Protein 1LQL (pdb70)

Foldseek 3Di:
DPDDADKDKDQDPVRWIWIDGDHDIAIEHCDDPVDDDHHHPVRVLQVVLQVLLVVLLVVCCVVLVWDFDDKGKDKDWDADPDDPVPDRDTQEMEIEIETATPDDDVSVVVSSVVSCCVRPSSVVVVPPVSYDYHYDYHYHD/DPDDFDKDWAQDPVRKIWMDGPHDIFIEHCDDPVRDDGHHPVRVVVVVLQCLLVVLLVVCCVVLVWDFDDKGKDKDWDADPDDPVVDGDTQEMEIEIETETPDDPVSVVVSSVVSQVDRPSSVVCVPPVSYYYHYDYHYHD/DDDDDPPDDADKDKAQDPLRWIWIDGPPDIAIEHCDDPVSTDHHHVVRVLVVVLFVLLVVLLVVCCVVLVWDFDDKGKDKDWDADPDDPVPDRDTQEMEIEIETETPDDPVSVVVSNVVSCCPRPSSVVPVPPVSYDYHYDYDYDD/DDDDDDDDDADKDKDQDPVRWMWIDGDPDIFIEHCDPPVPTDGHHVVSVVVVVVQVLLVVLLVVCCVVLVWDFPDKGKDKDWDADPDDPVPDGDTQEMEIEIETATPDDPVSVVVSSVVSCVPRPSSVVCVPDVSYYYHYDYHYHD/DPDDFDKDKAQDPLRWIWIDGPPDIFIEHCDDDVSGDGHHVVSVVVVVVQVLLVVVLVVCCVVLVWDFPDKGKDKDWDADPDDPVPDGDTQEMEIEIETETPDDPVSVVVSSVVSLCPRPSSVVVVPPVSYDYHYDYDYHD/DDDDDPPDDFDKDKDQDPLRKIWMDGDPDIFIEHCDDVPSDDHHHVVSVVVVVVQCLLQVLLVVCCVVLVWDFPDKGKDKDWDADPDDPVPDGDTQEMEIEIETETPDDPVSVVVSSVVSLCPRPSSVVVVPPVSYDYHYDYHYHD/DPDDFDKDKDQDPLRWIWIDGPPDIFIEHCDDPVSDDGHHVVRVLVVVLQVLLVVLLVVCCVVLVWDFDDKGKDKDWDADPDDPVPDRDTQEMEIEIETETPDDPVSVVVSSVVSCVPRPSSVVVVPPVSYDYHYDYDYHD/DPDDADKDKAQDPLRWMWIDGPHDIAIAHCDDPVSDDHHHPVSVLVVVVQVLLVVLLVVCCVVLVWDFDDKGKDKDWDADPDDPVPDRDTQEIEIEMETETPDDPVSVVVSSVVSLVDRPSNVVCVPPVSYDYHYDYHYHD/DDDDDDPDDADKDKAQDPLRWIWMDGPHDIFIEHCDDPVSDDGHHPVRVLVVVVQVLLVVVLVVCCVVLVWDFPDKGKDKDWDADPDDPVPDGDTQEMEIEIETATPDDPVSVVVSSVVSCCPRPSNVVVVPPVSYDYHYDYHYHD/DDDPDDADKAKDQDPLRWIWMDGPPDIAIEHCDPPVSDDHHHVVRVVVVVLFCLLVVLLVVCCVVLVWDFPDKDKDKDWDADPDDPVPDGDTQEMEIEIETATPDDDVSVVVSSVVSLCDRPSNVVVVPPVSYDYHYDYHYHD

InterPro domains:
  IPR003718 OsmC/Ohr conserved domain [PF02566] (35-132)
  IPR015946 K homology domain-like, alpha/beta [G3DSA:3.30.300.20] (39-141)
  IPR036102 OsmC/Ohr superfamily [SSF82784] (1-138)
  IPR052924 OsmC/Ohr hydroperoxide reductase [PTHR35368] (2-136)

Structure (mmCIF, N/CA/C/O backbone):
data_1LQL
#
_entry.id   1LQL
#
_cell.length_a   66.360
_cell.length_b   95.600
_cell.length_c   308.480
_cell.angle_alpha   90.00
_cell.angle_beta   90.00
_cell.angle_gamma   90.00
#
_symmetry.space_group_name_H-M   'P 21 21 21'
#
loop_
_entity.id
_entity.type
_entity.pdbx_description
1 polymer 'osmotical inducible protein C like family'
2 water water
#
loop_
_atom_site.group_PDB
_atom_site.id
_atom_site.type_symbol
_atom_site.label_atom_id
_atom_site.label_alt_id
_atom_site.label_comp_id
_atom_site.label_asym_id
_atom_site.label_entity_id
_atom_site.label_seq_id
_atom_site.pdbx_PDB_ins_code
_atom_site.Cartn_x
_atom_site.Cartn_y
_atom_site.Cartn_z
_atom_site.occupancy
_atom_site.B_iso_or_equiv
_atom_site.auth_seq_id
_atom_site.auth_comp_id
_atom_site.auth_asym_id
_atom_site.auth_atom_id
_atom_site.pdbx_PDB_model_num
ATOM 1 N N . MET A 1 26 ? 7.023 68.751 91.321 1.00 112.24 1 MET A N 1
ATOM 2 C CA . MET A 1 26 ? 8.193 67.839 91.152 1.00 111.79 1 MET A CA 1
ATOM 3 C C . MET A 1 26 ? 8.086 66.629 92.076 1.00 109.71 1 MET A C 1
ATOM 4 O O . MET A 1 26 ? 9.094 66.068 92.509 1.00 110.49 1 MET A O 1
ATOM 9 N N . ASP A 1 27 ? 6.855 66.229 92.369 1.00 62.33 2 ASP A N 1
ATOM 10 C CA . ASP A 1 27 ? 6.601 65.095 93.242 1.00 59.39 2 ASP A CA 1
ATOM 11 C C . ASP A 1 27 ? 6.908 63.784 92.539 1.00 56.45 2 ASP A C 1
ATOM 12 O O . ASP A 1 27 ? 7.612 62.934 93.083 1.00 57.19 2 ASP A O 1
ATOM 17 N N . LYS A 1 28 ? 6.383 63.614 91.328 1.00 46.91 3 LYS A N 1
ATOM 18 C CA . LYS A 1 28 ? 6.608 62.371 90.612 1.00 44.10 3 LYS A CA 1
ATOM 19 C C . LYS A 1 28 ? 7.878 62.322 89.790 1.00 41.13 3 LYS A C 1
ATOM 20 O O . LYS A 1 28 ? 8.088 63.120 88.868 1.00 40.15 3 LYS A O 1
ATOM 26 N N . LYS A 1 29 ? 8.725 61.362 90.150 1.00 38.03 4 LYS A N 1
ATOM 27 C CA . LYS A 1 29 ? 10.003 61.147 89.488 1.00 35.40 4 LYS A CA 1
ATOM 28 C C . LYS A 1 29 ? 9.936 59.879 88.637 1.00 32.60 4 LYS A C 1
ATOM 29 O O . LYS A 1 29 ? 9.130 58.985 88.901 1.00 31.42 4 LYS A O 1
ATOM 35 N N . TYR A 1 30 ? 10.786 59.811 87.619 1.00 40.14 5 TYR A N 1
ATOM 36 C CA . TYR A 1 30 ? 10.831 58.661 86.730 1.00 38.08 5 TYR A CA 1
ATOM 37 C C . TYR A 1 30 ? 12.280 58.318 86.439 1.00 38.13 5 TYR A C 1
ATOM 38 O O . TYR A 1 30 ? 13.085 59.204 86.141 1.00 37.96 5 TYR A O 1
ATOM 47 N N . ASP A 1 31 ? 12.614 57.036 86.525 1.00 36.67 6 ASP A N 1
ATOM 48 C CA . ASP A 1 31 ? 13.969 56.609 86.238 1.00 36.13 6 ASP A CA 1
ATOM 49 C C . ASP A 1 31 ? 14.003 55.399 85.319 1.00 35.17 6 ASP A C 1
ATOM 50 O O . ASP A 1 31 ? 13.681 54.283 85.723 1.00 36.28 6 ASP A O 1
ATOM 55 N N . ILE A 1 32 ? 14.440 55.633 84.091 1.00 31.73 7 ILE A N 1
ATOM 56 C CA . ILE A 1 32 ? 14.515 54.599 83.081 1.00 31.19 7 ILE A CA 1
ATOM 57 C C . ILE A 1 32 ? 15.929 54.444 82.484 1.00 30.89 7 ILE A C 1
ATOM 58 O O . ILE A 1 32 ? 16.766 55.343 82.606 1.00 28.89 7 ILE A O 1
ATOM 63 N N . THR A 1 33 ? 16.191 53.300 81.853 1.00 39.85 8 THR A N 1
ATOM 64 C CA . THR A 1 33 ? 17.488 53.048 81.229 1.00 41.99 8 THR A CA 1
ATOM 65 C C . THR A 1 33 ? 17.350 52.044 80.077 1.00 40.30 8 THR A C 1
ATOM 66 O O . THR A 1 33 ? 16.790 50.954 80.239 1.00 39.50 8 THR A O 1
ATOM 70 N N . ALA A 1 34 ? 17.879 52.416 78.916 1.00 27.23 9 ALA A N 1
ATOM 71 C CA . ALA A 1 34 ? 17.818 51.564 77.744 1.00 26.89 9 ALA A CA 1
ATOM 72 C C . ALA A 1 34 ? 19.218 51.206 77.262 1.00 27.71 9 ALA A C 1
ATOM 73 O O . ALA A 1 34 ? 20.131 52.040 77.276 1.00 26.66 9 ALA A O 1
ATOM 75 N N . VAL A 1 35 ? 19.376 49.963 76.824 1.00 34.85 10 VAL A N 1
ATOM 76 C CA . VAL A 1 35 ? 20.652 49.484 76.334 1.00 36.25 10 VAL A CA 1
ATOM 77 C C . VAL A 1 35 ? 20.572 49.067 74.878 1.00 37.78 10 VAL A C 1
ATOM 78 O O . VAL A 1 35 ? 19.569 48.526 74.417 1.00 38.01 10 VAL A O 1
ATOM 82 N N . LEU A 1 36 ? 21.649 49.321 74.153 1.00 38.62 11 LEU A N 1
ATOM 83 C CA . LEU A 1 36 ? 21.722 48.933 72.764 1.00 38.91 11 LEU A CA 1
ATOM 84 C C . LEU A 1 36 ? 22.354 47.566 72.799 1.00 40.21 11 LEU A C 1
ATOM 85 O O . LEU A 1 36 ? 23.503 47.441 73.205 1.00 39.32 11 LEU A O 1
ATOM 90 N N . ASN A 1 37 ? 21.595 46.543 72.419 1.00 38.36 12 ASN A N 1
ATOM 91 C CA . ASN A 1 37 ? 22.112 45.176 72.392 1.00 41.89 12 ASN A CA 1
ATOM 92 C C . ASN A 1 37 ? 22.752 45.009 71.018 1.00 44.66 12 ASN A C 1
ATOM 93 O O . ASN A 1 37 ? 22.777 45.954 70.230 1.00 43.63 12 ASN A O 1
ATOM 98 N N . GLU A 1 38 ? 23.279 43.823 70.728 1.00 69.46 13 GLU A N 1
ATOM 99 C CA . GLU A 1 38 ? 23.860 43.581 69.413 1.00 72.86 13 GLU A CA 1
ATOM 100 C C . GLU A 1 38 ? 22.641 43.477 68.511 1.00 73.55 13 GLU A C 1
ATOM 101 O O . GLU A 1 38 ? 21.522 43.689 68.971 1.00 74.50 13 GLU A O 1
ATOM 107 N N . ASP A 1 39 ? 22.835 43.167 67.238 1.00 66.02 14 ASP A N 1
ATOM 108 C CA . ASP A 1 39 ? 21.700 43.049 66.326 1.00 66.64 14 ASP A CA 1
ATOM 109 C C . ASP A 1 39 ? 20.825 44.295 66.374 1.00 65.34 14 ASP A C 1
ATOM 110 O O . ASP A 1 39 ? 19.660 44.259 65.992 1.00 66.12 14 ASP A O 1
ATOM 115 N N . SER A 1 40 ? 21.397 45.388 66.865 1.00 65.11 15 SER A N 1
ATOM 116 C CA . SER A 1 40 ? 20.723 46.680 66.967 1.00 63.11 15 SER A CA 1
ATOM 117 C C . SER A 1 40 ? 19.334 46.773 67.616 1.00 61.01 15 SER A C 1
ATOM 118 O O . SER A 1 40 ? 18.601 47.737 67.375 1.00 61.84 15 SER A O 1
ATOM 121 N N . SER A 1 41 ? 18.958 45.793 68.429 1.00 61.08 16 SER A N 1
ATOM 122 C CA . SER A 1 41 ? 17.673 45.874 69.114 1.00 58.05 16 SER A CA 1
ATOM 123 C C . SER A 1 41 ? 18.022 46.511 70.466 1.00 56.65 16 SER A C 1
ATOM 124 O O . SER A 1 41 ? 19.138 46.337 70.960 1.00 56.87 16 SER A O 1
ATOM 127 N N . MET A 1 42 ? 17.093 47.250 71.064 1.00 44.54 17 MET A N 1
ATOM 128 C CA . MET A 1 42 ? 17.365 47.900 72.353 1.00 40.66 17 MET A CA 1
ATOM 129 C C . MET A 1 42 ? 16.434 47.424 73.462 1.00 40.80 17 MET A C 1
ATOM 130 O O . MET A 1 42 ? 15.240 47.283 73.241 1.00 41.29 17 MET A O 1
ATOM 135 N N . THR A 1 43 ? 16.952 47.161 74.654 1.00 37.45 18 THR A N 1
ATOM 136 C CA . THR A 1 43 ? 16.038 46.759 75.716 1.00 38.46 18 THR A CA 1
ATOM 137 C C . THR A 1 43 ? 16.014 47.839 76.783 1.00 38.03 18 THR A C 1
ATOM 138 O O . THR A 1 43 ? 17.060 48.331 77.215 1.00 36.81 18 THR A O 1
ATOM 142 N N . ALA A 1 44 ? 14.798 48.211 77.178 1.00 39.27 19 ALA A N 1
ATOM 143 C CA . ALA A 1 44 ? 14.564 49.227 78.193 1.00 39.06 19 ALA A CA 1
ATOM 144 C C . ALA A 1 44 ? 14.195 48.545 79.508 1.00 39.57 19 ALA A C 1
ATOM 145 O O . ALA A 1 44 ? 13.633 47.453 79.513 1.00 39.92 19 ALA A O 1
ATOM 147 N N . ILE A 1 45 ? 14.513 49.193 80.620 1.00 24.96 20 ILE A N 1
ATOM 148 C CA . ILE A 1 45 ? 14.226 48.627 81.926 1.00 27.31 20 ILE A CA 1
ATOM 149 C C . ILE A 1 45 ? 13.603 49.670 82.845 1.00 29.11 20 ILE A C 1
ATOM 150 O O . ILE A 1 45 ? 14.039 50.827 82.893 1.00 27.97 20 ILE A O 1
ATOM 155 N N . SER A 1 46 ? 12.560 49.259 83.557 1.00 42.29 21 SER A N 1
ATOM 156 C CA . SER A 1 46 ? 11.900 50.120 84.530 1.00 45.23 21 SER A CA 1
ATOM 157 C C . SER A 1 46 ? 11.666 49.213 85.736 1.00 47.41 21 SER A C 1
ATOM 158 O O . SER A 1 46 ? 11.030 48.164 85.599 1.00 47.60 21 SER A O 1
ATOM 161 N N . ASP A 1 47 ? 12.190 49.607 86.902 1.00 39.28 22 ASP A N 1
ATOM 162 C CA . ASP A 1 47 ? 12.067 48.810 88.128 1.00 41.41 22 ASP A CA 1
ATOM 163 C C . ASP A 1 47 ? 12.346 47.362 87.755 1.00 41.94 22 ASP A C 1
ATOM 164 O O . ASP A 1 47 ? 13.418 47.079 87.241 1.00 41.50 22 ASP A O 1
ATOM 169 N N . GLN A 1 48 ? 11.416 46.447 88.014 1.00 48.06 23 GLN A N 1
ATOM 170 C CA . GLN A 1 48 ? 11.607 45.079 87.511 1.00 49.15 23 GLN A CA 1
ATOM 171 C C . GLN A 1 48 ? 10.920 44.634 86.222 1.00 47.88 23 GLN A C 1
ATOM 172 O O . GLN A 1 48 ? 10.710 43.444 86.005 1.00 47.72 23 GLN A O 1
ATOM 178 N N . PHE A 1 49 ? 10.573 45.593 85.370 1.00 45.45 24 PHE A N 1
ATOM 179 C CA . PHE A 1 49 ? 9.924 45.299 84.098 1.00 44.50 24 PHE A CA 1
ATOM 180 C C . PHE A 1 49 ? 10.891 45.562 82.950 1.00 44.23 24 PHE A C 1
ATOM 181 O O . PHE A 1 49 ? 11.774 46.410 83.084 1.00 44.14 24 PHE A O 1
ATOM 189 N N . GLN A 1 50 ? 10.716 44.873 81.822 1.00 55.02 25 GLN A N 1
ATOM 190 C CA . GLN A 1 50 ? 11.612 45.061 80.683 1.00 54.71 25 GLN A CA 1
ATOM 191 C C . GLN A 1 50 ? 10.912 45.043 79.340 1.00 53.15 25 GLN A C 1
ATOM 192 O O . GLN A 1 50 ? 10.110 44.157 79.060 1.00 54.72 25 GLN A O 1
ATOM 198 N N . ILE A 1 51 ? 11.230 46.025 78.508 1.00 40.00 26 ILE A N 1
ATOM 199 C CA . ILE A 1 51 ? 10.651 46.140 77.176 1.00 39.57 26 ILE A CA 1
ATOM 200 C C . ILE A 1 51 ? 11.785 46.080 76.157 1.00 38.55 26 ILE A C 1
ATOM 201 O O . ILE A 1 51 ? 12.854 46.650 76.380 1.00 38.79 26 ILE A O 1
ATOM 206 N N . THR A 1 52 ? 11.572 45.386 75.046 1.00 43.16 27 THR A N 1
ATOM 207 C CA . THR A 1 52 ? 12.600 45.345 74.020 1.00 42.52 27 THR A CA 1
ATOM 208 C C . THR A 1 52 ? 12.093 46.146 72.811 1.00 40.82 27 THR A C 1
ATOM 209 O O . THR A 1 52 ? 11.029 45.858 72.269 1.00 40.43 27 THR A O 1
ATOM 213 N N . LEU A 1 53 ? 12.848 47.171 72.415 1.00 44.20 28 LEU A N 1
ATOM 214 C CA . LEU A 1 53 ? 12.483 48.025 71.286 1.00 44.34 28 LEU A CA 1
ATOM 215 C C . LEU A 1 53 ? 13.410 47.834 70.079 1.00 45.13 28 LEU A C 1
ATOM 216 O O . LEU A 1 53 ? 14.553 47.389 70.219 1.00 45.21 28 LEU A O 1
ATOM 221 N N . ASP A 1 54 ? 12.924 48.209 68.897 1.00 31.02 29 ASP A N 1
ATOM 222 C CA . ASP A 1 54 ? 13.688 48.038 67.670 1.00 31.47 29 ASP A CA 1
ATOM 223 C C . ASP A 1 54 ? 13.265 49.014 66.557 1.00 31.91 29 ASP A C 1
ATOM 224 O O . ASP A 1 54 ? 12.084 49.125 66.239 1.00 32.37 29 ASP A O 1
ATOM 229 N N . ALA A 1 55 ? 14.218 49.705 65.946 1.00 29.22 30 ALA A N 1
ATOM 230 C CA . ALA A 1 55 ? 13.870 50.653 64.886 1.00 31.57 30 ALA A CA 1
ATOM 231 C C . ALA A 1 55 ? 13.963 50.033 63.500 1.00 33.96 30 ALA A C 1
ATOM 232 O O . ALA A 1 55 ? 13.752 50.709 62.492 1.00 32.56 30 ALA A O 1
ATOM 234 N N . ARG A 1 56 ? 14.297 48.749 63.454 1.00 48.38 31 ARG A N 1
ATOM 235 C CA . ARG A 1 56 ? 14.404 48.033 62.190 1.00 52.12 31 ARG A CA 1
ATOM 236 C C . ARG A 1 56 ? 12.993 47.894 61.620 1.00 53.84 31 ARG A C 1
ATOM 237 O O . ARG A 1 56 ? 12.012 47.916 62.366 1.00 53.56 31 ARG A O 1
ATOM 245 N N . PRO A 1 57 ? 12.876 47.729 60.291 1.00 75.65 32 PRO A N 1
ATOM 246 C CA . PRO A 1 57 ? 11.583 47.578 59.615 1.00 77.22 32 PRO A CA 1
ATOM 247 C C . PRO A 1 57 ? 10.822 46.311 60.030 1.00 78.73 32 PRO A C 1
ATOM 248 O O . PRO A 1 57 ? 11.424 45.314 60.435 1.00 78.78 32 PRO A O 1
ATOM 252 N N . LYS A 1 58 ? 9.497 46.368 59.902 1.00 62.80 33 LYS A N 1
ATOM 253 C CA . LYS A 1 58 ? 8.578 45.277 60.260 1.00 64.48 33 LYS A CA 1
ATOM 254 C C . LYS A 1 58 ? 9.089 43.848 60.085 1.00 65.03 33 LYS A C 1
ATOM 255 O O . LYS A 1 58 ? 9.084 43.054 61.022 1.00 65.09 33 LYS A O 1
ATOM 261 N N . HIS A 1 59 ? 9.516 43.545 58.866 1.00 77.95 34 HIS A N 1
ATOM 262 C CA . HIS A 1 59 ? 10.008 42.236 58.457 1.00 79.72 34 HIS A CA 1
ATOM 263 C C . HIS A 1 59 ? 11.154 41.608 59.277 1.00 80.40 34 HIS A C 1
ATOM 264 O O . HIS A 1 59 ? 11.535 40.466 59.009 1.00 80.40 34 HIS A O 1
ATOM 271 N N . THR A 1 60 ? 11.722 42.336 60.243 1.00 90.95 35 THR A N 1
ATOM 272 C CA . THR A 1 60 ? 12.818 41.776 61.052 1.00 90.82 35 THR A CA 1
ATOM 273 C C . THR A 1 60 ? 12.821 42.139 62.546 1.00 90.49 35 THR A C 1
ATOM 274 O O . THR A 1 60 ? 13.470 41.462 63.343 1.00 91.02 35 THR A O 1
ATOM 278 N N . ALA A 1 61 ? 12.117 43.192 63.011 1.00 63.79 36 ALA A N 1
ATOM 279 C CA . ALA A 1 61 ? 12.190 43.676 64.437 1.00 63.07 36 ALA A CA 1
ATOM 280 C C . ALA A 1 61 ? 11.920 42.717 65.616 1.00 62.58 36 ALA A C 1
ATOM 281 O O . ALA A 1 61 ? 11.595 41.545 65.415 1.00 61.83 36 ALA A O 1
ATOM 283 N N . LYS A 1 62 ? 12.051 43.259 66.845 1.00 56.19 37 LYS A N 1
ATOM 284 C CA . LYS A 1 62 ? 11.855 42.436 68.020 1.00 56.39 37 LYS A CA 1
ATOM 285 C C . LYS A 1 62 ? 10.949 43.088 69.099 1.00 54.57 37 LYS A C 1
ATOM 286 O O . LYS A 1 62 ? 10.724 42.525 70.158 1.00 54.47 37 LYS A O 1
ATOM 292 N N . GLY A 1 63 ? 10.434 44.277 68.793 1.00 41.50 38 GLY A N 1
ATOM 293 C CA . GLY A 1 63 ? 9.512 44.977 69.664 1.00 38.09 38 GLY A CA 1
ATOM 294 C C . GLY A 1 63 ? 9.130 46.277 68.992 1.00 35.42 38 GLY A C 1
ATOM 295 O O . GLY A 1 63 ? 9.414 46.474 67.807 1.00 33.54 38 GLY A O 1
ATOM 296 N N . PHE A 1 64 ? 8.504 47.154 69.773 1.00 36.95 39 PHE A N 1
ATOM 297 C CA . PHE A 1 64 ? 8.033 48.462 69.338 1.00 35.67 39 PHE A CA 1
ATOM 298 C C . PHE A 1 64 ? 9.121 49.374 68.801 1.00 33.88 39 PHE A C 1
ATOM 299 O O . PHE A 1 64 ? 10.249 49.351 69.272 1.00 34.69 39 PHE A O 1
ATOM 307 N N . GLY A 1 65 ? 8.781 50.181 67.810 1.00 28.88 40 GLY A N 1
ATOM 308 C CA . GLY A 1 65 ? 9.758 51.117 67.311 1.00 27.22 40 GLY A CA 1
ATOM 309 C C . GLY A 1 65 ? 9.906 52.099 68.453 1.00 27.22 40 GLY A C 1
ATOM 310 O O . GLY A 1 65 ? 9.066 52.123 69.350 1.00 27.55 40 GLY A O 1
ATOM 311 N N . PRO A 1 66 ? 10.958 52.917 68.471 1.00 35.49 41 PRO A N 1
ATOM 312 C CA . PRO A 1 66 ? 11.083 53.859 69.583 1.00 34.66 41 PRO A CA 1
ATOM 313 C C . PRO A 1 66 ? 9.837 54.732 69.662 1.00 33.13 41 PRO A C 1
ATOM 314 O O . PRO A 1 66 ? 9.147 54.752 70.687 1.00 33.77 41 PRO A O 1
ATOM 318 N N . LEU A 1 67 ? 9.563 55.443 68.565 1.00 24.51 42 LEU A N 1
ATOM 319 C CA . LEU A 1 67 ? 8.409 56.338 68.467 1.00 24.02 42 LEU A CA 1
ATOM 320 C C . LEU A 1 67 ? 7.073 55.645 68.712 1.00 23.36 42 LEU A C 1
ATOM 321 O O . LEU A 1 67 ? 6.131 56.266 69.216 1.00 25.21 42 LEU A O 1
ATOM 326 N N . ALA A 1 68 ? 6.988 54.367 68.354 1.00 29.58 43 ALA A N 1
ATOM 327 C CA . ALA A 1 68 ? 5.767 53.611 68.592 1.00 29.61 43 ALA A CA 1
ATOM 328 C C . ALA A 1 68 ? 5.521 53.628 70.103 1.00 29.64 43 ALA A C 1
ATOM 329 O O . ALA A 1 68 ? 4.453 54.005 70.579 1.00 29.73 43 ALA A O 1
ATOM 331 N N . ALA A 1 69 ? 6.546 53.231 70.841 1.00 28.07 44 ALA A N 1
ATOM 332 C CA . ALA A 1 69 ? 6.498 53.170 72.294 1.00 28.03 44 ALA A CA 1
ATOM 333 C C . ALA A 1 69 ? 6.183 54.512 72.951 1.00 26.88 44 ALA A C 1
ATOM 334 O O . ALA A 1 69 ? 5.475 54.570 73.951 1.00 24.16 44 ALA A O 1
ATOM 336 N N . LEU A 1 70 ? 6.710 55.591 72.395 1.00 30.99 45 LEU A N 1
ATOM 337 C CA . LEU A 1 70 ? 6.456 56.899 72.977 1.00 32.15 45 LEU A CA 1
ATOM 338 C C . LEU A 1 70 ? 4.971 57.206 72.789 1.00 31.53 45 LEU A C 1
ATOM 339 O O . LEU A 1 70 ? 4.289 57.674 73.707 1.00 30.40 45 LEU A O 1
ATOM 344 N N . LEU A 1 71 ? 4.474 56.914 71.592 1.00 28.65 46 LEU A N 1
ATOM 345 C CA . LEU A 1 71 ? 3.078 57.147 71.271 1.00 27.26 46 LEU A CA 1
ATOM 346 C C . LEU A 1 71 ? 2.164 56.263 72.105 1.00 27.98 46 LEU A C 1
ATOM 347 O O . LEU A 1 71 ? 1.034 56.654 72.409 1.00 28.22 46 LEU A O 1
ATOM 352 N N . SER A 1 72 ? 2.652 55.077 72.475 1.00 32.02 47 SER A N 1
ATOM 353 C CA . SER A 1 72 ? 1.879 54.147 73.294 1.00 32.05 47 SER A CA 1
ATOM 354 C C . SER A 1 72 ? 1.974 54.633 74.725 1.00 33.01 47 SER A C 1
ATOM 355 O O . SER A 1 72 ? 1.065 54.423 75.536 1.00 33.82 47 SER A O 1
ATOM 358 N N . GLY A 1 73 ? 3.091 55.284 75.031 1.00 26.17 48 GLY A N 1
ATOM 359 C CA . GLY A 1 73 ? 3.285 55.809 76.364 1.00 24.99 48 GLY A CA 1
ATOM 360 C C . GLY A 1 73 ? 2.312 56.943 76.524 1.00 24.87 48 GLY A C 1
ATOM 361 O O . GLY A 1 73 ? 1.815 57.182 77.615 1.00 26.89 48 GLY A O 1
ATOM 362 N N . LEU A 1 74 ? 2.036 57.640 75.425 1.00 18.79 49 LEU A N 1
ATOM 363 C CA . LEU A 1 74 ? 1.095 58.762 75.425 1.00 19.41 49 LEU A CA 1
ATOM 364 C C . LEU A 1 74 ? -0.323 58.202 75.596 1.00 20.10 49 LEU A C 1
ATOM 365 O O . LEU A 1 74 ? -1.084 58.638 76.462 1.00 20.07 49 LEU A O 1
ATOM 370 N N . ALA A 1 75 ? -0.666 57.227 74.763 1.00 34.14 50 ALA A N 1
ATOM 371 C CA . ALA A 1 75 ? -1.982 56.613 74.829 1.00 34.74 50 ALA A CA 1
ATOM 372 C C . ALA A 1 75 ? -2.269 56.166 76.245 1.00 35.23 50 ALA A C 1
ATOM 373 O O . ALA A 1 75 ? -3.296 56.533 76.824 1.00 36.78 50 ALA A O 1
ATOM 375 N N . ALA A 1 76 ? -1.362 55.375 76.806 1.00 22.31 51 ALA A N 1
ATOM 376 C CA . ALA A 1 76 ? -1.559 54.889 78.160 1.00 24.56 51 ALA A CA 1
ATOM 377 C C . ALA A 1 76 ? -1.790 56.006 79.188 1.00 25.20 51 ALA A C 1
ATOM 378 O O . ALA A 1 76 ? -2.546 55.817 80.136 1.00 24.60 51 ALA A O 1
ATOM 380 N N . CYS A 1 77 ? -1.137 57.154 79.014 1.00 27.38 52 CYS A N 1
ATOM 381 C CA . CYS A 1 77 ? -1.319 58.276 79.945 1.00 29.11 52 CYS A CA 1
ATOM 382 C C . CYS A 1 77 ? -2.736 58.776 79.779 1.00 27.48 52 CYS A C 1
ATOM 383 O O . CYS A 1 77 ? -3.383 59.188 80.738 1.00 27.13 52 CYS A O 1
ATOM 386 N N . GLU A 1 78 ? -3.204 58.744 78.540 1.00 28.03 53 GLU A N 1
ATOM 387 C CA . GLU A 1 78 ? -4.544 59.199 78.215 1.00 27.55 53 GLU A CA 1
ATOM 388 C C . GLU A 1 78 ? -5.595 58.327 78.891 1.00 26.43 53 GLU A C 1
ATOM 389 O O . GLU A 1 78 ? -6.523 58.828 79.520 1.00 24.87 53 GLU A O 1
ATOM 395 N N . LEU A 1 79 ? -5.434 57.019 78.763 1.00 19.89 54 LEU A N 1
ATOM 396 C CA . LEU A 1 79 ? -6.376 56.090 79.349 1.00 20.64 54 LEU A CA 1
ATOM 397 C C . LEU A 1 79 ? -6.292 56.159 80.851 1.00 21.45 54 LEU A C 1
ATOM 398 O O . LEU A 1 79 ? -7.313 56.239 81.533 1.00 23.17 54 LEU A O 1
ATOM 403 N N . ALA A 1 80 ? -5.080 56.145 81.384 1.00 33.70 55 ALA A N 1
ATOM 404 C CA . ALA A 1 80 ? -4.935 56.188 82.825 1.00 33.58 55 ALA A CA 1
ATOM 405 C C . ALA A 1 80 ? -5.553 57.438 83.452 1.00 34.47 55 ALA A C 1
ATOM 406 O O . ALA A 1 80 ? -6.382 57.323 84.355 1.00 35.44 55 ALA A O 1
ATOM 408 N N . THR A 1 81 ? -5.200 58.631 82.986 1.00 40.32 56 THR A N 1
ATOM 409 C CA . THR A 1 81 ? -5.783 59.802 83.631 1.00 40.94 56 THR A CA 1
ATOM 410 C C . THR A 1 81 ? -7.305 59.889 83.476 1.00 39.77 56 THR A C 1
ATOM 411 O O . THR A 1 81 ? -7.970 60.520 84.292 1.00 40.18 56 THR A O 1
ATOM 415 N N . ALA A 1 82 ? -7.854 59.252 82.443 1.00 27.79 57 ALA A N 1
ATOM 416 C CA . ALA A 1 82 ? -9.307 59.255 82.218 1.00 27.42 57 ALA A CA 1
ATOM 417 C C . ALA A 1 82 ? -9.959 58.332 83.239 1.00 27.53 57 ALA A C 1
ATOM 418 O O . ALA A 1 82 ? -11.011 58.612 83.796 1.00 28.56 57 ALA A O 1
ATOM 420 N N . ASN A 1 83 ? -9.312 57.209 83.467 1.00 20.30 58 ASN A N 1
ATOM 421 C CA . ASN A 1 83 ? -9.800 56.239 84.412 1.00 19.53 58 ASN A CA 1
ATOM 422 C C . ASN A 1 83 ? -9.718 56.816 85.818 1.00 19.42 58 ASN A C 1
ATOM 423 O O . ASN A 1 83 ? -10.460 56.411 86.699 1.00 18.14 58 ASN A O 1
ATOM 428 N N . LEU A 1 84 ? -8.817 57.765 86.030 1.00 35.85 59 LEU A N 1
ATOM 429 C CA . LEU A 1 84 ? -8.659 58.349 87.357 1.00 37.21 59 LEU A CA 1
ATOM 430 C C . LEU A 1 84 ? -9.583 59.528 87.600 1.00 37.91 59 LEU A C 1
ATOM 431 O O . LEU A 1 84 ? -9.972 59.809 88.740 1.00 39.71 59 LEU A O 1
ATOM 436 N N . MET A 1 85 ? -9.934 60.222 86.528 1.00 28.51 60 MET A N 1
ATOM 437 C CA . MET A 1 85 ? -10.801 61.365 86.651 1.00 28.46 60 MET A CA 1
ATOM 438 C C . MET A 1 85 ? -12.279 60.979 86.528 1.00 30.72 60 MET A C 1
ATOM 439 O O . MET A 1 85 ? -13.156 61.648 87.092 1.00 31.18 60 MET A O 1
ATOM 444 N N . ALA A 1 86 ? -12.553 59.898 85.801 1.00 37.32 61 ALA A N 1
ATOM 445 C CA . ALA A 1 86 ? -13.923 59.447 85.594 1.00 37.32 61 ALA A CA 1
ATOM 446 C C . ALA A 1 86 ? -14.805 59.569 86.834 1.00 37.73 61 ALA A C 1
ATOM 447 O O . ALA A 1 86 ? -15.794 60.300 86.821 1.00 37.55 61 ALA A O 1
ATOM 449 N N . PRO A 1 87 ? -14.458 58.865 87.927 1.00 33.11 62 PRO A N 1
ATOM 450 C CA . PRO A 1 87 ? -15.251 58.922 89.159 1.00 32.97 62 PRO A CA 1
ATOM 451 C C . PRO A 1 87 ? -15.691 60.327 89.569 1.00 32.71 62 PRO A C 1
ATOM 452 O O . PRO A 1 87 ? -16.856 60.554 89.860 1.00 32.74 62 PRO A O 1
ATOM 456 N N . ALA A 1 88 ? -14.763 61.272 89.586 1.00 37.49 63 ALA A N 1
ATOM 457 C CA . ALA A 1 88 ? -15.096 62.635 89.979 1.00 39.40 63 ALA A CA 1
ATOM 458 C C . ALA A 1 88 ? -15.999 63.368 88.982 1.00 39.45 63 ALA A C 1
ATOM 459 O O . ALA A 1 88 ? -16.721 64.294 89.343 1.00 40.77 63 ALA A O 1
ATOM 461 N N . LYS A 1 89 ? -15.951 62.971 87.723 1.00 29.70 64 LYS A N 1
ATOM 462 C CA . LYS A 1 89 ? -16.772 63.624 86.722 1.00 29.16 64 LYS A CA 1
ATOM 463 C C . LYS A 1 89 ? -18.068 62.864 86.540 1.00 28.17 64 LYS A C 1
ATOM 464 O O . LYS A 1 89 ? -18.966 63.297 85.835 1.00 26.84 64 LYS A O 1
ATOM 470 N N . MET A 1 90 ? -18.147 61.721 87.198 1.00 37.27 65 MET A N 1
ATOM 471 C CA . MET A 1 90 ? -19.332 60.888 87.171 1.00 37.16 65 MET A CA 1
ATOM 472 C C . MET A 1 90 ? -19.550 60.145 85.869 1.00 36.77 65 MET A C 1
ATOM 473 O O . MET A 1 90 ? -20.666 59.718 85.554 1.00 38.12 65 MET A O 1
ATOM 478 N N . ILE A 1 91 ? -18.476 59.977 85.113 1.00 24.87 66 ILE A N 1
ATOM 479 C CA . ILE A 1 91 ? -18.564 59.233 83.866 1.00 23.89 66 ILE A CA 1
ATOM 480 C C . ILE A 1 91 ? -18.400 57.754 84.190 1.00 23.96 66 ILE A C 1
ATOM 481 O O . ILE A 1 91 ? -17.503 57.377 84.938 1.00 23.15 66 ILE A O 1
ATOM 486 N N . THR A 1 92 ? -19.272 56.908 83.669 1.00 39.76 67 THR A N 1
ATOM 487 C CA . THR A 1 92 ? -19.091 55.496 83.931 1.00 42.44 67 THR A CA 1
ATOM 488 C C . THR A 1 92 ? -18.575 54.943 82.610 1.00 44.04 67 THR A C 1
ATOM 489 O O . THR A 1 92 ? -19.183 55.139 81.555 1.00 44.66 67 THR A O 1
ATOM 493 N N . ILE A 1 93 ? -17.431 54.274 82.669 1.00 34.90 68 ILE A N 1
ATOM 494 C CA . ILE A 1 93 ? -16.799 53.731 81.479 1.00 35.00 68 ILE A CA 1
ATOM 495 C C . ILE A 1 93 ? -16.882 52.212 81.425 1.00 35.49 68 ILE A C 1
ATOM 496 O O . ILE A 1 93 ? -16.527 51.533 82.384 1.00 35.80 68 ILE A O 1
ATOM 501 N N . ASN A 1 94 ? -17.340 51.678 80.298 1.00 33.18 69 ASN A N 1
ATOM 502 C CA . ASN A 1 94 ? -17.474 50.232 80.146 1.00 35.40 69 ASN A CA 1
ATOM 503 C C . ASN A 1 94 ? -16.388 49.670 79.244 1.00 36.81 69 ASN A C 1
ATOM 504 O O . ASN A 1 94 ? -15.998 48.505 79.360 1.00 36.98 69 ASN A O 1
ATOM 509 N N . LYS A 1 95 ? -15.909 50.515 78.342 1.00 39.90 70 LYS A N 1
ATOM 510 C CA . LYS A 1 95 ? -14.834 50.167 77.434 1.00 41.82 70 LYS A CA 1
ATOM 511 C C . LYS A 1 95 ? -14.143 51.478 77.096 1.00 41.77 70 LYS A C 1
ATOM 512 O O . LYS A 1 95 ? -14.792 52.507 76.873 1.00 40.51 70 LYS A O 1
ATOM 518 N N . LEU A 1 96 ? -12.819 51.441 77.082 1.00 43.74 71 LEU A N 1
ATOM 519 C CA . LEU A 1 96 ? -12.028 52.615 76.766 1.00 42.33 71 LEU A CA 1
ATOM 520 C C . LEU A 1 96 ? -10.796 52.166 75.994 1.00 41.70 71 LEU A C 1
ATOM 521 O O . LEU A 1 96 ? -10.099 51.234 76.397 1.00 42.12 71 LEU A O 1
ATOM 526 N N . LEU A 1 97 ? -10.541 52.811 74.870 1.00 35.81 72 LEU A N 1
ATOM 527 C CA . LEU A 1 97 ? -9.364 52.486 74.086 1.00 34.40 72 LEU A CA 1
ATOM 528 C C . LEU A 1 97 ? -9.032 53.668 73.219 1.00 31.81 72 LEU A C 1
ATOM 529 O O . LEU A 1 97 ? -9.903 54.476 72.902 1.00 30.50 72 LEU A O 1
ATOM 534 N N . MET A 1 98 ? -7.755 53.795 72.886 1.00 40.76 73 MET A N 1
ATOM 535 C CA . MET A 1 98 ? -7.311 54.903 72.070 1.00 39.17 73 MET A CA 1
ATOM 536 C C . MET A 1 98 ? -6.425 54.432 70.942 1.00 38.95 73 MET A C 1
ATOM 537 O O . MET A 1 98 ? -5.588 53.552 71.113 1.00 40.70 73 MET A O 1
ATOM 542 N N . ASN A 1 99 ? -6.636 55.009 69.774 1.00 28.89 74 ASN A N 1
ATOM 543 C CA . ASN A 1 99 ? -5.818 54.689 68.627 1.00 29.15 74 ASN A CA 1
ATOM 544 C C . ASN A 1 99 ? -5.035 55.966 68.367 1.00 28.07 74 ASN A C 1
ATOM 545 O O . ASN A 1 99 ? -5.614 57.037 68.193 1.00 26.47 74 ASN A O 1
ATOM 550 N N . VAL A 1 100 ? -3.713 55.845 68.381 1.00 38.16 75 VAL A N 1
ATOM 551 C CA . VAL A 1 100 ? -2.834 56.981 68.165 1.00 37.09 75 VAL A CA 1
ATOM 552 C C . VAL A 1 100 ? -2.121 56.824 66.835 1.00 36.59 75 VAL A C 1
ATOM 553 O O . VAL A 1 100 ? -1.703 55.726 66.475 1.00 38.15 75 VAL A O 1
ATOM 557 N N . THR A 1 101 ? -2.003 57.912 66.087 1.00 25.95 76 THR A N 1
ATOM 558 C CA . THR A 1 101 ? -1.272 57.856 64.821 1.00 27.53 76 THR A CA 1
ATOM 559 C C . THR A 1 101 ? -0.450 59.119 64.742 1.00 28.60 76 THR A C 1
ATOM 560 O O . THR A 1 101 ? -0.850 60.146 65.276 1.00 29.26 76 THR A O 1
ATOM 564 N N . GLY A 1 102 ? 0.699 59.042 64.088 1.00 32.98 77 GLY A N 1
ATOM 565 C CA . GLY A 1 102 ? 1.543 60.214 63.967 1.00 34.30 77 GLY A CA 1
ATOM 566 C C . GLY A 1 102 ? 2.447 60.141 62.759 1.00 35.05 77 GLY A C 1
ATOM 567 O O . GLY A 1 102 ? 2.522 59.109 62.090 1.00 35.05 77 GLY A O 1
ATOM 568 N N . SER A 1 103 ? 3.136 61.236 62.474 1.00 41.15 78 SER A N 1
ATOM 569 C CA . SER A 1 103 ? 4.044 61.262 61.342 1.00 42.60 78 SER A CA 1
ATOM 570 C C . SER A 1 103 ? 5.145 62.308 61.483 1.00 43.39 78 SER A C 1
ATOM 571 O O . SER A 1 103 ? 4.981 63.335 62.160 1.00 42.68 78 SER A O 1
ATOM 574 N N . ARG A 1 104 ? 6.274 62.029 60.834 1.00 37.72 79 ARG A N 1
ATOM 575 C CA . ARG A 1 104 ? 7.426 62.923 60.853 1.00 37.87 79 ARG A CA 1
ATOM 576 C C . ARG A 1 104 ? 8.131 62.875 59.513 1.00 38.12 79 ARG A C 1
ATOM 577 O O . ARG A 1 104 ? 7.953 61.933 58.737 1.00 37.85 79 ARG A O 1
ATOM 585 N N . SER A 1 105 ? 8.937 63.897 59.250 1.00 44.80 80 SER A N 1
ATOM 586 C CA . SER A 1 105 ? 9.689 63.967 58.007 1.00 47.64 80 SER A CA 1
ATOM 587 C C . SER A 1 105 ? 11.088 63.382 58.217 1.00 47.79 80 SER A C 1
ATOM 588 O O . SER A 1 105 ? 11.702 63.589 59.258 1.00 48.63 80 SER A O 1
ATOM 591 N N . THR A 1 106 ? 11.576 62.632 57.233 1.00 50.59 81 THR A N 1
ATOM 592 C CA . THR A 1 106 ? 12.900 62.020 57.310 1.00 51.42 81 THR A CA 1
ATOM 593 C C . THR A 1 106 ? 13.912 62.942 56.658 1.00 52.03 81 THR A C 1
ATOM 594 O O . THR A 1 106 ? 15.077 62.994 57.062 1.00 53.03 81 THR A O 1
ATOM 598 N N . ASN A 1 107 ? 13.450 63.672 55.648 1.00 40.23 82 ASN A N 1
ATOM 599 C CA . ASN A 1 107 ? 14.290 64.607 54.916 1.00 41.20 82 ASN A CA 1
ATOM 600 C C . ASN A 1 107 ? 13.652 65.989 55.017 1.00 41.77 82 ASN A C 1
ATOM 601 O O . ASN A 1 107 ? 13.250 66.582 54.015 1.00 40.52 82 ASN A O 1
ATOM 606 N N . PRO A 1 108 ? 13.549 66.517 56.246 1.00 46.99 83 PRO A N 1
ATOM 607 C CA . PRO A 1 108 ? 12.956 67.829 56.508 1.00 48.05 83 PRO A CA 1
ATOM 608 C C . PRO A 1 108 ? 13.729 69.012 55.975 1.00 48.66 83 PRO A C 1
ATOM 609 O O . PRO A 1 108 ? 14.922 68.928 55.722 1.00 48.63 83 PRO A O 1
ATOM 613 N N . THR A 1 109 ? 13.012 70.117 55.823 1.00 47.66 84 THR A N 1
ATOM 614 C CA . THR A 1 109 ? 13.567 71.376 55.358 1.00 48.93 84 THR A CA 1
ATOM 615 C C . THR A 1 109 ? 13.742 72.217 56.611 1.00 50.09 84 THR A C 1
ATOM 616 O O . THR A 1 109 ? 14.679 73.008 56.724 1.00 50.26 84 THR A O 1
ATOM 620 N N . ASP A 1 110 ? 12.799 72.034 57.535 1.00 51.06 85 ASP A N 1
ATOM 621 C CA . ASP A 1 110 ? 12.755 72.727 58.818 1.00 49.62 85 ASP A CA 1
ATOM 622 C C . ASP A 1 110 ? 13.992 72.433 59.626 1.00 47.68 85 ASP A C 1
ATOM 623 O O . ASP A 1 110 ? 14.577 73.306 60.263 1.00 48.37 85 ASP A O 1
ATOM 628 N N . GLY A 1 111 ? 14.353 71.162 59.610 1.00 48.61 86 GLY A N 1
ATOM 629 C CA . GLY A 1 111 ? 15.448 70.699 60.421 1.00 45.90 86 GLY A CA 1
ATOM 630 C C . GLY A 1 111 ? 14.690 70.078 61.582 1.00 44.24 86 GLY A C 1
ATOM 631 O O . GLY A 1 111 ? 15.234 69.865 62.670 1.00 43.25 86 GLY A O 1
ATOM 632 N N . TYR A 1 112 ? 13.406 69.802 61.341 1.00 49.65 87 TYR A N 1
ATOM 633 C CA . TYR A 1 112 ? 12.553 69.206 62.356 1.00 47.19 87 TYR A CA 1
ATOM 634 C C . TYR A 1 112 ? 12.288 67.729 62.100 1.00 45.26 87 TYR A C 1
ATOM 635 O O . TYR A 1 112 ? 11.381 67.342 61.361 1.00 44.29 87 TYR A O 1
ATOM 644 N N . PHE A 1 113 ? 13.087 66.906 62.751 1.00 37.85 88 PHE A N 1
ATOM 645 C CA . PHE A 1 113 ? 12.989 65.475 62.598 1.00 36.16 88 PHE A CA 1
ATOM 646 C C . PHE A 1 113 ? 11.918 64.860 63.484 1.00 35.76 88 PHE A C 1
ATOM 647 O O . PHE A 1 113 ? 11.651 63.658 63.396 1.00 34.49 88 PHE A O 1
ATOM 655 N N . GLY A 1 114 ? 11.297 65.691 64.319 1.00 32.92 89 GLY A N 1
ATOM 656 C CA . GLY A 1 114 ? 10.280 65.203 65.235 1.00 33.07 89 GLY A CA 1
ATOM 657 C C . GLY A 1 114 ? 8.887 64.968 64.674 1.00 32.17 89 GLY A C 1
ATOM 658 O O . GLY A 1 114 ? 8.643 65.130 63.471 1.00 32.94 89 GLY A O 1
ATOM 659 N N . LEU A 1 115 ? 7.974 64.568 65.557 1.00 34.26 90 LEU A N 1
ATOM 660 C CA . LEU A 1 115 ? 6.594 64.322 65.171 1.00 33.53 90 LEU A CA 1
ATOM 661 C C . LEU A 1 115 ? 5.975 65.661 64.801 1.00 33.87 90 LEU A C 1
ATOM 662 O O . LEU A 1 115 ? 6.078 66.634 65.553 1.00 32.05 90 LEU A O 1
ATOM 667 N N . ARG A 1 116 ? 5.353 65.711 63.625 1.00 40.03 91 ARG A N 1
ATOM 668 C CA . ARG A 1 116 ? 4.719 66.935 63.143 1.00 41.09 91 ARG A CA 1
ATOM 669 C C . ARG A 1 116 ? 3.229 66.886 63.417 1.00 42.10 91 ARG A C 1
ATOM 670 O O . ARG A 1 116 ? 2.586 67.912 63.665 1.00 42.14 91 ARG A O 1
ATOM 678 N N . GLU A 1 117 ? 2.691 65.675 63.369 1.00 39.98 92 GLU A N 1
ATOM 679 C CA . GLU A 1 117 ? 1.277 65.462 63.587 1.00 42.51 92 GLU A CA 1
ATOM 680 C C . GLU A 1 117 ? 1.024 64.186 64.367 1.00 42.19 92 GLU A C 1
ATOM 681 O O . GLU A 1 117 ? 1.531 63.124 64.017 1.00 41.75 92 GLU A O 1
ATOM 687 N N . ILE A 1 118 ? 0.230 64.302 65.425 1.00 35.45 93 ILE A N 1
ATOM 688 C CA . ILE A 1 118 ? -0.115 63.164 66.268 1.00 35.56 93 ILE A CA 1
ATOM 689 C C . ILE A 1 118 ? -1.650 63.181 66.429 1.00 35.22 93 ILE A C 1
ATOM 690 O O . ILE A 1 118 ? -2.228 64.189 66.824 1.00 35.06 93 ILE A O 1
ATOM 695 N N . ASN A 1 119 ? -2.302 62.074 66.067 1.00 36.15 94 ASN A N 1
ATOM 696 C CA . ASN A 1 119 ? -3.764 61.947 66.141 1.00 35.36 94 ASN A CA 1
ATOM 697 C C . ASN A 1 119 ? -4.232 60.926 67.170 1.00 35.40 94 ASN A C 1
ATOM 698 O O . ASN A 1 119 ? -3.862 59.745 67.098 1.00 34.58 94 ASN A O 1
ATOM 703 N N . LEU A 1 120 ? -5.062 61.396 68.104 1.00 48.70 95 LEU A N 1
ATOM 704 C CA . LEU A 1 120 ? -5.624 60.579 69.181 1.00 49.23 95 LEU A CA 1
ATOM 705 C C . LEU A 1 120 ? -7.091 60.270 68.934 1.00 49.26 95 LEU A C 1
ATOM 706 O O . LEU A 1 120 ? -7.922 61.177 68.949 1.00 50.37 95 LEU A O 1
ATOM 711 N N . HIS A 1 121 ? -7.421 59.005 68.713 1.00 29.42 96 HIS A N 1
ATOM 712 C CA . HIS A 1 121 ? -8.815 58.651 68.512 1.00 30.03 96 HIS A CA 1
ATOM 713 C C . HIS A 1 121 ? -9.382 57.867 69.702 1.00 28.74 96 HIS A C 1
ATOM 714 O O . HIS A 1 121 ? -9.082 56.679 69.879 1.00 27.88 96 HIS A O 1
ATOM 721 N N . TRP A 1 122 ? -10.203 58.535 70.513 1.00 33.97 97 TRP A N 1
ATOM 722 C CA . TRP A 1 122 ? -10.826 57.895 71.664 1.00 34.87 97 TRP A CA 1
ATOM 723 C C . TRP A 1 122 ? -12.031 57.050 71.252 1.00 35.29 97 TRP A C 1
ATOM 724 O O . TRP A 1 122 ? -12.765 57.407 70.334 1.00 35.05 97 TRP A O 1
ATOM 735 N N . GLU A 1 123 ? -12.236 55.933 71.934 1.00 41.21 98 GLU A N 1
ATOM 736 C CA . GLU A 1 123 ? -13.408 55.111 71.678 1.00 41.56 98 GLU A CA 1
ATOM 737 C C . GLU A 1 123 ? -13.924 54.808 73.068 1.00 40.28 98 GLU A C 1
ATOM 738 O O . GLU A 1 123 ? -13.307 54.032 73.800 1.00 40.22 98 GLU A O 1
ATOM 744 N N . ILE A 1 124 ? -15.035 55.440 73.440 1.00 42.05 99 ILE A N 1
ATOM 745 C CA . ILE A 1 124 ? -15.620 55.221 74.755 1.00 42.51 99 ILE A CA 1
ATOM 746 C C . ILE A 1 124 ? -16.983 54.563 74.730 1.00 42.07 99 ILE A C 1
ATOM 747 O O . ILE A 1 124 ? -17.907 55.011 74.051 1.00 41.09 99 ILE A O 1
ATOM 752 N N . HIS A 1 125 ? -17.093 53.488 75.490 1.00 28.60 100 HIS A N 1
ATOM 753 C CA . HIS A 1 125 ? -18.349 52.802 75.649 1.00 28.49 100 HIS A CA 1
ATOM 754 C C . HIS A 1 125 ? -18.866 53.357 76.964 1.00 27.63 100 HIS A C 1
ATOM 755 O O . HIS A 1 125 ? -18.449 52.928 78.038 1.00 26.92 100 HIS A O 1
ATOM 762 N N . SER A 1 126 ? -19.746 54.342 76.874 1.00 47.36 101 SER A N 1
ATOM 763 C CA . SER A 1 126 ? -20.294 54.953 78.066 1.00 48.57 101 SER A CA 1
ATOM 764 C C . SER A 1 126 ? -21.746 55.360 77.920 1.00 49.26 101 SER A C 1
ATOM 765 O O . SER A 1 126 ? -22.176 55.844 76.870 1.00 49.73 101 SER A O 1
ATOM 768 N N . PRO A 1 127 ? -22.528 55.154 78.983 1.00 37.29 102 PRO A N 1
ATOM 769 C CA . PRO A 1 127 ? -23.949 55.499 79.019 1.00 36.11 102 PRO A CA 1
ATOM 770 C C . PRO A 1 127 ? -24.127 56.993 79.196 1.00 35.93 102 PRO A C 1
ATOM 771 O O . PRO A 1 127 ? -25.215 57.511 78.994 1.00 35.83 102 PRO A O 1
ATOM 775 N N . ASN A 1 128 ? -23.053 57.678 79.580 1.00 28.91 103 ASN A N 1
ATOM 776 C CA . ASN A 1 128 ? -23.079 59.127 79.777 1.00 29.76 103 ASN A CA 1
ATOM 777 C C . ASN A 1 128 ? -23.417 59.845 78.477 1.00 31.00 103 ASN A C 1
ATOM 778 O O . ASN A 1 128 ? -23.220 59.299 77.396 1.00 31.73 103 ASN A O 1
ATOM 783 N N . SER A 1 129 ? -23.904 61.076 78.575 1.00 29.48 104 SER A N 1
ATOM 784 C CA . SER A 1 129 ? -24.289 61.818 77.385 1.00 32.43 104 SER A CA 1
ATOM 785 C C . SER A 1 129 ? -23.113 62.353 76.578 1.00 33.81 104 SER A C 1
ATOM 786 O O . SER A 1 129 ? -21.958 62.207 76.976 1.00 35.09 104 SER A O 1
ATOM 789 N N . GLU A 1 130 ? -23.427 62.983 75.444 1.00 41.14 105 GLU A N 1
ATOM 790 C CA . GLU A 1 130 ? -22.413 63.562 74.576 1.00 43.01 105 GLU A CA 1
ATOM 791 C C . GLU A 1 130 ? -21.724 64.728 75.266 1.00 42.35 105 GLU A C 1
ATOM 792 O O . GLU A 1 130 ? -20.535 64.646 75.568 1.00 43.83 105 GLU A O 1
ATOM 798 N N . THR A 1 131 ? -22.460 65.809 75.526 1.00 42.13 106 THR A N 1
ATOM 799 C CA . THR A 1 131 ? -21.849 66.972 76.169 1.00 42.54 106 THR A CA 1
ATOM 800 C C . THR A 1 131 ? -21.068 66.543 77.401 1.00 41.66 106 THR A C 1
ATOM 801 O O . THR A 1 131 ? -20.059 67.159 77.744 1.00 41.05 106 THR A O 1
ATOM 805 N N . GLU A 1 132 ? -21.534 65.481 78.056 1.00 54.34 107 GLU A N 1
ATOM 806 C CA . GLU A 1 132 ? -20.853 64.966 79.235 1.00 53.74 107 GLU A CA 1
ATOM 807 C C . GLU A 1 132 ? -19.503 64.391 78.810 1.00 53.95 107 GLU A C 1
ATOM 808 O O . GLU A 1 132 ? -18.455 64.828 79.289 1.00 54.80 107 GLU A O 1
ATOM 814 N N . ILE A 1 133 ? -19.535 63.413 77.907 1.00 39.79 108 ILE A N 1
ATOM 815 C CA . ILE A 1 133 ? -18.323 62.788 77.416 1.00 38.80 108 ILE A CA 1
ATOM 816 C C . ILE A 1 133 ? -17.339 63.841 76.898 1.00 39.52 108 ILE A C 1
ATOM 817 O O . ILE A 1 133 ? -16.128 63.740 77.124 1.00 40.03 108 ILE A O 1
ATOM 822 N N . LYS A 1 134 ? -17.868 64.854 76.215 1.00 35.97 109 LYS A N 1
ATOM 823 C CA . LYS A 1 134 ? -17.067 65.940 75.650 1.00 37.50 109 LYS A CA 1
ATOM 824 C C . LYS A 1 134 ? -16.231 66.610 76.742 1.00 38.01 109 LYS A C 1
ATOM 825 O O . LYS A 1 134 ? -15.001 66.539 76.734 1.00 38.60 109 LYS A O 1
ATOM 831 N N . GLU A 1 135 ? -16.903 67.249 77.691 1.00 37.46 110 GLU A N 1
ATOM 832 C CA . GLU A 1 135 ? -16.211 67.942 78.766 1.00 37.20 110 GLU A CA 1
ATOM 833 C C . GLU A 1 135 ? -15.269 67.009 79.501 1.00 34.09 110 GLU A C 1
ATOM 834 O O . GLU A 1 135 ? -14.195 67.423 79.938 1.00 34.34 110 GLU A O 1
ATOM 840 N N . PHE A 1 136 ? -15.667 65.748 79.622 1.00 28.78 111 PHE A N 1
ATOM 841 C CA . PHE A 1 136 ? -14.859 64.773 80.326 1.00 27.57 111 PHE A CA 1
ATOM 842 C C . PHE A 1 136 ? -13.496 64.702 79.686 1.00 28.91 111 PHE A C 1
ATOM 843 O O . PHE A 1 136 ? -12.466 64.948 80.324 1.00 28.04 111 PHE A O 1
ATOM 851 N N . ILE A 1 137 ? -13.501 64.352 78.408 1.00 47.52 112 ILE A N 1
ATOM 852 C CA . ILE A 1 137 ? -12.270 64.224 77.657 1.00 47.97 112 ILE A CA 1
ATOM 853 C C . ILE A 1 137 ? -11.438 65.500 77.632 1.00 47.35 112 ILE A C 1
ATOM 854 O O . ILE A 1 137 ? -10.223 65.445 77.810 1.00 47.49 112 ILE A O 1
ATOM 859 N N . ASP A 1 138 ? -12.070 66.646 77.420 1.00 41.36 113 ASP A N 1
ATOM 860 C CA . ASP A 1 138 ? -11.302 67.878 77.434 1.00 42.54 113 ASP A CA 1
ATOM 861 C C . ASP A 1 138 ? -10.570 67.903 78.771 1.00 42.26 113 ASP A C 1
ATOM 862 O O . ASP A 1 138 ? -9.375 68.195 78.841 1.00 42.13 113 ASP A O 1
ATOM 867 N N . PHE A 1 139 ? -11.290 67.547 79.828 1.00 44.73 114 PHE A N 1
ATOM 868 C CA . PHE A 1 139 ? -10.719 67.522 81.168 1.00 43.15 114 PHE A CA 1
ATOM 869 C C . PHE A 1 139 ? -9.491 66.609 81.229 1.00 43.08 114 PHE A C 1
ATOM 870 O O . PHE A 1 139 ? -8.438 67.001 81.726 1.00 43.34 114 PHE A O 1
ATOM 878 N N . VAL A 1 140 ? -9.626 65.394 80.709 1.00 27.96 115 VAL A N 1
ATOM 879 C CA . VAL A 1 140 ? -8.523 64.444 80.716 1.00 27.88 115 VAL A CA 1
ATOM 880 C C . VAL A 1 140 ? -7.332 64.975 79.919 1.00 28.31 115 VAL A C 1
ATOM 881 O O . VAL A 1 140 ? -6.191 64.878 80.365 1.00 28.14 115 VAL A O 1
ATOM 885 N N . SER A 1 141 ? -7.602 65.534 78.744 1.00 34.99 116 SER A N 1
ATOM 886 C CA . SER A 1 141 ? -6.545 66.077 77.909 1.00 35.95 116 SER A CA 1
ATOM 887 C C . SER A 1 141 ? -5.752 67.120 78.676 1.00 37.26 116 SER A C 1
ATOM 888 O O . SER A 1 141 ? -4.529 67.207 78.531 1.00 37.74 116 SER A O 1
ATOM 891 N N . LYS A 1 142 ? -6.458 67.914 79.482 1.00 34.27 117 LYS A N 1
ATOM 892 C CA . LYS A 1 142 ? -5.839 68.962 80.282 1.00 35.36 117 LYS A CA 1
ATOM 893 C C . LYS A 1 142 ? -5.138 68.323 81.466 1.00 34.89 117 LYS A C 1
ATOM 894 O O . LYS A 1 142 ? -4.202 68.876 82.058 1.00 34.72 117 LYS A O 1
ATOM 900 N N . ARG A 1 143 ? -5.582 67.126 81.791 1.00 41.87 118 ARG A N 1
ATOM 901 C CA . ARG A 1 143 ? -5.042 66.439 82.933 1.00 41.43 118 ARG A CA 1
ATOM 902 C C . ARG A 1 143 ? -3.925 65.415 82.687 1.00 40.47 118 ARG A C 1
ATOM 903 O O . ARG A 1 143 ? -3.091 65.231 83.576 1.00 40.79 118 ARG A O 1
ATOM 911 N N . CYS A 1 144 ? -3.892 64.738 81.531 1.00 48.55 119 CYS A N 1
ATOM 912 C CA . CYS A 1 144 ? -2.811 63.768 81.306 1.00 48.00 119 CYS A CA 1
ATOM 913 C C . CYS A 1 144 ? -1.448 64.479 81.137 1.00 45.24 119 CYS A C 1
ATOM 914 O O . CYS A 1 144 ? -1.292 65.390 80.321 1.00 44.27 119 CYS A O 1
ATOM 917 N N . PRO A 1 145 ? -0.448 64.072 81.934 1.00 37.75 120 PRO A N 1
ATOM 918 C CA . PRO A 1 145 ? 0.894 64.660 81.878 1.00 36.35 120 PRO A CA 1
ATOM 919 C C . PRO A 1 145 ? 1.503 64.601 80.483 1.00 34.15 120 PRO A C 1
ATOM 920 O O . PRO A 1 145 ? 2.034 65.588 79.984 1.00 33.77 120 PRO A O 1
ATOM 924 N N . ALA A 1 146 ? 1.433 63.435 79.857 1.00 26.30 121 ALA A N 1
ATOM 925 C CA . ALA A 1 146 ? 1.977 63.265 78.515 1.00 25.16 121 ALA A CA 1
ATOM 926 C C . ALA A 1 146 ? 1.364 64.264 77.570 1.00 26.28 121 ALA A C 1
ATOM 927 O O . ALA A 1 146 ? 2.090 64.944 76.847 1.00 27.42 121 ALA A O 1
ATOM 929 N N . HIS A 1 147 ? 0.031 64.358 77.569 1.00 23.36 122 HIS A N 1
ATOM 930 C CA . HIS A 1 147 ? -0.657 65.293 76.684 1.00 22.15 122 HIS A CA 1
ATOM 931 C C . HIS A 1 147 ? -0.190 66.705 76.998 1.00 24.30 122 HIS A C 1
ATOM 932 O O . HIS A 1 147 ? 0.108 67.476 76.092 1.00 24.39 122 HIS A O 1
ATOM 939 N N . ASN A 1 148 ? -0.103 67.044 78.279 1.00 38.45 123 ASN A N 1
ATOM 940 C CA . ASN A 1 148 ? 0.345 68.382 78.667 1.00 41.39 123 ASN A CA 1
ATOM 941 C C . ASN A 1 148 ? 1.706 68.687 78.072 1.00 43.71 123 ASN A C 1
ATOM 942 O O . ASN A 1 148 ? 1.961 69.792 77.564 1.00 45.07 123 ASN A O 1
ATOM 947 N N . THR A 1 149 ? 2.581 67.690 78.153 1.00 35.77 124 THR A N 1
ATOM 948 C CA . THR A 1 149 ? 3.927 67.812 77.642 1.00 36.01 124 THR A CA 1
ATOM 949 C C . THR A 1 149 ? 3.932 68.105 76.144 1.00 36.65 124 THR A C 1
ATOM 950 O O . THR A 1 149 ? 4.368 69.185 75.729 1.00 38.27 124 THR A O 1
ATOM 954 N N . LEU A 1 150 ? 3.432 67.172 75.334 1.00 24.93 125 LEU A N 1
ATOM 955 C CA . LEU A 1 150 ? 3.428 67.357 73.874 1.00 25.39 125 LEU A CA 1
ATOM 956 C C . LEU A 1 150 ? 2.596 68.547 73.389 1.00 26.75 125 LEU A C 1
ATOM 957 O O . LEU A 1 150 ? 2.768 69.021 72.265 1.00 25.63 125 LEU A O 1
ATOM 962 N N . GLN A 1 151 ? 1.698 69.027 74.244 1.00 43.10 126 GLN A N 1
ATOM 963 C CA . GLN A 1 151 ? 0.844 70.167 73.921 1.00 45.38 126 GLN A CA 1
ATOM 964 C C . GLN A 1 151 ? 1.666 71.418 73.612 1.00 46.36 126 GLN A C 1
ATOM 965 O O . GLN A 1 151 ? 1.285 72.242 72.783 1.00 46.65 126 GLN A O 1
ATOM 971 N N . GLY A 1 152 ? 2.800 71.554 74.283 1.00 50.54 127 GLY A N 1
ATOM 972 C CA . GLY A 1 152 ? 3.629 72.723 74.080 1.00 52.18 127 GLY A CA 1
ATOM 973 C C . GLY A 1 152 ? 4.639 72.705 72.950 1.00 53.37 127 GLY A C 1
ATOM 974 O O . GLY A 1 152 ? 5.420 73.646 72.828 1.00 53.39 127 GLY A O 1
ATOM 975 N N . VAL A 1 153 ? 4.636 71.668 72.118 1.00 55.32 128 VAL A N 1
ATOM 976 C CA . VAL A 1 153 ? 5.602 71.611 71.031 1.00 56.73 128 VAL A CA 1
ATOM 977 C C . VAL A 1 153 ? 5.462 72.796 70.074 1.00 57.50 128 VAL A C 1
ATOM 978 O O . VAL A 1 153 ? 6.264 73.731 70.135 1.00 59.68 128 VAL A O 1
ATOM 982 N N . SER A 1 154 ? 4.458 72.744 69.199 1.00 45.86 129 SER A N 1
ATOM 983 C CA . SER A 1 154 ? 4.165 73.804 68.223 1.00 46.26 129 SER A CA 1
ATOM 984 C C . SER A 1 154 ? 4.560 73.419 66.804 1.00 45.24 129 SER A C 1
ATOM 985 O O . SER A 1 154 ? 4.063 73.987 65.830 1.00 46.00 129 SER A O 1
ATOM 988 N N . GLN A 1 155 ? 5.487 72.480 66.691 1.00 53.34 130 GLN A N 1
ATOM 989 C CA . GLN A 1 155 ? 5.912 72.001 65.384 1.00 52.55 130 GLN A CA 1
ATOM 990 C C . GLN A 1 155 ? 5.087 70.742 65.249 1.00 50.40 130 GLN A C 1
ATOM 991 O O . GLN A 1 155 ? 5.165 70.009 64.266 1.00 50.59 130 GLN A O 1
ATOM 997 N N . LEU A 1 156 ? 4.267 70.534 66.268 1.00 41.94 131 LEU A N 1
ATOM 998 C CA . LEU A 1 156 ? 3.406 69.382 66.352 1.00 39.90 131 LEU A CA 1
ATOM 999 C C . LEU A 1 156 ? 1.951 69.795 66.405 1.00 39.27 131 LEU A C 1
ATOM 1000 O O . LEU A 1 156 ? 1.623 70.891 66.854 1.00 39.56 131 LEU A O 1
ATOM 1005 N N . LYS A 1 157 ? 1.078 68.911 65.942 1.00 31.84 132 LYS A N 1
ATOM 1006 C CA . LYS A 1 157 ? -0.345 69.176 65.987 1.00 32.00 132 LYS A CA 1
ATOM 1007 C C . LYS A 1 157 ? -1.049 67.934 66.515 1.00 30.77 132 LYS A C 1
ATOM 1008 O O . LYS A 1 157 ? -0.915 66.837 65.949 1.00 29.19 132 LYS A O 1
ATOM 1014 N N . ILE A 1 158 ? -1.767 68.102 67.621 1.00 29.19 133 ILE A N 1
ATOM 1015 C CA . ILE A 1 158 ? -2.501 66.998 68.214 1.00 29.15 133 ILE A CA 1
ATOM 1016 C C . ILE A 1 158 ? -3.980 67.132 67.869 1.00 29.08 133 ILE A C 1
ATOM 1017 O O . ILE A 1 158 ? -4.641 68.103 68.230 1.00 28.13 133 ILE A O 1
ATOM 1022 N N . ASN A 1 159 ? -4.495 66.144 67.163 1.00 28.88 134 ASN A N 1
ATOM 1023 C CA . ASN A 1 159 ? -5.889 66.151 66.787 1.00 29.70 134 ASN A CA 1
ATOM 1024 C C . ASN A 1 159 ? -6.615 65.127 67.644 1.00 29.85 134 ASN A C 1
ATOM 1025 O O . ASN A 1 159 ? -6.193 63.978 67.759 1.00 28.41 134 ASN A O 1
ATOM 1030 N N . VAL A 1 160 ? -7.701 65.552 68.270 1.00 33.97 135 VAL A N 1
ATOM 1031 C CA . VAL A 1 160 ? -8.459 64.650 69.119 1.00 34.26 135 VAL A CA 1
ATOM 1032 C C . VAL A 1 160 ? -9.898 64.541 68.636 1.00 35.25 135 VAL A C 1
ATOM 1033 O O . VAL A 1 160 ? -10.511 65.522 68.229 1.00 35.10 135 VAL A O 1
ATOM 1037 N N . ASN A 1 161 ? -10.428 63.331 68.668 1.00 48.78 136 ASN A N 1
ATOM 1038 C CA . ASN A 1 161 ? -11.807 63.096 68.284 1.00 51.23 136 ASN A CA 1
ATOM 1039 C C . ASN A 1 161 ? -12.186 61.851 69.068 1.00 51.63 136 ASN A C 1
ATOM 1040 O O . ASN A 1 161 ? -11.316 61.040 69.405 1.00 52.71 136 ASN A O 1
ATOM 1045 N N . VAL A 1 162 ? -13.464 61.696 69.385 1.00 34.81 137 VAL A N 1
ATOM 1046 C CA . VAL A 1 162 ? -13.863 60.525 70.139 1.00 34.89 137 VAL A CA 1
ATOM 1047 C C . VAL A 1 162 ? -15.071 59.849 69.539 1.00 34.05 137 VAL A C 1
ATOM 1048 O O . VAL A 1 162 ? -15.889 60.480 68.891 1.00 34.87 137 VAL A O 1
ATOM 1052 N N . THR A 1 163 ? -15.156 58.545 69.733 1.00 37.34 138 THR A N 1
ATOM 1053 C CA . THR A 1 163 ? -16.291 57.788 69.248 1.00 37.14 138 THR A CA 1
ATOM 1054 C C . THR A 1 163 ? -16.995 57.273 70.491 1.00 37.37 138 THR A C 1
ATOM 1055 O O . THR A 1 163 ? -16.480 56.398 71.191 1.00 36.30 138 THR A O 1
ATOM 1059 N N . LEU A 1 164 ? -18.163 57.843 70.774 1.00 39.31 139 LEU A N 1
ATOM 1060 C CA . LEU A 1 164 ? -18.935 57.456 71.943 1.00 37.85 139 LEU A CA 1
ATOM 1061 C C . LEU A 1 164 ? -19.897 56.363 71.538 1.00 37.68 139 LEU A C 1
ATOM 1062 O O . LEU A 1 164 ? -20.742 56.554 70.676 1.00 37.46 139 LEU A O 1
ATOM 1067 N N . VAL A 1 165 ? -19.759 55.203 72.149 1.00 38.00 140 VAL A N 1
ATOM 1068 C CA . VAL A 1 165 ? -20.656 54.116 71.839 1.00 38.81 140 VAL A CA 1
ATOM 1069 C C . VAL A 1 165 ? -21.513 53.884 73.074 1.00 40.13 140 VAL A C 1
ATOM 1070 O O . VAL A 1 165 ? -20.996 53.663 74.173 1.00 38.55 140 VAL A O 1
ATOM 1074 N N . HIS A 1 166 ? -22.827 53.966 72.888 1.00 52.92 141 HIS A N 1
ATOM 1075 C CA . HIS A 1 166 ? -23.779 53.751 73.968 1.00 52.67 141 HIS A CA 1
ATOM 1076 C C . HIS A 1 166 ? -24.113 52.262 74.052 1.00 53.30 141 HIS A C 1
ATOM 1077 O O . HIS A 1 166 ? -24.453 51.792 75.161 1.00 53.80 141 HIS A O 1
ATOM 1085 N N . MET B 1 26 ? 7.134 63.984 55.734 1.00 80.30 201 MET B N 1
ATOM 1086 C CA . MET B 1 26 ? 6.024 63.155 56.293 1.00 80.81 201 MET B CA 1
ATOM 1087 C C . MET B 1 26 ? 6.072 61.750 55.707 1.00 79.55 201 MET B C 1
ATOM 1088 O O . MET B 1 26 ? 5.076 61.241 55.203 1.00 80.24 201 MET B O 1
ATOM 1093 N N . ASP B 1 27 ? 7.243 61.130 55.791 1.00 76.08 202 ASP B N 1
ATOM 1094 C CA . ASP B 1 27 ? 7.458 59.790 55.260 1.00 73.23 202 ASP B CA 1
ATOM 1095 C C . ASP B 1 27 ? 7.105 58.693 56.260 1.00 70.87 202 ASP B C 1
ATOM 1096 O O . ASP B 1 27 ? 6.455 57.709 55.906 1.00 71.49 202 ASP B O 1
ATOM 1101 N N . LYS B 1 28 ? 7.547 58.854 57.505 1.00 54.78 203 LYS B N 1
ATOM 1102 C CA . LYS B 1 28 ? 7.275 57.853 58.528 1.00 50.72 203 LYS B CA 1
ATOM 1103 C C . LYS B 1 28 ? 5.987 58.122 59.280 1.00 47.50 203 LYS B C 1
ATOM 1104 O O . LYS B 1 28 ? 5.788 59.200 59.842 1.00 46.58 203 LYS B O 1
ATOM 1110 N N . LYS B 1 29 ? 5.115 57.121 59.269 1.00 42.41 204 LYS B N 1
ATOM 1111 C CA . LYS B 1 29 ? 3.823 57.189 59.929 1.00 39.55 204 LYS B CA 1
ATOM 1112 C C . LYS B 1 29 ? 3.864 56.194 61.077 1.00 37.32 204 LYS B C 1
ATOM 1113 O O . LYS B 1 29 ? 4.663 55.255 61.061 1.00 36.90 204 LYS B O 1
ATOM 1119 N N . TYR B 1 30 ? 3.016 56.395 62.077 1.00 34.52 205 TYR B N 1
ATOM 1120 C CA . TYR B 1 30 ? 2.979 55.476 63.200 1.00 32.26 205 TYR B CA 1
ATOM 1121 C C . TYR B 1 30 ? 1.530 55.200 63.534 1.00 31.70 205 TYR B C 1
ATOM 1122 O O . TYR B 1 30 ? 0.678 56.095 63.430 1.00 31.28 205 TYR B O 1
ATOM 1131 N N . ASP B 1 31 ? 1.246 53.953 63.901 1.00 24.74 206 ASP B N 1
ATOM 1132 C CA . ASP B 1 31 ? -0.097 53.560 64.268 1.00 24.42 206 ASP B CA 1
ATOM 1133 C C . ASP B 1 31 ? -0.029 52.623 65.455 1.00 23.73 206 ASP B C 1
ATOM 1134 O O . ASP B 1 31 ? 0.420 51.483 65.335 1.00 23.92 206 ASP B O 1
ATOM 1139 N N . ILE B 1 32 ? -0.511 53.113 66.589 1.00 44.50 207 ILE B N 1
ATOM 1140 C CA . ILE B 1 32 ? -0.520 52.377 67.840 1.00 44.03 207 ILE B CA 1
ATOM 1141 C C . ILE B 1 32 ? -1.929 52.362 68.415 1.00 44.51 207 ILE B C 1
ATOM 1142 O O . ILE B 1 32 ? -2.714 53.268 68.156 1.00 43.64 207 ILE B O 1
ATOM 1147 N N . THR B 1 33 ? -2.255 51.340 69.193 1.00 50.76 208 THR B N 1
ATOM 1148 C CA . THR B 1 33 ? -3.573 51.283 69.809 1.00 52.25 208 THR B CA 1
ATOM 1149 C C . THR B 1 33 ? -3.493 50.725 71.219 1.00 51.66 208 THR B C 1
ATOM 1150 O O . THR B 1 33 ? -3.137 49.564 71.421 1.00 52.35 208 THR B O 1
ATOM 1154 N N . ALA B 1 34 ? -3.823 51.564 72.194 1.00 31.68 209 ALA B N 1
ATOM 1155 C CA . ALA B 1 34 ? -3.805 51.162 73.596 1.00 30.97 209 ALA B CA 1
ATOM 1156 C C . ALA B 1 34 ? -5.223 50.878 74.082 1.00 31.37 209 ALA B C 1
ATOM 1157 O O . ALA B 1 34 ? -6.176 51.534 73.668 1.00 28.93 209 ALA B O 1
ATOM 1159 N N . VAL B 1 35 ? -5.344 49.900 74.972 1.00 43.52 210 VAL B N 1
ATOM 1160 C CA . VAL B 1 35 ? -6.631 49.500 75.530 1.00 44.90 210 VAL B CA 1
ATOM 1161 C C . VAL B 1 35 ? -6.606 49.414 77.055 1.00 46.38 210 VAL B C 1
ATOM 1162 O O . VAL B 1 35 ? -5.628 48.961 77.649 1.00 47.14 210 VAL B O 1
ATOM 1166 N N . LEU B 1 36 ? -7.696 49.848 77.679 1.00 31.90 211 LEU B N 1
ATOM 1167 C CA . LEU B 1 36 ? -7.828 49.792 79.125 1.00 32.97 211 LEU B CA 1
ATOM 1168 C C . LEU B 1 36 ? -8.451 48.452 79.494 1.00 34.91 211 LEU B C 1
ATOM 1169 O O . LEU B 1 36 ? -9.607 48.204 79.177 1.00 34.28 211 LEU B O 1
ATOM 1174 N N . ASN B 1 37 ? -7.696 47.579 80.147 1.00 38.57 212 ASN B N 1
ATOM 1175 C CA . ASN B 1 37 ? -8.241 46.280 80.533 1.00 41.75 212 ASN B CA 1
ATOM 1176 C C . ASN B 1 37 ? -8.872 46.424 81.896 1.00 44.27 212 ASN B C 1
ATOM 1177 O O . ASN B 1 37 ? -8.919 47.526 82.444 1.00 44.63 212 ASN B O 1
ATOM 1182 N N . GLU B 1 38 ? -9.384 45.329 82.443 1.00 56.22 213 GLU B N 1
ATOM 1183 C CA . GLU B 1 38 ? -9.957 45.391 83.780 1.00 59.69 213 GLU B CA 1
ATOM 1184 C C . GLU B 1 38 ? -8.720 45.477 84.644 1.00 61.09 213 GLU B C 1
ATOM 1185 O O . GLU B 1 38 ? -7.621 45.587 84.107 1.00 62.31 213 GLU B O 1
ATOM 1191 N N . ASP B 1 39 ? -8.866 45.432 85.961 1.00 77.03 214 ASP B N 1
ATOM 1192 C CA . ASP B 1 39 ? -7.694 45.524 86.835 1.00 76.97 214 ASP B CA 1
ATOM 1193 C C . ASP B 1 39 ? -6.855 46.765 86.491 1.00 75.74 214 ASP B C 1
ATOM 1194 O O . ASP B 1 39 ? -5.684 46.858 86.847 1.00 76.60 214 ASP B O 1
ATOM 1199 N N . SER B 1 40 ? -7.479 47.712 85.796 1.00 65.14 215 SER B N 1
ATOM 1200 C CA . SER B 1 40 ? -6.856 48.966 85.366 1.00 62.92 215 SER B CA 1
ATOM 1201 C C . SER B 1 40 ? -5.475 48.933 84.694 1.00 60.22 215 SER B C 1
ATOM 1202 O O . SER B 1 40 ? -4.735 49.916 84.743 1.00 61.23 215 SER B O 1
ATOM 1205 N N . SER B 1 41 ? -5.121 47.814 84.070 1.00 49.26 216 SER B N 1
ATOM 1206 C CA . SER B 1 41 ? -3.852 47.738 83.351 1.00 45.52 216 SER B CA 1
ATOM 1207 C C . SER B 1 41 ? -4.218 48.026 81.894 1.00 43.02 216 SER B C 1
ATOM 1208 O O . SER B 1 41 ? -5.378 47.868 81.495 1.00 42.69 216 SER B O 1
ATOM 1211 N N . MET B 1 42 ? -3.251 48.467 81.102 1.00 41.74 217 MET B N 1
ATOM 1212 C CA . MET B 1 42 ? -3.520 48.763 79.704 1.00 38.44 217 MET B CA 1
ATOM 1213 C C . MET B 1 42 ? -2.571 47.969 78.836 1.00 38.71 217 MET B C 1
ATOM 1214 O O . MET B 1 42 ? -1.444 47.709 79.240 1.00 40.63 217 MET B O 1
ATOM 1219 N N . THR B 1 43 ? -3.012 47.560 77.655 1.00 40.46 218 THR B N 1
ATOM 1220 C CA . THR B 1 43 ? -2.106 46.846 76.777 1.00 42.47 218 THR B CA 1
ATOM 1221 C C . THR B 1 43 ? -2.058 47.602 75.460 1.00 42.68 218 THR B C 1
ATOM 1222 O O . THR B 1 43 ? -3.093 47.993 74.922 1.00 41.72 218 THR B O 1
ATOM 1226 N N . ALA B 1 44 ? -0.847 47.842 74.963 1.00 36.00 219 ALA B N 1
ATOM 1227 C CA . ALA B 1 44 ? -0.668 48.553 73.707 1.00 35.10 219 ALA B CA 1
ATOM 1228 C C . ALA B 1 44 ? -0.344 47.545 72.615 1.00 35.82 219 ALA B C 1
ATOM 1229 O O . ALA B 1 44 ? 0.117 46.444 72.895 1.00 35.57 219 ALA B O 1
ATOM 1231 N N . ILE B 1 45 ? -0.609 47.915 71.371 1.00 40.25 220 ILE B N 1
ATOM 1232 C CA . ILE B 1 45 ? -0.324 47.030 70.259 1.00 42.99 220 ILE B CA 1
ATOM 1233 C C . ILE B 1 45 ? 0.278 47.816 69.117 1.00 44.90 220 ILE B C 1
ATOM 1234 O O . ILE B 1 45 ? -0.221 48.883 68.733 1.00 44.49 220 ILE B O 1
ATOM 1239 N N . SER B 1 46 ? 1.380 47.286 68.601 1.00 46.94 221 SER B N 1
ATOM 1240 C CA . SER B 1 46 ? 2.078 47.872 67.465 1.00 49.86 221 SER B CA 1
ATOM 1241 C C . SER B 1 46 ? 2.353 46.684 66.546 1.00 52.52 221 SER B C 1
ATOM 1242 O O . SER B 1 46 ? 3.089 45.769 66.924 1.00 53.22 221 SER B O 1
ATOM 1245 N N . ASP B 1 47 ? 1.757 46.694 65.351 1.00 49.18 222 ASP B N 1
ATOM 1246 C CA . ASP B 1 47 ? 1.916 45.592 64.402 1.00 51.32 222 ASP B CA 1
ATOM 1247 C C . ASP B 1 47 ? 1.611 44.341 65.203 1.00 51.54 222 ASP B C 1
ATOM 1248 O O . ASP B 1 47 ? 0.528 44.236 65.762 1.00 51.21 222 ASP B O 1
ATOM 1253 N N . GLN B 1 48 ? 2.539 43.397 65.267 1.00 48.33 223 GLN B N 1
ATOM 1254 C CA . GLN B 1 48 ? 2.275 42.203 66.052 1.00 49.41 223 GLN B CA 1
ATOM 1255 C C . GLN B 1 48 ? 2.876 42.220 67.455 1.00 47.63 223 GLN B C 1
ATOM 1256 O O . GLN B 1 48 ? 2.943 41.196 68.115 1.00 47.73 223 GLN B O 1
ATOM 1262 N N . PHE B 1 49 ? 3.299 43.379 67.930 1.00 59.36 224 PHE B N 1
ATOM 1263 C CA . PHE B 1 49 ? 3.879 43.439 69.263 1.00 57.96 224 PHE B CA 1
ATOM 1264 C C . PHE B 1 49 ? 2.916 43.966 70.314 1.00 57.28 224 PHE B C 1
ATOM 1265 O O . PHE B 1 49 ? 2.035 44.770 70.006 1.00 56.89 224 PHE B O 1
ATOM 1273 N N . GLN B 1 50 ? 3.105 43.524 71.555 1.00 55.24 225 GLN B N 1
ATOM 1274 C CA . GLN B 1 50 ? 2.235 43.919 72.653 1.00 54.47 225 GLN B CA 1
ATOM 1275 C C . GLN B 1 50 ? 3.010 44.220 73.917 1.00 53.25 225 GLN B C 1
ATOM 1276 O O . GLN B 1 50 ? 3.824 43.420 74.365 1.00 54.31 225 GLN B O 1
ATOM 1282 N N . ILE B 1 51 ? 2.723 45.372 74.500 1.00 41.75 226 ILE B N 1
ATOM 1283 C CA . ILE B 1 51 ? 3.349 45.808 75.732 1.00 40.73 226 ILE B CA 1
ATOM 1284 C C . ILE B 1 51 ? 2.218 46.200 76.678 1.00 39.70 226 ILE B C 1
ATOM 1285 O O . ILE B 1 51 ? 1.305 46.930 76.278 1.00 38.77 226 ILE B O 1
ATOM 1290 N N . THR B 1 52 ? 2.250 45.707 77.915 1.00 35.45 227 THR B N 1
ATOM 1291 C CA . THR B 1 52 ? 1.207 46.090 78.856 1.00 35.24 227 THR B CA 1
ATOM 1292 C C . THR B 1 52 ? 1.774 47.219 79.711 1.00 34.09 227 THR B C 1
ATOM 1293 O O . THR B 1 52 ? 2.929 47.164 80.125 1.00 35.38 227 THR B O 1
ATOM 1297 N N . LEU B 1 53 ? 0.967 48.250 79.947 1.00 45.89 228 LEU B N 1
ATOM 1298 C CA . LEU B 1 53 ? 1.390 49.395 80.747 1.00 45.56 228 LEU B CA 1
ATOM 1299 C C . LEU B 1 53 ? 0.439 49.571 81.934 1.00 46.33 228 LEU B C 1
ATOM 1300 O O . LEU B 1 53 ? -0.780 49.464 81.801 1.00 46.26 228 LEU B O 1
ATOM 1305 N N . ASP B 1 54 ? 1.008 49.835 83.101 1.00 35.77 229 ASP B N 1
ATOM 1306 C CA . ASP B 1 54 ? 0.217 49.983 84.302 1.00 36.16 229 ASP B CA 1
ATOM 1307 C C . ASP B 1 54 ? 0.677 51.218 85.074 1.00 37.07 229 ASP B C 1
ATOM 1308 O O . ASP B 1 54 ? 1.866 51.392 85.335 1.00 36.78 229 ASP B O 1
ATOM 1313 N N . ALA B 1 55 ? -0.260 52.085 85.432 1.00 44.86 230 ALA B N 1
ATOM 1314 C CA . ALA B 1 55 ? 0.100 53.291 86.152 1.00 46.93 230 ALA B CA 1
ATOM 1315 C C . ALA B 1 55 ? -0.026 53.114 87.658 1.00 49.33 230 ALA B C 1
ATOM 1316 O O . ALA B 1 55 ? 0.170 54.065 88.409 1.00 49.26 230 ALA B O 1
ATOM 1318 N N . ARG B 1 56 ? -0.361 51.902 88.098 1.00 51.52 231 ARG B N 1
ATOM 1319 C CA . ARG B 1 56 ? -0.491 51.614 89.526 1.00 55.47 231 ARG B CA 1
ATOM 1320 C C . ARG B 1 56 ? 0.930 51.683 90.119 1.00 57.75 231 ARG B C 1
ATOM 1321 O O . ARG B 1 56 ? 1.912 51.581 89.384 1.00 58.02 231 ARG B O 1
ATOM 1329 N N . PRO B 1 57 ? 1.057 51.862 91.449 1.00 47.35 232 PRO B N 1
ATOM 1330 C CA . PRO B 1 57 ? 2.361 51.932 92.119 1.00 48.84 232 PRO B CA 1
ATOM 1331 C C . PRO B 1 57 ? 3.136 50.609 92.032 1.00 49.94 232 PRO B C 1
ATOM 1332 O O . PRO B 1 57 ? 2.549 49.556 91.757 1.00 50.12 232 PRO B O 1
ATOM 1336 N N . LYS B 1 58 ? 4.448 50.676 92.283 1.00 44.48 233 LYS B N 1
ATOM 1337 C CA . LYS B 1 58 ? 5.358 49.516 92.232 1.00 45.96 233 LYS B CA 1
ATOM 1338 C C . LYS B 1 58 ? 4.840 48.212 92.834 1.00 46.74 233 LYS B C 1
ATOM 1339 O O . LYS B 1 58 ? 5.007 47.141 92.248 1.00 46.61 233 LYS B O 1
ATOM 1345 N N . HIS B 1 59 ? 4.238 48.307 94.016 1.00 58.60 234 HIS B N 1
ATOM 1346 C CA . HIS B 1 59 ? 3.712 47.142 94.711 1.00 59.74 234 HIS B CA 1
ATOM 1347 C C . HIS B 1 59 ? 2.590 46.399 93.988 1.00 60.20 234 HIS B C 1
ATOM 1348 O O . HIS B 1 59 ? 2.501 45.176 94.063 1.00 60.06 234 HIS B O 1
ATOM 1355 N N . THR B 1 60 ? 1.735 47.141 93.293 1.00 71.79 235 THR B N 1
ATOM 1356 C CA . THR B 1 60 ? 0.609 46.553 92.584 1.00 72.57 235 THR B CA 1
ATOM 1357 C C . THR B 1 60 ? 0.795 46.179 91.116 1.00 72.31 235 THR B C 1
ATOM 1358 O O . THR B 1 60 ? 0.264 45.161 90.687 1.00 72.83 235 THR B O 1
ATOM 1362 N N . ALA B 1 61 ? 1.529 47.027 90.366 1.00 63.80 236 ALA B N 1
ATOM 1363 C CA . ALA B 1 61 ? 1.770 47.017 88.887 1.00 63.65 236 ALA B CA 1
ATOM 1364 C C . ALA B 1 61 ? 2.085 45.733 88.099 1.00 63.31 236 ALA B C 1
ATOM 1365 O O . ALA B 1 61 ? 2.529 44.723 88.627 1.00 63.01 236 ALA B O 1
ATOM 1367 N N . LYS B 1 62 ? 1.823 45.892 86.759 1.00 52.39 237 LYS B N 1
ATOM 1368 C CA . LYS B 1 62 ? 1.898 44.862 85.706 1.00 52.26 237 LYS B CA 1
ATOM 1369 C C . LYS B 1 62 ? 2.794 45.156 84.457 1.00 50.82 237 LYS B C 1
ATOM 1370 O O . LYS B 1 62 ? 2.998 44.262 83.646 1.00 51.05 237 LYS B O 1
ATOM 1376 N N . GLY B 1 63 ? 3.327 46.388 84.318 1.00 44.58 238 GLY B N 1
ATOM 1377 C CA . GLY B 1 63 ? 4.222 46.776 83.244 1.00 41.73 238 GLY B CA 1
ATOM 1378 C C . GLY B 1 63 ? 4.706 48.193 83.474 1.00 40.03 238 GLY B C 1
ATOM 1379 O O . GLY B 1 63 ? 4.580 48.720 84.573 1.00 37.67 238 GLY B O 1
ATOM 1380 N N . PHE B 1 64 ? 5.252 48.805 82.432 1.00 45.26 239 PHE B N 1
ATOM 1381 C CA . PHE B 1 64 ? 5.777 50.157 82.500 1.00 43.75 239 PHE B CA 1
ATOM 1382 C C . PHE B 1 64 ? 4.713 51.198 82.794 1.00 41.79 239 PHE B C 1
ATOM 1383 O O . PHE B 1 64 ? 3.547 51.019 82.461 1.00 42.58 239 PHE B O 1
ATOM 1391 N N . GLY B 1 65 ? 5.124 52.287 83.430 1.00 31.20 240 GLY B N 1
ATOM 1392 C CA . GLY B 1 65 ? 4.198 53.363 83.700 1.00 29.76 240 GLY B CA 1
ATOM 1393 C C . GLY B 1 65 ? 4.034 54.094 82.380 1.00 29.41 240 GLY B C 1
ATOM 1394 O O . GLY B 1 65 ? 4.854 53.925 81.467 1.00 29.99 240 GLY B O 1
ATOM 1395 N N . PRO B 1 66 ? 2.967 54.885 82.220 1.00 37.39 241 PRO B N 1
ATOM 1396 C CA . PRO B 1 66 ? 2.794 55.599 80.954 1.00 35.74 241 PRO B CA 1
ATOM 1397 C C . PRO B 1 66 ? 4.039 56.402 80.613 1.00 34.37 241 PRO B C 1
ATOM 1398 O O . PRO B 1 66 ? 4.648 56.192 79.570 1.00 35.32 241 PRO B O 1
ATOM 1402 N N . LEU B 1 67 ? 4.432 57.305 81.500 1.00 26.18 242 LEU B N 1
ATOM 1403 C CA . LEU B 1 67 ? 5.621 58.100 81.248 1.00 24.81 242 LEU B CA 1
ATOM 1404 C C . LEU B 1 67 ? 6.916 57.277 81.141 1.00 23.27 242 LEU B C 1
ATOM 1405 O O . LEU B 1 67 ? 7.779 57.594 80.326 1.00 22.72 242 LEU B O 1
ATOM 1410 N N . ALA B 1 68 ? 7.045 56.230 81.951 1.00 27.37 243 ALA B N 1
ATOM 1411 C CA . ALA B 1 68 ? 8.228 55.375 81.900 1.00 26.02 243 ALA B CA 1
ATOM 1412 C C . ALA B 1 68 ? 8.461 54.832 80.490 1.00 26.18 243 ALA B C 1
ATOM 1413 O O . ALA B 1 68 ? 9.591 54.827 79.992 1.00 26.35 243 ALA B O 1
ATOM 1415 N N . ALA B 1 69 ? 7.402 54.358 79.849 1.00 25.09 244 ALA B N 1
ATOM 1416 C CA . ALA B 1 69 ? 7.546 53.837 78.499 1.00 25.64 244 ALA B CA 1
ATOM 1417 C C . ALA B 1 69 ? 7.834 55.013 77.591 1.00 25.41 244 ALA B C 1
ATOM 1418 O O . ALA B 1 69 ? 8.676 54.923 76.706 1.00 24.58 244 ALA B O 1
ATOM 1420 N N . LEU B 1 70 ? 7.131 56.122 77.816 1.00 28.76 245 LEU B N 1
ATOM 1421 C CA . LEU B 1 70 ? 7.320 57.305 76.987 1.00 28.48 245 LEU B CA 1
ATOM 1422 C C . LEU B 1 70 ? 8.801 57.659 77.000 1.00 27.45 245 LEU B C 1
ATOM 1423 O O . LEU B 1 70 ? 9.420 57.785 75.951 1.00 27.07 245 LEU B O 1
ATOM 1428 N N . LEU B 1 71 ? 9.370 57.799 78.190 1.00 33.89 246 LEU B N 1
ATOM 1429 C CA . LEU B 1 71 ? 10.784 58.123 78.313 1.00 33.72 246 LEU B CA 1
ATOM 1430 C C . LEU B 1 71 ? 11.669 57.041 77.679 1.00 34.56 246 LEU B C 1
ATOM 1431 O O . LEU B 1 71 ? 12.703 57.343 77.084 1.00 34.11 246 LEU B O 1
ATOM 1436 N N . SER B 1 72 ? 11.264 55.782 77.811 1.00 23.43 247 SER B N 1
ATOM 1437 C CA . SER B 1 72 ? 12.012 54.690 77.218 1.00 22.82 247 SER B CA 1
ATOM 1438 C C . SER B 1 72 ? 11.999 54.856 75.711 1.00 24.21 247 SER B C 1
ATOM 1439 O O . SER B 1 72 ? 13.005 54.642 75.041 1.00 25.08 247 SER B O 1
ATOM 1442 N N . GLY B 1 73 ? 10.843 55.227 75.181 1.00 22.58 248 GLY B N 1
ATOM 1443 C CA . GLY B 1 73 ? 10.717 55.418 73.753 1.00 22.19 248 GLY B CA 1
ATOM 1444 C C . GLY B 1 73 ? 11.696 56.473 73.312 1.00 22.81 248 GLY B C 1
ATOM 1445 O O . GLY B 1 73 ? 12.282 56.367 72.236 1.00 25.02 248 GLY B O 1
ATOM 1446 N N . LEU B 1 74 ? 11.886 57.493 74.144 1.00 23.36 249 LEU B N 1
ATOM 1447 C CA . LEU B 1 74 ? 12.826 58.563 73.828 1.00 23.89 249 LEU B CA 1
ATOM 1448 C C . LEU B 1 74 ? 14.235 57.954 73.843 1.00 25.41 249 LEU B C 1
ATOM 1449 O O . LEU B 1 74 ? 14.992 58.058 72.872 1.00 25.18 249 LEU B O 1
ATOM 1454 N N . ALA B 1 75 ? 14.565 57.305 74.953 1.00 33.77 250 ALA B N 1
ATOM 1455 C CA . ALA B 1 75 ? 15.863 56.670 75.130 1.00 34.56 250 ALA B CA 1
ATOM 1456 C C . ALA B 1 75 ? 16.222 55.802 73.940 1.00 35.41 250 ALA B C 1
ATOM 1457 O O . ALA B 1 75 ? 17.316 55.908 73.398 1.00 35.44 250 ALA B O 1
ATOM 1459 N N . ALA B 1 76 ? 15.291 54.946 73.539 1.00 33.14 251 ALA B N 1
ATOM 1460 C CA . ALA B 1 76 ? 15.519 54.028 72.430 1.00 33.82 251 ALA B CA 1
ATOM 1461 C C . ALA B 1 76 ? 15.697 54.738 71.079 1.00 34.69 251 ALA B C 1
ATOM 1462 O O . ALA B 1 76 ? 16.319 54.198 70.157 1.00 33.49 251 ALA B O 1
ATOM 1464 N N . CYS B 1 77 ? 15.149 55.943 70.960 1.00 37.41 252 CYS B N 1
ATOM 1465 C CA . CYS B 1 77 ? 15.288 56.712 69.727 1.00 38.97 252 CYS B CA 1
ATOM 1466 C C . CYS B 1 77 ? 16.710 57.244 69.727 1.00 38.17 252 CYS B C 1
ATOM 1467 O O . CYS B 1 77 ? 17.391 57.228 68.705 1.00 38.48 252 CYS B O 1
ATOM 1470 N N . GLU B 1 78 ? 17.150 57.710 70.891 1.00 33.33 253 GLU B N 1
ATOM 1471 C CA . GLU B 1 78 ? 18.502 58.226 71.065 1.00 31.71 253 GLU B CA 1
ATOM 1472 C C . GLU B 1 78 ? 19.508 57.164 70.616 1.00 30.24 253 GLU B C 1
ATOM 1473 O O . GLU B 1 78 ? 20.271 57.377 69.680 1.00 28.29 253 GLU B O 1
ATOM 1479 N N . LEU B 1 79 ? 19.499 56.018 71.294 1.00 34.17 254 LEU B N 1
ATOM 1480 C CA . LEU B 1 79 ? 20.408 54.928 70.969 1.00 35.17 254 LEU B CA 1
ATOM 1481 C C . LEU B 1 79 ? 20.307 54.600 69.491 1.00 36.47 254 LEU B C 1
ATOM 1482 O O . LEU B 1 79 ? 21.303 54.584 68.760 1.00 37.82 254 LEU B O 1
ATOM 1487 N N . ALA B 1 80 ? 19.081 54.351 69.059 1.00 31.93 255 ALA B N 1
ATOM 1488 C CA . ALA B 1 80 ? 18.805 54.016 67.682 1.00 29.88 255 ALA B CA 1
ATOM 1489 C C . ALA B 1 80 ? 19.449 54.975 66.697 1.00 29.92 255 ALA B C 1
ATOM 1490 O O . ALA B 1 80 ? 20.090 54.536 65.737 1.00 29.80 255 ALA B O 1
ATOM 1492 N N . THR B 1 81 ? 19.294 56.280 66.910 1.00 26.79 256 THR B N 1
ATOM 1493 C CA . THR B 1 81 ? 19.872 57.217 65.950 1.00 28.72 256 THR B CA 1
ATOM 1494 C C . THR B 1 81 ? 21.376 57.310 66.097 1.00 28.95 256 THR B C 1
ATOM 1495 O O . THR B 1 81 ? 22.088 57.545 65.125 1.00 28.63 256 THR B O 1
ATOM 1499 N N . ALA B 1 82 ? 21.857 57.122 67.319 1.00 30.46 257 ALA B N 1
ATOM 1500 C CA . ALA B 1 82 ? 23.285 57.164 67.569 1.00 29.82 257 ALA B CA 1
ATOM 1501 C C . ALA B 1 82 ? 23.865 56.047 66.717 1.00 29.36 257 ALA B C 1
ATOM 1502 O O . ALA B 1 82 ? 24.802 56.265 65.942 1.00 28.55 257 ALA B O 1
ATOM 1504 N N . ASN B 1 83 ? 23.279 54.860 66.848 1.00 28.78 258 ASN B N 1
ATOM 1505 C CA . ASN B 1 83 ? 23.731 53.706 66.083 1.00 30.44 258 ASN B CA 1
ATOM 1506 C C . ASN B 1 83 ? 23.671 53.924 64.558 1.00 30.50 258 ASN B C 1
ATOM 1507 O O . ASN B 1 83 ? 24.508 53.405 63.825 1.00 30.43 258 ASN B O 1
ATOM 1512 N N . LEU B 1 84 ? 22.704 54.700 64.078 1.00 28.10 259 LEU B N 1
ATOM 1513 C CA . LEU B 1 84 ? 22.598 54.958 62.648 1.00 28.61 259 LEU B CA 1
ATOM 1514 C C . LEU B 1 84 ? 23.494 56.095 62.147 1.00 29.33 259 LEU B C 1
ATOM 1515 O O . LEU B 1 84 ? 23.795 56.174 60.947 1.00 30.33 259 LEU B O 1
ATOM 1520 N N . MET B 1 85 ? 23.914 56.977 63.051 1.00 33.31 260 MET B N 1
ATOM 1521 C CA . MET B 1 85 ? 24.782 58.091 62.676 1.00 33.61 260 MET B CA 1
ATOM 1522 C C . MET B 1 85 ? 26.267 57.784 62.920 1.00 34.61 260 MET B C 1
ATOM 1523 O O . MET B 1 85 ? 27.151 58.389 62.302 1.00 34.91 260 MET B O 1
ATOM 1528 N N . ALA B 1 86 ? 26.539 56.838 63.812 1.00 41.77 261 ALA B N 1
ATOM 1529 C CA . ALA B 1 86 ? 27.915 56.475 64.145 1.00 42.20 261 ALA B CA 1
ATOM 1530 C C . ALA B 1 86 ? 28.828 56.248 62.944 1.00 42.99 261 ALA B C 1
ATOM 1531 O O . ALA B 1 86 ? 29.908 56.827 62.864 1.00 43.74 261 ALA B O 1
ATOM 1533 N N . PRO B 1 87 ? 28.403 55.409 61.987 1.00 36.96 262 PRO B N 1
ATOM 1534 C CA . PRO B 1 87 ? 29.206 55.109 60.794 1.00 36.59 262 PRO B CA 1
ATOM 1535 C C . PRO B 1 87 ? 29.637 56.336 60.010 1.00 36.71 262 PRO B C 1
ATOM 1536 O O . PRO B 1 87 ? 30.812 56.507 59.690 1.00 36.71 262 PRO B O 1
ATOM 1540 N N . ALA B 1 88 ? 28.681 57.195 59.695 1.00 36.46 263 ALA B N 1
ATOM 1541 C CA . ALA B 1 88 ? 28.995 58.395 58.942 1.00 37.24 263 ALA B CA 1
ATOM 1542 C C . ALA B 1 88 ? 29.910 59.286 59.765 1.00 37.07 263 ALA B C 1
ATOM 1543 O O . ALA B 1 88 ? 30.611 60.138 59.229 1.00 37.94 263 ALA B O 1
ATOM 1545 N N . LYS B 1 89 ? 29.907 59.096 61.076 1.00 36.34 264 LYS B N 1
ATOM 1546 C CA . LYS B 1 89 ? 30.762 59.914 61.914 1.00 36.98 264 LYS B CA 1
ATOM 1547 C C . LYS B 1 89 ? 32.061 59.230 62.337 1.00 35.78 264 LYS B C 1
ATOM 1548 O O . LYS B 1 89 ? 32.842 59.793 63.092 1.00 35.57 264 LYS B O 1
ATOM 1554 N N . MET B 1 90 ? 32.296 58.023 61.836 1.00 37.95 265 MET B N 1
ATOM 1555 C CA . MET B 1 90 ? 33.516 57.289 62.151 1.00 37.91 265 MET B CA 1
ATOM 1556 C C . MET B 1 90 ? 33.634 56.909 63.615 1.00 37.50 265 MET B C 1
ATOM 1557 O O . MET B 1 90 ? 34.678 56.428 64.069 1.00 38.16 265 MET B O 1
ATOM 1562 N N . ILE B 1 91 ? 32.559 57.133 64.353 1.00 26.82 266 ILE B N 1
ATOM 1563 C CA . ILE B 1 91 ? 32.542 56.778 65.754 1.00 26.07 266 ILE B CA 1
ATOM 1564 C C . ILE B 1 91 ? 32.341 55.263 65.836 1.00 26.32 266 ILE B C 1
ATOM 1565 O O . ILE B 1 91 ? 31.415 54.711 65.236 1.00 26.36 266 ILE B O 1
ATOM 1570 N N . THR B 1 92 ? 33.223 54.568 66.534 1.00 31.94 267 THR B N 1
ATOM 1571 C CA . THR B 1 92 ? 33.012 53.144 66.656 1.00 34.00 267 THR B CA 1
ATOM 1572 C C . THR B 1 92 ? 32.519 52.962 68.099 1.00 36.22 267 THR B C 1
ATOM 1573 O O . THR B 1 92 ? 33.149 53.420 69.055 1.00 35.61 267 THR B O 1
ATOM 1577 N N . ILE B 1 93 ? 31.357 52.323 68.227 1.00 33.09 268 ILE B N 1
ATOM 1578 C CA . ILE B 1 93 ? 30.682 52.099 69.500 1.00 32.70 268 ILE B CA 1
ATOM 1579 C C . ILE B 1 93 ? 30.805 50.657 69.948 1.00 33.08 268 ILE B C 1
ATOM 1580 O O . ILE B 1 93 ? 30.452 49.750 69.204 1.00 33.80 268 ILE B O 1
ATOM 1585 N N . ASN B 1 94 ? 31.286 50.448 71.169 1.00 28.01 269 ASN B N 1
ATOM 1586 C CA . ASN B 1 94 ? 31.458 49.094 71.694 1.00 30.88 269 ASN B CA 1
ATOM 1587 C C . ASN B 1 94 ? 30.350 48.694 72.652 1.00 32.24 269 ASN B C 1
ATOM 1588 O O . ASN B 1 94 ? 29.976 47.516 72.738 1.00 32.34 269 ASN B O 1
ATOM 1593 N N . LYS B 1 95 ? 29.850 49.683 73.382 1.00 43.78 270 LYS B N 1
ATOM 1594 C CA . LYS B 1 95 ? 28.771 49.509 74.344 1.00 44.88 270 LYS B CA 1
ATOM 1595 C C . LYS B 1 95 ? 28.072 50.852 74.344 1.00 44.13 270 LYS B C 1
ATOM 1596 O O . LYS B 1 95 ? 28.733 51.892 74.343 1.00 42.73 270 LYS B O 1
ATOM 1602 N N . LEU B 1 96 ? 26.743 50.838 74.315 1.00 47.87 271 LEU B N 1
ATOM 1603 C CA . LEU B 1 96 ? 25.985 52.079 74.310 1.00 47.00 271 LEU B CA 1
ATOM 1604 C C . LEU B 1 96 ? 24.743 51.914 75.158 1.00 46.51 271 LEU B C 1
ATOM 1605 O O . LEU B 1 96 ? 24.015 50.933 74.999 1.00 47.97 271 LEU B O 1
ATOM 1610 N N . LEU B 1 97 ? 24.508 52.856 76.068 1.00 35.44 272 LEU B N 1
ATOM 1611 C CA . LEU B 1 97 ? 23.327 52.801 76.928 1.00 34.46 272 LEU B CA 1
ATOM 1612 C C . LEU B 1 97 ? 22.966 54.179 77.438 1.00 32.30 272 LEU B C 1
ATOM 1613 O O . LEU B 1 97 ? 23.823 55.059 77.533 1.00 33.03 272 LEU B O 1
ATOM 1618 N N . MET B 1 98 ? 21.690 54.376 77.753 1.00 36.05 273 MET B N 1
ATOM 1619 C CA . MET B 1 98 ? 21.248 55.668 78.258 1.00 34.81 273 MET B CA 1
ATOM 1620 C C . MET B 1 98 ? 20.345 55.536 79.462 1.00 33.86 273 MET B C 1
ATOM 1621 O O . MET B 1 98 ? 19.409 54.732 79.481 1.00 33.24 273 MET B O 1
ATOM 1626 N N . ASN B 1 99 ? 20.656 56.321 80.480 1.00 27.14 274 ASN B N 1
ATOM 1627 C CA . ASN B 1 99 ? 19.872 56.344 81.701 1.00 27.13 274 ASN B CA 1
ATOM 1628 C C . ASN B 1 99 ? 19.037 57.618 81.626 1.00 26.38 274 ASN B C 1
ATOM 1629 O O . ASN B 1 99 ? 19.593 58.705 81.489 1.00 26.14 274 ASN B O 1
ATOM 1634 N N . VAL B 1 100 ? 17.712 57.490 81.678 1.00 32.84 275 VAL B N 1
ATOM 1635 C CA . VAL B 1 100 ? 16.853 58.662 81.597 1.00 32.09 275 VAL B CA 1
ATOM 1636 C C . VAL B 1 100 ? 16.084 58.861 82.873 1.00 31.90 275 VAL B C 1
ATOM 1637 O O . VAL B 1 100 ? 15.495 57.923 83.403 1.00 32.37 275 VAL B O 1
ATOM 1641 N N . THR B 1 101 ? 16.070 60.088 83.367 1.00 39.73 276 THR B N 1
ATOM 1642 C CA . THR B 1 101 ? 15.311 60.370 84.567 1.00 40.36 276 THR B CA 1
ATOM 1643 C C . THR B 1 101 ? 14.503 61.623 84.319 1.00 41.79 276 THR B C 1
ATOM 1644 O O . THR B 1 101 ? 14.960 62.523 83.618 1.00 42.54 276 THR B O 1
ATOM 1648 N N . GLY B 1 102 ? 13.296 61.675 84.874 1.00 26.28 277 GLY B N 1
ATOM 1649 C CA . GLY B 1 102 ? 12.463 62.847 84.671 1.00 27.15 277 GLY B CA 1
ATOM 1650 C C . GLY B 1 102 ? 11.484 63.109 85.793 1.00 26.86 277 GLY B C 1
ATOM 1651 O O . GLY B 1 102 ? 11.307 62.273 86.683 1.00 25.54 277 GLY B O 1
ATOM 1652 N N . SER B 1 103 ? 10.848 64.275 85.759 1.00 32.39 278 SER B N 1
ATOM 1653 C CA . SER B 1 103 ? 9.874 64.609 86.787 1.00 35.15 278 SER B CA 1
ATOM 1654 C C . SER B 1 103 ? 8.753 65.575 86.366 1.00 34.67 278 SER B C 1
ATOM 1655 O O . SER B 1 103 ? 8.859 66.294 85.369 1.00 32.95 278 SER B O 1
ATOM 1658 N N . ARG B 1 104 ? 7.676 65.573 87.152 1.00 42.42 279 ARG B N 1
ATOM 1659 C CA . ARG B 1 104 ? 6.520 66.438 86.909 1.00 42.67 279 ARG B CA 1
ATOM 1660 C C . ARG B 1 104 ? 5.796 66.687 88.222 1.00 42.91 279 ARG B C 1
ATOM 1661 O O . ARG B 1 104 ? 5.982 65.947 89.190 1.00 41.93 279 ARG B O 1
ATOM 1669 N N . SER B 1 105 ? 4.963 67.724 88.233 1.00 51.80 280 SER B N 1
ATOM 1670 C CA . SER B 1 105 ? 4.166 68.073 89.401 1.00 53.55 280 SER B CA 1
ATOM 1671 C C . SER B 1 105 ? 2.832 67.349 89.342 1.00 53.79 280 SER B C 1
ATOM 1672 O O . SER B 1 105 ? 2.302 67.081 88.264 1.00 53.63 280 SER B O 1
ATOM 1675 N N . THR B 1 106 ? 2.298 67.014 90.508 1.00 33.76 281 THR B N 1
ATOM 1676 C CA . THR B 1 106 ? 1.005 66.360 90.582 1.00 34.37 281 THR B CA 1
ATOM 1677 C C . THR B 1 106 ? 0.073 67.450 91.063 1.00 34.22 281 THR B C 1
ATOM 1678 O O . THR B 1 106 ? -1.118 67.428 90.794 1.00 33.58 281 THR B O 1
ATOM 1682 N N . ASN B 1 107 ? 0.633 68.426 91.764 1.00 35.24 282 ASN B N 1
ATOM 1683 C CA . ASN B 1 107 ? -0.156 69.534 92.270 1.00 37.31 282 ASN B CA 1
ATOM 1684 C C . ASN B 1 107 ? 0.472 70.846 91.815 1.00 37.78 282 ASN B C 1
ATOM 1685 O O . ASN B 1 107 ? 0.953 71.625 92.629 1.00 37.65 282 ASN B O 1
ATOM 1690 N N . PRO B 1 108 ? 0.467 71.115 90.502 1.00 43.30 283 PRO B N 1
ATOM 1691 C CA . PRO B 1 108 ? 1.058 72.350 89.989 1.00 44.29 283 PRO B CA 1
ATOM 1692 C C . PRO B 1 108 ? 0.227 73.601 90.171 1.00 45.05 283 PRO B C 1
ATOM 1693 O O . PRO B 1 108 ? -0.973 73.546 90.406 1.00 45.50 283 PRO B O 1
ATOM 1697 N N . THR B 1 109 ? 0.900 74.734 90.051 1.00 53.94 284 THR B N 1
ATOM 1698 C CA . THR B 1 109 ? 0.282 76.045 90.154 1.00 55.07 284 THR B CA 1
ATOM 1699 C C . THR B 1 109 ? 0.281 76.577 88.719 1.00 55.30 284 THR B C 1
ATOM 1700 O O . THR B 1 109 ? -0.475 77.488 88.368 1.00 56.15 284 THR B O 1
ATOM 1704 N N . ASP B 1 110 ? 1.157 75.969 87.913 1.00 45.01 285 ASP B N 1
ATOM 1705 C CA . ASP B 1 110 ? 1.358 76.255 86.495 1.00 43.36 285 ASP B CA 1
ATOM 1706 C C . ASP B 1 110 ? 0.118 75.859 85.718 1.00 40.96 285 ASP B C 1
ATOM 1707 O O . ASP B 1 110 ? -0.287 76.519 84.767 1.00 41.24 285 ASP B O 1
ATOM 1712 N N . GLY B 1 111 ? -0.466 74.748 86.136 1.00 38.34 286 GLY B N 1
ATOM 1713 C CA . GLY B 1 111 ? -1.604 74.212 85.437 1.00 35.87 286 GLY B CA 1
ATOM 1714 C C . GLY B 1 111 ? -0.940 73.173 84.559 1.00 34.70 286 GLY B C 1
ATOM 1715 O O . GLY B 1 111 ? -1.608 72.448 83.822 1.00 35.88 286 GLY B O 1
ATOM 1716 N N . TYR B 1 112 ? 0.389 73.098 84.667 1.00 37.06 287 TYR B N 1
ATOM 1717 C CA . TYR B 1 112 ? 1.216 72.170 83.893 1.00 34.66 287 TYR B CA 1
ATOM 1718 C C . TYR B 1 112 ? 1.474 70.830 84.601 1.00 33.56 287 TYR B C 1
ATOM 1719 O O . TYR B 1 112 ? 2.209 70.757 85.588 1.00 33.54 287 TYR B O 1
ATOM 1728 N N . PHE B 1 113 ? 0.890 69.763 84.070 1.00 35.00 288 PHE B N 1
ATOM 1729 C CA . PHE B 1 113 ? 1.051 68.446 84.658 1.00 33.20 288 PHE B CA 1
ATOM 1730 C C . PHE B 1 113 ? 2.071 67.593 83.934 1.00 32.47 288 PHE B C 1
ATOM 1731 O O . PHE B 1 113 ? 2.304 66.446 84.320 1.00 32.78 288 PHE B O 1
ATOM 1739 N N . GLY B 1 114 ? 2.678 68.149 82.891 1.00 32.30 289 GLY B N 1
ATOM 1740 C CA . GLY B 1 114 ? 3.661 67.400 82.128 1.00 32.62 289 GLY B CA 1
ATOM 1741 C C . GLY B 1 114 ? 5.054 67.406 82.724 1.00 32.45 289 GLY B C 1
ATOM 1742 O O . GLY B 1 114 ? 5.284 68.017 83.770 1.00 33.45 289 GLY B O 1
ATOM 1743 N N . LEU B 1 115 ? 5.982 66.722 82.056 1.00 27.66 290 LEU B N 1
ATOM 1744 C CA . LEU B 1 115 ? 7.376 66.642 82.503 1.00 26.16 290 LEU B CA 1
ATOM 1745 C C . LEU B 1 115 ? 8.059 68.009 82.567 1.00 26.28 290 LEU B C 1
ATOM 1746 O O . LEU B 1 115 ? 8.119 68.714 81.569 1.00 26.12 290 LEU B O 1
ATOM 1751 N N . ARG B 1 116 ? 8.573 68.395 83.729 1.00 30.35 291 ARG B N 1
ATOM 1752 C CA . ARG B 1 116 ? 9.248 69.683 83.821 1.00 32.90 291 ARG B CA 1
ATOM 1753 C C . ARG B 1 116 ? 10.729 69.539 83.495 1.00 33.62 291 ARG B C 1
ATOM 1754 O O . ARG B 1 116 ? 11.348 70.447 82.935 1.00 33.21 291 ARG B O 1
ATOM 1762 N N . GLU B 1 117 ? 11.293 68.390 83.834 1.00 25.98 292 GLU B N 1
ATOM 1763 C CA . GLU B 1 117 ? 12.697 68.132 83.558 1.00 29.53 292 GLU B CA 1
ATOM 1764 C C . GLU B 1 117 ? 12.913 66.697 83.117 1.00 30.10 292 GLU B C 1
ATOM 1765 O O . GLU B 1 117 ? 12.269 65.780 83.630 1.00 30.38 292 GLU B O 1
ATOM 1771 N N . ILE B 1 118 ? 13.823 66.505 82.166 1.00 40.70 293 ILE B N 1
ATOM 1772 C CA . ILE B 1 118 ? 14.144 65.165 81.676 1.00 41.32 293 ILE B CA 1
ATOM 1773 C C . ILE B 1 118 ? 15.662 65.122 81.526 1.00 41.30 293 ILE B C 1
ATOM 1774 O O . ILE B 1 118 ? 16.256 65.923 80.801 1.00 41.79 293 ILE B O 1
ATOM 1779 N N . ASN B 1 119 ? 16.290 64.209 82.256 1.00 49.77 294 ASN B N 1
ATOM 1780 C CA . ASN B 1 119 ? 17.742 64.070 82.230 1.00 49.16 294 ASN B CA 1
ATOM 1781 C C . ASN B 1 119 ? 18.203 62.871 81.403 1.00 48.75 294 ASN B C 1
ATOM 1782 O O . ASN B 1 119 ? 17.793 61.730 81.650 1.00 48.64 294 ASN B O 1
ATOM 1787 N N . LEU B 1 120 ? 19.063 63.138 80.426 1.00 41.10 295 LEU B N 1
ATOM 1788 C CA . LEU B 1 120 ? 19.590 62.083 79.576 1.00 41.67 295 LEU B CA 1
ATOM 1789 C C . LEU B 1 120 ? 21.053 61.837 79.901 1.00 42.58 295 LEU B C 1
ATOM 1790 O O . LEU B 1 120 ? 21.866 62.757 79.815 1.00 44.66 295 LEU B O 1
ATOM 1795 N N . HIS B 1 121 ? 21.393 60.614 80.292 1.00 38.80 296 HIS B N 1
ATOM 1796 C CA . HIS B 1 121 ? 22.787 60.305 80.577 1.00 38.99 296 HIS B CA 1
ATOM 1797 C C . HIS B 1 121 ? 23.299 59.176 79.686 1.00 37.82 296 HIS B C 1
ATOM 1798 O O . HIS B 1 121 ? 22.913 58.008 79.841 1.00 37.24 296 HIS B O 1
ATOM 1805 N N . TRP B 1 122 ? 24.165 59.525 78.743 1.00 35.03 297 TRP B N 1
ATOM 1806 C CA . TRP B 1 122 ? 24.734 58.519 77.854 1.00 34.70 297 TRP B CA 1
ATOM 1807 C C . TRP B 1 122 ? 25.941 57.870 78.505 1.00 35.15 297 TRP B C 1
ATOM 1808 O O . TRP B 1 122 ? 26.672 58.507 79.258 1.00 34.42 297 TRP B O 1
ATOM 1819 N N . GLU B 1 123 ? 26.143 56.596 78.225 1.00 35.70 298 GLU B N 1
ATOM 1820 C CA . GLU B 1 123 ? 27.328 55.928 78.707 1.00 36.51 298 GLU B CA 1
ATOM 1821 C C . GLU B 1 123 ? 27.850 55.304 77.425 1.00 35.87 298 GLU B C 1
ATOM 1822 O O . GLU B 1 123 ? 27.228 54.395 76.883 1.00 35.71 298 GLU B O 1
ATOM 1828 N N . ILE B 1 124 ? 28.963 55.815 76.915 1.00 40.88 299 ILE B N 1
ATOM 1829 C CA . ILE B 1 124 ? 29.509 55.273 75.685 1.00 41.36 299 ILE B CA 1
ATOM 1830 C C . ILE B 1 124 ? 30.879 54.646 75.862 1.00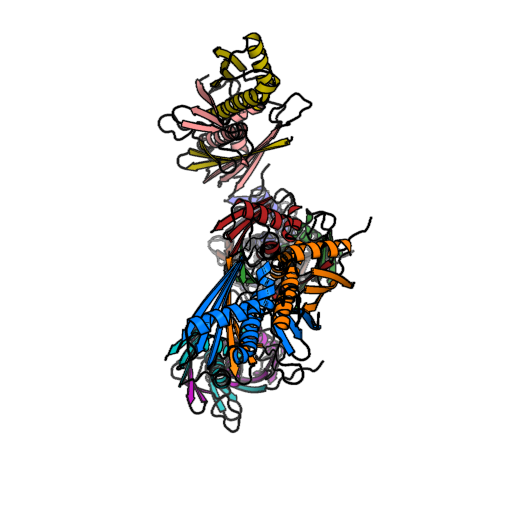 40.60 299 ILE B C 1
ATOM 1831 O O . ILE B 1 124 ? 31.807 55.283 76.359 1.00 40.26 299 ILE B O 1
ATOM 1836 N N . HIS B 1 125 ? 30.996 53.390 75.458 1.00 31.07 300 HIS B N 1
ATOM 1837 C CA . HIS B 1 125 ? 32.269 52.704 75.491 1.00 30.75 300 HIS B CA 1
ATOM 1838 C C . HIS B 1 125 ? 32.756 52.865 74.050 1.00 31.09 300 HIS B C 1
ATOM 1839 O O . HIS B 1 125 ? 32.230 52.242 73.116 1.00 30.05 300 HIS B O 1
ATOM 1846 N N . SER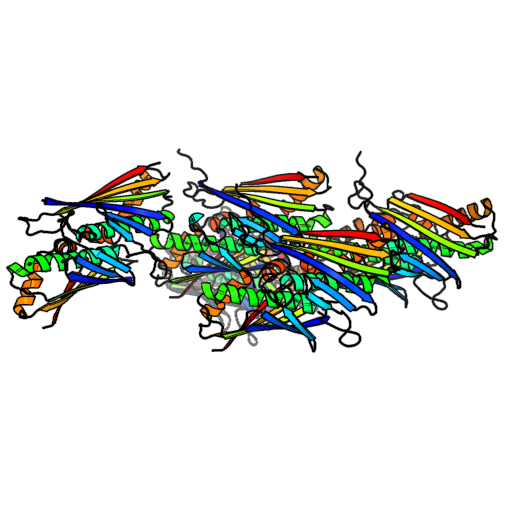 B 1 126 ? 33.752 53.723 73.873 1.00 44.82 301 SER B N 1
ATOM 1847 C CA . SER B 1 126 ? 34.267 53.997 72.554 1.00 45.59 301 SER B CA 1
ATOM 1848 C C . SER B 1 126 ? 35.701 54.467 72.600 1.00 46.57 301 SER B C 1
ATOM 1849 O O . SER B 1 126 ? 36.090 55.197 73.505 1.00 48.03 301 SER B O 1
ATOM 1852 N N . PRO B 1 127 ? 36.511 54.051 71.618 1.00 40.29 302 PRO B N 1
ATOM 1853 C CA . PRO B 1 127 ? 37.924 54.415 71.500 1.00 38.71 302 PRO B CA 1
ATOM 1854 C C . PRO B 1 127 ? 38.119 55.841 70.970 1.00 39.04 302 PRO B C 1
ATOM 1855 O O . PRO B 1 127 ? 39.219 56.378 71.005 1.00 39.39 302 PRO B O 1
ATOM 1859 N N . ASN B 1 128 ? 37.046 56.453 70.488 1.00 24.34 303 ASN B N 1
ATOM 1860 C CA . ASN B 1 128 ? 37.097 57.812 69.958 1.00 24.65 303 ASN B CA 1
ATOM 1861 C C . ASN B 1 128 ? 37.400 58.890 71.014 1.00 25.61 303 ASN B C 1
ATOM 1862 O O . ASN B 1 128 ? 37.073 58.745 72.196 1.00 25.32 303 ASN B O 1
ATOM 1867 N N . SER B 1 129 ? 38.018 59.980 70.576 1.00 32.78 304 SER B N 1
ATOM 1868 C CA . SER B 1 129 ? 38.377 61.056 71.484 1.00 35.42 304 SER B CA 1
ATOM 1869 C C . SER B 1 129 ? 37.162 61.786 72.054 1.00 38.45 304 SER B C 1
ATOM 1870 O O . SER B 1 129 ? 36.073 61.695 71.496 1.00 40.47 304 SER B O 1
ATOM 1873 N N . GLU B 1 130 ? 37.346 62.506 73.165 1.00 39.66 305 GLU B N 1
ATOM 1874 C CA . GLU B 1 130 ? 36.250 63.248 73.787 1.00 40.80 305 GLU B CA 1
ATOM 1875 C C . GLU B 1 130 ? 35.614 64.208 72.795 1.00 39.97 305 GLU B C 1
ATOM 1876 O O . GLU B 1 130 ? 34.408 64.183 72.584 1.00 40.83 305 GLU B O 1
ATOM 1882 N N . THR B 1 131 ? 36.430 65.062 72.194 1.00 43.45 306 THR B N 1
ATOM 1883 C CA . THR B 1 131 ? 35.912 66.042 71.258 1.00 43.68 306 THR B CA 1
ATOM 1884 C C . THR B 1 131 ? 35.167 65.347 70.140 1.00 43.10 306 THR B C 1
ATOM 1885 O O . THR B 1 131 ? 34.313 65.949 69.494 1.00 43.51 306 THR B O 1
ATOM 1889 N N . GLU B 1 132 ? 35.487 64.078 69.907 1.00 44.25 307 GLU B N 1
ATOM 1890 C CA . GLU B 1 132 ? 34.813 63.328 68.854 1.00 42.71 307 GLU B CA 1
ATOM 1891 C C . GLU B 1 132 ? 33.434 62.864 69.318 1.00 41.43 307 GLU B C 1
ATOM 1892 O O . GLU B 1 132 ? 32.463 62.934 68.575 1.00 42.93 307 GLU B O 1
ATOM 1898 N N . ILE B 1 133 ? 33.360 62.384 70.550 1.00 30.22 308 ILE B N 1
ATOM 1899 C CA . ILE B 1 133 ? 32.108 61.919 71.111 1.00 29.62 308 ILE B CA 1
ATOM 1900 C C . ILE B 1 133 ? 31.205 63.116 71.393 1.00 30.33 308 ILE B C 1
ATOM 1901 O O . ILE B 1 133 ? 29.986 63.029 71.293 1.00 30.39 308 ILE B O 1
ATOM 1906 N N . LYS B 1 134 ? 31.815 64.235 71.742 1.00 37.22 309 LYS B N 1
ATOM 1907 C CA . LYS B 1 134 ? 31.069 65.437 72.047 1.00 39.22 309 LYS B CA 1
ATOM 1908 C C . LYS B 1 134 ? 30.307 65.893 70.812 1.00 40.12 309 LYS B C 1
ATOM 1909 O O . LYS B 1 134 ? 29.116 66.181 70.881 1.00 41.83 309 LYS B O 1
ATOM 1915 N N . GLU B 1 135 ? 30.992 65.951 69.677 1.00 45.71 310 GLU B N 1
ATOM 1916 C CA . GLU B 1 135 ? 30.360 66.399 68.446 1.00 44.67 310 GLU B CA 1
ATOM 1917 C C . GLU B 1 135 ? 29.370 65.383 67.909 1.00 41.99 310 GLU B C 1
ATOM 1918 O O . GLU B 1 135 ? 28.383 65.753 67.273 1.00 41.84 310 GLU B O 1
ATOM 1924 N N . PHE B 1 136 ? 29.634 64.108 68.180 1.00 30.06 311 PHE B N 1
ATOM 1925 C CA . PHE B 1 136 ? 28.785 63.009 67.725 1.00 28.01 311 PHE B CA 1
ATOM 1926 C C . PHE B 1 136 ? 27.427 63.056 68.409 1.00 29.35 311 PHE B C 1
ATOM 1927 O O . PHE B 1 136 ? 26.382 62.802 67.791 1.00 27.81 311 PHE B O 1
ATOM 1935 N N . ILE B 1 137 ? 27.454 63.375 69.699 1.00 38.00 312 ILE B N 1
ATOM 1936 C CA . ILE B 1 137 ? 26.242 63.443 70.482 1.00 38.04 312 ILE B CA 1
ATOM 1937 C C . ILE B 1 137 ? 25.443 64.695 70.191 1.00 38.01 312 ILE B C 1
ATOM 1938 O O . ILE B 1 137 ? 24.211 64.653 70.229 1.00 37.83 312 ILE B O 1
ATOM 1943 N N . ASP B 1 138 ? 26.124 65.802 69.898 1.00 42.07 313 ASP B N 1
ATOM 1944 C CA . ASP B 1 138 ? 25.415 67.041 69.574 1.00 43.71 313 ASP B CA 1
ATOM 1945 C C . ASP B 1 138 ? 24.609 66.740 68.322 1.00 43.38 313 ASP B C 1
ATOM 1946 O O . ASP B 1 138 ? 23.491 67.229 68.155 1.00 43.36 313 ASP B O 1
ATOM 1951 N N . PHE B 1 139 ? 25.199 65.911 67.460 1.00 42.33 314 PHE B N 1
ATOM 1952 C CA . PHE B 1 139 ? 24.600 65.489 66.197 1.00 40.23 314 PHE B CA 1
ATOM 1953 C C . PHE B 1 139 ? 23.444 64.525 66.464 1.00 39.38 314 PHE B C 1
ATOM 1954 O O . PHE B 1 139 ? 22.314 64.785 66.070 1.00 40.40 314 PHE B O 1
ATOM 1962 N N . VAL B 1 140 ? 23.711 63.415 67.139 1.00 24.20 315 VAL B N 1
ATOM 1963 C CA . VAL B 1 140 ? 22.634 62.485 67.439 1.00 24.39 315 VAL B CA 1
ATOM 1964 C C . VAL B 1 140 ? 21.479 63.253 68.082 1.00 24.75 315 VAL B C 1
ATOM 1965 O O . VAL B 1 140 ? 20.315 63.011 67.776 1.00 23.80 315 VAL B O 1
ATOM 1969 N N . SER B 1 141 ? 21.796 64.190 68.966 1.00 40.85 316 SER B N 1
ATOM 1970 C CA . SER B 1 141 ? 20.739 64.974 69.593 1.00 42.08 316 SER B CA 1
ATOM 1971 C C . SER B 1 141 ? 19.901 65.698 68.538 1.00 42.95 316 SER B C 1
ATOM 1972 O O . SER B 1 141 ? 18.687 65.473 68.446 1.00 45.06 316 SER B O 1
ATOM 1975 N N . LYS B 1 142 ? 20.549 66.554 67.746 1.00 31.13 317 LYS B N 1
ATOM 1976 C CA . LYS B 1 142 ? 19.871 67.318 66.702 1.00 32.53 317 LYS B CA 1
ATOM 1977 C C . LYS B 1 142 ? 19.195 66.401 65.684 1.00 32.48 317 LYS B C 1
ATOM 1978 O O . LYS B 1 142 ? 18.509 66.870 64.766 1.00 30.48 317 LYS B O 1
ATOM 1984 N N . ARG B 1 143 ? 19.352 65.094 65.857 1.00 44.24 318 ARG B N 1
ATOM 1985 C CA . ARG B 1 143 ? 18.765 64.168 64.909 1.00 44.18 318 ARG B CA 1
ATOM 1986 C C . ARG B 1 143 ? 17.692 63.171 65.390 1.00 43.51 318 ARG B C 1
ATOM 1987 O O . ARG B 1 143 ? 16.839 62.809 64.581 1.00 43.47 318 ARG B O 1
ATOM 1995 N N . CYS B 1 144 ? 17.701 62.700 66.647 1.00 46.10 319 CYS B N 1
ATOM 1996 C CA . CYS B 1 144 ? 16.637 61.753 67.019 1.00 45.65 319 CYS B CA 1
ATOM 1997 C C . CYS B 1 144 ? 15.287 62.463 67.002 1.00 43.44 319 CYS B C 1
ATOM 1998 O O . CYS B 1 144 ? 15.146 63.571 67.521 1.00 43.74 319 CYS B O 1
ATOM 2001 N N . PRO B 1 145 ? 14.276 61.838 66.378 1.00 37.23 320 PRO B N 1
ATOM 2002 C CA . PRO B 1 145 ? 12.943 62.445 66.319 1.00 35.56 320 PRO B CA 1
ATOM 2003 C C . PRO B 1 145 ? 12.423 62.810 67.707 1.00 33.07 320 PRO B C 1
ATOM 2004 O O . PRO B 1 145 ? 12.027 63.953 67.948 1.00 32.61 320 PRO B O 1
ATOM 2008 N N . ALA B 1 146 ? 12.426 61.842 68.618 1.00 32.91 321 ALA B N 1
ATOM 2009 C CA . ALA B 1 146 ? 11.951 62.095 69.971 1.00 31.64 321 ALA B CA 1
ATOM 2010 C C . ALA B 1 146 ? 12.573 63.371 70.521 1.00 32.64 321 ALA B C 1
ATOM 2011 O O . ALA B 1 146 ? 11.864 64.326 70.839 1.00 32.37 321 ALA B O 1
ATOM 2013 N N . HIS B 1 147 ? 13.902 63.395 70.607 1.00 27.56 322 HIS B N 1
ATOM 2014 C CA . HIS B 1 147 ? 14.615 64.548 71.135 1.00 27.08 322 HIS B CA 1
ATOM 2015 C C . HIS B 1 147 ? 14.158 65.865 70.489 1.00 28.24 322 HIS B C 1
ATOM 2016 O O . HIS B 1 147 ? 13.950 66.861 71.185 1.00 27.33 322 HIS B O 1
ATOM 2023 N N . ASN B 1 148 ? 13.988 65.868 69.169 1.00 30.13 323 ASN B N 1
ATOM 2024 C CA . ASN B 1 148 ? 13.530 67.065 68.452 1.00 32.32 323 ASN B CA 1
ATOM 2025 C C . ASN B 1 148 ? 12.159 67.494 68.964 1.00 33.46 323 ASN B C 1
ATOM 2026 O O . ASN B 1 148 ? 11.924 68.668 69.266 1.00 33.41 323 ASN B O 1
ATOM 2031 N N . THR B 1 149 ? 11.251 66.524 69.025 1.00 35.95 324 THR B N 1
ATOM 2032 C CA . THR B 1 149 ? 9.889 66.754 69.478 1.00 36.13 324 THR B CA 1
ATOM 2033 C C . THR B 1 149 ? 9.862 67.472 70.819 1.00 36.58 324 THR B C 1
ATOM 2034 O O . THR B 1 149 ? 9.251 68.529 70.952 1.00 38.51 324 THR B O 1
ATOM 2038 N N . LEU B 1 150 ? 10.533 66.881 71.807 1.00 35.00 325 LEU B N 1
ATOM 2039 C CA . LEU B 1 150 ? 10.585 67.411 73.164 1.00 35.24 325 LEU B CA 1
ATOM 2040 C C . LEU B 1 150 ? 11.428 68.674 73.328 1.00 37.33 325 LEU B C 1
ATOM 2041 O O . LEU B 1 150 ? 11.264 69.408 74.309 1.00 36.31 325 LEU B O 1
ATOM 2046 N N . GLN B 1 151 ? 12.333 68.921 72.381 1.00 50.97 326 GLN B N 1
ATOM 2047 C CA . GLN B 1 151 ? 13.164 70.127 72.405 1.00 54.28 326 GLN B CA 1
ATOM 2048 C C . GLN B 1 151 ? 12.243 71.355 72.331 1.00 55.41 326 GLN B C 1
ATOM 2049 O O . GLN B 1 151 ? 12.492 72.390 72.955 1.00 54.94 326 GLN B O 1
ATOM 2055 N N . GLY B 1 152 ? 11.179 71.219 71.547 1.00 74.83 327 GLY B N 1
ATOM 2056 C CA . GLY B 1 152 ? 10.235 72.301 71.372 1.00 77.75 327 GLY B CA 1
ATOM 2057 C C . GLY B 1 152 ? 9.326 72.638 72.534 1.00 79.15 327 GLY B C 1
ATOM 2058 O O . GLY B 1 152 ? 8.628 73.648 72.465 1.00 79.38 327 GLY B O 1
ATOM 2059 N N . VAL B 1 153 ? 9.320 71.820 73.588 1.00 59.80 328 VAL B N 1
ATOM 2060 C CA . VAL B 1 153 ? 8.461 72.090 74.743 1.00 60.22 328 VAL B CA 1
ATOM 2061 C C . VAL B 1 153 ? 8.731 73.457 75.379 1.00 60.42 328 VAL B C 1
ATOM 2062 O O . VAL B 1 153 ? 8.140 74.433 74.923 1.00 61.82 328 VAL B O 1
ATOM 2066 N N . SER B 1 154 ? 9.589 73.532 76.402 1.00 42.10 329 SER B N 1
ATOM 2067 C CA . SER B 1 154 ? 9.924 74.812 77.055 1.00 42.38 329 SER B CA 1
ATOM 2068 C C . SER B 1 154 ? 9.330 74.972 78.471 1.00 41.49 329 SER B C 1
ATOM 2069 O O . SER B 1 154 ? 9.688 75.908 79.203 1.00 41.41 329 SER B O 1
ATOM 2072 N N . GLN B 1 155 ? 8.360 74.119 78.793 1.00 46.91 330 GLN B N 1
ATOM 2073 C CA . GLN B 1 155 ? 8.113 73.920 80.291 1.00 45.98 330 GLN B CA 1
ATOM 2074 C C . GLN B 1 155 ? 8.921 72.744 80.762 1.00 43.78 330 GLN B C 1
ATOM 2075 O O . GLN B 1 155 ? 8.895 72.369 81.930 1.00 44.31 330 GLN B O 1
ATOM 2081 N N . LEU B 1 156 ? 9.696 72.224 79.820 1.00 38.21 331 LEU B N 1
ATOM 2082 C CA . LEU B 1 156 ? 10.559 71.085 80.029 1.00 36.19 331 LEU B CA 1
ATOM 2083 C C . LEU B 1 156 ? 12.028 71.443 79.770 1.00 35.45 331 LEU B C 1
ATOM 2084 O O . LEU B 1 156 ? 12.324 72.152 78.796 1.00 34.63 331 LEU B O 1
ATOM 2089 N N . LYS B 1 157 ? 12.935 70.938 80.611 1.00 48.15 332 LYS B N 1
ATOM 2090 C CA . LYS B 1 157 ? 14.370 71.192 80.475 1.00 48.83 332 LYS B CA 1
ATOM 2091 C C . LYS B 1 157 ? 15.049 69.853 80.272 1.00 47.82 332 LYS B C 1
ATOM 2092 O O . LYS B 1 157 ? 14.956 68.960 81.123 1.00 47.84 332 LYS B O 1
ATOM 2098 N N . ILE B 1 158 ? 15.728 69.716 79.142 1.00 31.37 333 ILE B N 1
ATOM 2099 C CA . ILE B 1 158 ? 16.412 68.475 78.830 1.00 31.24 333 ILE B CA 1
ATOM 2100 C C . ILE B 1 158 ? 17.909 68.646 79.046 1.00 31.61 333 ILE B C 1
ATOM 2101 O O . ILE B 1 158 ? 18.580 69.338 78.285 1.00 30.79 333 ILE B O 1
ATOM 2106 N N . ASN B 1 159 ? 18.428 68.023 80.097 1.00 45.84 334 ASN B N 1
ATOM 2107 C CA . ASN B 1 159 ? 19.847 68.116 80.400 1.00 46.15 334 ASN B CA 1
ATOM 2108 C C . ASN B 1 159 ? 20.559 66.911 79.829 1.00 45.90 334 ASN B C 1
ATOM 2109 O O . ASN B 1 159 ? 20.170 65.765 80.084 1.00 45.23 334 ASN B O 1
ATOM 2114 N N . VAL B 1 160 ? 21.608 67.161 79.057 1.00 39.57 335 VAL B N 1
ATOM 2115 C CA . VAL B 1 160 ? 22.350 66.053 78.486 1.00 39.71 335 VAL B CA 1
ATOM 2116 C C . VAL B 1 160 ? 23.773 66.008 79.012 1.00 40.14 335 VAL B C 1
ATOM 2117 O O . VAL B 1 160 ? 24.440 67.031 79.173 1.00 39.83 335 VAL B O 1
ATOM 2121 N N . ASN B 1 161 ? 24.216 64.797 79.303 1.00 34.77 336 ASN B N 1
ATOM 2122 C CA . ASN B 1 161 ? 25.560 64.570 79.786 1.00 36.32 336 ASN B CA 1
ATOM 2123 C C . ASN B 1 161 ? 25.925 63.139 79.416 1.00 36.17 336 ASN B C 1
ATOM 2124 O O . ASN B 1 161 ? 25.087 62.228 79.464 1.00 35.54 336 ASN B O 1
ATOM 2129 N N . VAL B 1 162 ? 27.181 62.957 79.028 1.00 39.75 337 VAL B N 1
ATOM 2130 C CA . VAL B 1 162 ? 27.679 61.656 78.623 1.00 39.33 337 VAL B CA 1
ATOM 2131 C C . VAL B 1 162 ? 28.915 61.192 79.378 1.00 38.12 337 VAL B C 1
ATOM 2132 O O . VAL B 1 162 ? 29.761 61.986 79.766 1.00 38.58 337 VAL B O 1
ATOM 2136 N N . THR B 1 163 ? 29.004 59.886 79.575 1.00 34.98 338 THR B N 1
ATOM 2137 C CA . THR B 1 163 ? 30.152 59.274 80.221 1.00 35.35 338 THR B CA 1
ATOM 2138 C C . THR B 1 163 ? 30.821 58.441 79.133 1.00 36.02 338 THR B C 1
ATOM 2139 O O . THR B 1 163 ? 30.242 57.463 78.651 1.00 35.87 338 THR B O 1
ATOM 2143 N N . LEU B 1 164 ? 32.025 58.853 78.732 1.00 41.17 339 LEU B N 1
ATOM 2144 C CA . LEU B 1 164 ? 32.784 58.147 77.707 1.00 40.77 339 LEU B CA 1
ATOM 2145 C C . LEU B 1 164 ? 33.749 57.179 78.390 1.00 40.82 339 LEU B C 1
ATOM 2146 O O . LEU B 1 164 ? 34.537 57.567 79.250 1.00 41.17 339 LEU B O 1
ATOM 2151 N N . VAL B 1 165 ? 33.693 55.915 77.999 1.00 33.43 340 VAL B N 1
ATOM 2152 C CA . VAL B 1 165 ? 34.566 54.912 78.585 1.00 33.03 340 VAL B CA 1
ATOM 2153 C C . VAL B 1 165 ? 35.488 54.307 77.534 1.00 33.73 340 VAL B C 1
ATOM 2154 O O . VAL B 1 165 ? 35.032 53.735 76.545 1.00 33.48 340 VAL B O 1
ATOM 2158 N N . HIS B 1 166 ? 36.790 54.436 77.750 1.00 69.35 341 HIS B N 1
ATOM 2159 C CA . HIS B 1 166 ? 37.762 53.877 76.822 1.00 69.80 341 HIS B CA 1
ATOM 2160 C C . HIS B 1 166 ? 38.112 52.463 77.253 1.00 70.68 341 HIS B C 1
ATOM 2161 O O . HIS B 1 166 ? 38.499 51.659 76.379 1.00 71.04 341 HIS B O 1
ATOM 2169 N N . TYR C 1 21 ? 54.321 50.944 20.455 1.00 62.68 396 TYR C N 1
ATOM 2170 C CA . TYR C 1 21 ? 53.519 51.294 19.238 1.00 62.98 396 TYR C CA 1
ATOM 2171 C C . TYR C 1 21 ? 52.263 50.426 19.119 1.00 62.49 396 TYR C C 1
ATOM 2172 O O . TYR C 1 21 ? 51.168 50.942 18.897 1.00 62.39 396 TYR C O 1
ATOM 2181 N N . PHE C 1 22 ? 52.415 49.111 19.233 1.00 49.95 397 PHE C N 1
ATOM 2182 C CA . PHE C 1 22 ? 51.251 48.230 19.196 1.00 49.68 397 PHE C CA 1
ATOM 2183 C C . PHE C 1 22 ? 50.863 48.017 20.655 1.00 48.91 397 PHE C C 1
ATOM 2184 O O . PHE C 1 22 ? 51.731 47.758 21.490 1.00 48.28 397 PHE C O 1
ATOM 2192 N N . GLN C 1 23 ? 49.578 48.142 20.976 1.00 55.77 398 GLN C N 1
ATOM 2193 C CA . GLN C 1 23 ? 49.142 47.941 22.354 1.00 54.57 398 GLN C CA 1
ATOM 2194 C C . GLN C 1 23 ? 48.249 46.713 22.485 1.00 53.04 398 GLN C C 1
ATOM 2195 O O . GLN C 1 23 ? 47.656 46.252 21.512 1.00 52.74 398 GLN C O 1
ATOM 2201 N N . GLY C 1 24 ? 48.177 46.172 23.692 1.00 41.15 399 GLY C N 1
ATOM 2202 C CA . GLY C 1 24 ? 47.367 44.994 23.920 1.00 40.77 399 GLY C CA 1
ATOM 2203 C C . GLY C 1 24 ? 45.881 45.269 24.019 1.00 41.83 399 GLY C C 1
ATOM 2204 O O . GLY C 1 24 ? 45.431 46.183 24.703 1.00 40.84 399 GLY C O 1
ATOM 2205 N N . HIS C 1 25 ? 45.115 44.463 23.308 1.00 45.33 400 HIS C N 1
ATOM 2206 C CA . HIS C 1 25 ? 43.673 44.567 23.313 1.00 47.45 400 HIS C CA 1
ATOM 2207 C C . HIS C 1 25 ? 43.212 44.163 24.718 1.00 49.52 400 HIS C C 1
ATOM 2208 O O . HIS C 1 25 ? 43.920 43.439 25.417 1.00 48.24 400 HIS C O 1
ATOM 2215 N N . MET C 1 26 ? 42.055 44.656 25.152 1.00 47.57 401 MET C N 1
ATOM 2216 C CA . MET C 1 26 ? 41.534 44.284 26.460 1.00 49.48 401 MET C CA 1
ATOM 2217 C C . MET C 1 26 ? 40.599 43.116 26.211 1.00 51.17 401 MET C C 1
ATOM 2218 O O . MET C 1 26 ? 39.400 43.298 26.011 1.00 50.95 401 MET C O 1
ATOM 2223 N N . ASP C 1 27 ? 41.179 41.919 26.217 1.00 63.19 402 ASP C N 1
ATOM 2224 C CA . ASP C 1 27 ? 40.470 40.668 25.972 1.00 65.31 402 ASP C CA 1
ATOM 2225 C C . ASP C 1 27 ? 39.529 40.212 27.081 1.00 65.23 402 ASP C C 1
ATOM 2226 O O . ASP C 1 27 ? 38.396 39.811 26.799 1.00 66.57 402 ASP C O 1
ATOM 2231 N N . LYS C 1 28 ? 39.993 40.255 28.332 1.00 58.87 403 LYS C N 1
ATOM 2232 C CA . LYS C 1 28 ? 39.169 39.815 29.456 1.00 55.85 403 LYS C CA 1
ATOM 2233 C C . LYS C 1 28 ? 38.222 40.873 29.996 1.00 53.22 403 LYS C C 1
ATOM 2234 O O . LYS C 1 28 ? 38.621 41.993 30.304 1.00 52.53 403 LYS C O 1
ATOM 2240 N N . LYS C 1 29 ? 36.958 40.487 30.107 1.00 55.64 404 LYS C N 1
ATOM 2241 C CA . LYS C 1 29 ? 35.912 41.362 30.605 1.00 53.34 404 LYS C CA 1
ATOM 2242 C C . LYS C 1 29 ? 35.257 40.678 31.798 1.00 50.35 404 LYS C C 1
ATOM 2243 O O . LYS C 1 29 ? 35.072 39.456 31.801 1.00 49.67 404 LYS C O 1
ATOM 2249 N N . TYR C 1 30 ? 34.910 41.460 32.813 1.00 45.19 405 TYR C N 1
ATOM 2250 C CA . TYR C 1 30 ? 34.254 40.916 34.000 1.00 42.48 405 TYR C CA 1
ATOM 2251 C C . TYR C 1 30 ? 32.916 41.620 34.210 1.00 41.41 405 TYR C C 1
ATOM 2252 O O . TYR C 1 30 ? 32.792 42.818 33.955 1.00 41.91 405 TYR C O 1
ATOM 2261 N N . ASP C 1 31 ? 31.906 40.871 34.638 1.00 43.15 406 ASP C N 1
ATOM 2262 C CA . ASP C 1 31 ? 30.588 41.459 34.879 1.00 42.67 406 ASP C CA 1
ATOM 2263 C C . ASP C 1 31 ? 29.959 40.846 36.115 1.00 41.24 406 ASP C C 1
ATOM 2264 O O . ASP C 1 31 ? 29.592 39.671 36.126 1.00 41.41 406 ASP C O 1
ATOM 2269 N N . ILE C 1 32 ? 29.831 41.661 37.153 1.00 31.42 407 ILE C N 1
ATOM 2270 C CA . ILE C 1 32 ? 29.275 41.218 38.414 1.00 30.71 407 ILE C CA 1
ATOM 2271 C C . ILE C 1 32 ? 28.133 42.128 38.825 1.00 30.79 407 ILE C C 1
ATOM 2272 O O . ILE C 1 32 ? 28.029 43.252 38.346 1.00 30.77 407 ILE C O 1
ATOM 2277 N N . THR C 1 33 ? 27.271 41.640 39.709 1.00 26.78 408 THR C N 1
ATOM 2278 C CA . THR C 1 33 ? 26.171 42.456 40.211 1.00 29.11 408 THR C CA 1
ATOM 2279 C C . THR C 1 33 ? 25.855 42.082 41.657 1.00 28.41 408 THR C C 1
ATOM 2280 O O . THR C 1 33 ? 25.636 40.917 41.971 1.00 27.81 408 THR C O 1
ATOM 2284 N N . ALA C 1 34 ? 25.842 43.069 42.542 1.00 38.63 409 ALA C N 1
ATOM 2285 C CA . ALA C 1 34 ? 25.522 42.805 43.935 1.00 39.67 409 ALA C CA 1
ATOM 2286 C C . ALA C 1 34 ? 24.233 43.539 44.246 1.00 40.81 409 ALA C C 1
ATOM 2287 O O . ALA C 1 34 ? 23.960 44.600 43.676 1.00 39.57 409 ALA C O 1
ATOM 2289 N N . VAL C 1 35 ? 23.441 42.961 45.143 1.00 59.74 410 VAL C N 1
ATOM 2290 C CA . VAL C 1 35 ? 22.170 43.547 45.542 1.00 61.05 410 VAL C CA 1
ATOM 2291 C C . VAL C 1 35 ? 22.126 43.711 47.050 1.00 62.20 410 VAL C C 1
ATOM 2292 O O . VAL C 1 35 ? 22.726 42.925 47.786 1.00 62.97 410 VAL C O 1
ATOM 2296 N N . LEU C 1 36 ? 21.410 44.733 47.505 1.00 45.28 411 LEU C N 1
ATOM 2297 C CA . LEU C 1 36 ? 21.270 44.971 48.933 1.00 46.26 411 LEU C CA 1
ATOM 2298 C C . LEU C 1 36 ? 19.978 44.336 49.376 1.00 46.85 411 LEU C C 1
ATOM 2299 O O . LEU C 1 36 ? 18.911 44.832 49.054 1.00 46.61 411 LEU C O 1
ATOM 2304 N N . ASN C 1 37 ? 20.075 43.230 50.100 1.00 41.14 412 ASN C N 1
ATOM 2305 C CA . ASN C 1 37 ? 18.883 42.545 50.582 1.00 44.89 412 ASN C CA 1
ATOM 2306 C C . ASN C 1 37 ? 18.441 43.259 51.851 1.00 47.58 412 ASN C C 1
ATOM 2307 O O . ASN C 1 37 ? 19.060 44.243 52.260 1.00 47.96 412 ASN C O 1
ATOM 2312 N N . GLU C 1 38 ? 17.366 42.790 52.470 1.00 79.05 413 GLU C N 1
ATOM 2313 C CA . GLU C 1 38 ? 16.940 43.399 53.718 1.00 82.18 413 GLU C CA 1
ATOM 2314 C C . GLU C 1 38 ? 17.941 42.812 54.698 1.00 83.43 413 GLU C C 1
ATOM 2315 O O . GLU C 1 38 ? 18.943 42.234 54.273 1.00 84.44 413 GLU C O 1
ATOM 2321 N N . ASP C 1 39 ? 17.691 42.940 55.994 1.00 84.15 414 ASP C N 1
ATOM 2322 C CA . ASP C 1 39 ? 18.623 42.408 56.988 1.00 83.88 414 ASP C CA 1
ATOM 2323 C C . ASP C 1 39 ? 20.058 42.826 56.661 1.00 82.62 414 ASP C C 1
ATOM 2324 O O . ASP C 1 39 ? 21.013 42.229 57.153 1.00 83.96 414 ASP C O 1
ATOM 2329 N N . SER C 1 40 ? 20.184 43.844 55.812 1.00 70.60 415 SER C N 1
ATOM 2330 C CA . SER C 1 40 ? 21.461 44.414 55.374 1.00 68.12 415 SER C CA 1
ATOM 2331 C C . SER C 1 40 ? 22.503 43.509 54.696 1.00 65.80 415 SER C C 1
ATOM 2332 O O . SER C 1 40 ? 23.593 43.982 54.350 1.00 66.06 415 SER C O 1
ATOM 2335 N N . SER C 1 41 ? 22.197 42.228 54.497 1.00 59.68 416 SER C N 1
ATOM 2336 C CA . SER C 1 41 ? 23.164 41.355 53.831 1.00 56.71 416 SER C CA 1
ATOM 2337 C C . SER C 1 41 ? 23.107 41.674 52.343 1.00 55.04 416 SER C C 1
ATOM 2338 O O . SER C 1 41 ? 22.142 42.275 51.875 1.00 55.61 416 SER C O 1
ATOM 2341 N N . MET C 1 42 ? 24.131 41.286 51.595 1.00 59.76 417 MET C N 1
ATOM 2342 C CA . MET C 1 42 ? 24.155 41.568 50.164 1.00 57.38 417 MET C CA 1
ATOM 2343 C C . MET C 1 42 ? 24.490 40.314 49.371 1.00 57.54 417 MET C C 1
ATOM 2344 O O . MET C 1 42 ? 25.380 39.555 49.755 1.00 58.93 417 MET C O 1
ATOM 2349 N N . THR C 1 43 ? 23.789 40.080 48.267 1.00 41.28 418 THR C N 1
ATOM 2350 C CA . THR C 1 43 ? 24.097 38.903 47.458 1.00 42.10 418 THR C CA 1
ATOM 2351 C C . THR C 1 43 ? 24.714 39.325 46.134 1.00 41.50 418 THR C C 1
ATOM 2352 O O . THR C 1 43 ? 24.222 40.241 45.465 1.00 41.05 418 THR C O 1
ATOM 2356 N N . ALA C 1 44 ? 25.812 38.670 45.770 1.00 41.29 419 ALA C N 1
ATOM 2357 C CA . ALA C 1 44 ? 26.501 38.970 44.520 1.00 42.07 419 ALA C CA 1
ATOM 2358 C C . ALA C 1 44 ? 26.272 37.830 43.540 1.00 42.83 419 ALA C C 1
ATOM 2359 O O . ALA C 1 44 ? 26.214 36.658 43.927 1.00 43.37 419 ALA C O 1
ATOM 2361 N N . ILE C 1 45 ? 26.142 38.183 42.271 1.00 36.33 420 ILE C N 1
ATOM 2362 C CA . ILE C 1 45 ? 25.896 37.203 41.232 1.00 38.82 420 ILE C CA 1
ATOM 2363 C C . ILE C 1 45 ? 26.946 37.300 40.132 1.00 40.27 420 ILE C C 1
ATOM 2364 O O . ILE C 1 45 ? 27.280 38.391 39.648 1.00 40.41 420 ILE C O 1
ATOM 2369 N N . SER C 1 46 ? 27.476 36.143 39.759 1.00 41.30 421 SER C N 1
ATOM 2370 C CA . SER C 1 46 ? 28.448 36.054 38.688 1.00 43.84 421 SER C CA 1
ATOM 2371 C C . SER C 1 46 ? 27.987 34.848 37.883 1.00 45.89 421 SER C C 1
ATOM 2372 O O . SER C 1 46 ? 27.987 33.719 38.381 1.00 44.78 421 SER C O 1
ATOM 2375 N N . ASP C 1 47 ? 27.582 35.099 36.642 1.00 65.70 422 ASP C N 1
ATOM 2376 C CA . ASP C 1 47 ? 27.079 34.043 35.783 1.00 68.57 422 ASP C CA 1
ATOM 2377 C C . ASP C 1 47 ? 26.080 33.256 36.613 1.00 69.41 422 ASP C C 1
ATOM 2378 O O . ASP C 1 47 ? 25.185 33.851 37.205 1.00 69.50 422 ASP C O 1
ATOM 2383 N N . GLN C 1 48 ? 26.222 31.937 36.678 1.00 52.80 423 GLN C N 1
ATOM 2384 C CA . GLN C 1 48 ? 25.262 31.163 37.453 1.00 53.12 423 GLN C CA 1
ATOM 2385 C C . GLN C 1 48 ? 25.576 30.905 38.918 1.00 51.42 423 GLN C C 1
ATOM 2386 O O . GLN C 1 48 ? 24.914 30.088 39.550 1.00 50.95 423 GLN C O 1
ATOM 2392 N N . PHE C 1 49 ? 26.559 31.608 39.469 1.00 50.21 424 PHE C N 1
ATOM 2393 C CA . PHE C 1 49 ? 26.906 31.438 40.879 1.00 48.42 424 PHE C CA 1
ATOM 2394 C C . PHE C 1 49 ? 26.435 32.615 41.728 1.00 47.35 424 PHE C C 1
ATOM 2395 O O . PHE C 1 49 ? 26.255 33.723 41.219 1.00 46.74 424 PHE C O 1
ATOM 2403 N N . GLN C 1 50 ? 26.250 32.372 43.021 1.00 77.48 425 GLN C N 1
ATOM 2404 C CA . GLN C 1 50 ? 25.793 33.410 43.931 1.00 76.98 425 GLN C CA 1
ATOM 2405 C C . GLN C 1 50 ? 26.555 33.334 45.225 1.00 75.80 425 GLN C C 1
ATOM 2406 O O . GLN C 1 50 ? 26.846 32.248 45.720 1.00 76.32 425 GLN C O 1
ATOM 2412 N N . ILE C 1 51 ? 26.867 34.500 45.768 1.00 66.20 426 ILE C N 1
ATOM 2413 C CA . ILE C 1 51 ? 27.594 34.605 47.021 1.00 65.05 426 ILE C CA 1
ATOM 2414 C C . ILE C 1 51 ? 26.913 35.657 47.874 1.00 63.90 426 ILE C C 1
ATOM 2415 O O . ILE C 1 51 ? 26.395 36.646 47.350 1.00 63.86 426 ILE C O 1
ATOM 2420 N N . THR C 1 52 ? 26.902 35.450 49.185 1.00 29.85 427 THR C N 1
ATOM 2421 C CA . THR C 1 52 ? 26.282 36.434 50.055 1.00 29.32 427 THR C CA 1
ATOM 2422 C C . THR C 1 52 ? 27.342 37.034 50.950 1.00 27.93 427 THR C C 1
ATOM 2423 O O . THR C 1 52 ? 28.077 36.329 51.648 1.00 27.65 427 THR C O 1
ATOM 2427 N N . LEU C 1 53 ? 27.425 38.352 50.892 1.00 43.42 428 LEU C N 1
ATOM 2428 C CA . LEU C 1 53 ? 28.396 39.088 51.657 1.00 44.13 428 LEU C CA 1
ATOM 2429 C C . LEU C 1 53 ? 27.653 39.850 52.731 1.00 44.74 428 LEU C C 1
ATOM 2430 O O . LEU C 1 53 ? 26.499 40.231 52.553 1.00 43.67 428 LEU C O 1
ATOM 2435 N N . ASP C 1 54 ? 28.325 40.072 53.849 1.00 45.98 429 ASP C N 1
ATOM 2436 C CA . ASP C 1 54 ? 27.712 40.756 54.960 1.00 46.30 429 ASP C CA 1
ATOM 2437 C C . ASP C 1 54 ? 28.780 41.544 55.696 1.00 47.36 429 ASP C C 1
ATOM 2438 O O . ASP C 1 54 ? 29.786 40.989 56.140 1.00 47.05 429 ASP C O 1
ATOM 2443 N N . ALA C 1 55 ? 28.551 42.843 55.831 1.00 39.93 430 ALA C N 1
ATOM 2444 C CA . ALA C 1 55 ? 29.488 43.710 56.524 1.00 41.09 430 ALA C CA 1
ATOM 2445 C C . ALA C 1 55 ? 29.200 43.809 58.030 1.00 43.64 430 ALA C C 1
ATOM 2446 O O . ALA C 1 55 ? 29.884 44.541 58.742 1.00 43.59 430 ALA C O 1
ATOM 2448 N N . ARG C 1 56 ? 28.190 43.082 58.510 1.00 46.94 431 ARG C N 1
ATOM 2449 C CA . ARG C 1 56 ? 27.838 43.085 59.935 1.00 50.21 431 ARG C CA 1
ATOM 2450 C C . ARG C 1 56 ? 28.928 42.301 60.668 1.00 52.22 431 ARG C C 1
ATOM 2451 O O . ARG C 1 56 ? 29.661 41.534 60.050 1.00 52.76 431 ARG C O 1
ATOM 2459 N N . PRO C 1 57 ? 29.040 42.468 61.996 1.00 67.22 432 PRO C N 1
ATOM 2460 C CA . PRO C 1 57 ? 30.066 41.749 62.765 1.00 68.78 432 PRO C CA 1
ATOM 2461 C C . PRO C 1 57 ? 29.854 40.237 62.868 1.00 69.94 432 PRO C C 1
ATOM 2462 O O . PRO C 1 57 ? 28.791 39.722 62.537 1.00 69.84 432 PRO C O 1
ATOM 2466 N N . LYS C 1 58 ? 30.881 39.538 63.340 1.00 53.03 433 LYS C N 1
ATOM 2467 C CA . LYS C 1 58 ? 30.844 38.087 63.481 1.00 54.62 433 LYS C CA 1
ATOM 2468 C C . LYS C 1 58 ? 29.543 37.527 64.054 1.00 55.20 433 LYS C C 1
ATOM 2469 O O . LYS C 1 58 ? 28.908 36.679 63.435 1.00 55.48 433 LYS C O 1
ATOM 2475 N N . HIS C 1 59 ? 29.155 37.993 65.237 1.00 54.92 434 HIS C N 1
ATOM 2476 C CA . HIS C 1 59 ? 27.936 37.515 65.875 1.00 56.38 434 HIS C CA 1
ATOM 2477 C C . HIS C 1 59 ? 26.708 37.576 64.981 1.00 56.38 434 HIS C C 1
ATOM 2478 O O . HIS C 1 59 ? 25.986 36.592 64.840 1.00 56.77 434 HIS C O 1
ATOM 2485 N N . THR C 1 60 ? 26.484 38.735 64.373 1.00 79.94 435 THR C N 1
ATOM 2486 C CA . THR C 1 60 ? 25.338 38.945 63.503 1.00 80.67 435 THR C CA 1
ATOM 2487 C C . THR C 1 60 ? 25.630 38.710 62.033 1.00 80.46 435 THR C C 1
ATOM 2488 O O . THR C 1 60 ? 24.791 38.979 61.181 1.00 81.73 435 THR C O 1
ATOM 2492 N N . ALA C 1 61 ? 26.827 38.219 61.551 1.00 52.20 436 ALA C N 1
ATOM 2493 C CA . ALA C 1 61 ? 27.128 38.161 60.021 1.00 51.55 436 ALA C CA 1
ATOM 2494 C C . ALA C 1 61 ? 26.608 36.963 59.138 1.00 51.36 436 ALA C C 1
ATOM 2495 O O . ALA C 1 61 ? 26.459 35.861 59.680 1.00 51.04 436 ALA C O 1
ATOM 2497 N N . LYS C 1 62 ? 26.312 37.147 57.804 1.00 53.68 437 LYS C N 1
ATOM 2498 C CA . LYS C 1 62 ? 25.770 36.047 56.961 1.00 53.91 437 LYS C CA 1
ATOM 2499 C C . LYS C 1 62 ? 26.680 35.603 55.804 1.00 52.76 437 LYS C C 1
ATOM 2500 O O . LYS C 1 62 ? 26.217 34.970 54.846 1.00 53.18 437 LYS C O 1
ATOM 2506 N N . GLY C 1 63 ? 27.967 35.915 55.873 1.00 51.08 438 GLY C N 1
ATOM 2507 C CA . GLY C 1 63 ? 28.939 35.540 54.861 1.00 48.58 438 GLY C CA 1
ATOM 2508 C C . GLY C 1 63 ? 30.142 36.450 54.963 1.00 46.95 438 GLY C C 1
ATOM 2509 O O . GLY C 1 63 ? 30.264 37.221 55.918 1.00 46.74 438 GLY C O 1
ATOM 2510 N N . PHE C 1 64 ? 31.032 36.358 53.982 1.00 35.72 439 PHE C N 1
ATOM 2511 C CA . PHE C 1 64 ? 32.223 37.181 53.957 1.00 32.74 439 PHE C CA 1
ATOM 2512 C C . PHE C 1 64 ? 31.869 38.642 54.004 1.00 30.66 439 PHE C C 1
ATOM 2513 O O . PHE C 1 64 ? 30.823 39.053 53.508 1.00 29.24 439 PHE C O 1
ATOM 2521 N N . GLY C 1 65 ? 32.751 39.412 54.626 1.00 28.60 440 GLY C N 1
ATOM 2522 C CA . GLY C 1 65 ? 32.570 40.841 54.691 1.00 26.54 440 GLY C CA 1
ATOM 2523 C C . GLY C 1 65 ? 33.082 41.294 53.339 1.00 26.96 440 GLY C C 1
ATOM 2524 O O . GLY C 1 65 ? 33.827 40.559 52.677 1.00 26.38 440 GLY C O 1
ATOM 2525 N N . PRO C 1 66 ? 32.702 42.487 52.889 1.00 30.82 441 PRO C N 1
ATOM 2526 C CA . PRO C 1 66 ? 33.182 42.938 51.589 1.00 30.04 441 PRO C CA 1
ATOM 2527 C C . PRO C 1 66 ? 34.683 42.736 51.354 1.00 28.88 441 PRO C C 1
ATOM 2528 O O . PRO C 1 66 ? 35.081 41.948 50.495 1.00 28.31 441 PRO C O 1
ATOM 2532 N N . LEU C 1 67 ? 35.517 43.438 52.114 1.00 42.47 442 LEU C N 1
ATOM 2533 C CA . LEU C 1 67 ? 36.960 43.321 51.941 1.00 41.27 442 LEU C CA 1
ATOM 2534 C C . LEU C 1 67 ? 37.467 41.893 52.001 1.00 40.07 442 LEU C C 1
ATOM 2535 O O . LEU C 1 67 ? 38.343 41.505 51.230 1.00 40.27 442 LEU C O 1
ATOM 2540 N N . ALA C 1 68 ? 36.926 41.111 52.919 1.00 29.22 443 ALA C N 1
ATOM 2541 C CA . ALA C 1 68 ? 37.345 39.728 53.030 1.00 28.03 443 ALA C CA 1
ATOM 2542 C C . ALA C 1 68 ? 37.219 39.080 51.648 1.00 27.34 443 ALA C C 1
ATOM 2543 O O . ALA C 1 68 ? 38.159 38.450 51.160 1.00 26.17 443 ALA C O 1
ATOM 2545 N N . ALA C 1 69 ? 36.058 39.249 51.021 1.00 27.09 444 ALA C N 1
ATOM 2546 C CA . ALA C 1 69 ? 35.807 38.686 49.697 1.00 27.44 444 ALA C CA 1
ATOM 2547 C C . ALA C 1 69 ? 36.836 39.205 48.713 1.00 27.66 444 ALA C C 1
ATOM 2548 O O . ALA C 1 69 ? 37.422 38.449 47.943 1.00 27.42 444 ALA C O 1
ATOM 2550 N N . LEU C 1 70 ? 37.043 40.512 48.743 1.00 32.77 445 LEU C N 1
ATOM 2551 C CA . LEU C 1 70 ? 38.001 41.149 47.859 1.00 32.24 445 LEU C CA 1
ATOM 2552 C C . LEU C 1 70 ? 39.371 40.515 48.072 1.00 32.07 445 LEU C C 1
ATOM 2553 O O . LEU C 1 70 ? 40.010 40.044 47.129 1.00 31.94 445 LEU C O 1
ATOM 2558 N N . LEU C 1 71 ? 39.812 40.496 49.323 1.00 30.11 446 LEU C N 1
ATOM 2559 C CA . LEU C 1 71 ? 41.096 39.910 49.654 1.00 30.15 446 LEU C CA 1
ATOM 2560 C C . LEU C 1 71 ? 41.172 38.469 49.183 1.00 29.92 446 LEU C C 1
ATOM 2561 O O . LEU C 1 71 ? 42.216 38.013 48.729 1.00 29.28 446 LEU C O 1
ATOM 2566 N N . SER C 1 72 ? 40.057 37.757 49.284 1.00 30.54 447 SER C N 1
ATOM 2567 C CA . SER C 1 72 ? 40.015 36.368 48.853 1.00 30.97 447 SER C CA 1
ATOM 2568 C C . SER C 1 72 ? 40.199 36.297 47.346 1.00 31.28 447 SER C C 1
ATOM 2569 O O . SER C 1 72 ? 40.797 35.364 46.824 1.00 31.24 447 SER C O 1
ATOM 2572 N N . GLY C 1 73 ? 39.668 37.286 46.644 1.00 34.12 448 GLY C N 1
ATOM 2573 C CA . GLY C 1 73 ? 39.816 37.294 45.208 1.00 33.58 448 GLY C CA 1
ATOM 2574 C C . GLY C 1 73 ? 41.287 37.483 44.919 1.00 34.10 448 GLY C C 1
ATOM 2575 O O . GLY C 1 73 ? 41.852 36.796 44.067 1.00 34.31 448 GLY C O 1
ATOM 2576 N N . LEU C 1 74 ? 41.912 38.406 45.650 1.00 30.68 449 LEU C N 1
ATOM 2577 C CA . LEU C 1 74 ? 43.329 38.692 45.470 1.00 30.89 449 LEU C CA 1
ATOM 2578 C C . LEU C 1 74 ? 44.133 37.406 45.596 1.00 31.49 449 LEU C C 1
ATOM 2579 O O . LEU C 1 74 ? 44.939 37.082 44.724 1.00 32.67 449 LEU C O 1
ATOM 2584 N N . ALA C 1 75 ? 43.907 36.668 46.675 1.00 31.15 450 ALA C N 1
ATOM 2585 C CA . ALA C 1 75 ? 44.638 35.432 46.902 1.00 31.26 450 ALA C CA 1
ATOM 2586 C C . ALA C 1 75 ? 44.338 34.346 45.872 1.00 32.57 450 ALA C C 1
ATOM 2587 O O . ALA C 1 75 ? 45.250 33.642 45.434 1.00 31.46 450 ALA C O 1
ATOM 2589 N N . ALA C 1 76 ? 43.071 34.208 45.482 1.00 41.52 451 ALA C N 1
ATOM 2590 C CA . ALA C 1 76 ? 42.690 33.181 44.520 1.00 41.05 451 ALA C CA 1
ATOM 2591 C C . ALA C 1 76 ? 43.318 33.461 43.178 1.00 41.90 451 ALA C C 1
ATOM 2592 O O . ALA C 1 76 ? 43.497 32.550 42.377 1.00 43.33 451 ALA C O 1
ATOM 2594 N N . CYS C 1 77 ? 43.639 34.727 42.933 1.00 30.56 452 CYS C N 1
ATOM 2595 C CA . CYS C 1 77 ? 44.293 35.132 41.694 1.00 32.56 452 CYS C CA 1
ATOM 2596 C C . CYS C 1 77 ? 45.748 34.728 41.856 1.00 32.47 452 CYS C C 1
ATOM 2597 O O . CYS C 1 77 ? 46.358 34.192 40.930 1.00 31.90 452 CYS C O 1
ATOM 2600 N N . GLU C 1 78 ? 46.294 34.989 43.042 1.00 37.90 453 GLU C N 1
ATOM 2601 C CA . GLU C 1 78 ? 47.677 34.643 43.351 1.00 37.95 453 GLU C CA 1
ATOM 2602 C C . GLU C 1 78 ? 47.871 33.162 43.078 1.00 37.76 453 GLU C C 1
ATOM 2603 O O . GLU C 1 78 ? 48.746 32.768 42.311 1.00 38.33 453 GLU C O 1
ATOM 2609 N N . LEU C 1 79 ? 47.056 32.335 43.712 1.00 31.40 454 LEU C N 1
ATOM 2610 C CA . LEU C 1 79 ? 47.186 30.914 43.495 1.00 31.82 454 LEU C CA 1
ATOM 2611 C C . LEU C 1 79 ? 47.004 30.679 42.012 1.00 32.01 454 LEU C C 1
ATOM 2612 O O . LEU C 1 79 ? 47.930 30.246 41.325 1.00 33.42 454 LEU C O 1
ATOM 2617 N N . ALA C 1 80 ? 45.816 31.000 41.516 1.00 37.27 455 ALA C N 1
ATOM 2618 C CA . ALA C 1 80 ? 45.503 30.811 40.110 1.00 37.09 455 ALA C CA 1
ATOM 2619 C C . ALA C 1 80 ? 46.668 31.108 39.163 1.00 37.65 455 ALA C C 1
ATOM 2620 O O . ALA C 1 80 ? 47.068 30.243 38.376 1.00 39.00 455 ALA C O 1
ATOM 2622 N N . THR C 1 81 ? 47.224 32.310 39.217 1.00 42.59 456 THR C N 1
ATOM 2623 C CA . THR C 1 81 ? 48.317 32.581 38.302 1.00 44.32 456 THR C CA 1
ATOM 2624 C C . THR C 1 81 ? 49.511 31.702 38.651 1.00 45.06 456 THR C C 1
ATOM 2625 O O . THR C 1 81 ? 50.220 31.217 37.768 1.00 46.76 456 THR C O 1
ATOM 2629 N N . ALA C 1 82 ? 49.729 31.491 39.942 1.00 31.86 457 ALA C N 1
ATOM 2630 C CA . ALA C 1 82 ? 50.825 30.654 40.389 1.00 31.50 457 ALA C CA 1
ATOM 2631 C C . ALA C 1 82 ? 50.687 29.334 39.661 1.00 32.09 457 ALA C C 1
ATOM 2632 O O . ALA C 1 82 ? 51.639 28.826 39.082 1.00 33.11 457 ALA C O 1
ATOM 2634 N N . ASN C 1 83 ? 49.476 28.795 39.680 1.00 31.30 458 ASN C N 1
ATOM 2635 C CA . ASN C 1 83 ? 49.190 27.518 39.050 1.00 32.31 458 ASN C CA 1
ATOM 2636 C C . ASN C 1 83 ? 49.354 27.501 37.527 1.00 33.42 458 ASN C C 1
ATOM 2637 O O . ASN C 1 83 ? 49.745 26.487 36.962 1.00 34.02 458 ASN C O 1
ATOM 2642 N N . LEU C 1 84 ? 49.061 28.609 36.856 1.00 43.82 459 LEU C N 1
ATOM 2643 C CA . LEU C 1 84 ? 49.194 28.646 35.404 1.00 45.65 459 LEU C CA 1
ATOM 2644 C C . LEU C 1 84 ? 50.616 28.779 34.901 1.00 45.81 459 LEU C C 1
ATOM 2645 O O . LEU C 1 84 ? 50.953 28.244 33.855 1.00 46.65 459 LEU C O 1
ATOM 2650 N N . MET C 1 85 ? 51.442 29.512 35.632 1.00 44.29 460 MET C N 1
ATOM 2651 C CA . MET C 1 85 ? 52.814 29.728 35.221 1.00 43.43 460 MET C CA 1
ATOM 2652 C C . MET C 1 85 ? 53.745 28.590 35.626 1.00 44.62 460 MET C C 1
ATOM 2653 O O . MET C 1 85 ? 54.841 28.446 35.074 1.00 45.37 460 MET C O 1
ATOM 2658 N N . ALA C 1 86 ? 53.305 27.782 36.585 1.00 58.94 461 ALA C N 1
ATOM 2659 C CA . ALA C 1 86 ? 54.114 26.675 37.097 1.00 60.36 461 ALA C CA 1
ATOM 2660 C C . ALA C 1 86 ? 54.753 25.796 36.024 1.00 60.83 461 ALA C C 1
ATOM 2661 O O . ALA C 1 86 ? 55.945 25.492 36.085 1.00 60.88 461 ALA C O 1
ATOM 2663 N N . PRO C 1 87 ? 53.972 25.376 35.026 1.00 59.24 462 PRO C N 1
ATOM 2664 C CA . PRO C 1 87 ? 54.531 24.527 33.972 1.00 59.45 462 PRO C CA 1
ATOM 2665 C C . PRO C 1 87 ? 55.626 25.239 33.177 1.00 59.35 462 PRO C C 1
ATOM 2666 O O . PRO C 1 87 ? 56.657 24.655 32.848 1.00 60.33 462 PRO C O 1
ATOM 2670 N N . ALA C 1 88 ? 55.397 26.512 32.887 1.00 40.97 463 ALA C N 1
ATOM 2671 C CA . ALA C 1 88 ? 56.343 27.296 32.119 1.00 42.05 463 ALA C CA 1
ATOM 2672 C C . ALA C 1 88 ? 57.596 27.634 32.895 1.00 42.73 463 ALA C C 1
ATOM 2673 O O . ALA C 1 88 ? 58.593 28.064 32.317 1.00 43.34 463 ALA C O 1
ATOM 2675 N N . LYS C 1 89 ? 57.559 27.465 34.207 1.00 52.08 464 LYS C N 1
ATOM 2676 C CA . LYS C 1 89 ? 58.734 27.780 34.996 1.00 52.28 464 LYS C CA 1
ATOM 2677 C C . LYS C 1 89 ? 59.347 26.520 35.563 1.00 52.14 464 LYS C C 1
ATOM 2678 O O . LYS C 1 89 ? 60.372 26.565 36.250 1.00 50.91 464 LYS C O 1
ATOM 2684 N N . MET C 1 90 ? 58.704 25.395 35.263 1.00 65.87 465 MET C N 1
ATOM 2685 C CA . MET C 1 90 ? 59.168 24.089 35.707 1.00 65.45 465 MET C CA 1
ATOM 2686 C C . MET C 1 90 ? 58.961 23.862 37.204 1.00 64.90 465 MET C C 1
ATOM 2687 O O . MET C 1 90 ? 59.615 23.013 37.812 1.00 66.13 465 MET C O 1
ATOM 2692 N N . ILE C 1 91 ? 58.058 24.629 37.803 1.00 40.64 466 ILE C N 1
ATOM 2693 C CA . ILE C 1 91 ? 57.771 24.459 39.216 1.00 39.85 466 ILE C CA 1
ATOM 2694 C C . ILE C 1 91 ? 56.624 23.481 39.339 1.00 39.24 466 ILE C C 1
ATOM 2695 O O . ILE C 1 91 ? 55.541 23.726 38.825 1.00 38.25 466 ILE C O 1
ATOM 2700 N N . THR C 1 92 ? 56.856 22.359 39.999 1.00 36.10 467 THR C N 1
ATOM 2701 C CA . THR C 1 92 ? 55.762 21.418 40.190 1.00 36.78 467 THR C CA 1
ATOM 2702 C C . THR C 1 92 ? 55.212 21.814 41.564 1.00 37.37 467 THR C C 1
ATOM 2703 O O . THR C 1 92 ? 55.976 22.221 42.452 1.00 37.40 467 THR C O 1
ATOM 2707 N N . ILE C 1 93 ? 53.893 21.740 41.727 1.00 52.45 468 ILE C N 1
ATOM 2708 C CA . ILE C 1 93 ? 53.267 22.122 42.988 1.00 52.43 468 ILE C CA 1
ATOM 2709 C C . ILE C 1 93 ? 52.486 20.953 43.552 1.00 52.71 468 ILE C C 1
ATOM 2710 O O . ILE C 1 93 ? 51.702 20.325 42.846 1.00 54.01 468 ILE C O 1
ATOM 2715 N N . ASN C 1 94 ? 52.702 20.661 44.826 1.00 40.21 469 ASN C N 1
ATOM 2716 C CA . ASN C 1 94 ? 52.019 19.556 45.464 1.00 43.35 469 ASN C CA 1
ATOM 2717 C C . ASN C 1 94 ? 50.911 20.089 46.345 1.00 44.97 469 ASN C C 1
ATOM 2718 O O . ASN C 1 94 ? 49.801 19.547 46.358 1.00 45.41 469 ASN C O 1
ATOM 2723 N N . LYS C 1 95 ? 51.229 21.144 47.092 1.00 32.60 470 LYS C N 1
ATOM 2724 C CA . LYS C 1 95 ? 50.273 21.800 47.983 1.00 33.59 470 LYS C CA 1
ATOM 2725 C C . LYS C 1 95 ? 50.518 23.299 47.864 1.00 32.65 470 LYS C C 1
ATOM 2726 O O . LYS C 1 95 ? 51.670 23.769 47.894 1.00 32.02 470 LYS C O 1
ATOM 2732 N N . LEU C 1 96 ? 49.434 24.055 47.743 1.00 44.67 471 LEU C N 1
ATOM 2733 C CA . LEU C 1 96 ? 49.566 25.492 47.599 1.00 44.82 471 LEU C CA 1
ATOM 2734 C C . LEU C 1 96 ? 48.435 26.193 48.293 1.00 44.78 471 LEU C C 1
ATOM 2735 O O . LEU C 1 96 ? 47.275 25.805 48.151 1.00 45.88 471 LEU C O 1
ATOM 2740 N N . LEU C 1 97 ? 48.772 27.227 49.045 1.00 49.35 472 LEU C N 1
ATOM 2741 C CA . LEU C 1 97 ? 47.755 27.992 49.727 1.00 48.62 472 LEU C CA 1
ATOM 2742 C C . LEU C 1 97 ? 48.320 29.310 50.215 1.00 47.44 472 LEU C C 1
ATOM 2743 O O . LEU C 1 97 ? 49.534 29.459 50.407 1.00 46.81 472 LEU C O 1
ATOM 2748 N N . MET C 1 98 ? 47.430 30.273 50.408 1.00 37.48 473 MET C N 1
ATOM 2749 C CA . MET C 1 98 ? 47.846 31.586 50.848 1.00 35.55 473 MET C CA 1
ATOM 2750 C C . MET C 1 98 ? 46.972 32.077 51.977 1.00 34.82 473 MET C C 1
ATOM 2751 O O . MET C 1 98 ? 45.805 31.707 52.090 1.00 33.80 473 MET C O 1
ATOM 2756 N N . ASN C 1 99 ? 47.570 32.888 52.833 1.00 31.52 474 ASN C N 1
ATOM 2757 C CA . ASN C 1 99 ? 46.867 33.495 53.947 1.00 30.99 474 ASN C CA 1
ATOM 2758 C C . ASN C 1 99 ? 47.056 34.982 53.731 1.00 30.02 474 ASN C C 1
ATOM 2759 O O . ASN C 1 99 ? 48.171 35.453 53.505 1.00 29.31 474 ASN C O 1
ATOM 2764 N N . VAL C 1 100 ? 45.972 35.733 53.780 1.00 38.50 475 VAL C N 1
ATOM 2765 C CA . VAL C 1 100 ? 46.086 37.158 53.552 1.00 37.69 475 VAL C CA 1
ATOM 2766 C C . VAL C 1 100 ? 45.516 37.914 54.727 1.00 37.78 475 VAL C C 1
ATOM 2767 O O . VAL C 1 100 ? 44.494 37.522 55.285 1.00 38.64 475 VAL C O 1
ATOM 2771 N N . THR C 1 101 ? 46.197 38.974 55.134 1.00 39.02 476 THR C N 1
ATOM 2772 C CA . THR C 1 101 ? 45.679 39.806 56.206 1.00 38.71 476 THR C CA 1
ATOM 2773 C C . THR C 1 101 ? 45.808 41.220 55.693 1.00 39.99 476 THR C C 1
ATOM 2774 O O . THR C 1 101 ? 46.658 41.503 54.846 1.00 40.51 476 THR C O 1
ATOM 2778 N N . GLY C 1 102 ? 44.942 42.097 56.180 1.00 34.97 477 GLY C N 1
ATOM 2779 C CA . GLY C 1 102 ? 44.988 43.482 55.763 1.00 36.00 477 GLY C CA 1
ATOM 2780 C C . GLY C 1 102 ? 44.401 44.337 56.854 1.00 36.34 477 GLY C C 1
ATOM 2781 O O . GLY C 1 102 ? 43.713 43.830 57.733 1.00 36.40 477 GLY C O 1
ATOM 2782 N N . SER C 1 103 ? 44.677 45.629 56.820 1.00 29.10 478 SER C N 1
ATOM 2783 C CA . SER C 1 103 ? 44.125 46.521 57.823 1.00 30.70 478 SER C CA 1
ATOM 2784 C C . SER C 1 103 ? 43.933 47.898 57.217 1.00 31.31 478 SER C C 1
ATOM 2785 O O . SER C 1 103 ? 44.597 48.249 56.243 1.00 32.21 478 SER C O 1
ATOM 2788 N N . ARG C 1 104 ? 43.011 48.668 57.784 1.00 32.24 479 ARG C N 1
ATOM 2789 C CA . ARG C 1 104 ? 42.711 50.013 57.299 1.00 32.19 479 ARG C CA 1
ATOM 2790 C C . ARG C 1 104 ? 42.283 50.823 58.498 1.00 32.67 479 ARG C C 1
ATOM 2791 O O . ARG C 1 104 ? 41.949 50.265 59.537 1.00 32.47 479 ARG C O 1
ATOM 2799 N N . SER C 1 105 ? 42.293 52.139 58.361 1.00 40.21 480 SER C N 1
ATOM 2800 C CA . SER C 1 105 ? 41.870 53.001 59.453 1.00 42.03 480 SER C CA 1
ATOM 2801 C C . SER C 1 105 ? 40.377 53.291 59.279 1.00 42.72 480 SER C C 1
ATOM 2802 O O . SER C 1 105 ? 39.904 53.514 58.157 1.00 43.47 480 SER C O 1
ATOM 2805 N N . THR C 1 106 ? 39.628 53.255 60.379 1.00 37.35 481 THR C N 1
ATOM 2806 C CA . THR C 1 106 ? 38.190 53.530 60.329 1.00 37.02 481 THR C CA 1
ATOM 2807 C C . THR C 1 106 ? 37.988 55.007 60.544 1.00 38.39 481 THR C C 1
ATOM 2808 O O . THR C 1 106 ? 36.965 55.555 60.170 1.00 39.11 481 THR C O 1
ATOM 2812 N N . ASN C 1 107 ? 38.964 55.634 61.184 1.00 48.20 482 ASN C N 1
ATOM 2813 C CA . ASN C 1 107 ? 38.927 57.059 61.461 1.00 49.40 482 ASN C CA 1
ATOM 2814 C C . ASN C 1 107 ? 40.318 57.596 61.134 1.00 50.16 482 ASN C C 1
ATOM 2815 O O . ASN C 1 107 ? 41.099 57.925 62.022 1.00 50.52 482 ASN C O 1
ATOM 2820 N N . PRO C 1 108 ? 40.648 57.665 59.836 1.00 58.33 483 PRO C N 1
ATOM 2821 C CA . PRO C 1 108 ? 41.935 58.144 59.320 1.00 58.18 483 PRO C CA 1
ATOM 2822 C C . PRO C 1 108 ? 42.125 59.653 59.325 1.00 58.93 483 PRO C C 1
ATOM 2823 O O . PRO C 1 108 ? 41.174 60.415 59.434 1.00 58.56 483 PRO C O 1
ATOM 2827 N N . THR C 1 109 ? 43.374 60.069 59.187 1.00 54.50 484 THR C N 1
ATOM 2828 C CA . THR C 1 109 ? 43.722 61.479 59.163 1.00 55.49 484 THR C CA 1
ATOM 2829 C C . THR C 1 109 ? 43.974 61.882 57.710 1.00 56.47 484 THR C C 1
ATOM 2830 O O . THR C 1 109 ? 43.731 63.023 57.315 1.00 57.72 484 THR C O 1
ATOM 2834 N N . ASP C 1 110 ? 44.469 60.917 56.934 1.00 51.82 485 ASP C N 1
ATOM 2835 C CA . ASP C 1 110 ? 44.774 61.070 55.515 1.00 50.44 485 ASP C CA 1
ATOM 2836 C C . ASP C 1 110 ? 43.521 61.374 54.723 1.00 49.41 485 ASP C C 1
ATOM 2837 O O . ASP C 1 110 ? 43.509 62.236 53.845 1.00 50.57 485 ASP C O 1
ATOM 2842 N N . GLY C 1 111 ? 42.465 60.636 55.041 1.00 51.38 486 GLY C N 1
ATOM 2843 C CA . GLY C 1 111 ? 41.217 60.765 54.323 1.00 47.41 486 GLY C CA 1
ATOM 2844 C C . GLY C 1 111 ? 41.230 59.499 53.493 1.00 45.12 486 GLY C C 1
ATOM 2845 O O . GLY C 1 111 ? 40.489 59.338 52.522 1.00 45.32 486 GLY C O 1
ATOM 2846 N N . TYR C 1 112 ? 42.108 58.588 53.899 1.00 38.21 487 TYR C N 1
ATOM 2847 C CA . TYR C 1 112 ? 42.266 57.321 53.218 1.00 35.17 487 TYR C CA 1
ATOM 2848 C C . TYR C 1 112 ? 41.623 56.201 54.027 1.00 33.90 487 TYR C C 1
ATOM 2849 O O . TYR C 1 112 ? 42.118 55.828 55.093 1.00 32.67 487 TYR C O 1
ATOM 2858 N N . PHE C 1 113 ? 40.525 55.665 53.501 1.00 52.78 488 PHE C N 1
ATOM 2859 C CA . PHE C 1 113 ? 39.794 54.587 54.154 1.00 52.58 488 PHE C CA 1
ATOM 2860 C C . PHE C 1 113 ? 40.147 53.240 53.537 1.00 52.05 488 PHE C C 1
ATOM 2861 O O . PHE C 1 113 ? 39.642 52.204 53.966 1.00 51.82 488 PHE C O 1
ATOM 2869 N N . GLY C 1 114 ? 41.024 53.260 52.536 1.00 39.30 489 GLY C N 1
ATOM 2870 C CA . GLY C 1 114 ? 41.417 52.028 51.873 1.00 38.67 489 GLY C CA 1
ATOM 2871 C C . GLY C 1 114 ? 42.338 51.168 52.711 1.00 38.02 489 GLY C C 1
ATOM 2872 O O . GLY C 1 114 ? 42.660 51.522 53.846 1.00 38.67 489 GLY C O 1
ATOM 2873 N N . LEU C 1 115 ? 42.750 50.029 52.165 1.00 33.93 490 LEU C N 1
ATOM 2874 C CA . LEU C 1 115 ? 43.660 49.137 52.885 1.00 34.00 490 LEU C CA 1
ATOM 2875 C C . LEU C 1 115 ? 45.014 49.828 52.964 1.00 34.64 490 LEU C C 1
ATOM 2876 O O . LEU C 1 115 ? 45.521 50.331 51.962 1.00 33.74 490 LEU C O 1
ATOM 2881 N N . ARG C 1 116 ? 45.600 49.872 54.150 1.00 41.90 491 ARG C N 1
ATOM 2882 C CA . ARG C 1 116 ? 46.896 50.526 54.298 1.00 44.05 491 ARG C CA 1
ATOM 2883 C C . ARG C 1 116 ? 48.020 49.529 54.153 1.00 45.15 491 ARG C C 1
ATOM 2884 O O . ARG C 1 116 ? 49.143 49.889 53.794 1.00 45.59 491 ARG C O 1
ATOM 2892 N N . GLU C 1 117 ? 47.702 48.273 54.437 1.00 39.16 492 GLU C N 1
ATOM 2893 C CA . GLU C 1 117 ? 48.672 47.201 54.362 1.00 41.16 492 GLU C CA 1
ATOM 2894 C C . GLU C 1 117 ? 47.966 45.877 54.168 1.00 41.82 492 GLU C C 1
ATOM 2895 O O . GLU C 1 117 ? 46.911 45.629 54.754 1.00 41.62 492 GLU C O 1
ATOM 2901 N N . ILE C 1 118 ? 48.554 45.023 53.342 1.00 45.03 493 ILE C N 1
ATOM 2902 C CA . ILE C 1 118 ? 48.001 43.706 53.086 1.00 45.00 493 ILE C CA 1
ATOM 2903 C C . ILE C 1 118 ? 49.203 42.755 53.010 1.00 44.35 493 ILE C C 1
ATOM 2904 O O . ILE C 1 118 ? 50.098 42.931 52.185 1.00 45.19 493 ILE C O 1
ATOM 2909 N N . ASN C 1 119 ? 49.226 41.773 53.911 1.00 31.62 494 ASN C N 1
ATOM 2910 C CA . ASN C 1 119 ? 50.306 40.791 53.997 1.00 31.28 494 ASN C CA 1
ATOM 2911 C C . ASN C 1 119 ? 49.912 39.435 53.432 1.00 31.15 494 ASN C C 1
ATOM 2912 O O . ASN C 1 119 ? 48.979 38.792 53.921 1.00 30.91 494 ASN C O 1
ATOM 2917 N N . LEU C 1 120 ? 50.647 38.992 52.417 1.00 38.65 495 LEU C N 1
ATOM 2918 C CA . LEU C 1 120 ? 50.400 37.703 51.767 1.00 38.63 495 LEU C CA 1
ATOM 2919 C C . LEU C 1 120 ? 51.405 36.681 52.265 1.00 38.06 495 LEU C C 1
ATOM 2920 O O . LEU C 1 120 ? 52.608 36.920 52.207 1.00 38.05 495 LEU C O 1
ATOM 2925 N N . HIS C 1 121 ? 50.918 35.545 52.745 1.00 34.93 496 HIS C N 1
ATOM 2926 C CA . HIS C 1 121 ? 51.803 34.498 53.225 1.00 36.12 496 HIS C CA 1
ATOM 2927 C C . HIS C 1 121 ? 51.583 33.240 52.394 1.00 35.53 496 HIS C C 1
ATOM 2928 O O . HIS C 1 121 ? 50.526 32.607 52.477 1.00 35.53 496 HIS C O 1
ATOM 2935 N N . TRP C 1 122 ? 52.583 32.878 51.595 1.00 37.29 497 TRP C N 1
ATOM 2936 C CA . TRP C 1 122 ? 52.495 31.690 50.743 1.00 37.33 497 TRP C CA 1
ATOM 2937 C C . TRP C 1 122 ? 52.982 30.439 51.467 1.00 38.56 497 TRP C C 1
ATOM 2938 O O . TRP C 1 122 ? 53.969 30.501 52.201 1.00 38.69 497 TRP C O 1
ATOM 2949 N N . GLU C 1 123 ? 52.310 29.307 51.247 1.00 59.36 498 GLU C N 1
ATOM 2950 C CA . GLU C 1 123 ? 52.747 28.025 51.823 1.00 60.89 498 GLU C CA 1
ATOM 2951 C C . GLU C 1 123 ? 52.862 27.062 50.635 1.00 60.58 498 GLU C C 1
ATOM 2952 O O . GLU C 1 123 ? 51.868 26.492 50.191 1.00 60.98 498 GLU C O 1
ATOM 2958 N N . ILE C 1 124 ? 54.075 26.894 50.115 1.00 47.79 499 ILE C N 1
ATOM 2959 C CA . ILE C 1 124 ? 54.288 26.036 48.959 1.00 48.25 499 ILE C CA 1
ATOM 2960 C C . ILE C 1 124 ? 54.928 24.729 49.330 1.00 48.40 499 ILE C C 1
ATOM 2961 O O . ILE C 1 124 ? 55.923 24.694 50.051 1.00 49.35 499 ILE C O 1
ATOM 2966 N N . HIS C 1 125 ? 54.352 23.653 48.821 1.00 58.30 500 HIS C N 1
ATOM 2967 C CA . HIS C 1 125 ? 54.899 22.327 49.022 1.00 58.40 500 HIS C CA 1
ATOM 2968 C C . HIS C 1 125 ? 55.343 21.973 47.613 1.00 58.18 500 HIS C C 1
ATOM 2969 O O . HIS C 1 125 ? 54.530 21.617 46.758 1.00 57.89 500 HIS C O 1
ATOM 2976 N N . SER C 1 126 ? 56.638 22.116 47.371 1.00 54.54 501 SER C N 1
ATOM 2977 C CA . SER C 1 126 ? 57.198 21.849 46.062 1.00 53.92 501 SER C CA 1
ATOM 2978 C C . SER C 1 126 ? 58.636 21.357 46.143 1.00 54.61 501 SER C C 1
ATOM 2979 O O . SER C 1 126 ? 59.429 21.854 46.945 1.00 56.71 501 SER C O 1
ATOM 2982 N N . PRO C 1 127 ? 58.989 20.368 45.306 1.00 46.22 502 PRO C N 1
ATOM 2983 C CA . PRO C 1 127 ? 60.330 19.784 45.249 1.00 46.33 502 PRO C CA 1
ATOM 2984 C C . PRO C 1 127 ? 61.380 20.740 44.678 1.00 45.79 502 PRO C C 1
ATOM 2985 O O . PRO C 1 127 ? 62.568 20.415 44.623 1.00 46.86 502 PRO C O 1
ATOM 2989 N N . ASN C 1 128 ? 60.942 21.921 44.264 1.00 37.02 503 ASN C N 1
ATOM 2990 C CA . ASN C 1 128 ? 61.862 22.898 43.708 1.00 38.12 503 ASN C CA 1
ATOM 2991 C C . ASN C 1 128 ? 62.741 23.552 44.775 1.00 39.02 503 ASN C C 1
ATOM 2992 O O . ASN C 1 128 ? 62.412 23.562 45.967 1.00 39.43 503 ASN C O 1
ATOM 2997 N N . SER C 1 129 ? 63.862 24.106 44.326 1.00 40.85 504 SER C N 1
ATOM 2998 C CA . SER C 1 129 ? 64.831 24.732 45.218 1.00 43.84 504 SER C CA 1
ATOM 2999 C C . SER C 1 129 ? 64.445 26.095 45.775 1.00 44.65 504 SER C C 1
ATOM 3000 O O . SER C 1 129 ? 63.519 26.744 45.304 1.00 45.08 504 SER C O 1
ATOM 3003 N N . GLU C 1 130 ? 65.189 26.528 46.784 1.00 60.41 505 GLU C N 1
ATOM 3004 C CA . GLU C 1 130 ? 64.926 27.813 47.377 1.00 62.80 505 GLU C CA 1
ATOM 3005 C C . GLU C 1 130 ? 64.960 28.844 46.274 1.00 62.70 505 GLU C C 1
ATOM 3006 O O . GLU C 1 130 ? 63.924 29.396 45.920 1.00 64.08 505 GLU C O 1
ATOM 3012 N N . THR C 1 131 ? 66.138 29.085 45.705 1.00 55.90 506 THR C N 1
ATOM 3013 C CA . THR C 1 131 ? 66.253 30.086 44.647 1.00 55.76 506 THR C CA 1
ATOM 3014 C C . THR C 1 131 ? 65.148 29.980 43.587 1.00 54.91 506 THR C C 1
ATOM 3015 O O . THR C 1 131 ? 64.654 30.998 43.110 1.00 54.63 506 THR C O 1
ATOM 3019 N N . GLU C 1 132 ? 64.744 28.762 43.234 1.00 50.20 507 GLU C N 1
ATOM 3020 C CA . GLU C 1 132 ? 63.694 28.591 42.241 1.00 49.53 507 GLU C CA 1
ATOM 3021 C C . GLU C 1 132 ? 62.336 29.120 42.716 1.00 49.36 507 GLU C C 1
ATOM 3022 O O . GLU C 1 132 ? 61.732 29.957 42.045 1.00 50.55 507 GLU C O 1
ATOM 3028 N N . ILE C 1 133 ? 61.847 28.646 43.861 1.00 44.00 508 ILE C N 1
ATOM 3029 C CA . ILE C 1 133 ? 60.555 29.116 44.355 1.00 42.96 508 ILE C CA 1
ATOM 3030 C C . ILE C 1 133 ? 60.595 30.624 44.551 1.00 42.94 508 ILE C C 1
ATOM 3031 O O . ILE C 1 133 ? 59.627 31.320 44.258 1.00 43.40 508 ILE C O 1
ATOM 3036 N N . LYS C 1 134 ? 61.723 31.134 45.023 1.00 53.01 509 LYS C N 1
ATOM 3037 C CA . LYS C 1 134 ? 61.860 32.567 45.241 1.00 54.82 509 LYS C CA 1
ATOM 3038 C C . LYS C 1 134 ? 61.386 33.310 43.986 1.00 55.72 509 LYS C C 1
ATOM 3039 O O . LYS C 1 134 ? 60.357 33.990 44.001 1.00 57.01 509 LYS C O 1
ATOM 3045 N N . GLU C 1 135 ? 62.133 33.146 42.899 1.00 42.62 510 GLU C N 1
ATOM 3046 C CA . GLU C 1 135 ? 61.829 33.788 41.630 1.00 41.40 510 GLU C CA 1
ATOM 3047 C C . GLU C 1 135 ? 60.439 33.464 41.102 1.00 39.52 510 GLU C C 1
ATOM 3048 O O . GLU C 1 135 ? 59.728 34.352 40.616 1.00 38.68 510 GLU C O 1
ATOM 3054 N N . PHE C 1 136 ? 60.045 32.200 41.170 1.00 46.58 511 PHE C N 1
ATOM 3055 C CA . PHE C 1 136 ? 58.735 31.842 40.659 1.00 45.66 511 PHE C CA 1
ATOM 3056 C C . PHE C 1 136 ? 57.698 32.776 41.257 1.00 47.37 511 PHE C C 1
ATOM 3057 O O . PHE C 1 136 ? 56.784 33.232 40.564 1.00 48.84 511 PHE C O 1
ATOM 3065 N N . ILE C 1 137 ? 57.846 33.076 42.543 1.00 47.11 512 ILE C N 1
ATOM 3066 C CA . ILE C 1 137 ? 56.895 33.952 43.199 1.00 47.78 512 ILE C CA 1
ATOM 3067 C C . ILE C 1 137 ? 57.068 35.431 42.847 1.00 47.29 512 ILE C C 1
ATOM 3068 O O . ILE C 1 137 ? 56.088 36.170 42.801 1.00 47.88 512 ILE C O 1
ATOM 3073 N N . ASP C 1 138 ? 58.293 35.870 42.586 1.00 36.50 513 ASP C N 1
ATOM 3074 C CA . ASP C 1 138 ? 58.495 37.262 42.195 1.00 37.33 513 ASP C CA 1
ATOM 3075 C C . ASP C 1 138 ? 57.745 37.406 40.883 1.00 36.42 513 ASP C C 1
ATOM 3076 O O . ASP C 1 138 ? 57.059 38.404 40.642 1.00 36.23 513 ASP C O 1
ATOM 3081 N N . PHE C 1 139 ? 57.894 36.387 40.042 1.00 43.23 514 PHE C N 1
ATOM 3082 C CA . PHE C 1 139 ? 57.258 36.354 38.742 1.00 42.23 514 PHE C CA 1
ATOM 3083 C C . PHE C 1 139 ? 55.741 36.347 38.904 1.00 42.25 514 PHE C C 1
ATOM 3084 O O . PHE C 1 139 ? 55.040 37.143 38.277 1.00 42.84 514 PHE C O 1
ATOM 3092 N N . VAL C 1 140 ? 55.231 35.456 39.746 1.00 32.32 515 VAL C N 1
ATOM 3093 C CA . VAL C 1 140 ? 53.794 35.387 39.980 1.00 32.45 515 VAL C CA 1
ATOM 3094 C C . VAL C 1 140 ? 53.263 36.724 40.492 1.00 32.80 515 VAL C C 1
ATOM 3095 O O . VAL C 1 140 ? 52.219 37.195 40.039 1.00 32.81 515 VAL C O 1
ATOM 3099 N N . SER C 1 141 ? 53.973 37.329 41.439 1.00 53.04 516 SER C N 1
ATOM 3100 C CA . SER C 1 141 ? 53.553 38.615 41.990 1.00 54.69 516 SER C CA 1
ATOM 3101 C C . SER C 1 141 ? 53.406 39.622 40.866 1.00 55.55 516 SER C C 1
ATOM 3102 O O . SER C 1 141 ? 52.393 40.322 40.766 1.00 56.28 516 SER C O 1
ATOM 3105 N N . LYS C 1 142 ? 54.430 39.682 40.022 1.00 36.37 517 LYS C N 1
ATOM 3106 C CA . LYS C 1 142 ? 54.460 40.601 38.896 1.00 36.57 517 LYS C CA 1
ATOM 3107 C C . LYS C 1 142 ? 53.374 40.260 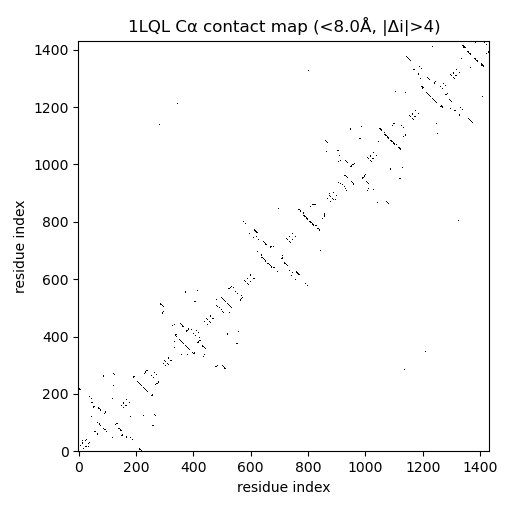37.881 1.00 35.77 517 LYS C C 1
ATOM 3108 O O . LYS C 1 142 ? 52.985 41.090 37.064 1.00 35.29 517 LYS C O 1
ATOM 3114 N N . ARG C 1 143 ? 52.871 39.036 37.960 1.00 35.73 518 ARG C N 1
ATOM 3115 C CA . ARG C 1 143 ? 51.889 38.569 37.006 1.00 34.80 518 ARG C CA 1
ATOM 3116 C C . ARG C 1 143 ? 50.422 38.476 37.412 1.00 33.96 518 ARG C C 1
ATOM 3117 O O . ARG C 1 143 ? 49.573 38.648 36.540 1.00 35.22 518 ARG C O 1
ATOM 3125 N N . CYS C 1 144 ? 50.084 38.181 38.674 1.00 46.81 519 CYS C N 1
ATOM 3126 C CA . CYS C 1 144 ? 48.652 38.095 39.001 1.00 46.88 519 CYS C CA 1
ATOM 3127 C C . CYS C 1 144 ? 47.994 39.466 38.856 1.00 44.37 519 CYS C C 1
ATOM 3128 O O . CYS C 1 144 ? 48.437 40.449 39.457 1.00 44.47 519 CYS C O 1
ATOM 3131 N N . PRO C 1 145 ? 46.935 39.546 38.026 1.00 34.16 520 PRO C N 1
ATOM 3132 C CA . PRO C 1 145 ? 46.163 40.767 37.756 1.00 32.67 520 PRO C CA 1
ATOM 3133 C C . PRO C 1 145 ? 45.819 41.520 39.038 1.00 30.80 520 PRO C C 1
ATOM 3134 O O . PRO C 1 145 ? 46.101 42.713 39.165 1.00 31.25 520 PRO C O 1
ATOM 3138 N N . ALA C 1 146 ? 45.205 40.817 39.986 1.00 23.37 521 ALA C N 1
ATOM 3139 C CA . ALA C 1 146 ? 44.853 41.424 41.253 1.00 22.33 521 ALA C CA 1
ATOM 3140 C C . ALA C 1 146 ? 46.081 42.108 41.850 1.00 23.06 521 ALA C C 1
ATOM 3141 O O . ALA C 1 146 ? 46.063 43.313 42.118 1.00 23.31 521 ALA C O 1
ATOM 3143 N N . HIS C 1 147 ? 47.154 41.342 42.038 1.00 25.15 522 HIS C N 1
ATOM 3144 C CA . HIS C 1 147 ? 48.383 41.871 42.625 1.00 25.82 522 HIS C CA 1
ATOM 3145 C C . HIS C 1 147 ? 48.870 43.091 41.847 1.00 27.77 522 HIS C C 1
ATOM 3146 O O . HIS C 1 147 ? 49.144 44.139 42.427 1.00 27.49 522 HIS C O 1
ATOM 3153 N N . ASN C 1 148 ? 48.966 42.972 40.527 1.00 32.26 523 ASN C N 1
ATOM 3154 C CA . ASN C 1 148 ? 49.418 44.105 39.723 1.00 34.08 523 ASN C CA 1
ATOM 3155 C C . ASN C 1 148 ? 48.523 45.304 39.981 1.00 34.40 523 ASN C C 1
ATOM 3156 O O . ASN C 1 148 ? 48.995 46.402 40.256 1.00 34.21 523 ASN C O 1
ATOM 3161 N N . THR C 1 149 ? 47.221 45.080 39.881 1.00 37.65 524 THR C N 1
ATOM 3162 C CA . THR C 1 149 ? 46.257 46.128 40.112 1.00 39.02 524 THR C CA 1
ATOM 3163 C C . THR C 1 149 ? 46.629 46.910 41.371 1.00 39.90 524 THR C C 1
ATOM 3164 O O . THR C 1 149 ? 46.855 48.118 41.313 1.00 40.71 524 THR C O 1
ATOM 3168 N N . LEU C 1 150 ? 46.726 46.213 42.500 1.00 31.46 525 LEU C N 1
ATOM 3169 C CA . LEU C 1 150 ? 47.036 46.860 43.778 1.00 31.95 525 LEU C CA 1
ATOM 3170 C C . LEU C 1 150 ? 48.453 47.410 43.944 1.00 33.15 525 LEU C C 1
ATOM 3171 O O . LEU C 1 150 ? 48.679 48.312 44.750 1.00 32.42 525 LEU C O 1
ATOM 3176 N N . GLN C 1 151 ? 49.407 46.875 43.194 1.00 34.98 526 GLN C N 1
ATOM 3177 C CA . GLN C 1 151 ? 50.786 47.333 43.317 1.00 37.30 526 GLN C CA 1
ATOM 3178 C C . GLN C 1 151 ? 50.907 48.838 43.197 1.00 37.85 526 GLN C C 1
ATOM 3179 O O . GLN C 1 151 ? 51.726 49.461 43.880 1.00 36.97 526 GLN C O 1
ATOM 3185 N N . GLY C 1 152 ? 50.073 49.420 42.342 1.00 47.27 527 GLY C N 1
ATOM 3186 C CA . GLY C 1 152 ? 50.129 50.852 42.114 1.00 49.08 527 GLY C CA 1
ATOM 3187 C C . GLY C 1 152 ? 49.389 51.751 43.082 1.00 50.12 527 GLY C C 1
ATOM 3188 O O . GLY C 1 152 ? 49.132 52.908 42.740 1.00 49.98 527 GLY C O 1
ATOM 3189 N N . VAL C 1 153 ? 49.056 51.253 44.275 1.00 59.66 528 VAL C N 1
ATOM 3190 C CA . VAL C 1 153 ? 48.338 52.062 45.261 1.00 60.33 528 VAL C CA 1
ATOM 3191 C C . VAL C 1 153 ? 49.250 53.062 45.981 1.00 60.75 528 VAL C C 1
ATOM 3192 O O . VAL C 1 153 ? 49.050 54.275 45.871 1.00 62.44 528 VAL C O 1
ATOM 3196 N N . SER C 1 154 ? 50.225 52.558 46.730 1.00 56.66 529 SER C N 1
ATOM 3197 C CA . SER C 1 154 ? 51.191 53.396 47.460 1.00 56.56 529 SER C CA 1
ATOM 3198 C C . SER C 1 154 ? 50.784 53.639 48.892 1.00 56.07 529 SER C C 1
ATOM 3199 O O . SER C 1 154 ? 51.621 53.832 49.751 1.00 56.05 529 SER C O 1
ATOM 3202 N N . GLN C 1 155 ? 49.489 53.657 49.153 1.00 38.66 530 GLN C N 1
ATOM 3203 C CA . GLN C 1 155 ? 49.031 54.087 50.482 1.00 37.44 530 GLN C CA 1
ATOM 3204 C C . GLN C 1 155 ? 48.863 52.666 51.020 1.00 35.76 530 GLN C C 1
ATOM 3205 O O . GLN C 1 155 ? 48.409 52.440 52.145 1.00 35.57 530 GLN C O 1
ATOM 3211 N N . LEU C 1 156 ? 49.230 51.707 50.173 1.00 37.09 531 LEU C N 1
ATOM 3212 C CA . LEU C 1 156 ? 49.140 50.297 50.490 1.00 35.10 531 LEU C CA 1
ATOM 3213 C C . LEU C 1 156 ? 50.499 49.636 50.366 1.00 35.51 531 LEU C C 1
ATOM 3214 O O . LEU C 1 156 ? 51.165 49.723 49.334 1.00 36.23 531 LEU C O 1
ATOM 3219 N N . LYS C 1 157 ? 50.921 48.991 51.442 1.00 30.73 532 LYS C N 1
ATOM 3220 C CA . LYS C 1 157 ? 52.177 48.274 51.426 1.00 30.88 532 LYS C CA 1
ATOM 3221 C C . LYS C 1 157 ? 51.845 46.782 51.344 1.00 30.85 532 LYS C C 1
ATOM 3222 O O . LYS C 1 157 ? 51.219 46.237 52.260 1.00 30.41 532 LYS C O 1
ATOM 3228 N N . ILE C 1 158 ? 52.221 46.124 50.244 1.00 39.31 533 ILE C N 1
ATOM 3229 C CA . ILE C 1 158 ? 51.941 44.698 50.129 1.00 38.79 533 ILE C CA 1
ATOM 3230 C C . ILE C 1 158 ? 53.177 43.908 50.530 1.00 38.74 533 ILE C C 1
ATOM 3231 O O . ILE C 1 158 ? 54.183 43.901 49.822 1.00 38.75 533 ILE C O 1
ATOM 3236 N N . ASN C 1 159 ? 53.104 43.243 51.674 1.00 37.62 534 ASN C N 1
ATOM 3237 C CA . ASN C 1 159 ? 54.222 42.451 52.146 1.00 37.91 534 ASN C CA 1
ATOM 3238 C C . ASN C 1 159 ? 54.039 41.010 51.686 1.00 37.66 534 ASN C C 1
ATOM 3239 O O . ASN C 1 159 ? 52.997 40.402 51.908 1.00 37.96 534 ASN C O 1
ATOM 3244 N N . VAL C 1 160 ? 55.049 40.476 51.009 1.00 32.83 535 VAL C N 1
ATOM 3245 C CA . VAL C 1 160 ? 54.996 39.111 50.518 1.00 32.54 535 VAL C CA 1
ATOM 3246 C C . VAL C 1 160 ? 56.079 38.316 51.219 1.00 32.99 535 VAL C C 1
ATOM 3247 O O . VAL C 1 160 ? 57.187 38.796 51.404 1.00 33.22 535 VAL C O 1
ATOM 3251 N N . ASN C 1 161 ? 55.746 37.109 51.635 1.00 35.14 536 ASN C N 1
ATOM 3252 C CA . ASN C 1 161 ? 56.713 36.237 52.266 1.00 37.35 536 ASN C CA 1
ATOM 3253 C C . ASN C 1 161 ? 56.230 34.828 51.961 1.00 38.09 536 ASN C C 1
ATOM 3254 O O . ASN C 1 161 ? 55.051 34.505 52.118 1.00 37.70 536 ASN C O 1
ATOM 3259 N N . VAL C 1 162 ? 57.146 33.998 51.488 1.00 52.39 537 VAL C N 1
ATOM 3260 C CA . VAL C 1 162 ? 56.802 32.638 51.130 1.00 52.17 537 VAL C CA 1
ATOM 3261 C C . VAL C 1 162 ? 57.426 31.636 52.078 1.00 51.17 537 VAL C C 1
ATOM 3262 O O . VAL C 1 162 ? 58.468 31.894 52.670 1.00 51.03 537 VAL C O 1
ATOM 3266 N N . THR C 1 163 ? 56.769 30.497 52.229 1.00 39.63 538 THR C N 1
ATOM 3267 C CA . THR C 1 163 ? 57.289 29.439 53.068 1.00 39.06 538 THR C CA 1
ATOM 3268 C C . THR C 1 163 ? 57.263 28.147 52.263 1.00 38.55 538 THR C C 1
ATOM 3269 O O . THR C 1 163 ? 56.200 27.650 51.889 1.00 38.62 538 THR C O 1
ATOM 3273 N N . LEU C 1 164 ? 58.453 27.627 51.981 1.00 38.27 539 LEU C N 1
ATOM 3274 C CA . LEU C 1 164 ? 58.595 26.401 51.211 1.00 38.05 539 LEU C CA 1
ATOM 3275 C C . LEU C 1 164 ? 58.670 25.205 52.142 1.00 38.35 539 LEU C C 1
ATOM 3276 O O . LEU C 1 164 ? 59.327 25.250 53.184 1.00 38.48 539 LEU C O 1
ATOM 3281 N N . VAL C 1 165 ? 57.995 24.133 51.755 1.00 38.42 540 VAL C N 1
ATOM 3282 C CA . VAL C 1 165 ? 57.984 22.905 52.543 1.00 38.99 540 VAL C CA 1
ATOM 3283 C C . VAL C 1 165 ? 58.303 21.767 51.590 1.00 39.72 540 VAL C C 1
ATOM 3284 O O . VAL C 1 165 ? 57.614 21.584 50.586 1.00 39.37 540 VAL C O 1
ATOM 3288 N N . HIS C 1 166 ? 59.351 21.014 51.882 1.00 45.88 541 HIS C N 1
ATOM 3289 C CA . HIS C 1 166 ? 59.678 19.899 51.013 1.00 47.76 541 HIS C CA 1
ATOM 3290 C C . HIS C 1 166 ? 59.011 18.646 51.557 1.00 48.61 541 HIS C C 1
ATOM 3291 O O . HIS C 1 166 ? 58.179 18.063 50.819 1.00 48.70 541 HIS C O 1
ATOM 3299 N N . TYR D 1 21 ? 49.383 66.703 66.966 1.00 99.99 596 TYR D N 1
ATOM 3300 C CA . TYR D 1 21 ? 50.489 65.801 66.533 1.00 100.88 596 TYR D CA 1
ATOM 3301 C C . TYR D 1 21 ? 50.148 64.357 66.883 1.00 100.75 596 TYR D C 1
ATOM 3302 O O . TYR D 1 21 ? 50.993 63.463 66.788 1.00 100.78 596 TYR D O 1
ATOM 3311 N N . PHE D 1 22 ? 48.893 64.148 67.284 1.00 52.43 597 PHE D N 1
ATOM 3312 C CA . PHE D 1 22 ? 48.396 62.828 67.649 1.00 50.28 597 PHE D CA 1
ATOM 3313 C C . PHE D 1 22 ? 48.261 61.969 66.412 1.00 49.93 597 PHE D C 1
ATOM 3314 O O . PHE D 1 22 ? 47.603 62.353 65.454 1.00 50.23 597 PHE D O 1
ATOM 3322 N N . GLN D 1 23 ? 48.891 60.801 66.442 1.00 73.53 598 GLN D N 1
ATOM 3323 C CA . GLN D 1 23 ? 48.880 59.887 65.312 1.00 74.21 598 GLN D CA 1
ATOM 3324 C C . GLN D 1 23 ? 47.732 58.890 65.362 1.00 75.09 598 GLN D C 1
ATOM 3325 O O . GLN D 1 23 ? 47.161 58.636 66.427 1.00 74.62 598 GLN D O 1
ATOM 3331 N N . GLY D 1 24 ? 47.404 58.329 64.197 1.00 66.91 599 GLY D N 1
ATOM 3332 C CA . GLY D 1 24 ? 46.332 57.353 64.106 1.00 67.07 599 GLY D CA 1
ATOM 3333 C C . GLY D 1 24 ? 46.818 55.914 64.200 1.00 67.31 599 GLY D C 1
ATOM 3334 O O . GLY D 1 24 ? 47.963 55.658 64.574 1.00 67.51 599 GLY D O 1
ATOM 3335 N N . HIS D 1 25 ? 45.940 54.972 63.863 1.00 101.11 600 HIS D N 1
ATOM 3336 C CA . HIS D 1 25 ? 46.270 53.548 63.900 1.00 102.28 600 HIS D CA 1
ATOM 3337 C C . HIS D 1 25 ? 45.215 52.720 63.160 1.00 102.53 600 HIS D C 1
ATOM 3338 O O . HIS D 1 25 ? 44.032 53.063 63.154 1.00 102.89 600 HIS D O 1
ATOM 3345 N N . MET D 1 26 ? 45.654 51.633 62.532 1.00 87.14 601 MET D N 1
ATOM 3346 C CA . MET D 1 26 ? 44.763 50.754 61.778 1.00 86.09 601 MET D CA 1
ATOM 3347 C C . MET D 1 26 ? 43.830 49.943 62.675 1.00 85.24 601 MET D C 1
ATOM 3348 O O . MET D 1 26 ? 44.227 48.958 63.294 1.00 85.25 601 MET D O 1
ATOM 3353 N N . ASP D 1 27 ? 42.574 50.366 62.710 1.00 73.66 602 ASP D N 1
ATOM 3354 C CA . ASP D 1 27 ? 41.553 49.746 63.537 1.00 71.75 602 ASP D CA 1
ATOM 3355 C C . ASP D 1 27 ? 41.011 48.415 63.020 1.00 69.46 602 ASP D C 1
ATOM 3356 O O . ASP D 1 27 ? 40.928 47.451 63.781 1.00 70.05 602 ASP D O 1
ATOM 3361 N N . LYS D 1 28 ? 40.636 48.361 61.742 1.00 53.33 603 LYS D N 1
ATOM 3362 C CA . LYS D 1 28 ? 40.082 47.135 61.156 1.00 50.64 603 LYS D CA 1
ATOM 3363 C C . LYS D 1 28 ? 41.109 46.172 60.580 1.00 47.54 603 LYS D C 1
ATOM 3364 O O . LYS D 1 28 ? 41.914 46.544 59.733 1.00 47.78 603 LYS D O 1
ATOM 3370 N N . LYS D 1 29 ? 41.067 44.927 61.043 1.00 28.38 604 LYS D N 1
ATOM 3371 C CA . LYS D 1 29 ? 41.981 43.890 60.578 1.00 25.92 604 LYS D CA 1
ATOM 3372 C C . LYS D 1 29 ? 41.193 42.840 59.798 1.00 23.16 604 LYS D C 1
ATOM 3373 O O . LYS D 1 29 ? 40.040 42.535 60.126 1.00 22.39 604 LYS D O 1
ATOM 3379 N N . TYR D 1 30 ? 41.808 42.287 58.762 1.00 36.61 605 TYR D N 1
ATOM 3380 C CA . TYR D 1 30 ? 41.153 41.255 57.977 1.00 34.59 605 TYR D CA 1
ATOM 3381 C C . TYR D 1 30 ? 42.054 40.035 57.970 1.00 33.37 605 TYR D C 1
ATOM 3382 O O . TYR D 1 30 ? 43.261 40.153 58.141 1.00 34.14 605 TYR D O 1
ATOM 3391 N N . ASP D 1 31 ? 41.474 38.857 57.810 1.00 29.06 606 ASP D N 1
ATOM 3392 C CA . ASP D 1 31 ? 42.282 37.650 57.795 1.00 29.70 606 ASP D CA 1
ATOM 3393 C C . ASP D 1 31 ? 41.568 36.593 56.985 1.00 28.87 606 ASP D C 1
ATOM 3394 O O . ASP D 1 31 ? 40.579 36.014 57.421 1.00 30.21 606 ASP D O 1
ATOM 3399 N N . ILE D 1 32 ? 42.095 36.332 55.806 1.00 41.94 607 ILE D N 1
ATOM 3400 C CA . ILE D 1 32 ? 41.515 35.370 54.895 1.00 42.49 607 ILE D CA 1
ATOM 3401 C C . ILE D 1 32 ? 42.599 34.357 54.542 1.00 43.22 607 ILE D C 1
ATOM 3402 O O . ILE D 1 32 ? 43.792 34.686 54.578 1.00 42.61 607 ILE D O 1
ATOM 3407 N N . THR D 1 33 ? 42.205 33.122 54.249 1.00 42.14 608 THR D N 1
ATOM 3408 C CA . THR D 1 33 ? 43.187 32.137 53.810 1.00 43.61 608 THR D CA 1
ATOM 3409 C C . THR D 1 33 ? 42.532 31.315 52.714 1.00 43.49 608 THR D C 1
ATOM 3410 O O . THR D 1 33 ? 41.450 30.755 52.901 1.00 44.13 608 THR D O 1
ATOM 3414 N N . ALA D 1 34 ? 43.186 31.271 51.559 1.00 38.15 609 ALA D N 1
ATOM 3415 C CA . ALA D 1 34 ? 42.676 30.539 50.414 1.00 37.91 609 ALA D CA 1
ATOM 3416 C C . ALA D 1 34 ? 43.501 29.292 50.207 1.00 38.19 609 ALA D C 1
ATOM 3417 O O . ALA D 1 34 ? 44.701 29.273 50.480 1.00 38.03 609 ALA D O 1
ATOM 3419 N N . VAL D 1 35 ? 42.850 28.251 49.716 1.00 47.52 610 VAL D N 1
ATOM 3420 C CA . VAL D 1 35 ? 43.529 26.998 49.453 1.00 49.25 610 VAL D CA 1
ATOM 3421 C C . VAL D 1 35 ? 43.336 26.584 48.003 1.00 49.88 610 VAL D C 1
ATOM 3422 O O . VAL D 1 35 ? 42.279 26.806 47.418 1.00 50.25 610 VAL D O 1
ATOM 3426 N N . LEU D 1 36 ? 44.377 26.003 47.422 1.00 51.69 611 LEU D N 1
ATOM 3427 C CA . LEU D 1 36 ? 44.308 25.523 46.053 1.00 52.57 611 LEU D CA 1
ATOM 3428 C C . LEU D 1 36 ? 44.106 24.016 46.109 1.00 55.15 611 LEU D C 1
ATOM 3429 O O . LEU D 1 36 ? 45.040 23.271 46.414 1.00 55.18 611 LEU D O 1
ATOM 3434 N N . ASN D 1 37 ? 42.879 23.581 45.830 1.00 72.58 612 ASN D N 1
ATOM 3435 C CA . ASN D 1 37 ? 42.523 22.164 45.827 1.00 75.64 612 ASN D CA 1
ATOM 3436 C C . ASN D 1 37 ? 43.012 21.544 44.523 1.00 78.04 612 ASN D C 1
ATOM 3437 O O . ASN D 1 37 ? 43.582 22.225 43.672 1.00 77.89 612 ASN D O 1
ATOM 3442 N N . GLU D 1 38 ? 42.783 20.246 44.367 1.00 76.08 613 GLU D N 1
ATOM 3443 C CA . GLU D 1 38 ? 43.131 19.580 43.124 1.00 78.73 613 GLU D CA 1
ATOM 3444 C C . GLU D 1 38 ? 41.996 20.063 42.233 1.00 79.14 613 GLU D C 1
ATOM 3445 O O . GLU D 1 38 ? 41.359 21.069 42.546 1.00 80.62 613 GLU D O 1
ATOM 3451 N N . ASP D 1 39 ? 41.709 19.359 41.149 1.00 52.32 614 ASP D N 1
ATOM 3452 C CA . ASP D 1 39 ? 40.637 19.795 40.249 1.00 52.42 614 ASP D CA 1
ATOM 3453 C C . ASP D 1 39 ? 40.721 21.309 39.970 1.00 50.79 614 ASP D C 1
ATOM 3454 O O . ASP D 1 39 ? 39.808 21.904 39.400 1.00 50.91 614 ASP D O 1
ATOM 3459 N N . SER D 1 40 ? 41.847 21.900 40.374 1.00 74.59 615 SER D N 1
ATOM 3460 C CA . SER D 1 40 ? 42.165 23.321 40.218 1.00 72.54 615 SER D CA 1
ATOM 3461 C C . SER D 1 40 ? 41.170 24.354 40.768 1.00 70.22 615 SER D C 1
ATOM 3462 O O . SER D 1 40 ? 41.207 25.524 40.384 1.00 70.17 615 SER D O 1
ATOM 3465 N N . SER D 1 41 ? 40.284 23.937 41.662 1.00 46.51 616 SER D N 1
ATOM 3466 C CA . SER D 1 41 ? 39.342 24.877 42.252 1.00 43.35 616 SER D CA 1
ATOM 3467 C C . SER D 1 41 ? 40.000 25.434 43.515 1.00 41.64 616 SER D C 1
ATOM 3468 O O . SER D 1 41 ? 40.907 24.809 44.086 1.00 40.02 616 SER D O 1
ATOM 3471 N N . MET D 1 42 ? 39.542 26.605 43.951 1.00 45.94 617 MET D N 1
ATOM 3472 C CA . MET D 1 42 ? 40.091 27.255 45.136 1.00 42.09 617 MET D CA 1
ATOM 3473 C C . MET D 1 42 ? 39.031 27.517 46.191 1.00 42.61 617 MET D C 1
ATOM 3474 O O . MET D 1 42 ? 37.876 27.802 45.882 1.00 41.94 617 MET D O 1
ATOM 3479 N N . THR D 1 43 ? 39.437 27.428 47.446 1.00 35.73 618 THR D N 1
ATOM 3480 C CA . THR D 1 43 ? 38.522 27.665 48.542 1.00 37.57 618 THR D CA 1
ATOM 3481 C C . THR D 1 43 ? 39.074 28.735 49.475 1.00 38.17 618 THR D C 1
ATOM 3482 O O . THR D 1 43 ? 40.183 28.604 50.012 1.00 37.53 618 THR D O 1
ATOM 3486 N N . ALA D 1 44 ? 38.297 29.807 49.623 1.00 37.67 619 ALA D N 1
ATOM 3487 C CA . ALA D 1 44 ? 38.643 30.932 50.488 1.00 37.61 619 ALA D CA 1
ATOM 3488 C C . ALA D 1 44 ? 37.784 30.805 51.734 1.00 38.33 619 ALA D C 1
ATOM 3489 O O . ALA D 1 44 ? 36.602 30.477 51.648 1.00 38.30 619 ALA D O 1
ATOM 3491 N N . ILE D 1 45 ? 38.381 31.061 52.888 1.00 44.15 620 ILE D N 1
ATOM 3492 C CA . ILE D 1 45 ? 37.671 30.948 54.148 1.00 46.57 620 ILE D CA 1
ATOM 3493 C C . ILE D 1 45 ? 37.806 32.227 54.960 1.00 47.85 620 ILE D C 1
ATOM 3494 O O . ILE D 1 45 ? 38.879 32.837 55.021 1.00 47.68 620 ILE D O 1
ATOM 3499 N N . SER D 1 46 ? 36.696 32.634 55.565 1.00 56.12 621 SER D N 1
ATOM 3500 C CA . SER D 1 46 ? 36.647 33.813 56.423 1.00 58.86 621 SER D CA 1
ATOM 3501 C C . SER D 1 46 ? 35.823 33.388 57.630 1.00 60.86 621 SER D C 1
ATOM 3502 O O . SER D 1 46 ? 34.655 33.028 57.489 1.00 61.58 621 SER D O 1
ATOM 3505 N N . ASP D 1 47 ? 36.435 33.422 58.810 1.00 63.12 622 ASP D N 1
ATOM 3506 C CA . ASP D 1 47 ? 35.754 33.020 60.035 1.00 65.19 622 ASP D CA 1
ATOM 3507 C C . ASP D 1 47 ? 35.055 31.691 59.771 1.00 66.23 622 ASP D C 1
ATOM 3508 O O . ASP D 1 47 ? 35.705 30.737 59.361 1.00 66.00 622 ASP D O 1
ATOM 3513 N N . GLN D 1 48 ? 33.750 31.613 60.001 1.00 67.79 623 GLN D N 1
ATOM 3514 C CA . GLN D 1 48 ? 33.056 30.362 59.745 1.00 68.29 623 GLN D CA 1
ATOM 3515 C C . GLN D 1 48 ? 32.274 30.334 58.439 1.00 67.15 623 GLN D C 1
ATOM 3516 O O . GLN D 1 48 ? 31.232 29.688 58.341 1.00 66.91 623 GLN D O 1
ATOM 3522 N N . PHE D 1 49 ? 32.794 31.034 57.434 1.00 63.15 624 PHE D N 1
ATOM 3523 C CA . PHE D 1 49 ? 32.165 31.101 56.118 1.00 61.34 624 PHE D CA 1
ATOM 3524 C C . PHE D 1 49 ? 33.122 30.635 55.037 1.00 61.26 624 PHE D C 1
ATOM 3525 O O . PHE D 1 49 ? 34.331 30.823 55.163 1.00 60.91 624 PHE D O 1
ATOM 3533 N N . GLN D 1 50 ? 32.587 30.048 53.968 1.00 64.05 625 GLN D N 1
ATOM 3534 C CA . GLN D 1 50 ? 33.440 29.546 52.896 1.00 63.01 625 GLN D CA 1
ATOM 3535 C C . GLN D 1 50 ? 32.977 29.859 51.494 1.00 61.50 625 GLN D C 1
ATOM 3536 O O . GLN D 1 50 ? 31.791 29.782 51.179 1.00 61.97 625 GLN D O 1
ATOM 3542 N N . ILE D 1 51 ? 33.937 30.225 50.656 1.00 45.70 626 ILE D N 1
ATOM 3543 C CA . ILE D 1 51 ? 33.669 30.524 49.264 1.00 44.34 626 ILE D CA 1
ATOM 3544 C C . ILE D 1 51 ? 34.596 29.617 48.458 1.00 43.66 626 ILE D C 1
ATOM 3545 O O . ILE D 1 51 ? 35.712 29.314 48.887 1.00 42.82 626 ILE D O 1
ATOM 3550 N N . THR D 1 52 ? 34.112 29.137 47.318 1.00 56.44 627 THR D N 1
ATOM 3551 C CA . THR D 1 52 ? 34.936 28.304 46.451 1.00 55.11 627 THR D CA 1
ATOM 3552 C C . THR D 1 52 ? 35.067 29.101 45.158 1.00 54.33 627 THR D C 1
ATOM 3553 O O . THR D 1 52 ? 34.075 29.431 44.506 1.00 53.84 627 THR D O 1
ATOM 3557 N N . LEU D 1 53 ? 36.298 29.444 44.815 1.00 49.19 628 LEU D N 1
ATOM 3558 C CA . LEU D 1 53 ? 36.549 30.214 43.612 1.00 49.48 628 LEU D CA 1
ATOM 3559 C C . LEU D 1 53 ? 37.183 29.329 42.554 1.00 50.06 628 LEU D C 1
ATOM 3560 O O . LEU D 1 53 ? 37.973 28.429 42.860 1.00 50.22 628 LEU D O 1
ATOM 3565 N N . ASP D 1 54 ? 36.842 29.598 41.302 1.00 40.53 629 ASP D N 1
ATOM 3566 C CA . ASP D 1 54 ? 37.377 28.811 40.217 1.00 40.61 629 ASP D CA 1
ATOM 3567 C C . ASP D 1 54 ? 37.760 29.711 39.058 1.00 41.51 629 ASP D C 1
ATOM 3568 O O . ASP D 1 54 ? 36.964 30.546 38.622 1.00 41.58 629 ASP D O 1
ATOM 3573 N N . ALA D 1 55 ? 38.976 29.546 38.556 1.00 40.75 630 ALA D N 1
ATOM 3574 C CA . ALA D 1 55 ? 39.424 30.348 37.429 1.00 43.32 630 ALA D CA 1
ATOM 3575 C C . ALA D 1 55 ? 39.082 29.639 36.115 1.00 45.92 630 ALA D C 1
ATOM 3576 O O . ALA D 1 55 ? 39.298 30.184 35.032 1.00 46.18 630 ALA D O 1
ATOM 3578 N N . ARG D 1 56 ? 38.547 28.423 36.217 1.00 56.19 631 ARG D N 1
ATOM 3579 C CA . ARG D 1 56 ? 38.193 27.635 35.038 1.00 60.07 631 ARG D CA 1
ATOM 3580 C C . ARG D 1 56 ? 37.084 28.287 34.216 1.00 62.18 631 ARG D C 1
ATOM 3581 O O . ARG D 1 56 ? 36.180 28.921 34.765 1.00 62.23 631 ARG D O 1
ATOM 3589 N N . PRO D 1 57 ? 37.137 28.127 32.881 1.00 48.55 632 PRO D N 1
ATOM 3590 C CA . PRO D 1 57 ? 36.117 28.711 32.004 1.00 49.77 632 PRO D CA 1
ATOM 3591 C C . PRO D 1 57 ? 34.718 28.315 32.459 1.00 50.82 632 PRO D C 1
ATOM 3592 O O . PRO D 1 57 ? 34.540 27.270 33.092 1.00 49.48 632 PRO D O 1
ATOM 3596 N N . LYS D 1 58 ? 33.735 29.152 32.128 1.00 57.04 633 LYS D N 1
ATOM 3597 C CA . LYS D 1 58 ? 32.341 28.925 32.510 1.00 58.62 633 LYS D CA 1
ATOM 3598 C C . LYS D 1 58 ? 31.881 27.466 32.493 1.00 58.97 633 LYS D C 1
ATOM 3599 O O . LYS D 1 58 ? 31.306 26.997 33.480 1.00 58.46 633 LYS D O 1
ATOM 3605 N N . HIS D 1 59 ? 32.124 26.755 31.387 1.00 67.57 634 HIS D N 1
ATOM 3606 C CA . HIS D 1 59 ? 31.697 25.356 31.279 1.00 69.11 634 HIS D CA 1
ATOM 3607 C C . HIS D 1 59 ? 32.113 24.506 32.460 1.00 69.72 634 HIS D C 1
ATOM 3608 O O . HIS D 1 59 ? 31.288 23.823 33.063 1.00 69.17 634 HIS D O 1
ATOM 3615 N N . THR D 1 60 ? 33.393 24.516 32.788 1.00 107.07 635 THR D N 1
ATOM 3616 C CA . THR D 1 60 ? 33.805 23.754 33.942 1.00 107.40 635 THR D CA 1
ATOM 3617 C C . THR D 1 60 ? 33.352 24.589 35.128 1.00 107.46 635 THR D C 1
ATOM 3618 O O . THR D 1 60 ? 32.168 24.602 35.469 1.00 108.22 635 THR D O 1
ATOM 3622 N N . ALA D 1 61 ? 34.330 25.214 35.851 1.00 88.00 636 ALA D N 1
ATOM 3623 C CA . ALA D 1 61 ? 34.190 26.098 37.069 1.00 87.57 636 ALA D CA 1
ATOM 3624 C C . ALA D 1 61 ? 33.375 25.543 38.272 1.00 87.16 636 ALA D C 1
ATOM 3625 O O . ALA D 1 61 ? 32.736 24.501 38.126 1.00 86.63 636 ALA D O 1
ATOM 3627 N N . LYS D 1 62 ? 33.375 26.226 39.468 1.00 57.51 637 LYS D N 1
ATOM 3628 C CA . LYS D 1 62 ? 32.593 25.764 40.674 1.00 58.23 637 LYS D CA 1
ATOM 3629 C C . LYS D 1 62 ? 32.155 26.908 41.620 1.00 57.21 637 LYS D C 1
ATOM 3630 O O . LYS D 1 62 ? 31.567 26.667 42.677 1.00 57.30 637 LYS D O 1
ATOM 3636 N N . GLY D 1 63 ? 32.452 28.131 41.227 1.00 41.39 638 GLY D N 1
ATOM 3637 C CA . GLY D 1 63 ? 32.096 29.344 41.943 1.00 38.21 638 GLY D CA 1
ATOM 3638 C C . GLY D 1 63 ? 32.695 30.485 41.147 1.00 37.03 638 GLY D C 1
ATOM 3639 O O . GLY D 1 63 ? 33.123 30.278 40.006 1.00 36.53 638 GLY D O 1
ATOM 3640 N N . PHE D 1 64 ? 32.743 31.671 41.750 1.00 44.55 639 PHE D N 1
ATOM 3641 C CA . PHE D 1 64 ? 33.289 32.869 41.121 1.00 41.77 639 PHE D CA 1
ATOM 3642 C C . PHE D 1 64 ? 34.730 32.732 40.665 1.00 40.37 639 PHE D C 1
ATOM 3643 O O . PHE D 1 64 ? 35.470 31.872 41.147 1.00 40.85 639 PHE D O 1
ATOM 3651 N N . GLY D 1 65 ? 35.115 33.595 39.726 1.00 36.72 640 GLY D N 1
ATOM 3652 C CA . GLY D 1 65 ? 36.483 33.632 39.253 1.00 34.68 640 GLY D CA 1
ATOM 3653 C C . GLY D 1 65 ? 37.162 34.612 40.195 1.00 34.62 640 GLY D C 1
ATOM 3654 O O . GLY D 1 65 ? 36.498 35.486 40.773 1.00 34.19 640 GLY D O 1
ATOM 3655 N N . PRO D 1 66 ? 38.479 34.502 40.388 1.00 38.01 641 PRO D N 1
ATOM 3656 C CA . PRO D 1 66 ? 39.149 35.434 41.295 1.00 36.82 641 PRO D CA 1
ATOM 3657 C C . PRO D 1 66 ? 38.671 36.878 41.174 1.00 34.95 641 PRO D C 1
ATOM 3658 O O . PRO D 1 66 ? 38.040 37.406 42.087 1.00 35.02 641 PRO D O 1
ATOM 3662 N N . LEU D 1 67 ? 38.957 37.514 40.048 1.00 33.91 642 LEU D N 1
ATOM 3663 C CA . LEU D 1 67 ? 38.548 38.905 39.861 1.00 33.39 642 LEU D CA 1
ATOM 3664 C C . LEU D 1 67 ? 37.042 39.137 39.992 1.00 32.48 642 LEU D C 1
ATOM 3665 O O . LEU D 1 67 ? 36.619 40.175 40.493 1.00 32.86 642 LEU D O 1
ATOM 3670 N N . ALA D 1 68 ? 36.231 38.184 39.544 1.00 34.05 643 ALA D N 1
ATOM 3671 C CA . ALA D 1 68 ? 34.783 38.324 39.666 1.00 33.20 643 ALA D CA 1
ATOM 3672 C C . ALA D 1 68 ? 34.495 38.535 41.153 1.00 32.40 643 ALA D C 1
ATOM 3673 O O . ALA D 1 68 ? 33.693 39.388 41.543 1.00 30.92 643 ALA D O 1
ATOM 3675 N N . ALA D 1 69 ? 35.185 37.754 41.978 1.00 25.43 644 ALA D N 1
ATOM 3676 C CA . ALA D 1 69 ? 35.024 37.842 43.417 1.00 24.43 644 ALA D CA 1
ATOM 3677 C C . ALA D 1 69 ? 35.573 39.164 43.911 1.00 23.69 644 ALA D C 1
ATOM 3678 O O . ALA D 1 69 ? 34.925 39.859 44.688 1.00 22.87 644 ALA D O 1
ATOM 3680 N N . LEU D 1 70 ? 36.771 39.508 43.460 1.00 35.40 645 LEU D N 1
ATOM 3681 C CA . LEU D 1 70 ? 37.389 40.754 43.879 1.00 36.98 645 LEU D CA 1
ATOM 3682 C C . LEU D 1 70 ? 36.427 41.919 43.641 1.00 37.42 645 LEU D C 1
ATOM 3683 O O . LEU D 1 70 ? 36.109 42.670 44.564 1.00 39.73 645 LEU D O 1
ATOM 3688 N N . LEU D 1 71 ? 35.957 42.060 42.407 1.00 26.05 646 LEU D N 1
ATOM 3689 C CA . LEU D 1 71 ? 35.014 43.115 42.063 1.00 26.41 646 LEU D CA 1
ATOM 3690 C C . LEU D 1 71 ? 33.717 42.996 42.878 1.00 26.54 646 LEU D C 1
ATOM 3691 O O . LEU D 1 71 ? 33.062 43.998 43.146 1.00 25.72 646 LEU D O 1
ATOM 3696 N N . SER D 1 72 ? 33.337 41.777 43.257 1.00 26.70 647 SER D N 1
ATOM 3697 C CA . SER D 1 72 ? 32.137 41.585 44.057 1.00 26.59 647 SER D CA 1
ATOM 3698 C C . SER D 1 72 ? 32.370 42.169 45.442 1.00 28.57 647 SER D C 1
ATOM 3699 O O . SER D 1 72 ? 31.456 42.734 46.071 1.00 29.55 647 SER D O 1
ATOM 3702 N N . GLY D 1 73 ? 33.600 42.016 45.925 1.00 37.31 648 GLY D N 1
ATOM 3703 C CA . GLY D 1 73 ? 33.938 42.565 47.218 1.00 37.18 648 GLY D CA 1
ATOM 3704 C C . GLY D 1 73 ? 33.811 44.064 47.063 1.00 37.43 648 GLY D C 1
ATOM 3705 O O . GLY D 1 73 ? 33.257 44.738 47.926 1.00 38.48 648 GLY D O 1
ATOM 3706 N N . LEU D 1 74 ? 34.314 44.582 45.944 1.00 35.96 649 LEU D N 1
ATOM 3707 C CA . LEU D 1 74 ? 34.253 46.012 45.654 1.00 36.29 649 LEU D CA 1
ATOM 3708 C C . LEU D 1 74 ? 32.804 46.479 45.723 1.00 37.16 649 LEU D C 1
ATOM 3709 O O . LEU D 1 74 ? 32.492 47.428 46.432 1.00 39.17 649 LEU D O 1
ATOM 3714 N N . ALA D 1 75 ? 31.924 45.802 44.988 1.00 28.86 650 ALA D N 1
ATOM 3715 C CA . ALA D 1 75 ? 30.508 46.151 44.954 1.00 29.11 650 ALA D CA 1
ATOM 3716 C C . ALA D 1 75 ? 29.830 46.063 46.316 1.00 29.09 650 ALA D C 1
ATOM 3717 O O . ALA D 1 75 ? 29.016 46.917 46.663 1.00 29.82 650 ALA D O 1
ATOM 3719 N N . ALA D 1 76 ? 30.144 45.029 47.084 1.00 33.56 651 ALA D N 1
ATOM 3720 C CA . ALA D 1 76 ? 29.536 44.887 48.400 1.00 35.34 651 ALA D CA 1
ATOM 3721 C C . ALA D 1 76 ? 29.965 46.033 49.320 1.00 36.37 651 ALA D C 1
ATOM 3722 O O . ALA D 1 76 ? 29.167 46.521 50.109 1.00 38.06 651 ALA D O 1
ATOM 3724 N N . CYS D 1 77 ? 31.224 46.453 49.224 1.00 33.38 652 CYS D N 1
ATOM 3725 C CA . CYS D 1 77 ? 31.737 47.564 50.035 1.00 34.70 652 CYS D CA 1
ATOM 3726 C C . CYS D 1 77 ? 30.927 48.806 49.669 1.00 33.72 652 CYS D C 1
ATOM 3727 O O . CYS D 1 77 ? 30.483 49.560 50.539 1.00 32.38 652 CYS D O 1
ATOM 3730 N N . GLU D 1 78 ? 30.752 49.007 48.366 1.00 40.98 653 GLU D N 1
ATOM 3731 C CA . GLU D 1 78 ? 30.000 50.139 47.858 1.00 40.95 653 GLU D CA 1
ATOM 3732 C C . GLU D 1 78 ? 28.606 50.123 48.465 1.00 41.35 653 GLU D C 1
ATOM 3733 O O . GLU D 1 78 ? 28.164 51.111 49.054 1.00 41.83 653 GLU D O 1
ATOM 3739 N N . LEU D 1 79 ? 27.918 48.996 48.325 1.00 29.14 654 LEU D N 1
ATOM 3740 C CA . LEU D 1 79 ? 26.567 48.872 48.855 1.00 29.84 654 LEU D CA 1
ATOM 3741 C C . LEU D 1 79 ? 26.539 49.110 50.357 1.00 28.85 654 LEU D C 1
ATOM 3742 O O . LEU D 1 79 ? 25.832 49.989 50.851 1.00 28.35 654 LEU D O 1
ATOM 3747 N N . ALA D 1 80 ? 27.319 48.322 51.080 1.00 43.27 655 ALA D N 1
ATOM 3748 C CA . ALA D 1 80 ? 27.384 48.449 52.521 1.00 42.78 655 ALA D CA 1
ATOM 3749 C C . ALA D 1 80 ? 27.677 49.875 53.006 1.00 42.36 655 ALA D C 1
ATOM 3750 O O . ALA D 1 80 ? 27.040 50.349 53.942 1.00 42.77 655 ALA D O 1
ATOM 3752 N N . THR D 1 81 ? 28.616 50.582 52.390 1.00 34.65 656 THR D N 1
ATOM 3753 C CA . THR D 1 81 ? 28.888 51.915 52.908 1.00 35.06 656 THR D CA 1
ATOM 3754 C C . THR D 1 81 ? 27.789 52.874 52.527 1.00 34.36 656 THR D C 1
ATOM 3755 O O . THR D 1 81 ? 27.540 53.843 53.249 1.00 35.78 656 THR D O 1
ATOM 3759 N N . ALA D 1 82 ? 27.129 52.608 51.402 1.00 37.39 657 ALA D N 1
ATOM 3760 C CA . ALA D 1 82 ? 26.025 53.458 50.951 1.00 38.39 657 ALA D CA 1
ATOM 3761 C C . ALA D 1 82 ? 24.888 53.308 51.962 1.00 38.84 657 ALA D C 1
ATOM 3762 O O . ALA D 1 82 ? 24.309 54.291 52.438 1.00 38.09 657 ALA D O 1
ATOM 3764 N N . ASN D 1 83 ? 24.595 52.055 52.288 1.00 25.54 658 ASN D N 1
ATOM 3765 C CA . ASN D 1 83 ? 23.559 51.725 53.240 1.00 24.25 658 ASN D CA 1
ATOM 3766 C C . ASN D 1 83 ? 23.842 52.348 54.606 1.00 25.65 658 ASN D C 1
ATOM 3767 O O . ASN D 1 83 ? 22.915 52.755 55.306 1.00 26.94 658 ASN D O 1
ATOM 3772 N N . LEU D 1 84 ? 25.116 52.425 54.982 1.00 37.04 659 LEU D N 1
ATOM 3773 C CA . LEU D 1 84 ? 25.498 52.988 56.273 1.00 37.43 659 LEU D CA 1
ATOM 3774 C C . LEU D 1 84 ? 25.530 54.500 56.321 1.00 37.97 659 LEU D C 1
ATOM 3775 O O . LEU D 1 84 ? 25.293 55.093 57.375 1.00 38.67 659 LEU D O 1
ATOM 3780 N N . MET D 1 85 ? 25.859 55.121 55.194 1.00 28.48 660 MET D N 1
ATOM 3781 C CA . MET D 1 85 ? 25.942 56.564 55.142 1.00 28.61 660 MET D CA 1
ATOM 3782 C C . MET D 1 85 ? 24.574 57.185 54.896 1.00 30.25 660 MET D C 1
ATOM 3783 O O . MET D 1 85 ? 24.328 58.338 55.267 1.00 31.95 660 MET D O 1
ATOM 3788 N N . ALA D 1 86 ? 23.680 56.418 54.281 1.00 33.53 661 ALA D N 1
ATOM 3789 C CA . ALA D 1 86 ? 22.336 56.903 53.960 1.00 33.24 661 ALA D CA 1
ATOM 3790 C C . ALA D 1 86 ? 21.703 57.740 55.066 1.00 33.01 661 ALA D C 1
ATOM 3791 O O . ALA D 1 86 ? 21.473 58.933 54.895 1.00 32.36 661 ALA D O 1
ATOM 3793 N N . PRO D 1 87 ? 21.431 57.126 56.224 1.00 25.93 662 PRO D N 1
ATOM 3794 C CA . PRO D 1 87 ? 20.818 57.833 57.347 1.00 25.93 662 PRO D CA 1
ATOM 3795 C C . PRO D 1 87 ? 21.376 59.237 57.601 1.00 27.38 662 PRO D C 1
ATOM 3796 O O . PRO D 1 87 ? 20.623 60.208 57.668 1.00 27.70 662 PRO D O 1
ATOM 3800 N N . ALA D 1 88 ? 22.693 59.355 57.739 1.00 28.91 663 ALA D N 1
ATOM 3801 C CA . ALA D 1 88 ? 23.285 60.658 58.005 1.00 28.51 663 ALA D CA 1
ATOM 3802 C C . ALA D 1 88 ? 23.072 61.623 56.841 1.00 29.77 663 ALA D C 1
ATOM 3803 O O . ALA D 1 88 ? 23.073 62.838 57.008 1.00 30.99 663 ALA D O 1
ATOM 3805 N N . LYS D 1 89 ? 22.874 61.092 55.650 1.00 49.31 664 LYS D N 1
ATOM 3806 C CA . LYS D 1 89 ? 22.666 61.979 54.522 1.00 50.51 664 LYS D CA 1
ATOM 3807 C C . LYS D 1 89 ? 21.181 62.199 54.215 1.00 51.04 664 LYS D C 1
ATOM 3808 O O . LYS D 1 89 ? 20.825 63.009 53.354 1.00 51.04 664 LYS D O 1
ATOM 3814 N N . MET D 1 90 ? 20.325 61.490 54.951 1.00 52.06 665 MET D N 1
ATOM 3815 C CA . MET D 1 90 ? 18.874 61.584 54.809 1.00 50.10 665 MET D CA 1
ATOM 3816 C C . MET D 1 90 ? 18.373 61.102 53.467 1.00 50.17 665 MET D C 1
ATOM 3817 O O . MET D 1 90 ? 17.472 61.694 52.881 1.00 53.03 665 MET D O 1
ATOM 3822 N N . ILE D 1 91 ? 18.977 60.029 52.978 1.00 29.33 666 ILE D N 1
ATOM 3823 C CA . ILE D 1 91 ? 18.589 59.421 51.711 1.00 28.49 666 ILE D CA 1
ATOM 3824 C C . ILE D 1 91 ? 17.865 58.138 52.077 1.00 29.11 666 ILE D C 1
ATOM 3825 O O . ILE D 1 91 ? 18.393 57.313 52.827 1.00 29.26 666 ILE D O 1
ATOM 3830 N N . THR D 1 92 ? 16.652 57.951 51.590 1.00 41.43 667 THR D N 1
ATOM 3831 C CA . THR D 1 92 ? 15.995 56.705 51.928 1.00 42.41 667 THR D CA 1
ATOM 3832 C C . THR D 1 92 ? 16.076 55.824 50.691 1.00 43.54 667 THR D C 1
ATOM 3833 O O . THR D 1 92 ? 15.721 56.227 49.580 1.00 43.37 667 THR D O 1
ATOM 3837 N N . ILE D 1 93 ? 16.589 54.621 50.893 1.00 31.23 668 ILE D N 1
ATOM 3838 C CA . ILE D 1 93 ? 16.759 53.670 49.814 1.00 31.30 668 ILE D CA 1
ATOM 3839 C C . ILE D 1 93 ? 15.729 52.560 49.965 1.00 32.24 668 ILE D C 1
ATOM 3840 O O . ILE D 1 93 ? 15.643 51.931 51.023 1.00 30.71 668 ILE D O 1
ATOM 3845 N N . ASN D 1 94 ? 14.947 52.336 48.912 1.00 44.35 669 ASN D N 1
ATOM 3846 C CA . ASN D 1 94 ? 13.928 51.288 48.921 1.00 46.21 669 ASN D CA 1
ATOM 3847 C C . ASN D 1 94 ? 14.473 50.061 48.196 1.00 47.25 669 ASN D C 1
ATOM 3848 O O . ASN D 1 94 ? 14.058 48.930 48.457 1.00 46.58 669 ASN D O 1
ATOM 3853 N N . LYS D 1 95 ? 15.400 50.304 47.275 1.00 56.08 670 LYS D N 1
ATOM 3854 C CA . LYS D 1 95 ? 16.062 49.249 46.512 1.00 57.78 670 LYS D CA 1
ATOM 3855 C C . LYS D 1 95 ? 17.431 49.772 46.126 1.00 57.34 670 LYS D C 1
ATOM 3856 O O . LYS D 1 95 ? 17.555 50.905 45.653 1.00 57.29 670 LYS D O 1
ATOM 3862 N N . LEU D 1 96 ? 18.461 48.965 46.349 1.00 45.48 671 LEU D N 1
ATOM 3863 C CA . LEU D 1 96 ? 19.808 49.373 45.976 1.00 44.40 671 LEU D CA 1
ATOM 3864 C C . LEU D 1 96 ? 20.526 48.181 45.383 1.00 43.75 671 LEU D C 1
ATOM 3865 O O . LEU D 1 96 ? 20.535 47.092 45.965 1.00 43.73 671 LEU D O 1
ATOM 3870 N N . LEU D 1 97 ? 21.101 48.377 44.205 1.00 39.55 672 LEU D N 1
ATOM 3871 C CA . LEU D 1 97 ? 21.850 47.313 43.560 1.00 38.64 672 LEU D CA 1
ATOM 3872 C C . LEU D 1 97 ? 22.949 47.949 42.732 1.00 36.38 672 LEU D C 1
ATOM 3873 O O . LEU D 1 97 ? 22.844 49.108 42.332 1.00 36.15 672 LEU D O 1
ATOM 3878 N N . MET D 1 98 ? 24.018 47.203 42.498 1.00 52.68 673 MET D N 1
ATOM 3879 C CA . MET D 1 98 ? 25.114 47.717 41.701 1.00 51.78 673 MET D CA 1
ATOM 3880 C C . MET D 1 98 ? 25.599 46.673 40.720 1.00 52.25 673 MET D C 1
ATOM 3881 O O . MET D 1 98 ? 25.575 45.471 40.999 1.00 53.17 673 MET D O 1
ATOM 3886 N N . ASN D 1 99 ? 26.025 47.144 39.557 1.00 47.95 674 ASN D N 1
ATOM 3887 C CA . ASN D 1 99 ? 26.555 46.261 38.542 1.00 47.14 674 ASN D CA 1
ATOM 3888 C C . ASN D 1 99 ? 27.959 46.722 38.231 1.00 45.39 674 ASN D C 1
ATOM 3889 O O . ASN D 1 99 ? 28.179 47.884 37.916 1.00 45.74 674 ASN D O 1
ATOM 3894 N N . VAL D 1 100 ? 28.915 45.812 38.325 1.00 41.00 675 VAL D N 1
ATOM 3895 C CA . VAL D 1 100 ? 30.292 46.170 38.054 1.00 40.18 675 VAL D CA 1
ATOM 3896 C C . VAL D 1 100 ? 30.862 45.424 36.858 1.00 40.96 675 VAL D C 1
ATOM 3897 O O . VAL D 1 100 ? 30.643 44.219 36.694 1.00 40.42 675 VAL D O 1
ATOM 3901 N N . THR D 1 101 ? 31.583 46.159 36.015 1.00 47.13 676 THR D N 1
ATOM 3902 C CA . THR D 1 101 ? 32.224 45.569 34.847 1.00 46.89 676 THR D CA 1
ATOM 3903 C C . THR D 1 101 ? 33.666 46.021 34.853 1.00 47.76 676 THR D C 1
ATOM 3904 O O . THR D 1 101 ? 33.979 47.117 35.306 1.00 49.44 676 THR D O 1
ATOM 3908 N N . GLY D 1 102 ? 34.544 45.163 34.361 1.00 39.29 677 GLY D N 1
ATOM 3909 C CA . GLY D 1 102 ? 35.944 45.512 34.314 1.00 39.75 677 GLY D CA 1
ATOM 3910 C C . GLY D 1 102 ? 36.639 44.803 33.173 1.00 40.67 677 GLY D C 1
ATOM 3911 O O . GLY D 1 102 ? 36.043 43.962 32.483 1.00 40.42 677 GLY D O 1
ATOM 3912 N N . SER D 1 103 ? 37.908 45.137 32.972 1.00 25.93 678 SER D N 1
ATOM 3913 C CA . SER D 1 103 ? 38.672 44.521 31.913 1.00 27.11 678 SER D CA 1
ATOM 3914 C C . SER D 1 103 ? 40.165 44.731 32.091 1.00 26.97 678 SER D C 1
ATOM 3915 O O . SER D 1 103 ? 40.595 45.688 32.732 1.00 26.13 678 SER D O 1
ATOM 3918 N N . ARG D 1 104 ? 40.945 43.817 31.518 1.00 43.57 679 ARG D N 1
ATOM 3919 C CA . ARG D 1 104 ? 42.402 43.869 31.576 1.00 44.04 679 ARG D CA 1
ATOM 3920 C C . ARG D 1 104 ? 42.955 43.219 30.306 1.00 44.80 679 ARG D C 1
ATOM 3921 O O . ARG D 1 104 ? 42.208 42.591 29.550 1.00 44.12 679 ARG D O 1
ATOM 3929 N N . SER D 1 105 ? 44.256 43.386 30.074 1.00 42.82 680 SER D N 1
ATOM 3930 C CA . SER D 1 105 ? 44.929 42.826 28.901 1.00 44.35 680 SER D CA 1
ATOM 3931 C C . SER D 1 105 ? 45.598 41.527 29.267 1.00 45.32 680 SER D C 1
ATOM 3932 O O . SER D 1 105 ? 46.440 41.514 30.163 1.00 46.52 680 SER D O 1
ATOM 3935 N N . THR D 1 106 ? 45.248 40.436 28.592 1.00 31.50 681 THR D N 1
ATOM 3936 C CA . THR D 1 106 ? 45.907 39.171 28.910 1.00 33.42 681 THR D CA 1
ATOM 3937 C C . THR D 1 106 ? 47.333 39.242 28.372 1.00 34.29 681 THR D C 1
ATOM 3938 O O . THR D 1 106 ? 48.256 38.672 28.952 1.00 34.35 681 THR D O 1
ATOM 3942 N N . ASN D 1 107 ? 47.523 39.970 27.275 1.00 47.63 682 ASN D N 1
ATOM 3943 C CA . ASN D 1 107 ? 48.850 40.085 26.683 1.00 49.41 682 ASN D CA 1
ATOM 3944 C C . ASN D 1 107 ? 49.247 41.536 26.500 1.00 48.94 682 ASN D C 1
ATOM 3945 O O . ASN D 1 107 ? 49.351 42.027 25.384 1.00 49.01 682 ASN D O 1
ATOM 3950 N N . PRO D 1 108 ? 49.494 42.237 27.608 1.00 46.24 683 PRO D N 1
ATOM 3951 C CA . PRO D 1 108 ? 49.880 43.649 27.587 1.00 47.06 683 PRO D CA 1
ATOM 3952 C C . PRO D 1 108 ? 51.266 43.949 27.035 1.00 47.32 683 PRO D C 1
ATOM 3953 O O . PRO D 1 108 ? 52.068 43.049 26.809 1.00 47.38 683 PRO D O 1
ATOM 3957 N N . THR D 1 109 ? 51.524 45.238 26.832 1.00 61.64 684 THR D N 1
ATOM 3958 C CA . THR D 1 109 ? 52.807 45.733 26.349 1.00 62.39 684 THR D CA 1
ATOM 3959 C C . THR D 1 109 ? 53.372 46.630 27.452 1.00 62.84 684 THR D C 1
ATOM 3960 O O . THR D 1 109 ? 54.569 46.916 27.487 1.00 64.32 684 THR D O 1
ATOM 3964 N N . ASP D 1 110 ? 52.485 47.076 28.340 1.00 48.29 685 ASP D N 1
ATOM 3965 C CA . ASP D 1 110 ? 52.846 47.926 29.473 1.00 47.64 685 ASP D CA 1
ATOM 3966 C C . ASP D 1 110 ? 53.728 47.165 30.456 1.00 45.97 685 ASP D C 1
ATOM 3967 O O . ASP D 1 110 ? 54.765 47.645 30.893 1.00 44.39 685 ASP D O 1
ATOM 3972 N N . GLY D 1 111 ? 53.268 45.969 30.800 1.00 66.10 686 GLY D N 1
ATOM 3973 C CA . GLY D 1 111 ? 53.933 45.133 31.776 1.00 62.33 686 GLY D CA 1
ATOM 3974 C C . GLY D 1 111 ? 52.906 45.069 32.890 1.00 60.04 686 GLY D C 1
ATOM 3975 O O . GLY D 1 111 ? 53.103 44.458 33.941 1.00 60.52 686 GLY D O 1
ATOM 3976 N N . TYR D 1 112 ? 51.779 45.718 32.624 1.00 40.32 687 TYR D N 1
ATOM 3977 C CA . TYR D 1 112 ? 50.665 45.798 33.553 1.00 37.88 687 TYR D CA 1
ATOM 3978 C C . TYR D 1 112 ? 49.585 44.758 33.241 1.00 36.87 687 TYR D C 1
ATOM 3979 O O . TYR D 1 112 ? 48.909 44.831 32.214 1.00 36.16 687 TYR D O 1
ATOM 3988 N N . PHE D 1 113 ? 49.412 43.798 34.142 1.00 46.28 688 PHE D N 1
ATOM 3989 C CA . PHE D 1 113 ? 48.408 42.760 33.948 1.00 45.74 688 PHE D CA 1
ATOM 3990 C C . PHE D 1 113 ? 47.165 43.005 34.790 1.00 44.80 688 PHE D C 1
ATOM 3991 O O . PHE D 1 113 ? 46.231 42.198 34.780 1.00 45.44 688 PHE D O 1
ATOM 3999 N N . GLY D 1 114 ? 47.155 44.133 35.498 1.00 43.31 689 GLY D N 1
ATOM 4000 C CA . GLY D 1 114 ? 46.028 44.467 36.345 1.00 43.34 689 GLY D CA 1
ATOM 4001 C C . GLY D 1 114 ? 44.818 44.988 35.596 1.00 42.78 689 GLY D C 1
ATOM 4002 O O . GLY D 1 114 ? 44.846 45.126 34.373 1.00 43.98 689 GLY D O 1
ATOM 4003 N N . LEU D 1 115 ? 43.746 45.267 36.335 1.00 37.10 690 LEU D N 1
ATOM 4004 C CA . LEU D 1 115 ? 42.525 45.793 35.743 1.00 35.71 690 LEU D CA 1
ATOM 4005 C C . LEU D 1 115 ? 42.804 47.177 35.163 1.00 36.39 690 LEU D C 1
ATOM 4006 O O . LEU D 1 115 ? 43.370 48.053 35.830 1.00 35.27 690 LEU D O 1
ATOM 4011 N N . ARG D 1 116 ? 42.409 47.368 33.911 1.00 32.80 691 ARG D N 1
ATOM 4012 C CA . ARG D 1 116 ? 42.631 48.641 33.254 1.00 33.61 691 ARG D CA 1
ATOM 4013 C C . ARG D 1 116 ? 41.434 49.556 33.361 1.00 33.83 691 ARG D C 1
ATOM 4014 O O . ARG D 1 116 ? 41.585 50.764 33.429 1.00 33.98 691 ARG D O 1
ATOM 4022 N N . GLU D 1 117 ? 40.244 48.980 33.371 1.00 28.38 692 GLU D N 1
ATOM 4023 C CA . GLU D 1 117 ? 39.037 49.775 33.496 1.00 31.65 692 GLU D CA 1
ATOM 4024 C C . GLU D 1 117 ? 38.024 49.035 34.356 1.00 32.55 692 GLU D C 1
ATOM 4025 O O . GLU D 1 117 ? 37.953 47.798 34.323 1.00 33.16 692 GLU D O 1
ATOM 4031 N N . ILE D 1 118 ? 37.244 49.792 35.124 1.00 41.48 693 ILE D N 1
ATOM 4032 C CA . ILE D 1 118 ? 36.215 49.218 35.978 1.00 42.18 693 ILE D CA 1
ATOM 4033 C C . ILE D 1 118 ? 35.041 50.202 36.033 1.00 41.99 693 ILE D C 1
ATOM 4034 O O . ILE D 1 118 ? 35.205 51.372 36.374 1.00 42.39 693 ILE D O 1
ATOM 4039 N N . ASN D 1 119 ? 33.859 49.718 35.669 1.00 33.03 694 ASN D N 1
ATOM 4040 C CA . ASN D 1 119 ? 32.654 50.535 35.644 1.00 32.61 694 ASN D CA 1
ATOM 4041 C C . ASN D 1 119 ? 31.671 50.105 36.728 1.00 32.74 694 ASN D C 1
ATOM 4042 O O . ASN D 1 119 ? 31.253 48.933 36.797 1.00 31.75 694 ASN D O 1
ATOM 4047 N N . LEU D 1 120 ? 31.281 51.079 37.545 1.00 57.98 695 LEU D N 1
ATOM 4048 C CA . LEU D 1 120 ? 30.349 50.868 38.640 1.00 58.20 695 LEU D CA 1
ATOM 4049 C C . LEU D 1 120 ? 28.984 51.460 38.298 1.00 58.76 695 LEU D C 1
ATOM 4050 O O . LEU D 1 120 ? 28.842 52.679 38.216 1.00 60.17 695 LEU D O 1
ATOM 4055 N N . HIS D 1 121 ? 27.981 50.609 38.097 1.00 47.99 696 HIS D N 1
ATOM 4056 C CA . HIS D 1 121 ? 26.645 51.100 37.775 1.00 48.66 696 HIS D CA 1
ATOM 4057 C C . HIS D 1 121 ? 25.683 50.939 38.946 1.00 47.79 696 HIS D C 1
ATOM 4058 O O . HIS D 1 121 ? 25.166 49.845 39.194 1.00 47.58 696 HIS D O 1
ATOM 4065 N N . TRP D 1 122 ? 25.444 52.039 39.657 1.00 41.42 697 TRP D N 1
ATOM 4066 C CA . TRP D 1 122 ? 24.534 52.038 40.793 1.00 41.55 697 TRP D CA 1
ATOM 4067 C C . TRP D 1 122 ? 23.098 52.065 40.297 1.00 43.23 697 TRP D C 1
ATOM 4068 O O . TRP D 1 122 ? 22.794 52.696 39.290 1.00 44.04 697 TRP D O 1
ATOM 4079 N N . GLU D 1 123 ? 22.209 51.379 40.996 1.00 57.67 698 GLU D N 1
ATOM 4080 C CA . GLU D 1 123 ? 20.805 51.449 40.639 1.00 58.76 698 GLU D CA 1
ATOM 4081 C C . GLU D 1 123 ? 20.111 51.716 41.961 1.00 59.01 698 GLU D C 1
ATOM 4082 O O . GLU D 1 123 ? 19.994 50.817 42.803 1.00 59.52 698 GLU D O 1
ATOM 4088 N N . ILE D 1 124 ? 19.683 52.959 42.160 1.00 56.92 699 ILE D N 1
ATOM 4089 C CA . ILE D 1 124 ? 19.022 53.322 43.402 1.00 57.20 699 ILE D CA 1
ATOM 4090 C C . ILE D 1 124 ? 17.537 53.569 43.228 1.00 57.57 699 ILE D C 1
ATOM 4091 O O . ILE D 1 124 ? 17.102 54.182 42.255 1.00 58.86 699 ILE D O 1
ATOM 4096 N N . HIS D 1 125 ? 16.759 53.081 44.183 1.00 42.65 700 HIS D N 1
ATOM 4097 C CA . HIS D 1 125 ? 15.327 53.302 44.179 1.00 42.66 700 HIS D CA 1
ATOM 4098 C C . HIS D 1 125 ? 15.137 54.160 45.411 1.00 41.74 700 HIS D C 1
ATOM 4099 O O . HIS D 1 125 ? 15.030 53.657 46.535 1.00 41.10 700 HIS D O 1
ATOM 4106 N N . SER D 1 126 ? 15.134 55.469 45.184 1.00 54.33 701 SER D N 1
ATOM 4107 C CA . SER D 1 126 ? 14.990 56.446 46.248 1.00 54.46 701 SER D CA 1
ATOM 4108 C C . SER D 1 126 ? 14.090 57.616 45.842 1.00 55.32 701 SER D C 1
ATOM 4109 O O . SER D 1 126 ? 14.065 58.028 44.683 1.00 56.33 701 SER D O 1
ATOM 4112 N N . PRO D 1 127 ? 13.321 58.154 46.801 1.00 48.06 702 PRO D N 1
ATOM 4113 C CA . PRO D 1 127 ? 12.430 59.284 46.519 1.00 46.35 702 PRO D CA 1
ATOM 4114 C C . PRO D 1 127 ? 13.251 60.563 46.540 1.00 46.00 702 PRO D C 1
ATOM 4115 O O . PRO D 1 127 ? 12.741 61.650 46.297 1.00 45.02 702 PRO D O 1
ATOM 4119 N N . ASN D 1 128 ? 14.536 60.407 46.831 1.00 37.20 703 ASN D N 1
ATOM 4120 C CA . ASN D 1 128 ? 15.453 61.532 46.912 1.00 38.06 703 ASN D CA 1
ATOM 4121 C C . ASN D 1 128 ? 15.704 62.154 45.547 1.00 38.64 703 ASN D C 1
ATOM 4122 O O . ASN D 1 128 ? 15.520 61.503 44.521 1.00 37.79 703 ASN D O 1
ATOM 4127 N N . SER D 1 129 ? 16.114 63.418 45.531 1.00 41.12 704 SER D N 1
ATOM 4128 C CA . SER D 1 129 ? 16.362 64.099 44.268 1.00 43.67 704 SER D CA 1
ATOM 4129 C C . SER D 1 129 ? 17.685 63.693 43.619 1.00 46.03 704 SER D C 1
ATOM 4130 O O . SER D 1 129 ? 18.565 63.142 44.280 1.00 46.47 704 SER D O 1
ATOM 4133 N N . GLU D 1 130 ? 17.813 63.955 42.319 1.00 56.63 705 GLU D N 1
ATOM 4134 C CA . GLU D 1 130 ? 19.035 63.621 41.603 1.00 57.91 705 GLU D CA 1
ATOM 4135 C C . GLU D 1 130 ? 20.201 64.285 42.302 1.00 57.77 705 GLU D C 1
ATOM 4136 O O . GLU D 1 130 ? 21.200 63.643 42.600 1.00 57.85 705 GLU D O 1
ATOM 4142 N N . THR D 1 131 ? 20.069 65.579 42.563 1.00 48.09 706 THR D N 1
ATOM 4143 C CA . THR D 1 131 ? 21.139 66.320 43.215 1.00 48.48 706 THR D CA 1
ATOM 4144 C C . THR D 1 131 ? 21.526 65.770 44.592 1.00 47.43 706 THR D C 1
ATOM 4145 O O . THR D 1 131 ? 22.677 65.895 45.007 1.00 48.00 706 THR D O 1
ATOM 4149 N N . GLU D 1 132 ? 20.581 65.164 45.303 1.00 56.48 707 GLU D N 1
ATOM 4150 C CA . GLU D 1 132 ? 20.902 64.607 46.614 1.00 55.84 707 GLU D CA 1
ATOM 4151 C C . GLU D 1 132 ? 21.618 63.275 46.414 1.00 55.24 707 GLU D C 1
ATOM 4152 O O . GLU D 1 132 ? 22.647 63.018 47.032 1.00 55.09 707 GLU D O 1
ATOM 4158 N N . ILE D 1 133 ? 21.067 62.443 45.533 1.00 57.85 708 ILE D N 1
ATOM 4159 C CA . ILE D 1 133 ? 21.626 61.129 45.219 1.00 56.99 708 ILE D CA 1
ATOM 4160 C C . ILE D 1 133 ? 23.000 61.264 44.569 1.00 57.05 708 ILE D C 1
ATOM 4161 O O . ILE D 1 133 ? 23.881 60.425 44.752 1.00 57.39 708 ILE D O 1
ATOM 4166 N N . LYS D 1 134 ? 23.181 62.324 43.802 1.00 54.61 709 LYS D N 1
ATOM 4167 C CA . LYS D 1 134 ? 24.454 62.534 43.148 1.00 55.41 709 LYS D CA 1
ATOM 4168 C C . LYS D 1 134 ? 25.473 62.737 44.255 1.00 55.22 709 LYS D C 1
ATOM 4169 O O . LYS D 1 134 ? 26.421 61.974 44.375 1.00 55.53 709 LYS D O 1
ATOM 4175 N N . GLU D 1 135 ? 25.257 63.747 45.087 1.00 55.39 710 GLU D N 1
ATOM 4176 C CA . GLU D 1 135 ? 26.178 64.023 46.174 1.00 55.34 710 GLU D CA 1
ATOM 4177 C C . GLU D 1 135 ? 26.330 62.827 47.098 1.00 52.46 710 GLU D C 1
ATOM 4178 O O . GLU D 1 135 ? 27.434 62.534 47.562 1.00 52.66 710 GLU D O 1
ATOM 4184 N N . PHE D 1 136 ? 25.231 62.132 47.365 1.00 44.33 711 PHE D N 1
ATOM 4185 C CA . PHE D 1 136 ? 25.294 60.982 48.251 1.00 43.36 711 PHE D CA 1
ATOM 4186 C C . PHE D 1 136 ? 26.281 59.952 47.729 1.00 44.59 711 PHE D C 1
ATOM 4187 O O . PHE D 1 136 ? 27.171 59.505 48.466 1.00 44.94 711 PHE D O 1
ATOM 4195 N N . ILE D 1 137 ? 26.129 59.579 46.460 1.00 38.14 712 ILE D N 1
ATOM 4196 C CA . ILE D 1 137 ? 27.020 58.595 45.861 1.00 38.67 712 ILE D CA 1
ATOM 4197 C C . ILE D 1 137 ? 28.474 59.061 45.752 1.00 38.82 712 ILE D C 1
ATOM 4198 O O . ILE D 1 137 ? 29.396 58.242 45.808 1.00 39.15 712 ILE D O 1
ATOM 4203 N N . ASP D 1 138 ? 28.683 60.367 45.609 1.00 41.74 713 ASP D N 1
ATOM 4204 C CA . ASP D 1 138 ? 30.043 60.903 45.579 1.00 41.48 713 ASP D CA 1
ATOM 4205 C C . ASP D 1 138 ? 30.618 60.581 46.958 1.00 40.24 713 ASP D C 1
ATOM 4206 O O . ASP D 1 138 ? 31.688 59.993 47.071 1.00 39.18 713 ASP D O 1
ATOM 4211 N N . PHE D 1 139 ? 29.876 60.965 47.999 1.00 42.89 714 PHE D N 1
ATOM 4212 C CA . PHE D 1 139 ? 30.265 60.739 49.390 1.00 41.70 714 PHE D CA 1
ATOM 4213 C C . PHE D 1 139 ? 30.580 59.262 49.599 1.00 41.72 714 PHE D C 1
ATOM 4214 O O . PHE D 1 139 ? 31.645 58.921 50.115 1.00 42.48 714 PHE D O 1
ATOM 4222 N N . VAL D 1 140 ? 29.665 58.388 49.184 1.00 37.84 715 VAL D N 1
ATOM 4223 C CA . VAL D 1 140 ? 29.877 56.946 49.317 1.00 37.80 715 VAL D CA 1
ATOM 4224 C C . VAL D 1 140 ? 31.195 56.531 48.661 1.00 37.78 715 VAL D C 1
ATOM 4225 O O . VAL D 1 140 ? 31.978 55.781 49.242 1.00 36.80 715 VAL D O 1
ATOM 4229 N N . SER D 1 141 ? 31.429 57.023 47.448 1.00 34.48 716 SER D N 1
ATOM 4230 C CA . SER D 1 141 ? 32.648 56.703 46.718 1.00 35.27 716 SER D CA 1
ATOM 4231 C C . SER D 1 141 ? 33.847 57.169 47.512 1.00 36.40 716 SER D C 1
ATOM 4232 O O . SER D 1 141 ? 34.866 56.479 47.581 1.00 37.71 716 SER D O 1
ATOM 4235 N N . LYS D 1 142 ? 33.724 58.353 48.107 1.00 29.36 717 LYS D N 1
ATOM 4236 C CA . LYS D 1 142 ? 34.810 58.933 48.897 1.00 29.54 717 LYS D CA 1
ATOM 4237 C C . LYS D 1 142 ? 34.981 58.179 50.187 1.00 28.08 717 LYS D C 1
ATOM 4238 O O . LYS D 1 142 ? 35.982 58.340 50.882 1.00 27.05 717 LYS D O 1
ATOM 4244 N N . ARG D 1 143 ? 34.015 57.320 50.482 1.00 37.24 718 ARG D N 1
ATOM 4245 C CA . ARG D 1 143 ? 34.038 56.604 51.730 1.00 36.95 718 ARG D CA 1
ATOM 4246 C C . ARG D 1 143 ? 34.180 55.093 51.714 1.00 35.73 718 ARG D C 1
ATOM 4247 O O . ARG D 1 143 ? 34.655 54.540 52.708 1.00 35.93 718 ARG D O 1
ATOM 4255 N N . CYS D 1 144 ? 33.764 54.394 50.655 1.00 33.94 719 CYS D N 1
ATOM 4256 C CA . CYS D 1 144 ? 33.943 52.943 50.713 1.00 34.44 719 CYS D CA 1
ATOM 4257 C C . CYS D 1 144 ? 35.440 52.679 50.675 1.00 32.05 719 CYS D C 1
ATOM 4258 O O . CYS D 1 144 ? 36.175 53.297 49.910 1.00 31.43 719 CYS D O 1
ATOM 4261 N N . PRO D 1 145 ? 35.917 51.790 51.553 1.00 44.62 720 PRO D N 1
ATOM 4262 C CA . PRO D 1 145 ? 37.336 51.450 51.604 1.00 44.60 720 PRO D CA 1
ATOM 4263 C C . PRO D 1 145 ? 37.855 50.884 50.280 1.00 42.51 720 PRO D C 1
ATOM 4264 O O . PRO D 1 145 ? 38.904 51.307 49.788 1.00 42.80 720 PRO D O 1
ATOM 4268 N N . ALA D 1 146 ? 37.129 49.933 49.699 1.00 25.28 721 ALA D N 1
ATOM 4269 C CA . ALA D 1 146 ? 37.570 49.342 48.436 1.00 23.98 721 ALA D CA 1
ATOM 4270 C C . ALA D 1 146 ? 37.690 50.398 47.357 1.00 24.76 721 ALA D C 1
ATOM 4271 O O . ALA D 1 146 ? 38.614 50.356 46.536 1.00 26.66 721 ALA D O 1
ATOM 4273 N N . HIS D 1 147 ? 36.769 51.353 47.347 1.00 29.77 722 HIS D N 1
ATOM 4274 C CA . HIS D 1 147 ? 36.848 52.395 46.343 1.00 31.22 722 HIS D CA 1
ATOM 4275 C C . HIS D 1 147 ? 38.129 53.176 46.601 1.00 32.60 722 HIS D C 1
ATOM 4276 O O . HIS D 1 147 ? 38.910 53.380 45.683 1.00 33.90 722 HIS D O 1
ATOM 4283 N N . ASN D 1 148 ? 38.358 53.592 47.846 1.00 39.30 723 ASN D N 1
ATOM 4284 C CA . ASN D 1 148 ? 39.570 54.343 48.207 1.00 41.18 723 ASN D CA 1
ATOM 4285 C C . ASN D 1 148 ? 40.831 53.606 47.766 1.00 42.13 723 ASN D C 1
ATOM 4286 O O . ASN D 1 148 ? 41.707 54.164 47.106 1.00 43.24 723 ASN D O 1
ATOM 4291 N N . THR D 1 149 ? 40.909 52.346 48.165 1.00 42.85 724 THR D N 1
ATOM 4292 C CA . THR D 1 149 ? 42.029 51.478 47.850 1.00 42.42 724 THR D CA 1
ATOM 4293 C C . THR D 1 149 ? 42.402 51.542 46.368 1.00 42.77 724 THR D C 1
ATOM 4294 O O . THR D 1 149 ? 43.513 51.939 46.013 1.00 43.14 724 THR D O 1
ATOM 4298 N N . LEU D 1 150 ? 41.459 51.164 45.510 1.00 28.47 725 LEU D N 1
ATOM 4299 C CA . LEU D 1 150 ? 41.692 51.146 44.070 1.00 29.38 725 LEU D CA 1
ATOM 4300 C C . LEU D 1 150 ? 41.768 52.518 43.405 1.00 31.14 725 LEU D C 1
ATOM 4301 O O . LEU D 1 150 ? 42.317 52.644 42.313 1.00 31.90 725 LEU D O 1
ATOM 4306 N N . GLN D 1 151 ? 41.206 53.541 44.045 1.00 30.40 726 GLN D N 1
ATOM 4307 C CA . GLN D 1 151 ? 41.246 54.891 43.496 1.00 33.09 726 GLN D CA 1
ATOM 4308 C C . GLN D 1 151 ? 42.695 55.296 43.251 1.00 33.84 726 GLN D C 1
ATOM 4309 O O . GLN D 1 151 ? 43.013 55.959 42.264 1.00 33.36 726 GLN D O 1
ATOM 4315 N N . GLY D 1 152 ? 43.574 54.875 44.151 1.00 38.72 727 GLY D N 1
ATOM 4316 C CA . GLY D 1 152 ? 44.972 55.226 44.024 1.00 41.29 727 GLY D CA 1
ATOM 4317 C C . GLY D 1 152 ? 45.813 54.461 43.013 1.00 42.57 727 GLY D C 1
ATOM 4318 O O . GLY D 1 152 ? 47.041 54.514 43.091 1.00 42.67 727 GLY D O 1
ATOM 4319 N N . VAL D 1 153 ? 45.180 53.769 42.065 1.00 52.05 728 VAL D N 1
ATOM 4320 C CA . VAL D 1 153 ? 45.927 52.998 41.068 1.00 52.53 728 VAL D CA 1
ATOM 4321 C C . VAL D 1 153 ? 46.624 53.825 39.975 1.00 53.18 728 VAL D C 1
ATOM 4322 O O . VAL D 1 153 ? 47.846 54.002 40.037 1.00 55.25 728 VAL D O 1
ATOM 4326 N N . SER D 1 154 ? 45.864 54.297 38.983 1.00 56.74 729 SER D N 1
ATOM 4327 C CA . SER D 1 154 ? 46.378 55.133 37.877 1.00 57.83 729 SER D CA 1
ATOM 4328 C C . SER D 1 154 ? 46.552 54.426 36.527 1.00 57.46 729 SER D C 1
ATOM 4329 O O . SER D 1 154 ? 46.641 55.068 35.486 1.00 58.46 729 SER D O 1
ATOM 4332 N N . GLN D 1 155 ? 46.651 53.109 36.556 1.00 40.13 730 GLN D N 1
ATOM 4333 C CA . GLN D 1 155 ? 46.779 52.337 35.329 1.00 38.85 730 GLN D CA 1
ATOM 4334 C C . GLN D 1 155 ? 45.357 51.837 35.095 1.00 37.25 730 GLN D C 1
ATOM 4335 O O . GLN D 1 155 ? 45.015 51.264 34.055 1.00 36.52 730 GLN D O 1
ATOM 4341 N N . LEU D 1 156 ? 44.531 52.122 36.094 1.00 37.32 731 LEU D N 1
ATOM 4342 C CA . LEU D 1 156 ? 43.142 51.739 36.140 1.00 35.19 731 LEU D CA 1
ATOM 4343 C C . LEU D 1 156 ? 42.249 52.971 36.122 1.00 34.97 731 LEU D C 1
ATOM 4344 O O . LEU D 1 156 ? 42.557 53.974 36.756 1.00 33.81 731 LEU D O 1
ATOM 4349 N N . LYS D 1 157 ? 41.139 52.883 35.395 1.00 57.55 732 LYS D N 1
ATOM 4350 C CA . LYS D 1 157 ? 40.192 53.982 35.290 1.00 58.08 732 LYS D CA 1
ATOM 4351 C C . LYS D 1 157 ? 38.837 53.555 35.846 1.00 57.30 732 LYS D C 1
ATOM 4352 O O . LYS D 1 157 ? 38.232 52.601 35.346 1.00 56.35 732 LYS D O 1
ATOM 4358 N N . ILE D 1 158 ? 38.368 54.250 36.885 1.00 48.24 733 ILE D N 1
ATOM 4359 C CA . ILE D 1 158 ? 37.080 53.909 37.483 1.00 48.15 733 ILE D CA 1
ATOM 4360 C C . ILE D 1 158 ? 35.982 54.853 37.051 1.00 47.94 733 ILE D C 1
ATOM 4361 O O . ILE D 1 158 ? 36.070 56.060 37.258 1.00 47.54 733 ILE D O 1
ATOM 4366 N N . ASN D 1 159 ? 34.935 54.291 36.469 1.00 49.14 734 ASN D N 1
ATOM 4367 C CA . ASN D 1 159 ? 33.819 55.092 36.019 1.00 50.36 734 ASN D CA 1
ATOM 4368 C C . ASN D 1 159 ? 32.581 54.790 36.848 1.00 50.44 734 ASN D C 1
ATOM 4369 O O . ASN D 1 159 ? 32.135 53.643 36.942 1.00 50.55 734 ASN D O 1
ATOM 4374 N N . VAL D 1 160 ? 32.034 55.833 37.456 1.00 39.13 735 VAL D N 1
ATOM 4375 C CA . VAL D 1 160 ? 30.846 55.693 38.277 1.00 38.51 735 VAL D CA 1
ATOM 4376 C C . VAL D 1 160 ? 29.678 56.415 37.632 1.00 39.43 735 VAL D C 1
ATOM 4377 O O . VAL D 1 160 ? 29.802 57.550 37.182 1.00 39.87 735 VAL D O 1
ATOM 4381 N N . ASN D 1 161 ? 28.542 55.745 37.572 1.00 51.05 736 ASN D N 1
ATOM 4382 C CA . ASN D 1 161 ? 27.345 56.350 37.032 1.00 53.17 736 ASN D CA 1
ATOM 4383 C C . ASN D 1 161 ? 26.213 55.717 37.825 1.00 53.85 736 ASN D C 1
ATOM 4384 O O . ASN D 1 161 ? 26.327 54.572 38.271 1.00 54.61 736 ASN D O 1
ATOM 4389 N N . VAL D 1 162 ? 25.136 56.467 38.020 1.00 55.84 737 VAL D N 1
ATOM 4390 C CA . VAL D 1 162 ? 24.001 55.976 38.782 1.00 55.50 737 VAL D CA 1
ATOM 4391 C C . VAL D 1 162 ? 22.692 56.182 38.040 1.00 55.54 737 VAL D C 1
ATOM 4392 O O . VAL D 1 162 ? 22.560 57.111 37.250 1.00 57.18 737 VAL D O 1
ATOM 4396 N N . THR D 1 163 ? 21.734 55.297 38.297 1.00 56.81 738 THR D N 1
ATOM 4397 C CA . THR D 1 163 ? 20.409 55.372 37.693 1.00 55.93 738 THR D CA 1
ATOM 4398 C C . THR D 1 163 ? 19.370 55.541 38.809 1.00 56.08 738 THR D C 1
ATOM 4399 O O . THR D 1 163 ? 19.036 54.576 39.505 1.00 56.02 738 THR D O 1
ATOM 4403 N N . LEU D 1 164 ? 18.863 56.762 38.979 1.00 42.96 739 LEU D N 1
ATOM 4404 C CA . LEU D 1 164 ? 17.879 57.031 40.022 1.00 42.33 739 LEU D CA 1
ATOM 4405 C C . LEU D 1 164 ? 16.485 56.595 39.612 1.00 42.83 739 LEU D C 1
ATOM 4406 O O . LEU D 1 164 ? 15.851 57.239 38.782 1.00 43.88 739 LEU D O 1
ATOM 4411 N N . VAL D 1 165 ? 16.004 55.502 40.191 1.00 44.53 740 VAL D N 1
ATOM 4412 C CA . VAL D 1 165 ? 14.658 55.026 39.890 1.00 44.79 740 VAL D CA 1
ATOM 4413 C C . VAL D 1 165 ? 13.709 55.419 41.020 1.00 45.92 740 VAL D C 1
ATOM 4414 O O . VAL D 1 165 ? 13.709 54.811 42.095 1.00 45.72 740 VAL D O 1
ATOM 4418 N N . HIS D 1 166 ? 12.906 56.446 40.771 1.00 65.35 741 HIS D N 1
ATOM 4419 C CA . HIS D 1 166 ? 11.947 56.922 41.756 1.00 66.68 741 HIS D CA 1
ATOM 4420 C C . HIS D 1 166 ? 10.820 55.930 41.979 1.00 67.41 741 HIS D C 1
ATOM 4421 O O . HIS D 1 166 ? 10.560 55.598 43.158 1.00 67.99 741 HIS D O 1
ATOM 4429 N N . MET E 1 26 ? 28.378 9.760 28.961 1.00 85.53 801 MET E N 1
ATOM 4430 C CA . MET E 1 26 ? 26.995 9.614 29.498 1.00 85.44 801 MET E CA 1
ATOM 4431 C C . MET E 1 26 ? 26.226 8.498 28.778 1.00 84.11 801 MET E C 1
ATOM 4432 O O . MET E 1 26 ? 25.052 8.658 28.443 1.00 84.06 801 MET E O 1
ATOM 4437 N N . ASP E 1 27 ? 26.894 7.367 28.554 1.00 80.00 802 ASP E N 1
ATOM 4438 C CA . ASP E 1 27 ? 26.288 6.221 27.875 1.00 77.17 802 ASP E CA 1
ATOM 4439 C C . ASP E 1 27 ? 25.267 5.481 28.734 1.00 74.91 802 ASP E C 1
ATOM 4440 O O . ASP E 1 27 ? 24.105 5.370 28.356 1.00 76.14 802 ASP E O 1
ATOM 4445 N N . LYS E 1 28 ? 25.708 4.977 29.887 1.00 68.82 803 LYS E N 1
ATOM 4446 C CA . LYS E 1 28 ? 24.839 4.208 30.779 1.00 66.28 803 LYS E CA 1
ATOM 4447 C C . LYS E 1 28 ? 23.895 4.994 31.686 1.00 63.46 803 LYS E C 1
ATOM 4448 O O . LYS E 1 28 ? 24.323 5.808 32.499 1.00 64.19 803 LYS E O 1
ATOM 4454 N N . LYS E 1 29 ? 22.601 4.716 31.533 1.00 44.84 804 LYS E N 1
ATOM 4455 C CA . LYS E 1 29 ? 21.536 5.368 32.294 1.00 41.81 804 LYS E CA 1
ATOM 4456 C C . LYS E 1 29 ? 20.928 4.393 33.306 1.00 39.11 804 LYS E C 1
ATOM 4457 O O . LYS E 1 29 ? 21.039 3.183 33.158 1.00 38.53 804 LYS E O 1
ATOM 4463 N N . TYR E 1 30 ? 20.277 4.923 34.334 1.00 52.09 805 TYR E N 1
ATOM 4464 C CA . TYR E 1 30 ? 19.652 4.078 35.346 1.00 49.45 805 TYR E CA 1
ATOM 4465 C C . TYR E 1 30 ? 18.323 4.687 35.776 1.00 48.21 805 TYR E C 1
ATOM 4466 O O . TYR E 1 30 ? 18.162 5.909 35.791 1.00 48.29 805 TYR E O 1
ATOM 4475 N N . ASP E 1 31 ? 17.365 3.832 36.107 1.00 51.18 806 ASP E N 1
ATOM 4476 C CA . ASP E 1 31 ? 16.065 4.300 36.570 1.00 51.29 806 ASP E CA 1
ATOM 4477 C C . ASP E 1 31 ? 15.604 3.356 37.660 1.00 50.46 806 ASP E C 1
ATOM 4478 O O . ASP E 1 31 ? 15.458 2.163 37.438 1.00 51.18 806 ASP E O 1
ATOM 4483 N N . ILE E 1 32 ? 15.365 3.901 38.838 1.00 51.76 807 ILE E N 1
ATOM 4484 C CA . ILE E 1 32 ? 14.958 3.099 39.970 1.00 50.09 807 ILE E CA 1
ATOM 4485 C C . ILE E 1 32 ? 13.831 3.815 40.680 1.00 50.08 807 ILE E C 1
ATOM 4486 O O . ILE E 1 32 ? 13.732 5.043 40.613 1.00 50.22 807 ILE E O 1
ATOM 4491 N N . THR E 1 33 ? 12.950 3.061 41.321 1.00 30.33 808 THR E N 1
ATOM 4492 C CA . THR E 1 33 ? 11.909 3.715 42.095 1.00 31.91 808 THR E CA 1
ATOM 4493 C C . THR E 1 33 ? 11.647 2.899 43.354 1.00 31.44 808 THR E C 1
ATOM 4494 O O . THR E 1 33 ? 11.425 1.691 43.304 1.00 31.58 808 THR E O 1
ATOM 4498 N N . ALA E 1 34 ? 11.730 3.572 44.492 1.00 24.10 809 ALA E N 1
ATOM 4499 C CA . ALA E 1 34 ? 11.481 2.936 45.771 1.00 24.28 809 ALA E CA 1
ATOM 4500 C C . ALA E 1 34 ? 10.159 3.503 46.308 1.00 24.92 809 ALA E C 1
ATOM 4501 O O . ALA E 1 34 ? 9.767 4.621 45.987 1.00 25.28 809 ALA E O 1
ATOM 4503 N N . VAL E 1 35 ? 9.468 2.725 47.118 1.00 38.32 810 VAL E N 1
ATOM 4504 C CA . VAL E 1 35 ? 8.208 3.177 47.656 1.00 39.79 810 VAL E CA 1
ATOM 4505 C C . VAL E 1 35 ? 8.199 2.922 49.140 1.00 41.89 810 VAL E C 1
ATOM 4506 O O . VAL E 1 35 ? 8.753 1.924 49.600 1.00 43.09 810 VAL E O 1
ATOM 4510 N N . LEU E 1 36 ? 7.581 3.825 49.888 1.00 45.59 811 LEU E N 1
ATOM 4511 C CA . LEU E 1 36 ? 7.483 3.646 51.322 1.00 47.20 811 LEU E CA 1
ATOM 4512 C C . LEU E 1 36 ? 6.124 3.048 51.601 1.00 49.38 811 LEU E C 1
ATOM 4513 O O . LEU E 1 36 ? 5.108 3.746 51.541 1.00 49.03 811 LEU E O 1
ATOM 4518 N N . ASN E 1 37 ? 6.113 1.748 51.884 1.00 41.22 812 ASN E N 1
ATOM 4519 C CA . ASN E 1 37 ? 4.880 1.045 52.183 1.00 43.63 812 ASN E CA 1
ATOM 4520 C C . ASN E 1 37 ? 4.528 1.404 53.620 1.00 46.07 812 ASN E C 1
ATOM 4521 O O . ASN E 1 37 ? 5.279 2.123 54.287 1.00 46.52 812 ASN E O 1
ATOM 4526 N N . GLU E 1 38 ? 3.388 0.925 54.103 1.00 51.60 813 GLU E N 1
ATOM 4527 C CA . GLU E 1 38 ? 3.020 1.188 55.485 1.00 54.98 813 GLU E CA 1
ATOM 4528 C C . GLU E 1 38 ? 4.090 0.429 56.270 1.00 56.35 813 GLU E C 1
ATOM 4529 O O . GLU E 1 38 ? 5.097 0.020 55.708 1.00 57.42 813 GLU E O 1
ATOM 4535 N N . ASP E 1 39 ? 3.906 0.240 57.561 1.00 62.69 814 ASP E N 1
ATOM 4536 C CA . ASP E 1 39 ? 4.904 -0.505 58.326 1.00 63.19 814 ASP E CA 1
ATOM 4537 C C . ASP E 1 39 ? 6.339 -0.077 58.035 1.00 61.46 814 ASP E C 1
ATOM 4538 O O . ASP E 1 39 ? 7.267 -0.850 58.255 1.00 63.43 814 ASP E O 1
ATOM 4543 N N . SER E 1 40 ? 6.505 1.145 57.535 1.00 59.15 815 SER E N 1
ATOM 4544 C CA . SER E 1 40 ? 7.810 1.741 57.207 1.00 57.34 815 SER E CA 1
ATOM 4545 C C . SER E 1 40 ? 8.845 0.941 56.389 1.00 54.52 815 SER E C 1
ATOM 4546 O O . SER E 1 40 ? 9.999 1.356 56.273 1.00 54.60 815 SER E O 1
ATOM 4549 N N . SER E 1 41 ? 8.451 -0.196 55.828 1.00 43.92 816 SER E N 1
ATOM 4550 C CA . SER E 1 41 ? 9.371 -0.971 54.998 1.00 41.27 816 SER E CA 1
ATOM 4551 C C . SER E 1 41 ? 9.261 -0.385 53.593 1.00 39.60 816 SER E C 1
ATOM 4552 O O . SER E 1 41 ? 8.190 0.064 53.173 1.00 40.62 816 SER E O 1
ATOM 4555 N N . MET E 1 42 ? 10.354 -0.409 52.851 1.00 40.94 817 MET E N 1
ATOM 4556 C CA . MET E 1 42 ? 10.338 0.155 51.515 1.00 37.66 817 MET E CA 1
ATOM 4557 C C . MET E 1 42 ? 10.559 -0.901 50.449 1.00 38.47 817 MET E C 1
ATOM 4558 O O . MET E 1 42 ? 11.216 -1.909 50.708 1.00 38.66 817 MET E O 1
ATOM 4563 N N . THR E 1 43 ? 10.002 -0.674 49.257 1.00 40.03 818 THR E N 1
ATOM 4564 C CA . THR E 1 43 ? 10.170 -1.608 48.145 1.00 40.93 818 THR E CA 1
ATOM 4565 C C . THR E 1 43 ? 10.716 -0.904 46.905 1.00 39.87 818 THR E C 1
ATOM 4566 O O . THR E 1 43 ? 10.077 -0.018 46.349 1.00 38.75 818 THR E O 1
ATOM 4570 N N . ALA E 1 44 ? 11.918 -1.302 46.493 1.00 39.72 819 ALA E N 1
ATOM 4571 C CA . ALA E 1 44 ? 12.582 -0.743 45.319 1.00 39.61 819 ALA E CA 1
ATOM 4572 C C . ALA E 1 44 ? 12.413 -1.658 44.109 1.00 40.35 819 ALA E C 1
ATOM 4573 O O . ALA E 1 44 ? 12.512 -2.886 44.207 1.00 40.26 819 ALA E O 1
ATOM 4575 N N . ILE E 1 45 ? 12.170 -1.043 42.962 1.00 38.01 820 ILE E N 1
ATOM 4576 C CA . ILE E 1 45 ? 11.971 -1.777 41.734 1.00 39.43 820 ILE E CA 1
ATOM 4577 C C . ILE E 1 45 ? 12.916 -1.299 40.661 1.00 42.05 820 ILE E C 1
ATOM 4578 O O . ILE E 1 45 ? 13.026 -0.101 40.395 1.00 42.74 820 ILE E O 1
ATOM 4583 N N . SER E 1 46 ? 13.607 -2.248 40.053 1.00 39.02 821 SER E N 1
ATOM 4584 C CA . SER E 1 46 ? 14.495 -1.968 38.939 1.00 40.61 821 SER E CA 1
ATOM 4585 C C . SER E 1 46 ? 14.004 -2.979 37.906 1.00 42.75 821 SER E C 1
ATOM 4586 O O . SER E 1 46 ? 14.026 -4.187 38.168 1.00 42.28 821 SER E O 1
ATOM 4589 N N . ASP E 1 47 ? 13.534 -2.495 36.756 1.00 45.45 822 ASP E N 1
ATOM 4590 C CA . ASP E 1 47 ? 13.014 -3.381 35.716 1.00 47.70 822 ASP E CA 1
ATOM 4591 C C . ASP E 1 47 ? 12.007 -4.331 36.332 1.00 48.83 822 ASP E C 1
ATOM 4592 O O . ASP E 1 47 ? 11.081 -3.898 37.018 1.00 48.92 822 ASP E O 1
ATOM 4597 N N . GLN E 1 48 ? 12.188 -5.622 36.081 1.00 60.53 823 GLN E N 1
ATOM 4598 C CA . GLN E 1 48 ? 11.291 -6.621 36.624 1.00 61.30 823 GLN E CA 1
ATOM 4599 C C . GLN E 1 48 ? 11.772 -7.220 37.935 1.00 59.64 823 GLN E C 1
ATOM 4600 O O . GLN E 1 48 ? 11.296 -8.268 38.349 1.00 59.55 823 GLN E O 1
ATOM 4606 N N . PHE E 1 49 ? 12.707 -6.547 38.595 1.00 44.23 824 PHE E N 1
ATOM 4607 C CA . PHE E 1 49 ? 13.220 -7.023 39.871 1.00 43.06 824 PHE E CA 1
ATOM 4608 C C . PHE E 1 49 ? 12.716 -6.168 41.055 1.00 42.49 824 PHE E C 1
ATOM 4609 O O . PHE E 1 49 ? 12.476 -4.971 40.905 1.00 42.03 824 PHE E O 1
ATOM 4617 N N . GLN E 1 50 ? 12.562 -6.780 42.229 1.00 53.96 825 GLN E N 1
ATOM 4618 C CA . GLN E 1 50 ? 12.066 -6.068 43.410 1.00 53.11 825 GLN E CA 1
ATOM 4619 C C . GLN E 1 50 ? 12.841 -6.378 44.677 1.00 51.84 825 GLN E C 1
ATOM 4620 O O . GLN E 1 50 ? 13.022 -7.539 45.040 1.00 52.24 825 GLN E O 1
ATOM 4626 N N . ILE E 1 51 ? 13.268 -5.329 45.365 1.00 45.97 826 ILE E N 1
ATOM 4627 C CA . ILE E 1 51 ? 14.010 -5.475 46.610 1.00 45.11 826 ILE E CA 1
ATOM 4628 C C . ILE E 1 51 ? 13.267 -4.737 47.728 1.00 44.17 826 ILE E C 1
ATOM 4629 O O . ILE E 1 51 ? 12.714 -3.665 47.508 1.00 43.28 826 ILE E O 1
ATOM 4634 N N . THR E 1 52 ? 13.212 -5.321 48.917 1.00 44.62 827 THR E N 1
ATOM 4635 C CA . THR E 1 52 ? 12.568 -4.623 50.009 1.00 44.38 827 THR E CA 1
ATOM 4636 C C . THR E 1 52 ? 13.681 -4.177 50.955 1.00 43.20 827 THR E C 1
ATOM 4637 O O . THR E 1 52 ? 14.560 -4.965 51.337 1.00 43.16 827 THR E O 1
ATOM 4641 N N . LEU E 1 53 ? 13.667 -2.891 51.287 1.00 40.70 828 LEU E N 1
ATOM 4642 C CA . LEU E 1 53 ? 14.657 -2.320 52.182 1.00 40.84 828 LEU E CA 1
ATOM 4643 C C . LEU E 1 53 ? 13.918 -1.834 53.410 1.00 40.90 828 LEU E C 1
ATOM 4644 O O . LEU E 1 53 ? 12.748 -1.471 53.339 1.00 40.63 828 LEU E O 1
ATOM 4649 N N . ASP E 1 54 ? 14.599 -1.818 54.542 1.00 47.21 829 ASP E N 1
ATOM 4650 C CA . ASP E 1 54 ? 13.956 -1.390 55.757 1.00 48.36 829 ASP E CA 1
ATOM 4651 C C . ASP E 1 54 ? 14.987 -0.738 56.659 1.00 49.69 829 ASP E C 1
ATOM 4652 O O . ASP E 1 54 ? 16.078 -1.267 56.842 1.00 49.93 829 ASP E O 1
ATOM 4657 N N . ALA E 1 55 ? 14.640 0.412 57.225 1.00 39.97 830 ALA E N 1
ATOM 4658 C CA . ALA E 1 55 ? 15.558 1.132 58.098 1.00 41.86 830 ALA E CA 1
ATOM 4659 C C . ALA E 1 55 ? 15.479 0.739 59.574 1.00 44.19 830 ALA E C 1
ATOM 4660 O O . ALA E 1 55 ? 16.405 1.022 60.336 1.00 44.71 830 ALA E O 1
ATOM 4662 N N . ARG E 1 56 ? 14.381 0.100 59.980 1.00 61.69 831 ARG E N 1
ATOM 4663 C CA . ARG E 1 56 ? 14.207 -0.309 61.375 1.00 65.12 831 ARG E CA 1
ATOM 4664 C C . ARG E 1 56 ? 15.353 -1.247 61.763 1.00 67.11 831 ARG E C 1
ATOM 4665 O O . ARG E 1 56 ? 16.027 -1.812 60.899 1.00 66.97 831 ARG E O 1
ATOM 4673 N N . PRO E 1 57 ? 15.586 -1.423 63.073 1.00 66.55 832 PRO E N 1
ATOM 4674 C CA . PRO E 1 57 ? 16.636 -2.284 63.629 1.00 68.04 832 PRO E CA 1
ATOM 4675 C C . PRO E 1 57 ? 16.448 -3.780 63.332 1.00 69.42 832 PRO E C 1
ATOM 4676 O O . PRO E 1 57 ? 15.416 -4.200 62.814 1.00 69.65 832 PRO E O 1
ATOM 4680 N N . LYS E 1 58 ? 17.456 -4.576 63.676 1.00 55.90 833 LYS E N 1
ATOM 4681 C CA . LYS E 1 58 ? 17.426 -6.022 63.452 1.00 57.71 833 LYS E CA 1
ATOM 4682 C C . LYS E 1 58 ? 16.118 -6.731 63.823 1.00 58.28 833 LYS E C 1
ATOM 4683 O O . LYS E 1 58 ? 15.545 -7.439 62.994 1.00 57.76 833 LYS E O 1
ATOM 4689 N N . HIS E 1 59 ? 15.658 -6.554 65.065 1.00 70.44 834 HIS E N 1
ATOM 4690 C CA . HIS E 1 59 ? 14.432 -7.217 65.534 1.00 71.85 834 HIS E CA 1
ATOM 4691 C C . HIS E 1 59 ? 13.193 -6.988 64.682 1.00 72.34 834 HIS E C 1
ATOM 4692 O O . HIS E 1 59 ? 12.514 -7.942 64.298 1.00 72.56 834 HIS E O 1
ATOM 4699 N N . THR E 1 60 ? 12.897 -5.724 64.398 1.00 76.66 835 THR E N 1
ATOM 4700 C CA . THR E 1 60 ? 11.750 -5.364 63.577 1.00 76.98 835 THR E CA 1
ATOM 4701 C C . THR E 1 60 ? 12.107 -5.373 62.104 1.00 76.82 835 THR E C 1
ATOM 4702 O O . THR E 1 60 ? 11.245 -5.443 61.252 1.00 77.31 835 THR E O 1
ATOM 4706 N N . ALA E 1 61 ? 13.399 -5.440 61.668 1.00 68.16 836 ALA E N 1
ATOM 4707 C CA . ALA E 1 61 ? 13.889 -5.524 60.219 1.00 67.41 836 ALA E CA 1
ATOM 4708 C C . ALA E 1 61 ? 12.935 -6.228 59.206 1.00 67.09 836 ALA E C 1
ATOM 4709 O O . ALA E 1 61 ? 11.909 -6.746 59.629 1.00 67.18 836 ALA E O 1
ATOM 4711 N N . LYS E 1 62 ? 13.257 -6.262 57.857 1.00 50.56 837 LYS E N 1
ATOM 4712 C CA . LYS E 1 62 ? 12.425 -6.885 56.755 1.00 52.15 837 LYS E CA 1
ATOM 4713 C C . LYS E 1 62 ? 13.138 -7.046 55.362 1.00 51.30 837 LYS E C 1
ATOM 4714 O O . LYS E 1 62 ? 12.682 -7.753 54.473 1.00 51.13 837 LYS E O 1
ATOM 4720 N N . GLY E 1 63 ? 14.275 -6.348 55.230 1.00 65.05 838 GLY E N 1
ATOM 4721 C CA . GLY E 1 63 ? 15.179 -6.300 54.099 1.00 62.72 838 GLY E CA 1
ATOM 4722 C C . GLY E 1 63 ? 16.431 -5.555 54.540 1.00 61.05 838 GLY E C 1
ATOM 4723 O O . GLY E 1 63 ? 16.604 -5.239 55.726 1.00 60.58 838 GLY E O 1
ATOM 4724 N N . PHE E 1 64 ? 17.305 -5.282 53.579 1.00 52.35 839 PHE E N 1
ATOM 4725 C CA . PHE E 1 64 ? 18.544 -4.566 53.822 1.00 49.87 839 PHE E CA 1
ATOM 4726 C C . PHE E 1 64 ? 18.294 -3.164 54.327 1.00 48.08 839 PHE E C 1
ATOM 4727 O O . PHE E 1 64 ? 17.258 -2.564 54.041 1.00 46.11 839 PHE E O 1
ATOM 4735 N N . GLY E 1 65 ? 19.257 -2.643 55.074 1.00 36.25 840 GLY E N 1
ATOM 4736 C CA . GLY E 1 65 ? 19.146 -1.279 55.527 1.00 34.98 840 GLY E CA 1
ATOM 4737 C C . GLY E 1 65 ? 19.505 -0.476 54.288 1.00 35.39 840 GLY E C 1
ATOM 4738 O O . GLY E 1 65 ? 20.187 -0.995 53.391 1.00 35.89 840 GLY E O 1
ATOM 4739 N N . PRO E 1 66 ? 19.037 0.774 54.172 1.00 30.27 841 PRO E N 1
ATOM 4740 C CA . PRO E 1 66 ? 19.384 1.553 52.986 1.00 28.91 841 PRO E CA 1
ATOM 4741 C C . PRO E 1 66 ? 20.875 1.531 52.657 1.00 27.32 841 PRO E C 1
ATOM 4742 O O . PRO E 1 66 ? 21.270 1.097 51.571 1.00 26.15 841 PRO E O 1
ATOM 4746 N N . LEU E 1 67 ? 21.704 1.994 53.585 1.00 32.75 842 LEU E N 1
ATOM 4747 C CA . LEU E 1 67 ? 23.144 1.998 53.351 1.00 31.40 842 LEU E CA 1
ATOM 4748 C C . LEU E 1 67 ? 23.707 0.597 53.154 1.00 31.48 842 LEU E C 1
ATOM 4749 O O . LEU E 1 67 ? 24.647 0.403 52.367 1.00 32.43 842 LEU E O 1
ATOM 4754 N N . ALA E 1 68 ? 23.153 -0.379 53.871 1.00 30.63 843 ALA E N 1
ATOM 4755 C CA . ALA E 1 68 ? 23.635 -1.745 53.716 1.00 29.73 843 ALA E CA 1
ATOM 4756 C C . ALA E 1 68 ? 23.471 -2.115 52.249 1.00 29.70 843 ALA E C 1
ATOM 4757 O O . ALA E 1 68 ? 24.355 -2.724 51.653 1.00 29.28 843 ALA E O 1
ATOM 4759 N N . ALA E 1 69 ? 22.339 -1.728 51.669 1.00 32.81 844 ALA E N 1
ATOM 4760 C CA . ALA E 1 69 ? 22.091 -1.993 50.260 1.00 33.02 844 ALA E CA 1
ATOM 4761 C C . ALA E 1 69 ? 23.055 -1.152 49.417 1.00 32.51 844 ALA E C 1
ATOM 4762 O O . ALA E 1 69 ? 23.704 -1.665 48.513 1.00 33.08 844 ALA E O 1
ATOM 4764 N N . LEU E 1 70 ? 23.153 0.137 49.716 1.00 31.39 845 LEU E N 1
ATOM 4765 C CA . LEU E 1 70 ? 24.052 0.997 48.962 1.00 32.13 845 LEU E CA 1
ATOM 4766 C C . LEU E 1 70 ? 25.468 0.428 48.997 1.00 32.98 845 LEU E C 1
ATOM 4767 O O . LEU E 1 70 ? 26.150 0.368 47.967 1.00 33.31 845 LEU E O 1
ATOM 4772 N N . LEU E 1 71 ? 25.919 -0.005 50.170 1.00 34.19 846 LEU E N 1
ATOM 4773 C CA . LEU E 1 71 ? 27.261 -0.562 50.252 1.00 33.26 846 LEU E CA 1
ATOM 4774 C C . LEU E 1 71 ? 27.343 -1.847 49.456 1.00 32.95 846 LEU E C 1
ATOM 4775 O O . LEU E 1 71 ? 28.366 -2.144 48.858 1.00 33.05 846 LEU E O 1
ATOM 4780 N N . SER E 1 72 ? 26.257 -2.607 49.442 1.00 33.71 847 SER E N 1
ATOM 4781 C CA . SER E 1 72 ? 26.216 -3.847 48.682 1.00 33.41 847 SER E CA 1
ATOM 4782 C C . SER E 1 72 ? 26.402 -3.532 47.190 1.00 34.76 847 SER E C 1
ATOM 4783 O O . SER E 1 72 ? 27.066 -4.271 46.458 1.00 35.53 847 SER E O 1
ATOM 4786 N N . GLY E 1 73 ? 25.802 -2.433 46.743 1.00 32.20 848 GLY E N 1
ATOM 4787 C CA . GLY E 1 73 ? 25.932 -2.051 45.356 1.00 31.70 848 GLY E CA 1
ATOM 4788 C C . GLY E 1 73 ? 27.407 -1.869 45.130 1.00 33.60 848 GLY E C 1
ATOM 4789 O O . GLY E 1 73 ? 28.007 -2.562 44.317 1.00 34.79 848 GLY E O 1
ATOM 4790 N N . LEU E 1 74 ? 27.991 -0.939 45.880 1.00 29.41 849 LEU E N 1
ATOM 4791 C CA . LEU E 1 74 ? 29.418 -0.635 45.807 1.00 29.31 849 LEU E CA 1
ATOM 4792 C C . LEU E 1 74 ? 30.216 -1.916 45.588 1.00 30.82 849 LEU E C 1
ATOM 4793 O O . LEU E 1 74 ? 30.975 -2.041 44.616 1.00 32.30 849 LEU E O 1
ATOM 4798 N N . ALA E 1 75 ? 30.043 -2.860 46.511 1.00 31.84 850 ALA E N 1
ATOM 4799 C CA . ALA E 1 75 ? 30.736 -4.139 46.441 1.00 32.69 850 ALA E CA 1
ATOM 4800 C C . ALA E 1 75 ? 30.476 -4.852 45.104 1.00 33.27 850 ALA E C 1
ATOM 4801 O O . ALA E 1 75 ? 31.418 -5.196 44.391 1.00 33.61 850 ALA E O 1
ATOM 4803 N N . ALA E 1 76 ? 29.210 -5.066 44.758 1.00 30.94 851 ALA E N 1
ATOM 4804 C CA . ALA E 1 76 ? 28.881 -5.723 43.495 1.00 32.11 851 ALA E CA 1
ATOM 4805 C C . ALA E 1 76 ? 29.607 -5.059 42.300 1.00 33.77 851 ALA E C 1
ATOM 4806 O O . ALA E 1 76 ? 30.079 -5.744 41.396 1.00 34.45 851 ALA E O 1
ATOM 4808 N N . CYS E 1 77 ? 29.688 -3.732 42.293 1.00 45.19 852 CYS E N 1
ATOM 4809 C CA . CYS E 1 77 ? 30.382 -3.003 41.230 1.00 46.22 852 CYS E CA 1
ATOM 4810 C C . CYS E 1 77 ? 31.842 -3.402 41.316 1.00 45.30 852 CYS E C 1
ATOM 4811 O O . CYS E 1 77 ? 32.456 -3.762 40.318 1.00 44.65 852 CYS E O 1
ATOM 4814 N N . GLU E 1 78 ? 32.402 -3.322 42.517 1.00 54.08 853 GLU E N 1
ATOM 4815 C CA . GLU E 1 78 ? 33.793 -3.703 42.703 1.00 54.15 853 GLU E CA 1
ATOM 4816 C C . GLU E 1 78 ? 33.977 -5.066 42.039 1.00 53.57 853 GLU E C 1
ATOM 4817 O O . GLU E 1 78 ? 34.792 -5.218 41.128 1.00 53.67 853 GLU E O 1
ATOM 4823 N N . LEU E 1 79 ? 33.197 -6.047 42.487 1.00 44.21 854 LEU E N 1
ATOM 4824 C CA . LEU E 1 79 ? 33.259 -7.392 41.937 1.00 43.73 854 LEU E CA 1
ATOM 4825 C C . LEU E 1 79 ? 33.066 -7.387 40.418 1.00 43.30 854 LEU E C 1
ATOM 4826 O O . LEU E 1 79 ? 33.989 -7.672 39.659 1.00 43.77 854 LEU E O 1
ATOM 4831 N N . ALA E 1 80 ? 31.862 -7.047 39.980 1.00 40.27 855 ALA E N 1
ATOM 4832 C CA . ALA E 1 80 ? 31.540 -7.015 38.565 1.00 40.10 855 ALA E CA 1
ATOM 4833 C C . ALA E 1 80 ? 32.627 -6.452 37.643 1.00 40.63 855 ALA E C 1
ATOM 4834 O O . ALA E 1 80 ? 32.868 -7.004 36.566 1.00 42.87 855 ALA E O 1
ATOM 4836 N N . THR E 1 81 ? 33.288 -5.366 38.031 1.00 45.03 856 THR E N 1
ATOM 4837 C CA . THR E 1 81 ? 34.319 -4.813 37.148 1.00 45.09 856 THR E CA 1
ATOM 4838 C C . THR E 1 81 ? 35.585 -5.638 37.245 1.00 44.62 856 THR E C 1
ATOM 4839 O O . THR E 1 81 ? 36.272 -5.846 36.253 1.00 45.34 856 THR E O 1
ATOM 4843 N N . ALA E 1 82 ? 35.903 -6.103 38.444 1.00 41.73 857 ALA E N 1
ATOM 4844 C CA . ALA E 1 82 ? 37.083 -6.936 38.605 1.00 41.96 857 ALA E CA 1
ATOM 4845 C C . ALA E 1 82 ? 36.906 -8.097 37.632 1.00 42.29 857 ALA E C 1
ATOM 4846 O O . ALA E 1 82 ? 37.818 -8.458 36.890 1.00 42.69 857 ALA E O 1
ATOM 4848 N N . ASN E 1 83 ? 35.708 -8.662 37.629 1.00 43.77 858 ASN E N 1
ATOM 4849 C CA . ASN E 1 83 ? 35.398 -9.779 36.758 1.00 43.57 858 ASN E CA 1
ATOM 4850 C C . ASN E 1 83 ? 35.544 -9.406 35.291 1.00 44.42 858 ASN E C 1
ATOM 4851 O O . ASN E 1 83 ? 35.952 -10.230 34.477 1.00 44.64 858 ASN E O 1
ATOM 4856 N N . LEU E 1 84 ? 35.218 -8.163 34.951 1.00 36.35 859 LEU E N 1
ATOM 4857 C CA . LEU E 1 84 ? 35.310 -7.716 33.565 1.00 37.38 859 LEU E CA 1
ATOM 4858 C C . LEU E 1 84 ? 36.729 -7.358 33.137 1.00 37.57 859 LEU E C 1
ATOM 4859 O O . LEU E 1 84 ? 37.055 -7.385 31.947 1.00 40.06 859 LEU E O 1
ATOM 4864 N N . MET E 1 85 ? 37.578 -7.030 34.104 1.00 48.28 860 MET E N 1
ATOM 4865 C CA . MET E 1 85 ? 38.946 -6.650 33.797 1.00 48.54 860 MET E CA 1
ATOM 4866 C C . MET E 1 85 ? 39.913 -7.828 33.821 1.00 49.97 860 MET E C 1
ATOM 4867 O O . MET E 1 85 ? 40.899 -7.842 33.085 1.00 50.63 860 MET E O 1
ATOM 4872 N N . ALA E 1 86 ? 39.633 -8.816 34.662 1.00 54.03 861 ALA E N 1
ATOM 4873 C CA . ALA E 1 86 ? 40.504 -9.984 34.771 1.00 54.99 861 ALA E CA 1
ATOM 4874 C C . ALA E 1 86 ? 41.036 -10.470 33.414 1.00 55.58 861 ALA E C 1
ATOM 4875 O O . ALA E 1 86 ? 42.245 -10.597 33.227 1.00 55.26 861 ALA E O 1
ATOM 4877 N N . PRO E 1 87 ? 40.146 -10.743 32.447 1.00 59.25 862 PRO E N 1
ATOM 4878 C CA . PRO E 1 87 ? 40.630 -11.204 31.149 1.00 59.53 862 PRO E CA 1
ATOM 4879 C C . PRO E 1 87 ? 41.802 -10.369 30.656 1.00 60.29 862 PRO E C 1
ATOM 4880 O O . PRO E 1 87 ? 42.947 -10.790 30.751 1.00 61.63 862 PRO E O 1
ATOM 4884 N N . ALA E 1 88 ? 41.516 -9.177 30.148 1.00 60.86 863 ALA E N 1
ATOM 4885 C CA . ALA E 1 88 ? 42.560 -8.297 29.636 1.00 61.24 863 ALA E CA 1
ATOM 4886 C C . ALA E 1 88 ? 43.809 -8.210 30.517 1.00 61.49 863 ALA E C 1
ATOM 4887 O O . ALA E 1 88 ? 44.894 -7.874 30.038 1.00 62.53 863 ALA E O 1
ATOM 4889 N N . LYS E 1 89 ? 43.669 -8.510 31.800 1.00 42.77 864 LYS E N 1
ATOM 4890 C CA . LYS E 1 89 ? 44.813 -8.434 32.697 1.00 43.59 864 LYS E CA 1
ATOM 4891 C C . LYS E 1 89 ? 45.447 -9.791 33.026 1.00 43.19 864 LYS E C 1
ATOM 4892 O O . LYS E 1 89 ? 46.281 -9.909 33.925 1.00 42.57 864 LYS E O 1
ATOM 4898 N N . MET E 1 90 ? 45.052 -10.811 32.275 1.00 65.81 865 MET E N 1
ATOM 4899 C CA . MET E 1 90 ? 45.570 -12.161 32.451 1.00 65.41 865 MET E CA 1
ATOM 4900 C C . MET E 1 90 ? 45.441 -12.748 33.865 1.00 65.65 865 MET E C 1
ATOM 4901 O O . MET E 1 90 ? 46.065 -13.766 34.172 1.00 66.78 865 MET E O 1
ATOM 4906 N N . ILE E 1 91 ? 44.635 -12.111 34.716 1.00 51.61 866 ILE E N 1
ATOM 4907 C CA . ILE E 1 91 ? 44.392 -12.610 36.076 1.00 50.08 866 ILE E CA 1
ATOM 4908 C C . ILE E 1 91 ? 43.273 -13.647 36.000 1.00 51.15 866 ILE E C 1
ATOM 4909 O O . ILE E 1 91 ? 42.270 -13.444 35.303 1.00 50.35 866 ILE E O 1
ATOM 4914 N N . THR E 1 92 ? 43.434 -14.757 36.707 1.00 45.60 867 THR E N 1
ATOM 4915 C CA . THR E 1 92 ? 42.379 -15.755 36.692 1.00 46.43 867 THR E CA 1
ATOM 4916 C C . THR E 1 92 ? 41.774 -15.763 38.092 1.00 48.22 867 THR E C 1
ATOM 4917 O O . THR E 1 92 ? 42.495 -15.769 39.096 1.00 47.24 867 THR E O 1
ATOM 4921 N N . ILE E 1 93 ? 40.448 -15.741 38.156 1.00 65.78 868 ILE E N 1
ATOM 4922 C CA . ILE E 1 93 ? 39.765 -15.719 39.440 1.00 65.45 868 ILE E CA 1
ATOM 4923 C C . ILE E 1 93 ? 38.958 -16.996 39.665 1.00 66.26 868 ILE E C 1
ATOM 4924 O O . ILE E 1 93 ? 38.106 -17.352 38.853 1.00 66.10 868 ILE E O 1
ATOM 4929 N N . ASN E 1 94 ? 39.238 -17.686 40.766 1.00 70.43 869 ASN E N 1
ATOM 4930 C CA . ASN E 1 94 ? 38.532 -18.923 41.093 1.00 72.20 869 ASN E CA 1
ATOM 4931 C C . ASN E 1 94 ? 37.444 -18.623 42.108 1.00 73.69 869 ASN E C 1
ATOM 4932 O O . ASN E 1 94 ? 36.354 -19.198 42.056 1.00 73.61 869 ASN E O 1
ATOM 4937 N N . LYS E 1 95 ? 37.764 -17.730 43.041 1.00 58.02 870 LYS E N 1
ATOM 4938 C CA . LYS E 1 95 ? 36.830 -17.299 44.077 1.00 58.76 870 LYS E CA 1
ATOM 4939 C C . LYS E 1 95 ? 37.060 -15.811 44.291 1.00 58.29 870 LYS E C 1
ATOM 4940 O O . LYS E 1 95 ? 38.202 -15.348 44.356 1.00 57.79 870 LYS E O 1
ATOM 4946 N N . LEU E 1 96 ? 35.975 -15.056 44.383 1.00 58.58 871 LEU E N 1
ATOM 4947 C CA . LEU E 1 96 ? 36.099 -13.626 44.593 1.00 57.40 871 LEU E CA 1
ATOM 4948 C C . LEU E 1 96 ? 34.916 -13.126 45.412 1.00 56.84 871 LEU E C 1
ATOM 4949 O O . LEU E 1 96 ? 33.762 -13.274 45.009 1.00 58.26 871 LEU E O 1
ATOM 4954 N N . LEU E 1 97 ? 35.211 -12.543 46.568 1.00 51.06 872 LEU E N 1
ATOM 4955 C CA . LEU E 1 97 ? 34.176 -12.017 47.452 1.00 49.09 872 LEU E CA 1
ATOM 4956 C C . LEU E 1 97 ? 34.714 -10.813 48.217 1.00 47.20 872 LEU E C 1
ATOM 4957 O O . LEU E 1 97 ? 35.881 -10.780 48.593 1.00 47.01 872 LEU E O 1
ATOM 4962 N N . MET E 1 98 ? 33.869 -9.816 48.439 1.00 54.63 873 MET E N 1
ATOM 4963 C CA . MET E 1 98 ? 34.310 -8.623 49.147 1.00 53.79 873 MET E CA 1
ATOM 4964 C C . MET E 1 98 ? 33.463 -8.285 50.343 1.00 53.75 873 MET E C 1
ATOM 4965 O O . MET E 1 98 ? 32.242 -8.193 50.238 1.00 55.03 873 MET E O 1
ATOM 4970 N N . ASN E 1 99 ? 34.114 -8.096 51.483 1.00 30.97 874 ASN E N 1
ATOM 4971 C CA . ASN E 1 99 ? 33.396 -7.709 52.679 1.00 30.59 874 ASN E CA 1
ATOM 4972 C C . ASN E 1 99 ? 33.544 -6.208 52.725 1.00 29.15 874 ASN E C 1
ATOM 4973 O O . ASN E 1 99 ? 34.599 -5.672 52.387 1.00 27.84 874 ASN E O 1
ATOM 4978 N N . VAL E 1 100 ? 32.480 -5.522 53.110 1.00 50.48 875 VAL E N 1
ATOM 4979 C CA . VAL E 1 100 ? 32.539 -4.078 53.205 1.00 49.47 875 VAL E CA 1
ATOM 4980 C C . VAL E 1 100 ? 31.973 -3.618 54.531 1.00 49.39 875 VAL E C 1
ATOM 4981 O O . VAL E 1 100 ? 31.012 -4.190 55.051 1.00 51.01 875 VAL E O 1
ATOM 4985 N N . THR E 1 101 ? 32.595 -2.598 55.096 1.00 37.21 876 THR E N 1
ATOM 4986 C CA . THR E 1 101 ? 32.100 -2.043 56.337 1.00 36.41 876 THR E CA 1
ATOM 4987 C C . THR E 1 101 ? 32.303 -0.557 56.230 1.00 37.38 876 THR E C 1
ATOM 4988 O O . THR E 1 101 ? 33.221 -0.093 55.558 1.00 36.40 876 THR E O 1
ATOM 4992 N N . GLY E 1 102 ? 31.417 0.186 56.875 1.00 41.76 877 GLY E N 1
ATOM 4993 C CA . GLY E 1 102 ? 31.511 1.629 56.863 1.00 42.82 877 GLY E CA 1
ATOM 4994 C C . GLY E 1 102 ? 30.782 2.132 58.084 1.00 42.87 877 GLY E C 1
ATOM 4995 O O . GLY E 1 102 ? 30.093 1.363 58.754 1.00 42.97 877 GLY E O 1
ATOM 4996 N N . SER E 1 103 ? 30.937 3.410 58.391 1.00 42.53 878 SER E N 1
ATOM 4997 C CA . SER E 1 103 ? 30.251 3.962 59.539 1.00 43.80 878 SER E CA 1
ATOM 4998 C C . SER E 1 103 ? 30.026 5.459 59.388 1.00 44.82 878 SER E C 1
ATOM 4999 O O . SER E 1 103 ? 30.728 6.135 58.631 1.00 45.25 878 SER E O 1
ATOM 5002 N N . ARG E 1 104 ? 29.029 5.967 60.107 1.00 46.84 879 ARG E N 1
ATOM 5003 C CA . ARG E 1 104 ? 28.702 7.383 60.079 1.00 46.45 879 ARG E CA 1
ATOM 5004 C C . ARG E 1 104 ? 28.367 7.810 61.499 1.00 47.43 879 ARG E C 1
ATOM 5005 O O . ARG E 1 104 ? 28.412 7.003 62.431 1.00 46.17 879 ARG E O 1
ATOM 5013 N N . SER E 1 105 ? 28.030 9.081 61.662 1.00 37.95 880 SER E N 1
ATOM 5014 C CA . SER E 1 105 ? 27.671 9.605 62.964 1.00 39.18 880 SER E CA 1
ATOM 5015 C C . SER E 1 105 ? 26.191 9.956 62.957 1.00 39.49 880 SER E C 1
ATOM 5016 O O . SER E 1 105 ? 25.673 10.503 61.984 1.00 40.94 880 SER E O 1
ATOM 5019 N N . THR E 1 106 ? 25.501 9.628 64.037 1.00 45.08 881 THR E N 1
ATOM 5020 C CA . THR E 1 106 ? 24.079 9.918 64.123 1.00 46.34 881 THR E CA 1
ATOM 5021 C C . THR E 1 106 ? 23.878 11.316 64.692 1.00 47.67 881 THR E C 1
ATOM 5022 O O . THR E 1 106 ? 22.874 11.978 64.419 1.00 48.03 881 THR E O 1
ATOM 5026 N N . ASN E 1 107 ? 24.845 11.758 65.489 1.00 53.39 882 ASN E N 1
ATOM 5027 C CA . ASN E 1 107 ? 24.799 13.075 66.107 1.00 54.35 882 ASN E CA 1
ATOM 5028 C C . ASN E 1 107 ? 26.165 13.717 65.899 1.00 54.79 882 ASN E C 1
ATOM 5029 O O . ASN E 1 107 ? 26.998 13.764 66.801 1.00 54.42 882 ASN E O 1
ATOM 5034 N N . PRO E 1 108 ? 26.417 14.206 64.681 1.00 43.59 883 PRO E N 1
ATOM 5035 C CA . PRO E 1 108 ? 27.692 14.841 64.342 1.00 44.03 883 PRO E CA 1
ATOM 5036 C C . PRO E 1 108 ? 27.830 16.311 64.716 1.00 44.93 883 PRO E C 1
ATOM 5037 O O . PRO E 1 108 ? 26.860 16.979 65.085 1.00 44.05 883 PRO E O 1
ATOM 5041 N N . THR E 1 109 ? 29.058 16.803 64.605 1.00 55.00 884 THR E N 1
ATOM 5042 C CA . THR E 1 109 ? 29.358 18.195 64.884 1.00 55.72 884 THR E CA 1
ATOM 5043 C C . THR E 1 109 ? 29.642 18.865 63.552 1.00 56.34 884 THR E C 1
ATOM 5044 O O . THR E 1 109 ? 29.386 20.054 63.376 1.00 57.77 884 THR E O 1
ATOM 5048 N N . ASP E 1 110 ? 30.181 18.073 62.626 1.00 67.03 885 ASP E N 1
ATOM 5049 C CA . ASP E 1 110 ? 30.523 18.505 61.272 1.00 66.28 885 ASP E CA 1
ATOM 5050 C C . ASP E 1 110 ? 29.312 19.056 60.537 1.00 64.75 885 ASP E C 1
ATOM 5051 O O . ASP E 1 110 ? 29.392 20.072 59.849 1.00 64.55 885 ASP E O 1
ATOM 5056 N N . GLY E 1 111 ? 28.196 18.350 60.688 1.00 56.26 886 GLY E N 1
ATOM 5057 C CA . GLY E 1 111 ? 26.971 18.692 59.996 1.00 51.97 886 GLY E CA 1
ATOM 5058 C C . GLY E 1 111 ? 26.944 17.638 58.903 1.00 50.35 886 GLY E C 1
ATOM 5059 O O . GLY E 1 111 ? 26.122 17.657 57.986 1.00 50.62 886 GLY E O 1
ATOM 5060 N N . TYR E 1 112 ? 27.881 16.703 59.032 1.00 35.25 887 TYR E N 1
ATOM 5061 C CA . TYR E 1 112 ? 28.056 15.613 58.088 1.00 33.15 887 TYR E CA 1
ATOM 5062 C C . TYR E 1 112 ? 27.449 14.339 58.639 1.00 31.44 887 TYR E C 1
ATOM 5063 O O . TYR E 1 112 ? 27.901 13.814 59.664 1.00 30.91 887 TYR E O 1
ATOM 5072 N N . PHE E 1 113 ? 26.442 13.836 57.935 1.00 28.02 888 PHE E N 1
ATOM 5073 C CA . PHE E 1 113 ? 25.753 12.621 58.343 1.00 27.69 888 PHE E CA 1
ATOM 5074 C C . PHE E 1 113 ? 26.164 11.417 57.514 1.00 26.63 888 PHE E C 1
ATOM 5075 O O . PHE E 1 113 ? 25.806 10.278 57.837 1.00 27.14 888 PHE E O 1
ATOM 5083 N N . GLY E 1 114 ? 26.915 11.678 56.449 1.00 31.56 889 GLY E N 1
ATOM 5084 C CA . GLY E 1 114 ? 27.353 10.623 55.556 1.00 31.97 889 GLY E CA 1
ATOM 5085 C C . GLY E 1 114 ? 28.355 9.656 56.154 1.00 31.58 889 GLY E C 1
ATOM 5086 O O . GLY E 1 114 ? 28.780 9.798 57.300 1.00 33.07 889 GLY E O 1
ATOM 5087 N N . LEU E 1 115 ? 28.722 8.653 55.366 1.00 36.89 890 LEU E N 1
ATOM 5088 C CA . LEU E 1 115 ? 29.686 7.654 55.796 1.00 37.24 890 LEU E CA 1
ATOM 5089 C C . LEU E 1 115 ? 31.057 8.330 55.925 1.00 38.12 890 LEU E C 1
ATOM 5090 O O . LEU E 1 115 ? 31.554 8.933 54.975 1.00 38.22 890 LEU E O 1
ATOM 5095 N N . ARG E 1 116 ? 31.665 8.246 57.099 1.00 50.04 891 ARG E N 1
ATOM 5096 C CA . ARG E 1 116 ? 32.966 8.870 57.291 1.00 52.83 891 ARG E CA 1
ATOM 5097 C C . ARG E 1 116 ? 34.082 7.952 56.856 1.00 55.09 891 ARG E C 1
ATOM 5098 O O . ARG E 1 116 ? 35.123 8.401 56.379 1.00 56.20 891 ARG E O 1
ATOM 5106 N N . GLU E 1 117 ? 33.856 6.659 57.021 1.00 61.65 892 GLU E N 1
ATOM 5107 C CA . GLU E 1 117 ? 34.853 5.666 56.667 1.00 62.85 892 GLU E CA 1
ATOM 5108 C C . GLU E 1 117 ? 34.206 4.431 56.066 1.00 62.99 892 GLU E C 1
ATOM 5109 O O . GLU E 1 117 ? 33.194 3.938 56.564 1.00 63.02 892 GLU E O 1
ATOM 5115 N N . ILE E 1 118 ? 34.792 3.938 54.985 1.00 48.15 893 ILE E N 1
ATOM 5116 C CA . ILE E 1 118 ? 34.286 2.744 54.329 1.00 48.10 893 ILE E CA 1
ATOM 5117 C C . ILE E 1 118 ? 35.503 1.858 54.022 1.00 48.04 893 ILE E C 1
ATOM 5118 O O . ILE E 1 118 ? 36.450 2.286 53.353 1.00 50.66 893 ILE E O 1
ATOM 5123 N N . ASN E 1 119 ? 35.487 0.631 54.542 1.00 41.07 894 ASN E N 1
ATOM 5124 C CA . ASN E 1 119 ? 36.596 -0.305 54.352 1.00 39.86 894 ASN E CA 1
ATOM 5125 C C . ASN E 1 119 ? 36.260 -1.493 53.446 1.00 39.02 894 ASN E C 1
ATOM 5126 O O . ASN E 1 119 ? 35.369 -2.291 53.750 1.00 37.94 894 ASN E O 1
ATOM 5131 N N . LEU E 1 120 ? 36.986 -1.608 52.339 1.00 44.65 895 LEU E N 1
ATOM 5132 C CA . LEU E 1 120 ? 36.784 -2.708 51.400 1.00 45.21 895 LEU E CA 1
ATOM 5133 C C . LEU E 1 120 ? 37.804 -3.818 51.651 1.00 45.21 895 LEU E C 1
ATOM 5134 O O . LEU E 1 120 ? 39.006 -3.565 51.681 1.00 45.16 895 LEU E O 1
ATOM 5139 N N . HIS E 1 121 ? 37.327 -5.043 51.843 1.00 58.97 896 HIS E N 1
ATOM 5140 C CA . HIS E 1 121 ? 38.231 -6.168 52.060 1.00 59.88 896 HIS E CA 1
ATOM 5141 C C . HIS E 1 121 ? 38.083 -7.205 50.949 1.00 59.67 896 HIS E C 1
ATOM 5142 O O . HIS E 1 121 ? 37.099 -7.953 50.900 1.00 58.93 896 HIS E O 1
ATOM 5149 N N . TRP E 1 122 ? 39.071 -7.249 50.059 1.00 55.25 897 TRP E N 1
ATOM 5150 C CA . TRP E 1 122 ? 39.058 -8.202 48.956 1.00 55.31 897 TRP E CA 1
ATOM 5151 C C . TRP E 1 122 ? 39.557 -9.587 49.367 1.00 55.49 897 TRP E C 1
ATOM 5152 O O . TRP E 1 122 ? 40.575 -9.717 50.042 1.00 55.21 897 TRP E O 1
ATOM 5163 N N . GLU E 1 123 ? 38.840 -10.621 48.953 1.00 54.09 898 GLU E N 1
ATOM 5164 C CA . GLU E 1 123 ? 39.264 -11.979 49.249 1.00 56.01 898 GLU E CA 1
ATOM 5165 C C . GLU E 1 123 ? 39.255 -12.747 47.937 1.00 56.58 898 GLU E C 1
ATOM 5166 O O . GLU E 1 123 ? 38.261 -13.402 47.594 1.00 56.90 898 GLU E O 1
ATOM 5172 N N . ILE E 1 124 ? 40.369 -12.655 47.210 1.00 74.69 899 ILE E N 1
ATOM 5173 C CA . ILE E 1 124 ? 40.515 -13.315 45.921 1.00 74.82 899 ILE E CA 1
ATOM 5174 C C . ILE E 1 124 ? 41.272 -14.623 46.002 1.00 75.64 899 ILE E C 1
ATOM 5175 O O . ILE E 1 124 ? 42.340 -14.701 46.618 1.00 76.10 899 ILE E O 1
ATOM 5180 N N . HIS E 1 125 ? 40.718 -15.647 45.365 1.00 71.70 900 HIS E N 1
ATOM 5181 C CA . HIS E 1 125 ? 41.375 -16.939 45.287 1.00 71.47 900 HIS E CA 1
ATOM 5182 C C . HIS E 1 125 ? 41.888 -16.973 43.858 1.00 70.95 900 HIS E C 1
ATOM 5183 O O . HIS E 1 125 ? 41.118 -17.146 42.907 1.00 70.20 900 HIS E O 1
ATOM 5190 N N . SER E 1 126 ? 43.192 -16.769 43.711 1.00 96.19 901 SER E N 1
ATOM 5191 C CA . SER E 1 126 ? 43.817 -16.742 42.400 1.00 96.78 901 SER E CA 1
ATOM 5192 C C . SER E 1 126 ? 45.252 -17.243 42.413 1.00 97.29 901 SER E C 1
ATOM 5193 O O . SER E 1 126 ? 45.959 -17.122 43.412 1.00 98.44 901 SER E O 1
ATOM 5196 N N . PRO E 1 127 ? 45.696 -17.823 41.291 1.00 69.21 902 PRO E N 1
ATOM 5197 C CA . PRO E 1 127 ? 47.055 -18.348 41.141 1.00 67.44 902 PRO E CA 1
ATOM 5198 C C . PRO E 1 127 ? 48.077 -17.234 40.862 1.00 67.93 902 PRO E C 1
ATOM 5199 O O . PRO E 1 127 ? 49.268 -17.399 41.120 1.00 69.22 902 PRO E O 1
ATOM 5203 N N . ASN E 1 128 ? 47.600 -16.108 40.336 1.00 39.46 903 ASN E N 1
ATOM 5204 C CA . ASN E 1 128 ? 48.452 -14.963 40.025 1.00 39.98 903 ASN E CA 1
ATOM 5205 C C . ASN E 1 128 ? 49.285 -14.528 41.241 1.00 41.12 903 ASN E C 1
ATOM 5206 O O . ASN E 1 128 ? 48.962 -14.871 42.378 1.00 40.73 903 ASN E O 1
ATOM 5211 N N . SER E 1 129 ? 50.344 -13.760 41.001 1.00 54.86 904 SER E N 1
ATOM 5212 C CA . SER E 1 129 ? 51.219 -13.304 42.080 1.00 57.19 904 SER E CA 1
ATOM 5213 C C . SER E 1 129 ? 50.644 -12.124 42.844 1.00 58.32 904 SER E C 1
ATOM 5214 O O . SER E 1 129 ? 49.674 -11.500 42.412 1.00 58.37 904 SER E O 1
ATOM 5217 N N . GLU E 1 130 ? 51.270 -11.808 43.973 1.00 70.51 905 GLU E N 1
ATOM 5218 C CA . GLU E 1 130 ? 50.832 -10.689 44.790 1.00 72.16 905 GLU E CA 1
ATOM 5219 C C . GLU E 1 130 ? 50.942 -9.422 43.968 1.00 72.02 905 GLU E C 1
ATOM 5220 O O . GLU E 1 130 ? 49.963 -8.695 43.793 1.00 71.92 905 GLU E O 1
ATOM 5226 N N . THR E 1 131 ? 52.144 -9.164 43.468 1.00 72.14 906 THR E N 1
ATOM 5227 C CA . THR E 1 131 ? 52.396 -7.979 42.662 1.00 72.31 906 THR E CA 1
ATOM 5228 C C . THR E 1 131 ? 51.399 -7.867 41.507 1.00 71.51 906 THR E C 1
ATOM 5229 O O . THR E 1 131 ? 51.091 -6.763 41.051 1.00 71.29 906 THR E O 1
ATOM 5233 N N . GLU E 1 132 ? 50.891 -9.006 41.042 1.00 63.53 907 GLU E N 1
ATOM 5234 C CA . GLU E 1 132 ? 49.919 -9.009 39.953 1.00 63.34 907 GLU E CA 1
ATOM 5235 C C . GLU E 1 132 ? 48.538 -8.640 40.486 1.00 63.12 907 GLU E C 1
ATOM 5236 O O . GLU E 1 132 ? 47.912 -7.689 40.013 1.00 64.00 907 GLU E O 1
ATOM 5242 N N . ILE E 1 133 ? 48.072 -9.413 41.466 1.00 56.37 908 ILE E N 1
ATOM 5243 C CA . ILE E 1 133 ? 46.773 -9.197 42.101 1.00 54.96 908 ILE E CA 1
ATOM 5244 C C . ILE E 1 133 ? 46.690 -7.764 42.606 1.00 55.19 908 ILE E C 1
ATOM 5245 O O . ILE E 1 133 ? 45.708 -7.069 42.366 1.00 55.25 908 ILE E O 1
ATOM 5250 N N . LYS E 1 134 ? 47.739 -7.333 43.300 1.00 72.63 909 LYS E N 1
ATOM 5251 C CA . LYS E 1 134 ? 47.819 -5.988 43.855 1.00 73.57 909 LYS E CA 1
ATOM 5252 C C . LYS E 1 134 ? 47.615 -4.921 42.771 1.00 74.01 909 LYS E C 1
ATOM 5253 O O . LYS E 1 134 ? 46.818 -4.001 42.945 1.00 75.51 909 LYS E O 1
ATOM 5259 N N . GLU E 1 135 ? 48.321 -5.036 41.651 1.00 65.84 910 GLU E N 1
ATOM 5260 C CA . GLU E 1 135 ? 48.164 -4.057 40.581 1.00 65.75 910 GLU E CA 1
ATOM 5261 C C . GLU E 1 135 ? 46.784 -4.182 39.951 1.00 63.02 910 GLU E C 1
ATOM 5262 O O . GLU E 1 135 ? 46.136 -3.183 39.646 1.00 62.81 910 GLU E O 1
ATOM 5268 N N . PHE E 1 136 ? 46.336 -5.416 39.761 1.00 59.78 911 PHE E N 1
ATOM 5269 C CA . PHE E 1 136 ? 45.024 -5.666 39.182 1.00 57.85 911 PHE E CA 1
ATOM 5270 C C . PHE E 1 136 ? 43.966 -4.849 39.917 1.00 58.47 911 PHE E C 1
ATOM 5271 O O . PHE E 1 136 ? 43.191 -4.110 39.303 1.00 58.81 911 PHE E O 1
ATOM 5279 N N . ILE E 1 137 ? 43.951 -4.990 41.240 1.00 76.45 912 ILE E N 1
ATOM 5280 C CA . ILE E 1 137 ? 43.000 -4.297 42.100 1.00 76.68 912 ILE E CA 1
ATOM 5281 C C . ILE E 1 137 ? 43.065 -2.775 42.011 1.00 76.87 912 ILE E C 1
ATOM 5282 O O . ILE E 1 137 ? 42.028 -2.108 42.045 1.00 76.07 912 ILE E O 1
ATOM 5287 N N . ASP E 1 138 ? 44.269 -2.218 41.912 1.00 48.19 913 ASP E N 1
ATOM 5288 C CA . ASP E 1 138 ? 44.387 -0.770 41.795 1.00 48.30 913 ASP E CA 1
ATOM 5289 C C . ASP E 1 138 ? 43.648 -0.388 40.515 1.00 47.10 913 ASP E C 1
ATOM 5290 O O . ASP E 1 138 ? 43.022 0.670 40.428 1.00 46.86 913 ASP E O 1
ATOM 5295 N N . PHE E 1 139 ? 43.719 -1.276 39.527 1.00 54.31 914 PHE E N 1
ATOM 5296 C CA . PHE E 1 139 ? 43.058 -1.059 38.247 1.00 53.73 914 PHE E CA 1
ATOM 5297 C C . PHE E 1 139 ? 41.546 -1.067 38.483 1.00 53.44 914 PHE E C 1
ATOM 5298 O O . PHE E 1 139 ? 40.855 -0.082 38.214 1.00 52.53 914 PHE E O 1
ATOM 5306 N N . VAL E 1 140 ? 41.042 -2.185 38.996 1.00 50.88 915 VAL E N 1
ATOM 5307 C CA . VAL E 1 140 ? 39.622 -2.331 39.295 1.00 50.57 915 VAL E CA 1
ATOM 5308 C C . VAL E 1 140 ? 39.117 -1.090 40.030 1.00 50.83 915 VAL E C 1
ATOM 5309 O O . VAL E 1 140 ? 38.120 -0.490 39.640 1.00 50.26 915 VAL E O 1
ATOM 5313 N N . SER E 1 141 ? 39.827 -0.700 41.083 1.00 48.88 916 SER E N 1
ATOM 5314 C CA . SER E 1 141 ? 39.460 0.470 41.869 1.00 50.52 916 SER E CA 1
ATOM 5315 C C . SER E 1 141 ? 39.266 1.709 40.993 1.00 51.13 916 SER E C 1
ATOM 5316 O O . SER E 1 141 ? 38.219 2.361 41.034 1.00 51.65 916 SER E O 1
ATOM 5319 N N . LYS E 1 142 ? 40.282 2.032 40.201 1.00 40.49 917 LYS E N 1
ATOM 5320 C CA . LYS E 1 142 ? 40.213 3.187 39.317 1.00 41.32 917 LYS E CA 1
ATOM 5321 C C . LYS E 1 142 ? 39.145 2.944 38.272 1.00 39.90 917 LYS E C 1
ATOM 5322 O O . LYS E 1 142 ? 38.822 3.840 37.498 1.00 39.53 917 LYS E O 1
ATOM 5328 N N . ARG E 1 143 ? 38.595 1.735 38.244 1.00 47.95 918 ARG E N 1
ATOM 5329 C CA . ARG E 1 143 ? 37.605 1.415 37.227 1.00 47.76 918 ARG E CA 1
ATOM 5330 C C . ARG E 1 143 ? 36.151 1.222 37.651 1.00 46.52 918 ARG E C 1
ATOM 5331 O O . ARG E 1 143 ? 35.256 1.688 36.944 1.00 45.04 918 ARG E O 1
ATOM 5339 N N . CYS E 1 144 ? 35.894 0.527 38.763 1.00 42.19 919 CYS E N 1
ATOM 5340 C CA . CYS E 1 144 ? 34.503 0.338 39.161 1.00 40.81 919 CYS E CA 1
ATOM 5341 C C . CYS E 1 144 ? 33.909 1.711 39.437 1.00 38.87 919 CYS E C 1
ATOM 5342 O O . CYS E 1 144 ? 34.400 2.448 40.292 1.00 38.69 919 CYS E O 1
ATOM 5345 N N . PRO E 1 145 ? 32.849 2.075 38.692 1.00 46.50 920 PRO E N 1
ATOM 5346 C CA . PRO E 1 145 ? 32.110 3.338 38.771 1.00 44.63 920 PRO E CA 1
ATOM 5347 C C . PRO E 1 145 ? 31.842 3.816 40.194 1.00 43.22 920 PRO E C 1
ATOM 5348 O O . PRO E 1 145 ? 32.192 4.942 40.552 1.00 43.42 920 PRO E O 1
ATOM 5352 N N . ALA E 1 146 ? 31.210 2.959 40.994 1.00 32.07 921 ALA E N 1
ATOM 5353 C CA . ALA E 1 146 ? 30.889 3.277 42.384 1.00 30.93 921 ALA E CA 1
ATOM 5354 C C . ALA E 1 146 ? 32.119 3.750 43.175 1.00 30.77 921 ALA E C 1
ATOM 5355 O O . ALA E 1 146 ? 32.066 4.771 43.877 1.00 30.75 921 ALA E O 1
ATOM 5357 N N . HIS E 1 147 ? 33.221 3.014 43.055 1.00 26.88 922 HIS E N 1
ATOM 5358 C CA . HIS E 1 147 ? 34.459 3.371 43.738 1.00 27.25 922 HIS E CA 1
ATOM 5359 C C . HIS E 1 147 ? 34.862 4.764 43.267 1.00 28.54 922 HIS E C 1
ATOM 5360 O O . HIS E 1 147 ? 35.165 5.632 44.078 1.00 28.83 922 HIS E O 1
ATOM 5367 N N . ASN E 1 148 ? 34.840 4.978 41.956 1.00 46.35 923 ASN E N 1
ATOM 5368 C CA . ASN E 1 148 ? 35.183 6.274 41.378 1.00 49.00 923 ASN E CA 1
ATOM 5369 C C . ASN E 1 148 ? 34.308 7.365 41.976 1.00 50.16 923 ASN E C 1
ATOM 5370 O O . ASN E 1 148 ? 34.799 8.415 42.402 1.00 50.78 923 ASN E O 1
ATOM 5375 N N . THR E 1 149 ? 33.001 7.113 41.978 1.00 38.41 924 THR E N 1
ATOM 5376 C CA . THR E 1 149 ? 32.033 8.059 42.515 1.00 38.38 924 THR E CA 1
ATOM 5377 C C . THR E 1 149 ? 32.398 8.439 43.957 1.00 3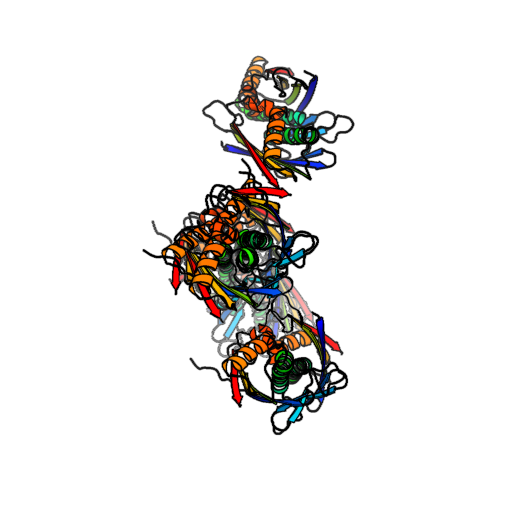8.42 924 THR E C 1
ATOM 5378 O O . THR E 1 149 ? 32.640 9.612 44.249 1.00 39.05 924 THR E O 1
ATOM 5382 N N . LEU E 1 150 ? 32.468 7.448 44.845 1.00 34.75 925 LEU E N 1
ATOM 5383 C CA . LEU E 1 150 ? 32.810 7.691 46.253 1.00 35.89 925 LEU E CA 1
ATOM 5384 C C . LEU E 1 150 ? 34.217 8.221 46.516 1.00 37.90 925 LEU E C 1
ATOM 5385 O O . LEU E 1 150 ? 34.453 8.856 47.544 1.00 37.63 925 LEU E O 1
ATOM 5390 N N . GLN E 1 151 ? 35.156 7.943 45.615 1.00 43.69 926 GLN E N 1
ATOM 5391 C CA . GLN E 1 151 ? 36.531 8.407 45.782 1.00 45.66 926 GLN E CA 1
ATOM 5392 C C . GLN E 1 151 ? 36.588 9.915 46.001 1.00 46.32 926 GLN E C 1
ATOM 5393 O O . GLN E 1 151 ? 37.412 10.413 46.772 1.00 44.61 926 GLN E O 1
ATOM 5399 N N . GLY E 1 152 ? 35.696 10.638 45.332 1.00 55.25 927 GLY E N 1
ATOM 5400 C CA . GLY E 1 152 ? 35.706 12.086 45.435 1.00 57.51 927 GLY E CA 1
ATOM 5401 C C . GLY E 1 152 ? 35.029 12.756 46.616 1.00 58.99 927 GLY E C 1
ATOM 5402 O O . GLY E 1 152 ? 34.912 13.983 46.628 1.00 59.06 927 GLY E O 1
ATOM 5403 N N . VAL E 1 153 ? 34.595 11.983 47.610 1.00 61.98 928 VAL E N 1
ATOM 5404 C CA . VAL E 1 153 ? 33.912 12.544 48.778 1.00 62.33 928 VAL E CA 1
ATOM 5405 C C . VAL E 1 153 ? 34.774 13.492 49.616 1.00 62.04 928 VAL E C 1
ATOM 5406 O O . VAL E 1 153 ? 34.473 14.692 49.700 1.00 62.66 928 VAL E O 1
ATOM 5410 N N . SER E 1 154 ? 35.814 12.952 50.255 1.00 59.66 929 SER E N 1
ATOM 5411 C CA . SER E 1 154 ? 36.766 13.729 51.079 1.00 60.30 929 SER E CA 1
ATOM 5412 C C . SER E 1 154 ? 36.484 13.642 52.556 1.00 60.22 929 SER E C 1
ATOM 5413 O O . SER E 1 154 ? 37.384 13.759 53.368 1.00 61.04 929 SER E O 1
ATOM 5416 N N . GLN E 1 155 ? 35.224 13.463 52.912 1.00 52.22 930 GLN E N 1
ATOM 5417 C CA . GLN E 1 155 ? 34.849 13.548 54.326 1.00 50.61 930 GLN E CA 1
ATOM 5418 C C . GLN E 1 155 ? 34.806 12.041 54.587 1.00 49.12 930 GLN E C 1
ATOM 5419 O O . GLN E 1 155 ? 34.549 11.575 55.700 1.00 49.20 930 GLN E O 1
ATOM 5425 N N . LEU E 1 156 ? 35.042 11.300 53.508 1.00 55.09 931 LEU E N 1
ATOM 5426 C CA . LEU E 1 156 ? 35.046 9.854 53.502 1.00 54.13 931 LEU E CA 1
ATOM 5427 C C . LEU E 1 156 ? 36.438 9.340 53.212 1.00 53.89 931 LEU E C 1
ATOM 5428 O O . LEU E 1 156 ? 37.153 9.861 52.353 1.00 54.20 931 LEU E O 1
ATOM 5433 N N . LYS E 1 157 ? 36.829 8.326 53.965 1.00 40.96 932 LYS E N 1
ATOM 5434 C CA . LYS E 1 157 ? 38.108 7.705 53.728 1.00 41.09 932 LYS E CA 1
ATOM 5435 C C . LYS E 1 157 ? 37.836 6.271 53.330 1.00 40.98 932 LYS E C 1
ATOM 5436 O O . LYS E 1 157 ? 37.318 5.491 54.129 1.00 40.74 932 LYS E O 1
ATOM 5442 N N . ILE E 1 158 ? 38.153 5.924 52.086 1.00 52.28 933 ILE E N 1
ATOM 5443 C CA . ILE E 1 158 ? 37.953 4.549 51.656 1.00 51.62 933 ILE E CA 1
ATOM 5444 C C . ILE E 1 158 ? 39.240 3.813 51.940 1.00 52.26 933 ILE E C 1
ATOM 5445 O O . ILE E 1 158 ? 40.324 4.309 51.645 1.00 52.41 933 ILE E O 1
ATOM 5450 N N . ASN E 1 159 ? 39.123 2.636 52.528 1.00 55.78 934 ASN E N 1
ATOM 5451 C CA . ASN E 1 159 ? 40.301 1.840 52.808 1.00 56.92 934 ASN E CA 1
ATOM 5452 C C . ASN E 1 159 ? 40.164 0.565 52.015 1.00 57.14 934 ASN E C 1
ATOM 5453 O O . ASN E 1 159 ? 39.091 -0.040 51.962 1.00 58.95 934 ASN E O 1
ATOM 5458 N N . VAL E 1 160 ? 41.252 0.176 51.368 1.00 50.43 935 VAL E N 1
ATOM 5459 C CA . VAL E 1 160 ? 41.245 -1.018 50.555 1.00 49.68 935 VAL E CA 1
ATOM 5460 C C . VAL E 1 160 ? 42.402 -1.907 50.979 1.00 50.39 935 VAL E C 1
ATOM 5461 O O . VAL E 1 160 ? 43.532 -1.444 51.155 1.00 49.65 935 VAL E O 1
ATOM 5465 N N . ASN E 1 161 ? 42.101 -3.181 51.187 1.00 60.52 936 ASN E N 1
ATOM 5466 C CA . ASN E 1 161 ? 43.118 -4.148 51.560 1.00 63.19 936 ASN E CA 1
ATOM 5467 C C . ASN E 1 161 ? 42.670 -5.494 51.024 1.00 63.75 936 ASN E C 1
ATOM 5468 O O . ASN E 1 161 ? 41.540 -5.935 51.262 1.00 63.85 936 ASN E O 1
ATOM 5473 N N . VAL E 1 162 ? 43.564 -6.139 50.284 1.00 69.73 937 VAL E N 1
ATOM 5474 C CA . VAL E 1 162 ? 43.267 -7.425 49.681 1.00 68.87 937 VAL E CA 1
ATOM 5475 C C . VAL E 1 162 ? 43.998 -8.595 50.300 1.00 67.70 937 VAL E C 1
ATOM 5476 O O . VAL E 1 162 ? 45.174 -8.507 50.663 1.00 68.93 937 VAL E O 1
ATOM 5480 N N . THR E 1 163 ? 43.270 -9.696 50.413 1.00 46.96 938 THR E N 1
ATOM 5481 C CA . THR E 1 163 ? 43.809 -10.933 50.945 1.00 47.13 938 THR E CA 1
ATOM 5482 C C . THR E 1 163 ? 43.848 -11.913 49.779 1.00 47.12 938 THR E C 1
ATOM 5483 O O . THR E 1 163 ? 42.805 -12.344 49.283 1.00 47.40 938 THR E O 1
ATOM 5487 N N . LEU E 1 164 ? 45.056 -12.241 49.331 1.00 58.29 939 LEU E N 1
ATOM 5488 C CA . LEU E 1 164 ? 45.242 -13.166 48.220 1.00 58.13 939 LEU E CA 1
ATOM 5489 C C . LEU E 1 164 ? 45.347 -14.593 48.768 1.00 58.71 939 LEU E C 1
ATOM 5490 O O . LEU E 1 164 ? 46.035 -14.827 49.758 1.00 59.49 939 LEU E O 1
ATOM 5495 N N . VAL E 1 165 ? 44.663 -15.540 48.130 1.00 65.12 940 VAL E N 1
ATOM 5496 C CA . VAL E 1 165 ? 44.694 -16.932 48.577 1.00 66.09 940 VAL E CA 1
ATOM 5497 C C . VAL E 1 165 ? 44.923 -17.912 47.433 1.00 68.39 940 VAL E C 1
ATOM 5498 O O . VAL E 1 165 ? 43.983 -18.292 46.722 1.00 69.67 940 VAL E O 1
ATOM 5502 N N . HIS E 1 166 ? 46.178 -18.323 47.271 1.00 103.90 941 HIS E N 1
ATOM 5503 C CA . HIS E 1 166 ? 46.563 -19.267 46.226 1.00 104.20 941 HIS E CA 1
ATOM 5504 C C . HIS E 1 166 ? 45.887 -20.610 46.432 1.00 104.40 941 HIS E C 1
ATOM 5505 O O . HIS E 1 166 ? 45.264 -21.101 45.468 1.00 105.14 941 HIS E O 1
ATOM 5513 N N . TYR F 1 21 ? 36.655 20.106 72.569 1.00 51.89 996 TYR F N 1
ATOM 5514 C CA . TYR F 1 21 ? 37.170 19.470 73.820 1.00 52.44 996 TYR F CA 1
ATOM 5515 C C . TYR F 1 21 ? 36.590 18.062 73.970 1.00 51.59 996 TYR F C 1
ATOM 5516 O O . TYR F 1 21 ? 37.305 17.127 74.340 1.00 50.87 996 TYR F O 1
ATOM 5525 N N . PHE F 1 22 ? 35.293 17.916 73.702 1.00 48.06 997 PHE F N 1
ATOM 5526 C CA . PHE F 1 22 ? 34.639 16.607 73.756 1.00 47.90 997 PHE F CA 1
ATOM 5527 C C . PHE F 1 22 ? 34.448 16.155 72.312 1.00 48.05 997 PHE F C 1
ATOM 5528 O O . PHE F 1 22 ? 33.856 16.869 71.508 1.00 47.59 997 PHE F O 1
ATOM 5536 N N . GLN F 1 23 ? 34.966 14.977 71.986 1.00 90.09 998 GLN F N 1
ATOM 5537 C CA . GLN F 1 23 ? 34.902 14.468 70.622 1.00 91.81 998 GLN F CA 1
ATOM 5538 C C . GLN F 1 23 ? 33.667 13.666 70.236 1.00 94.05 998 GLN F C 1
ATOM 5539 O O . GLN F 1 23 ? 32.976 13.098 71.087 1.00 95.13 998 GLN F O 1
ATOM 5545 N N . GLY F 1 24 ? 33.415 13.628 68.928 1.00 84.04 999 GLY F N 1
ATOM 5546 C CA . GLY F 1 24 ? 32.271 12.918 68.386 1.00 86.13 999 GLY F CA 1
ATOM 5547 C C . GLY F 1 24 ? 32.412 11.412 68.405 1.00 87.83 999 GLY F C 1
ATOM 5548 O O . GLY F 1 24 ? 33.394 10.870 68.916 1.00 88.34 999 GLY F O 1
ATOM 5549 N N . HIS F 1 25 ? 31.433 10.731 67.819 1.00 110.90 1000 HIS F N 1
ATOM 5550 C CA . HIS F 1 25 ? 31.439 9.281 67.810 1.00 111.61 1000 HIS F CA 1
ATOM 5551 C C . HIS F 1 25 ? 30.735 8.668 66.599 1.00 110.20 1000 HIS F C 1
ATOM 5552 O O . HIS F 1 25 ? 29.602 9.034 66.282 1.00 109.99 1000 HIS F O 1
ATOM 5559 N N . MET F 1 26 ? 31.409 7.735 65.924 1.00 92.84 1001 MET F N 1
ATOM 5560 C CA . MET F 1 26 ? 30.819 7.050 64.773 1.00 90.40 1001 MET F CA 1
ATOM 5561 C C . MET F 1 26 ? 29.870 6.005 65.339 1.00 88.24 1001 MET F C 1
ATOM 5562 O O . MET F 1 26 ? 30.234 4.845 65.530 1.00 87.74 1001 MET F O 1
ATOM 5567 N N . ASP F 1 27 ? 28.644 6.437 65.595 1.00 59.98 1002 ASP F N 1
ATOM 5568 C CA . ASP F 1 27 ? 27.618 5.598 66.192 1.00 57.22 1002 ASP F CA 1
ATOM 5569 C C . ASP F 1 27 ? 27.083 4.454 65.334 1.00 54.16 1002 ASP F C 1
ATOM 5570 O O . ASP F 1 27 ? 26.800 3.373 65.853 1.00 53.63 1002 ASP F O 1
ATOM 5575 N N . LYS F 1 28 ? 26.930 4.682 64.033 1.00 51.55 1003 LYS F N 1
ATOM 5576 C CA . LYS F 1 28 ? 26.402 3.636 63.160 1.00 48.79 1003 LYS F CA 1
ATOM 5577 C C . LYS F 1 28 ? 27.458 2.931 62.339 1.00 46.11 1003 LYS F C 1
ATOM 5578 O O . LYS F 1 28 ? 28.220 3.566 61.612 1.00 45.86 1003 LYS F O 1
ATOM 5584 N N . LYS F 1 29 ? 27.488 1.608 62.474 1.00 43.32 1004 LYS F N 1
ATOM 5585 C CA . LYS F 1 29 ? 28.414 0.755 61.745 1.00 40.04 1004 LYS F CA 1
ATOM 5586 C C . LYS F 1 29 ? 27.560 -0.086 60.797 1.00 37.71 1004 LYS F C 1
ATOM 5587 O O . LYS F 1 29 ? 26.363 -0.253 61.032 1.00 37.16 1004 LYS F O 1
ATOM 5593 N N . TYR F 1 30 ? 28.164 -0.602 59.731 1.00 43.87 1005 TYR F N 1
ATOM 5594 C CA . TYR F 1 30 ? 27.456 -1.447 58.768 1.00 41.61 1005 TYR F CA 1
ATOM 5595 C C . TYR F 1 30 ? 28.427 -2.513 58.304 1.00 41.32 1005 TYR F C 1
ATOM 5596 O O . TYR F 1 30 ? 29.606 -2.228 58.106 1.00 41.56 1005 TYR F O 1
ATOM 5605 N N . ASP F 1 31 ? 27.938 -3.734 58.121 1.00 43.72 1006 ASP F N 1
ATOM 5606 C CA . ASP F 1 31 ? 28.787 -4.817 57.656 1.00 43.37 1006 ASP F CA 1
ATOM 5607 C C . ASP F 1 31 ? 28.087 -5.556 56.534 1.00 42.48 1006 ASP F C 1
ATOM 5608 O O . ASP F 1 31 ? 26.955 -6.017 56.687 1.00 43.87 1006 ASP F O 1
ATOM 5613 N N . ILE F 1 32 ? 28.777 -5.681 55.409 1.00 46.78 1007 ILE F N 1
ATOM 5614 C CA . ILE F 1 32 ? 28.218 -6.330 54.235 1.00 45.91 1007 ILE F CA 1
ATOM 5615 C C . ILE F 1 32 ? 29.245 -7.196 53.526 1.00 46.06 1007 ILE F C 1
ATOM 5616 O O . ILE F 1 32 ? 30.430 -6.856 53.485 1.00 44.82 1007 ILE F O 1
ATOM 5621 N N . THR F 1 33 ? 28.800 -8.318 52.972 1.00 40.55 1008 THR F N 1
ATOM 5622 C CA . THR F 1 33 ? 29.714 -9.163 52.210 1.00 41.27 1008 THR F CA 1
ATOM 5623 C C . THR F 1 33 ? 29.050 -9.576 50.906 1.00 40.51 1008 THR F C 1
ATOM 5624 O O . THR F 1 33 ? 27.951 -10.134 50.892 1.00 40.84 1008 THR F O 1
ATOM 5628 N N . ALA F 1 34 ? 29.724 -9.271 49.805 1.00 40.65 1009 ALA F N 1
ATOM 5629 C CA . ALA F 1 34 ? 29.224 -9.599 48.483 1.00 41.94 1009 ALA F CA 1
ATOM 5630 C C . ALA F 1 34 ? 30.090 -10.696 47.886 1.00 43.13 1009 ALA F C 1
ATOM 5631 O O . ALA F 1 34 ? 31.317 -10.589 47.842 1.00 43.76 1009 ALA F O 1
ATOM 5633 N N . VAL F 1 35 ? 29.448 -11.756 47.427 1.00 50.73 1010 VAL F N 1
ATOM 5634 C CA . VAL F 1 35 ? 30.170 -12.864 46.837 1.00 51.17 1010 VAL F CA 1
ATOM 5635 C C . VAL F 1 35 ? 29.846 -12.983 45.360 1.00 52.53 1010 VAL F C 1
ATOM 5636 O O . VAL F 1 35 ? 28.690 -12.867 44.948 1.00 52.91 1010 VAL F O 1
ATOM 5640 N N . LEU F 1 36 ? 30.887 -13.190 44.566 1.00 47.89 1011 LEU F N 1
ATOM 5641 C CA . LEU F 1 36 ? 30.730 -13.348 43.135 1.00 49.61 1011 LEU F CA 1
ATOM 5642 C C . LEU F 1 36 ? 30.497 -14.836 42.873 1.00 51.43 1011 LEU F C 1
ATOM 5643 O O . LEU F 1 36 ? 31.382 -15.655 43.108 1.00 51.70 1011 LEU F O 1
ATOM 5648 N N . ASN F 1 37 ? 29.296 -15.184 42.417 1.00 48.65 1012 ASN F N 1
ATOM 5649 C CA . ASN F 1 37 ? 28.963 -16.580 42.123 1.00 51.92 1012 ASN F CA 1
ATOM 5650 C C . ASN F 1 37 ? 29.363 -16.872 40.682 1.00 54.09 1012 ASN F C 1
ATOM 5651 O O . ASN F 1 37 ? 29.744 -15.955 39.940 1.00 53.67 1012 ASN F O 1
ATOM 5656 N N . GLU F 1 38 ? 29.274 -18.140 40.283 1.00 68.12 1013 GLU F N 1
ATOM 5657 C CA . GLU F 1 38 ? 29.577 -18.519 38.905 1.00 71.62 1013 GLU F CA 1
ATOM 5658 C C . GLU F 1 38 ? 28.498 -17.828 38.087 1.00 72.69 1013 GLU F C 1
ATOM 5659 O O . GLU F 1 38 ? 27.623 -17.178 38.653 1.00 73.29 1013 GLU F O 1
ATOM 5665 N N . ASP F 1 39 ? 28.541 -17.967 36.769 1.00 95.33 1014 ASP F N 1
ATOM 5666 C CA . ASP F 1 39 ? 27.551 -17.321 35.909 1.00 95.35 1014 ASP F CA 1
ATOM 5667 C C . ASP F 1 39 ? 27.506 -15.809 36.156 1.00 94.37 1014 ASP F C 1
ATOM 5668 O O . ASP F 1 39 ? 26.500 -15.151 35.889 1.00 95.54 1014 ASP F O 1
ATOM 5673 N N . SER F 1 40 ? 28.612 -15.283 36.678 1.00 65.31 1015 SER F N 1
ATOM 5674 C CA . SER F 1 40 ? 28.802 -13.854 36.952 1.00 62.75 1015 SER F CA 1
ATOM 5675 C C . SER F 1 40 ? 27.768 -13.056 37.759 1.00 60.38 1015 SER F C 1
ATOM 5676 O O . SER F 1 40 ? 27.808 -11.822 37.767 1.00 59.56 1015 SER F O 1
ATOM 5679 N N . SER F 1 41 ? 26.840 -13.725 38.429 1.00 60.97 1016 SER F N 1
ATOM 5680 C CA . SER F 1 41 ? 25.880 -12.980 39.230 1.00 58.01 1016 SER F CA 1
ATOM 5681 C C . SER F 1 41 ? 26.478 -12.903 40.634 1.00 56.86 1016 SER F C 1
ATOM 5682 O O . SER F 1 41 ? 27.231 -13.793 41.047 1.00 57.77 1016 SER F O 1
ATOM 5685 N N . MET F 1 42 ? 26.151 -11.841 41.361 1.00 58.80 1017 MET F N 1
ATOM 5686 C CA . MET F 1 42 ? 26.656 -11.652 42.715 1.00 55.21 1017 MET F CA 1
ATOM 5687 C C . MET F 1 42 ? 25.535 -11.764 43.734 1.00 55.57 1017 MET F C 1
ATOM 5688 O O . MET F 1 42 ? 24.357 -11.655 43.394 1.00 56.10 1017 MET F O 1
ATOM 5693 N N . THR F 1 43 ? 25.905 -11.992 44.987 1.00 40.30 1018 THR F N 1
ATOM 5694 C CA . THR F 1 43 ? 24.922 -12.096 46.051 1.00 40.96 1018 THR F CA 1
ATOM 5695 C C . THR F 1 43 ? 25.461 -11.451 47.308 1.00 40.59 1018 THR F C 1
ATOM 5696 O O . THR F 1 43 ? 26.457 -11.890 47.863 1.00 41.03 1018 THR F O 1
ATOM 5700 N N . ALA F 1 44 ? 24.792 -10.395 47.751 1.00 38.32 1019 ALA F N 1
ATOM 5701 C CA . ALA F 1 44 ? 25.209 -9.679 48.951 1.00 38.21 1019 ALA F CA 1
ATOM 5702 C C . ALA F 1 44 ? 24.413 -10.125 50.182 1.00 38.36 1019 ALA F C 1
ATOM 5703 O O . ALA F 1 44 ? 23.192 -10.309 50.132 1.00 37.55 1019 ALA F O 1
ATOM 5705 N N . ILE F 1 45 ? 25.124 -10.294 51.288 1.00 35.67 1020 ILE F N 1
ATOM 5706 C CA . ILE F 1 45 ? 24.513 -10.717 52.533 1.00 38.45 1020 ILE F CA 1
ATOM 5707 C C . ILE F 1 45 ? 24.645 -9.631 53.597 1.00 40.09 1020 ILE F C 1
ATOM 5708 O O . ILE F 1 45 ? 25.722 -9.042 53.776 1.00 40.22 1020 ILE F O 1
ATOM 5713 N N . SER F 1 46 ? 23.538 -9.365 54.287 1.00 50.39 1021 SER F N 1
ATOM 5714 C CA . SER F 1 46 ? 23.505 -8.393 55.373 1.00 52.11 1021 SER F CA 1
ATOM 5715 C C . SER F 1 46 ? 22.648 -9.028 56.444 1.00 54.67 1021 SER F C 1
ATOM 5716 O O . SER F 1 46 ? 21.469 -9.293 56.211 1.00 54.97 1021 SER F O 1
ATOM 5719 N N . ASP F 1 47 ? 23.239 -9.270 57.613 1.00 84.04 1022 ASP F N 1
ATOM 5720 C CA . ASP F 1 47 ? 22.523 -9.901 58.713 1.00 86.24 1022 ASP F CA 1
ATOM 5721 C C . ASP F 1 47 ? 21.828 -11.118 58.133 1.00 87.23 1022 ASP F C 1
ATOM 5722 O O . ASP F 1 47 ? 22.470 -11.895 57.436 1.00 87.98 1022 ASP F O 1
ATOM 5727 N N . GLN F 1 48 ? 20.538 -11.298 58.393 1.00 65.68 1023 GLN F N 1
ATOM 5728 C CA . GLN F 1 48 ? 19.859 -12.466 57.849 1.00 66.36 1023 GLN F CA 1
ATOM 5729 C C . GLN F 1 48 ? 19.137 -12.249 56.532 1.00 64.77 1023 GLN F C 1
ATOM 5730 O O . GLN F 1 48 ? 18.166 -12.938 56.234 1.00 64.71 1023 GLN F O 1
ATOM 5736 N N . PHE F 1 49 ? 19.626 -11.303 55.737 1.00 52.65 1024 PHE F N 1
ATOM 5737 C CA . PHE F 1 49 ? 19.034 -10.993 54.436 1.00 50.82 1024 PHE F CA 1
ATOM 5738 C C . PHE F 1 49 ? 20.036 -11.098 53.291 1.00 50.13 1024 PHE F C 1
ATOM 5739 O O . PHE F 1 49 ? 21.218 -10.773 53.455 1.00 48.96 1024 PHE F O 1
ATOM 5747 N N . GLN F 1 50 ? 19.540 -11.533 52.132 1.00 52.10 1025 GLN F N 1
ATOM 5748 C CA . GLN F 1 50 ? 20.345 -11.709 50.920 1.00 51.30 1025 GLN F CA 1
ATOM 5749 C C . GLN F 1 50 ? 19.669 -11.079 49.705 1.00 50.01 1025 GLN F C 1
ATOM 5750 O O . GLN F 1 50 ? 18.453 -11.198 49.516 1.00 50.57 1025 GLN F O 1
ATOM 5756 N N . ILE F 1 51 ? 20.469 -10.420 48.878 1.00 45.30 1026 ILE F N 1
ATOM 5757 C CA . ILE F 1 51 ? 19.984 -9.780 47.660 1.00 44.65 1026 ILE F CA 1
ATOM 5758 C C . ILE F 1 51 ? 20.897 -10.255 46.528 1.00 43.66 1026 ILE F C 1
ATOM 5759 O O . ILE F 1 51 ? 22.120 -10.331 46.699 1.00 43.48 1026 ILE F O 1
ATOM 5764 N N . THR F 1 52 ? 20.314 -10.595 45.383 1.00 54.37 1027 THR F N 1
ATOM 5765 C CA . THR F 1 52 ? 21.134 -11.039 44.263 1.00 54.33 1027 THR F CA 1
ATOM 5766 C C . THR F 1 52 ? 21.342 -9.898 43.266 1.00 53.34 1027 THR F C 1
ATOM 5767 O O . THR F 1 52 ? 20.387 -9.309 42.757 1.00 52.61 1027 THR F O 1
ATOM 5771 N N . LEU F 1 53 ? 22.602 -9.577 43.008 1.00 71.08 1028 LEU F N 1
ATOM 5772 C CA . LEU F 1 53 ? 22.928 -8.516 42.076 1.00 71.37 1028 LEU F CA 1
ATOM 5773 C C . LEU F 1 53 ? 23.607 -9.111 40.866 1.00 72.45 1028 LEU F C 1
ATOM 5774 O O . LEU F 1 53 ? 24.334 -10.095 40.973 1.00 73.14 1028 LEU F O 1
ATOM 5779 N N . ASP F 1 54 ? 23.364 -8.507 39.710 1.00 52.71 1029 ASP F N 1
ATOM 5780 C CA . ASP F 1 54 ? 23.953 -8.982 38.477 1.00 52.45 1029 ASP F CA 1
ATOM 5781 C C . ASP F 1 54 ? 24.242 -7.778 37.589 1.00 53.21 1029 ASP F C 1
ATOM 5782 O O . ASP F 1 54 ? 23.439 -6.844 37.500 1.00 52.91 1029 ASP F O 1
ATOM 5787 N N . ALA F 1 55 ? 25.399 -7.794 36.941 1.00 55.85 1030 ALA F N 1
ATOM 5788 C CA . ALA F 1 55 ? 25.771 -6.694 36.068 1.00 57.93 1030 ALA F CA 1
ATOM 5789 C C . ALA F 1 55 ? 25.409 -7.010 34.615 1.00 59.41 1030 ALA F C 1
ATOM 5790 O O . ALA F 1 55 ? 25.647 -6.208 33.717 1.00 58.68 1030 ALA F O 1
ATOM 5792 N N . ARG F 1 56 ? 24.839 -8.185 34.387 1.00 78.28 1031 ARG F N 1
ATOM 5793 C CA . ARG F 1 56 ? 24.446 -8.590 33.042 1.00 82.22 1031 ARG F CA 1
ATOM 5794 C C . ARG F 1 56 ? 23.252 -7.776 32.543 1.00 83.63 1031 ARG F C 1
ATOM 5795 O O . ARG F 1 56 ? 22.332 -7.478 33.307 1.00 84.12 1031 ARG F O 1
ATOM 5803 N N . PRO F 1 57 ? 23.240 -7.422 31.248 1.00 75.47 1032 PRO F N 1
ATOM 5804 C CA . PRO F 1 57 ? 22.160 -6.628 30.644 1.00 77.14 1032 PRO F CA 1
ATOM 5805 C C . PRO F 1 57 ? 20.769 -7.275 30.602 1.00 78.76 1032 PRO F C 1
ATOM 5806 O O . PRO F 1 57 ? 20.313 -7.747 29.561 1.00 79.67 1032 PRO F O 1
ATOM 5810 N N . LYS F 1 58 ? 20.111 -7.286 31.757 1.00 73.55 1033 LYS F N 1
ATOM 5811 C CA . LYS F 1 58 ? 18.761 -7.833 31.911 1.00 75.27 1033 LYS F CA 1
ATOM 5812 C C . LYS F 1 58 ? 18.554 -9.267 31.448 1.00 76.15 1033 LYS F C 1
ATOM 5813 O O . LYS F 1 58 ? 17.656 -9.966 31.924 1.00 76.19 1033 LYS F O 1
ATOM 5819 N N . HIS F 1 59 ? 19.368 -9.683 30.492 1.00 88.10 1034 HIS F N 1
ATOM 5820 C CA . HIS F 1 59 ? 19.294 -11.010 29.918 1.00 89.20 1034 HIS F CA 1
ATOM 5821 C C . HIS F 1 59 ? 19.953 -12.059 30.758 1.00 89.24 1034 HIS F C 1
ATOM 5822 O O . HIS F 1 59 ? 19.291 -12.703 31.585 1.00 89.10 1034 HIS F O 1
ATOM 5829 N N . THR F 1 60 ? 21.253 -12.250 30.540 1.00 79.16 1035 THR F N 1
ATOM 5830 C CA . THR F 1 60 ? 21.941 -13.237 31.340 1.00 79.03 1035 THR F CA 1
ATOM 5831 C C . THR F 1 60 ? 21.422 -12.958 32.724 1.00 78.79 1035 THR F C 1
ATOM 5832 O O . THR F 1 60 ? 20.740 -13.800 33.282 1.00 79.55 1035 THR F O 1
ATOM 5836 N N . ALA F 1 61 ? 21.643 -11.809 33.385 1.00 74.80 1036 ALA F N 1
ATOM 5837 C CA . ALA F 1 61 ? 20.998 -11.354 34.704 1.00 74.60 1036 ALA F CA 1
ATOM 5838 C C . ALA F 1 61 ? 20.558 -12.279 35.914 1.00 74.80 1036 ALA F C 1
ATOM 5839 O O . ALA F 1 61 ? 20.900 -13.446 35.969 1.00 75.46 1036 ALA F O 1
ATOM 5841 N N . LYS F 1 62 ? 19.798 -11.677 36.887 1.00 51.60 1037 LYS F N 1
ATOM 5842 C CA . LYS F 1 62 ? 19.263 -12.347 38.118 1.00 52.48 1037 LYS F CA 1
ATOM 5843 C C . LYS F 1 62 ? 18.976 -11.401 39.326 1.00 51.11 1037 LYS F C 1
ATOM 5844 O O . LYS F 1 62 ? 18.608 -11.854 40.412 1.00 50.96 1037 LYS F O 1
ATOM 5850 N N . GLY F 1 63 ? 19.173 -10.110 39.114 1.00 66.03 1038 GLY F N 1
ATOM 5851 C CA . GLY F 1 63 ? 18.986 -9.082 40.124 1.00 63.50 1038 GLY F CA 1
ATOM 5852 C C . GLY F 1 63 ? 19.447 -7.705 39.687 1.00 60.87 1038 GLY F C 1
ATOM 5853 O O . GLY F 1 63 ? 19.993 -7.537 38.588 1.00 59.90 1038 GLY F O 1
ATOM 5854 N N . PHE F 1 64 ? 19.203 -6.730 40.563 1.00 36.42 1039 PHE F N 1
ATOM 5855 C CA . PHE F 1 64 ? 19.580 -5.339 40.364 1.00 33.48 1039 PHE F CA 1
ATOM 5856 C C . PHE F 1 64 ? 21.015 -5.201 39.886 1.00 32.12 1039 PHE F C 1
ATOM 5857 O O . PHE F 1 64 ? 21.892 -5.988 40.260 1.00 31.79 1039 PHE F O 1
ATOM 5865 N N . GLY F 1 65 ? 21.245 -4.198 39.049 1.00 50.60 1040 GLY F N 1
ATOM 5866 C CA . GLY F 1 65 ? 22.589 -3.948 38.579 1.00 49.36 1040 GLY F CA 1
ATOM 5867 C C . GLY F 1 65 ? 23.249 -3.295 39.771 1.00 48.75 1040 GLY F C 1
ATOM 5868 O O . GLY F 1 65 ? 22.565 -2.618 40.535 1.00 49.40 1040 GLY F O 1
ATOM 5869 N N . PRO F 1 66 ? 24.559 -3.471 39.972 1.00 61.13 1041 PRO F N 1
ATOM 5870 C CA . PRO F 1 66 ? 25.225 -2.851 41.122 1.00 60.68 1041 PRO F CA 1
ATOM 5871 C C . PRO F 1 66 ? 24.784 -1.408 41.400 1.00 60.22 1041 PRO F C 1
ATOM 5872 O O . PRO F 1 66 ? 24.378 -1.081 42.514 1.00 60.33 1041 PRO F O 1
ATOM 5876 N N . LEU F 1 67 ? 24.847 -0.546 40.393 1.00 41.50 1042 LEU F N 1
ATOM 5877 C CA . LEU F 1 67 ? 24.439 0.829 40.601 1.00 39.13 1042 LEU F CA 1
ATOM 5878 C C . LEU F 1 67 ? 22.950 0.976 40.875 1.00 38.68 1042 LEU F C 1
ATOM 5879 O O . LEU F 1 67 ? 22.554 1.855 41.643 1.00 39.45 1042 LEU F O 1
ATOM 5884 N N . ALA F 1 68 ? 22.125 0.138 40.248 1.00 23.98 1043 ALA F N 1
ATOM 5885 C CA . ALA F 1 68 ? 20.692 0.198 40.489 1.00 23.42 1043 ALA F CA 1
ATOM 5886 C C . ALA F 1 68 ? 20.501 0.063 41.986 1.00 24.77 1043 ALA F C 1
ATOM 5887 O O . ALA F 1 68 ? 19.766 0.841 42.605 1.00 24.68 1043 ALA F O 1
ATOM 5889 N N . ALA F 1 69 ? 21.174 -0.926 42.568 1.00 37.35 1044 ALA F N 1
ATOM 5890 C CA . ALA F 1 69 ? 21.098 -1.165 44.007 1.00 36.40 1044 ALA F CA 1
ATOM 5891 C C . ALA F 1 69 ? 21.562 0.070 44.743 1.00 35.88 1044 ALA F C 1
ATOM 5892 O O . ALA F 1 69 ? 20.860 0.604 45.598 1.00 34.63 1044 ALA F O 1
ATOM 5894 N N . LEU F 1 70 ? 22.762 0.514 44.402 1.00 37.39 1045 LEU F N 1
ATOM 5895 C CA . LEU F 1 70 ? 23.341 1.678 45.038 1.00 37.48 1045 LEU F CA 1
ATOM 5896 C C . LEU F 1 70 ? 22.313 2.798 45.039 1.00 37.51 1045 LEU F C 1
ATOM 5897 O O . LEU F 1 70 ? 22.004 3.373 46.085 1.00 37.17 1045 LEU F O 1
ATOM 5902 N N . LEU F 1 71 ? 21.762 3.090 43.869 1.00 29.53 1046 LEU F N 1
ATOM 5903 C CA . LEU F 1 71 ? 20.757 4.133 43.768 1.00 29.37 1046 LEU F CA 1
ATOM 5904 C C . LEU F 1 71 ? 19.530 3.785 44.591 1.00 29.32 1046 LEU F C 1
ATOM 5905 O O . LEU F 1 71 ? 18.896 4.665 45.183 1.00 29.35 1046 LEU F O 1
ATOM 5910 N N . SER F 1 72 ? 19.187 2.503 44.638 1.00 28.71 1047 SER F N 1
ATOM 5911 C CA . SER F 1 72 ? 18.036 2.096 45.428 1.00 28.75 1047 SER F CA 1
ATOM 5912 C C . SER F 1 72 ? 18.324 2.334 46.898 1.00 28.64 1047 SER F C 1
ATOM 5913 O O . SER F 1 72 ? 17.436 2.704 47.657 1.00 29.25 1047 SER F O 1
ATOM 5916 N N . GLY F 1 73 ? 19.578 2.141 47.291 1.00 23.99 1048 GLY F N 1
ATOM 5917 C CA . GLY F 1 73 ? 19.949 2.367 48.675 1.00 24.24 1048 GLY F CA 1
ATOM 5918 C C . GLY F 1 73 ? 19.743 3.839 48.950 1.00 24.85 1048 GLY F C 1
ATOM 5919 O O . GLY F 1 73 ? 19.203 4.230 49.984 1.00 25.60 1048 GLY F O 1
ATOM 5920 N N . LEU F 1 74 ? 20.167 4.656 47.992 1.00 26.53 1049 LEU F N 1
ATOM 5921 C CA . LEU F 1 74 ? 20.033 6.109 48.074 1.00 26.78 1049 LEU F CA 1
ATOM 5922 C C . LEU F 1 74 ? 18.547 6.441 48.253 1.00 27.72 1049 LEU F C 1
ATOM 5923 O O . LEU F 1 74 ? 18.151 7.164 49.165 1.00 27.98 1049 LEU F O 1
ATOM 5928 N N . ALA F 1 75 ? 17.732 5.888 47.367 1.00 21.62 1050 ALA F N 1
ATOM 5929 C CA . ALA F 1 75 ? 16.300 6.100 47.409 1.00 22.92 1050 ALA F CA 1
ATOM 5930 C C . ALA F 1 75 ? 15.755 5.775 48.791 1.00 23.81 1050 ALA F C 1
ATOM 5931 O O . ALA F 1 75 ? 15.061 6.594 49.395 1.00 22.54 1050 ALA F O 1
ATOM 5933 N N . ALA F 1 76 ? 16.074 4.584 49.289 1.00 38.27 1051 ALA F N 1
ATOM 5934 C CA . ALA F 1 76 ? 15.606 4.157 50.609 1.00 39.73 1051 ALA F CA 1
ATOM 5935 C C . ALA F 1 76 ? 16.036 5.088 51.756 1.00 40.20 1051 ALA F C 1
ATOM 5936 O O . ALA F 1 76 ? 15.293 5.275 52.708 1.00 40.40 1051 ALA F O 1
ATOM 5938 N N . CYS F 1 77 ? 17.227 5.664 51.676 1.00 25.48 1052 CYS F N 1
ATOM 5939 C CA . CYS F 1 77 ? 17.683 6.580 52.716 1.00 26.67 1052 CYS F CA 1
ATOM 5940 C C . CYS F 1 77 ? 16.827 7.834 52.629 1.00 26.25 1052 CYS F C 1
ATOM 5941 O O . CYS F 1 77 ? 16.385 8.388 53.643 1.00 26.62 1052 CYS F O 1
ATOM 5944 N N . GLU F 1 78 ? 16.609 8.287 51.403 1.00 31.84 1053 GLU F N 1
ATOM 5945 C CA . GLU F 1 78 ? 15.808 9.473 51.189 1.00 31.12 1053 GLU F CA 1
ATOM 5946 C C . GLU F 1 78 ? 14.440 9.260 51.833 1.00 30.56 1053 GLU F C 1
ATOM 5947 O O . GLU F 1 78 ? 14.074 9.955 52.772 1.00 30.14 1053 GLU F O 1
ATOM 5953 N N . LEU F 1 79 ? 13.694 8.283 51.334 1.00 29.56 1054 LEU F N 1
ATOM 5954 C CA . LEU F 1 79 ? 12.371 8.001 51.866 1.00 29.16 1054 LEU F CA 1
ATOM 5955 C C . LEU F 1 79 ? 12.387 7.843 53.380 1.00 28.85 1054 LEU F C 1
ATOM 5956 O O . LEU F 1 79 ? 11.732 8.599 54.097 1.00 28.74 1054 LEU F O 1
ATOM 5961 N N . ALA F 1 80 ? 13.137 6.860 53.860 1.00 23.98 1055 ALA F N 1
ATOM 5962 C CA . ALA F 1 80 ? 13.222 6.592 55.291 1.00 23.50 1055 ALA F CA 1
ATOM 5963 C C . ALA F 1 80 ? 13.541 7.819 56.170 1.00 24.41 1055 ALA F C 1
ATOM 5964 O O . ALA F 1 80 ? 12.990 7.967 57.263 1.00 24.46 1055 ALA F O 1
ATOM 5966 N N . THR F 1 81 ? 14.428 8.698 55.716 1.00 26.12 1056 THR F N 1
ATOM 5967 C CA . THR F 1 81 ? 14.741 9.856 56.541 1.00 26.12 1056 THR F CA 1
ATOM 5968 C C . THR F 1 81 ? 13.597 10.837 56.458 1.00 24.21 1056 THR F C 1
ATOM 5969 O O . THR F 1 81 ? 13.409 11.638 57.356 1.00 25.39 1056 THR F O 1
ATOM 5973 N N . ALA F 1 82 ? 12.842 10.779 55.370 1.00 20.79 1057 ALA F N 1
ATOM 5974 C CA . ALA F 1 82 ? 11.700 11.659 55.199 1.00 20.64 1057 ALA F CA 1
ATOM 5975 C C . ALA F 1 82 ? 10.624 11.147 56.154 1.00 21.45 1057 ALA F C 1
ATOM 5976 O O . ALA F 1 82 ? 9.961 11.918 56.853 1.00 20.32 1057 ALA F O 1
ATOM 5978 N N . ASN F 1 83 ? 10.466 9.833 56.195 1.00 28.80 1058 ASN F N 1
ATOM 5979 C CA . ASN F 1 83 ? 9.484 9.256 57.068 1.00 28.66 1058 ASN F CA 1
ATOM 5980 C C . ASN F 1 83 ? 9.826 9.487 58.535 1.00 30.83 1058 ASN F C 1
ATOM 5981 O O . ASN F 1 83 ? 8.936 9.510 59.389 1.00 32.52 1058 ASN F O 1
ATOM 5986 N N . LEU F 1 84 ? 11.105 9.671 58.842 1.00 31.20 1059 LEU F N 1
ATOM 5987 C CA . LEU F 1 84 ? 11.497 9.880 60.230 1.00 32.10 1059 LEU F CA 1
ATOM 5988 C C . LEU F 1 84 ? 11.466 11.327 60.695 1.00 32.32 1059 LEU F C 1
ATOM 5989 O O . LEU F 1 84 ? 11.275 11.594 61.886 1.00 34.33 1059 LEU F O 1
ATOM 5994 N N . MET F 1 85 ? 11.648 12.257 59.762 1.00 20.70 1060 MET F N 1
ATOM 5995 C CA . MET F 1 85 ? 11.677 13.673 60.100 1.00 19.99 1060 MET F CA 1
ATOM 5996 C C . MET F 1 85 ? 10.311 14.354 59.959 1.00 21.44 1060 MET F C 1
ATOM 5997 O O . MET F 1 85 ? 10.081 15.425 60.526 1.00 20.37 1060 MET F O 1
ATOM 6002 N N . ALA F 1 86 ? 9.413 13.748 59.189 1.00 32.83 1061 ALA F N 1
ATOM 6003 C CA . ALA F 1 86 ? 8.084 14.325 58.990 1.00 33.83 1061 ALA F CA 1
ATOM 6004 C C . ALA F 1 86 ? 7.464 14.739 60.321 1.00 34.74 1061 ALA F C 1
ATOM 6005 O O . ALA F 1 86 ? 7.079 15.899 60.502 1.00 33.19 1061 ALA F O 1
ATOM 6007 N N . PRO F 1 87 ? 7.374 13.798 61.279 1.00 31.10 1062 PRO F N 1
ATOM 6008 C CA . PRO F 1 87 ? 6.788 14.121 62.582 1.00 31.31 1062 PRO F CA 1
ATOM 6009 C C . PRO F 1 87 ? 7.294 15.459 63.107 1.00 31.91 1062 PRO F C 1
ATOM 6010 O O . PRO F 1 87 ? 6.525 16.387 63.291 1.00 32.06 1062 PRO F O 1
ATOM 6014 N N . ALA F 1 88 ? 8.599 15.554 63.326 1.00 41.71 1063 ALA F N 1
ATOM 6015 C CA . ALA F 1 88 ? 9.207 16.773 63.836 1.00 42.69 1063 ALA F CA 1
ATOM 6016 C C . ALA F 1 88 ? 8.969 18.002 62.970 1.00 42.51 1063 ALA F C 1
ATOM 6017 O O . ALA F 1 88 ? 9.057 19.127 63.453 1.00 43.94 1063 ALA F O 1
ATOM 6019 N N . LYS F 1 89 ? 8.667 17.801 61.695 1.00 34.83 1064 LYS F N 1
ATOM 6020 C CA . LYS F 1 89 ? 8.452 18.933 60.805 1.00 34.42 1064 LYS F CA 1
ATOM 6021 C C . LYS F 1 89 ? 6.983 19.186 60.488 1.00 33.99 1064 LYS F C 1
ATOM 6022 O O . LYS F 1 89 ? 6.638 20.038 59.655 1.00 32.35 1064 LYS F O 1
ATOM 6028 N N . MET F 1 90 ? 6.124 18.441 61.169 1.00 31.43 1065 MET F N 1
ATOM 6029 C CA . MET F 1 90 ? 4.686 18.586 61.014 1.00 30.06 1065 MET F CA 1
ATOM 6030 C C . MET F 1 90 ? 4.141 18.282 59.622 1.00 29.52 1065 MET F C 1
ATOM 6031 O O . MET F 1 90 ? 3.126 18.837 59.202 1.00 30.17 1065 MET F O 1
ATOM 6036 N N . ILE F 1 91 ? 4.818 17.393 58.906 1.00 23.98 1066 ILE F N 1
ATOM 6037 C CA . ILE F 1 91 ? 4.335 17.001 57.604 1.00 23.20 1066 ILE F CA 1
ATOM 6038 C C . ILE F 1 91 ? 3.632 15.652 57.754 1.00 23.79 1066 ILE F C 1
ATOM 6039 O O . ILE F 1 91 ? 4.108 14.743 58.463 1.00 23.03 1066 ILE F O 1
ATOM 6044 N N . THR F 1 92 ? 2.476 15.529 57.115 1.00 28.30 1067 THR F N 1
ATOM 6045 C CA . THR F 1 92 ? 1.768 14.265 57.168 1.00 30.52 1067 THR F CA 1
ATOM 6046 C C . THR F 1 92 ? 1.914 13.690 55.769 1.00 30.50 1067 THR F C 1
ATOM 6047 O O . THR F 1 92 ? 1.519 14.308 54.780 1.00 28.96 1067 THR F O 1
ATOM 6051 N N . ILE F 1 93 ? 2.524 12.518 55.689 1.00 27.16 1068 ILE F N 1
ATOM 6052 C CA . ILE F 1 93 ? 2.727 11.879 54.411 1.00 27.99 1068 ILE F CA 1
ATOM 6053 C C . ILE F 1 93 ? 1.704 10.776 54.267 1.00 28.95 1068 ILE F C 1
ATOM 6054 O O . ILE F 1 93 ? 1.555 9.943 55.158 1.00 28.60 1068 ILE F O 1
ATOM 6059 N N . ASN F 1 94 ? 0.992 10.788 53.146 1.00 35.87 1069 ASN F N 1
ATOM 6060 C CA . ASN F 1 94 ? -0.015 9.783 52.880 1.00 37.65 1069 ASN F CA 1
ATOM 6061 C C . ASN F 1 94 ? 0.534 8.761 51.909 1.00 38.96 1069 ASN F C 1
ATOM 6062 O O . ASN F 1 94 ? 0.183 7.590 51.982 1.00 38.88 1069 ASN F O 1
ATOM 6067 N N . LYS F 1 95 ? 1.388 9.215 50.997 1.00 33.79 1070 LYS F N 1
ATOM 6068 C CA . LYS F 1 95 ? 2.051 8.343 50.034 1.00 35.69 1070 LYS F CA 1
ATOM 6069 C C . LYS F 1 95 ? 3.433 8.934 49.824 1.00 35.67 1070 LYS F C 1
ATOM 6070 O O . LYS F 1 95 ? 3.588 10.152 49.721 1.00 36.15 1070 LYS F O 1
ATOM 6076 N N . LEU F 1 96 ? 4.449 8.085 49.788 1.00 45.47 1071 LEU F N 1
ATOM 6077 C CA . LEU F 1 96 ? 5.792 8.590 49.571 1.00 45.11 1071 LEU F CA 1
ATOM 6078 C C . LEU F 1 96 ? 6.588 7.630 48.723 1.00 44.36 1071 LEU F C 1
ATOM 6079 O O . LEU F 1 96 ? 6.692 6.443 49.033 1.00 44.05 1071 LEU F O 1
ATOM 6084 N N . LEU F 1 97 ? 7.132 8.146 47.633 1.00 43.08 1072 LEU F N 1
ATOM 6085 C CA . LEU F 1 97 ? 7.936 7.329 46.752 1.00 41.74 1072 LEU F CA 1
ATOM 6086 C C . LEU F 1 97 ? 8.895 8.227 45.988 1.00 38.84 1072 LEU F C 1
ATOM 6087 O O . LEU F 1 97 ? 8.644 9.424 45.814 1.00 37.50 1072 LEU F O 1
ATOM 6092 N N . MET F 1 98 ? 10.006 7.657 45.549 1.00 31.47 1073 MET F N 1
ATOM 6093 C CA . MET F 1 98 ? 10.975 8.444 44.832 1.00 30.75 1073 MET F CA 1
ATOM 6094 C C . MET F 1 98 ? 11.551 7.710 43.649 1.00 31.42 1073 MET F C 1
ATOM 6095 O O . MET F 1 98 ? 11.962 6.554 43.758 1.00 30.86 1073 MET F O 1
ATOM 6100 N N . ASN F 1 99 ? 11.573 8.391 42.510 1.00 32.36 1074 ASN F N 1
ATOM 6101 C CA . ASN F 1 99 ? 12.157 7.827 41.313 1.00 32.32 1074 ASN F CA 1
ATOM 6102 C C . ASN F 1 99 ? 13.551 8.426 41.226 1.00 31.21 1074 ASN F C 1
ATOM 6103 O O . ASN F 1 99 ? 13.720 9.630 41.381 1.00 31.55 1074 ASN F O 1
ATOM 6108 N N . VAL F 1 100 ? 14.543 7.576 40.994 1.00 35.43 1075 VAL F N 1
ATOM 6109 C CA . VAL F 1 100 ? 15.931 8.005 40.893 1.00 34.98 1075 VAL F CA 1
ATOM 6110 C C . VAL F 1 100 ? 16.501 7.610 39.541 1.00 35.34 1075 VAL F C 1
ATOM 6111 O O . VAL F 1 100 ? 16.230 6.512 39.048 1.00 35.37 1075 VAL F O 1
ATOM 6115 N N . THR F 1 101 ? 17.292 8.494 38.941 1.00 39.94 1076 THR F N 1
ATOM 6116 C CA . THR F 1 101 ? 17.916 8.186 37.658 1.00 40.26 1076 THR F CA 1
ATOM 6117 C C . THR F 1 101 ? 19.353 8.696 37.637 1.00 41.53 1076 THR F C 1
ATOM 6118 O O . THR F 1 101 ? 19.637 9.784 38.123 1.00 41.48 1076 THR F O 1
ATOM 6122 N N . GLY F 1 102 ? 20.260 7.899 37.088 1.00 41.70 1077 GLY F N 1
ATOM 6123 C CA . GLY F 1 102 ? 21.649 8.311 37.023 1.00 43.28 1077 GLY F CA 1
ATOM 6124 C C . GLY F 1 102 ? 22.307 7.910 35.714 1.00 44.05 1077 GLY F C 1
ATOM 6125 O O . GLY F 1 102 ? 21.754 7.117 34.951 1.00 43.87 1077 GLY F O 1
ATOM 6126 N N . SER F 1 103 ? 23.488 8.457 35.444 1.00 44.58 1078 SER F N 1
ATOM 6127 C CA . SER F 1 103 ? 24.206 8.135 34.222 1.00 45.58 1078 SER F CA 1
ATOM 6128 C C . SER F 1 103 ? 25.706 8.286 34.424 1.00 47.16 1078 SER F C 1
ATOM 6129 O O . SER F 1 103 ? 26.156 8.976 35.345 1.00 48.55 1078 SER F O 1
ATOM 6132 N N . ARG F 1 104 ? 26.479 7.627 33.565 1.00 52.10 1079 ARG F N 1
ATOM 6133 C CA . ARG F 1 104 ? 27.938 7.669 33.647 1.00 51.38 1079 ARG F CA 1
ATOM 6134 C C . ARG F 1 104 ? 28.500 7.368 32.268 1.00 52.20 1079 ARG F C 1
ATOM 6135 O O . ARG F 1 104 ? 27.784 6.867 31.402 1.00 51.25 1079 ARG F O 1
ATOM 6143 N N . SER F 1 105 ? 29.778 7.674 32.072 1.00 46.04 1080 SER F N 1
ATOM 6144 C CA . SER F 1 105 ? 30.436 7.427 30.793 1.00 48.52 1080 SER F CA 1
ATOM 6145 C C . SER F 1 105 ? 31.262 6.141 30.863 1.00 49.31 1080 SER F C 1
ATOM 6146 O O . SER F 1 105 ? 32.001 5.923 31.830 1.00 49.48 1080 SER F O 1
ATOM 6149 N N . THR F 1 106 ? 31.128 5.292 29.843 1.00 59.18 1081 THR F N 1
ATOM 6150 C CA . THR F 1 106 ? 31.864 4.025 29.789 1.00 60.13 1081 THR F CA 1
ATOM 6151 C C . THR F 1 106 ? 33.249 4.272 29.210 1.00 60.99 1081 THR F C 1
ATOM 6152 O O . THR F 1 106 ? 34.206 3.564 29.517 1.00 60.97 1081 THR F O 1
ATOM 6156 N N . ASN F 1 107 ? 33.339 5.285 28.361 1.00 53.10 1082 ASN F N 1
ATOM 6157 C CA . ASN F 1 107 ? 34.594 5.661 27.740 1.00 54.23 1082 ASN F CA 1
ATOM 6158 C C . ASN F 1 107 ? 34.707 7.153 27.976 1.00 54.63 1082 ASN F C 1
ATOM 6159 O O . ASN F 1 107 ? 34.385 7.964 27.105 1.00 54.67 1082 ASN F O 1
ATOM 6164 N N . PRO F 1 108 ? 35.142 7.531 29.183 1.00 72.18 1083 PRO F N 1
ATOM 6165 C CA . PRO F 1 108 ? 35.310 8.922 29.598 1.00 72.95 1083 PRO F CA 1
ATOM 6166 C C . PRO F 1 108 ? 36.629 9.485 29.106 1.00 73.72 1083 PRO F C 1
ATOM 6167 O O . PRO F 1 108 ? 37.505 8.740 28.673 1.00 74.90 1083 PRO F O 1
ATOM 6171 N N . THR F 1 109 ? 36.762 10.802 29.171 1.00 64.08 1084 THR F N 1
ATOM 6172 C CA . THR F 1 109 ? 37.999 11.460 28.777 1.00 65.00 1084 THR F CA 1
ATOM 6173 C C . THR F 1 109 ? 38.675 11.853 30.089 1.00 65.66 1084 THR F C 1
ATOM 6174 O O . THR F 1 109 ? 39.901 11.862 30.202 1.00 66.98 1084 THR F O 1
ATOM 6178 N N . ASP F 1 110 ? 37.834 12.165 31.074 1.00 64.21 1085 ASP F N 1
ATOM 6179 C CA . ASP F 1 110 ? 38.249 12.560 32.415 1.00 63.02 1085 ASP F CA 1
ATOM 6180 C C . ASP F 1 110 ? 39.063 11.455 33.064 1.00 61.03 1085 ASP F C 1
ATOM 6181 O O . ASP F 1 110 ? 40.117 11.690 33.642 1.00 61.28 1085 ASP F O 1
ATOM 6186 N N . GLY F 1 111 ? 38.548 10.239 32.961 1.00 69.75 1086 GLY F N 1
ATOM 6187 C CA . GLY F 1 111 ? 39.189 9.108 33.592 1.00 66.85 1086 GLY F CA 1
ATOM 6188 C C . GLY F 1 111 ? 38.285 8.851 34.780 1.00 65.44 1086 GLY F C 1
ATOM 6189 O O . GLY F 1 111 ? 38.639 8.135 35.719 1.00 65.92 1086 GLY F O 1
ATOM 6190 N N . TYR F 1 112 ? 37.104 9.468 34.721 1.00 58.56 1087 TYR F N 1
ATOM 6191 C CA . TYR F 1 112 ? 36.092 9.354 35.766 1.00 56.48 1087 TYR F CA 1
ATOM 6192 C C . TYR F 1 112 ? 34.937 8.477 35.303 1.00 55.40 1087 TYR F C 1
ATOM 6193 O O . TYR F 1 112 ? 34.121 8.874 34.466 1.00 56.53 1087 TYR F O 1
ATOM 6202 N N . PHE F 1 113 ? 34.869 7.285 35.874 1.00 48.35 1088 PHE F N 1
ATOM 6203 C CA . PHE F 1 113 ? 33.839 6.320 35.526 1.00 47.56 1088 PHE F CA 1
ATOM 6204 C C . PHE F 1 113 ? 32.621 6.330 36.463 1.00 47.22 1088 PHE F C 1
ATOM 6205 O O . PHE F 1 113 ? 31.706 5.517 36.304 1.00 47.61 1088 PHE F O 1
ATOM 6213 N N . GLY F 1 114 ? 32.605 7.238 37.433 1.00 39.83 1089 GLY F N 1
ATOM 6214 C CA . GLY F 1 114 ? 31.494 7.293 38.365 1.00 39.09 1089 GLY F CA 1
ATOM 6215 C C . GLY F 1 114 ? 30.262 7.938 37.764 1.00 38.81 1089 GLY F C 1
ATOM 6216 O O . GLY F 1 114 ? 30.273 8.308 36.594 1.00 40.14 1089 GLY F O 1
ATOM 6217 N N . LEU F 1 115 ? 29.196 8.071 38.550 1.00 37.92 1090 LEU F N 1
ATOM 6218 C CA . LEU F 1 115 ? 27.976 8.688 38.052 1.00 36.72 1090 LEU F CA 1
ATOM 6219 C C . LEU F 1 115 ? 28.261 10.167 37.911 1.00 37.72 1090 LEU F C 1
ATOM 6220 O O . LEU F 1 115 ? 28.843 10.787 38.804 1.00 37.87 1090 LEU F O 1
ATOM 6225 N N . ARG F 1 116 ? 27.884 10.722 36.767 1.00 45.99 1091 ARG F N 1
ATOM 6226 C CA . ARG F 1 116 ? 28.114 12.132 36.500 1.00 47.00 1091 ARG F CA 1
ATOM 6227 C C . ARG F 1 116 ? 26.873 12.887 36.905 1.00 47.77 1091 ARG F C 1
ATOM 6228 O O . ARG F 1 116 ? 26.922 14.064 37.241 1.00 48.24 1091 ARG F O 1
ATOM 6236 N N . GLU F 1 117 ? 25.751 12.190 36.880 1.00 38.91 1092 GLU F N 1
ATOM 6237 C CA . GLU F 1 117 ? 24.490 12.797 37.247 1.00 39.53 1092 GLU F CA 1
ATOM 6238 C C . GLU F 1 117 ? 23.521 11.787 37.829 1.00 39.30 1092 GLU F C 1
ATOM 6239 O O . GLU F 1 117 ? 23.378 10.675 37.329 1.00 38.77 1092 GLU F O 1
ATOM 6245 N N . ILE F 1 118 ? 22.872 12.177 38.912 1.00 30.77 1093 ILE F N 1
ATOM 6246 C CA . ILE F 1 118 ? 21.877 11.330 39.538 1.00 31.86 1093 ILE F CA 1
ATOM 6247 C C . ILE F 1 118 ? 20.695 12.259 39.907 1.00 30.78 1093 ILE F C 1
ATOM 6248 O O . ILE F 1 118 ? 20.843 13.201 40.688 1.00 29.10 1093 ILE F O 1
ATOM 6253 N N . ASN F 1 119 ? 19.538 11.996 39.291 1.00 52.25 1094 ASN F N 1
ATOM 6254 C CA . ASN F 1 119 ? 18.315 12.784 39.477 1.00 52.20 1094 ASN F CA 1
ATOM 6255 C C . ASN F 1 119 ? 17.335 12.183 40.466 1.00 51.47 1094 ASN F C 1
ATOM 6256 O O . ASN F 1 119 ? 16.873 11.056 40.285 1.00 50.40 1094 ASN F O 1
ATOM 6261 N N . LEU F 1 120 ? 16.996 12.959 41.490 1.00 42.66 1095 LEU F N 1
ATOM 6262 C CA . LEU F 1 120 ? 16.062 12.521 42.519 1.00 43.13 1095 LEU F CA 1
ATOM 6263 C C . LEU F 1 120 ? 14.696 13.156 42.331 1.00 42.93 1095 LEU F C 1
ATOM 6264 O O . LEU F 1 120 ? 14.563 14.381 42.349 1.00 43.55 1095 LEU F O 1
ATOM 6269 N N . HIS F 1 121 ? 13.678 12.325 42.155 1.00 34.18 1096 HIS F N 1
ATOM 6270 C CA . HIS F 1 121 ? 12.329 12.839 41.984 1.00 35.20 1096 HIS F CA 1
ATOM 6271 C C . HIS F 1 121 ? 11.365 12.296 43.029 1.00 33.78 1096 HIS F C 1
ATOM 6272 O O . HIS F 1 121 ? 11.009 11.126 43.002 1.00 34.39 1096 HIS F O 1
ATOM 6279 N N . TRP F 1 122 ? 10.941 13.159 43.944 1.00 26.53 1097 TRP F N 1
ATOM 6280 C CA . TRP F 1 122 ? 9.995 12.780 44.993 1.00 26.00 1097 TRP F CA 1
ATOM 6281 C C . TRP F 1 122 ? 8.568 12.855 44.485 1.00 26.68 1097 TRP F C 1
ATOM 6282 O O . TRP F 1 122 ? 8.251 13.651 43.600 1.00 27.53 1097 TRP F O 1
ATOM 6293 N N . GLU F 1 123 ? 7.715 12.002 45.031 1.00 25.16 1098 GLU F N 1
ATOM 6294 C CA . GLU F 1 123 ? 6.295 12.043 44.719 1.00 26.02 1098 GLU F CA 1
ATOM 6295 C C . GLU F 1 123 ? 5.712 11.904 46.093 1.00 25.45 1098 GLU F C 1
ATOM 6296 O O . GLU F 1 123 ? 5.745 10.825 46.680 1.00 24.18 1098 GLU F O 1
ATOM 6302 N N . ILE F 1 124 ? 5.225 13.023 46.616 1.00 38.78 1099 ILE F N 1
ATOM 6303 C CA . ILE F 1 124 ? 4.642 13.072 47.950 1.00 38.91 1099 ILE F CA 1
ATOM 6304 C C . ILE F 1 124 ? 3.162 13.386 47.923 1.00 37.90 1099 ILE F C 1
ATOM 6305 O O . ILE F 1 124 ? 2.740 14.389 47.348 1.00 37.51 1099 ILE F O 1
ATOM 6310 N N . HIS F 1 125 ? 2.373 12.519 48.533 1.00 39.24 1100 HIS F N 1
ATOM 6311 C CA . HIS F 1 125 ? 0.948 12.765 48.637 1.00 39.67 1100 HIS F CA 1
ATOM 6312 C C . HIS F 1 125 ? 0.784 13.321 50.038 1.00 40.00 1100 HIS F C 1
ATOM 6313 O O . HIS F 1 125 ? 0.910 12.588 51.027 1.00 39.94 1100 HIS F O 1
ATOM 6320 N N . SER F 1 126 ? 0.523 14.622 50.117 1.00 37.77 1101 SER F N 1
ATOM 6321 C CA . SER F 1 126 ? 0.361 15.289 51.396 1.00 38.10 1101 SER F CA 1
ATOM 6322 C C . SER F 1 126 ? -0.517 16.527 51.352 1.00 38.15 1101 SER F C 1
ATOM 6323 O O . SER F 1 126 ? -0.657 17.178 50.319 1.00 38.89 1101 SER F O 1
ATOM 6326 N N . PRO F 1 127 ? -1.139 16.858 52.488 1.00 29.45 1102 PRO F N 1
ATOM 6327 C CA . PRO F 1 127 ? -2.007 18.035 52.601 1.00 29.12 1102 PRO F CA 1
ATOM 6328 C C . PRO F 1 127 ? -1.189 19.299 52.843 1.00 28.50 1102 PRO F C 1
ATOM 6329 O O . PRO F 1 127 ? -1.678 20.401 52.644 1.00 27.85 1102 PRO F O 1
ATOM 6333 N N . ASN F 1 128 ? 0.062 19.125 53.260 1.00 29.24 1103 ASN F N 1
ATOM 6334 C CA . ASN F 1 128 ? 0.966 20.247 53.529 1.00 30.11 1103 ASN F CA 1
ATOM 6335 C C . ASN F 1 128 ? 1.220 21.095 52.280 1.00 30.91 1103 ASN F C 1
ATOM 6336 O O . ASN F 1 128 ? 1.226 20.584 51.159 1.00 30.91 1103 ASN F O 1
ATOM 6341 N N . SER F 1 129 ? 1.447 22.390 52.486 1.00 31.52 1104 SER F N 1
ATOM 6342 C CA . SER F 1 129 ? 1.683 23.341 51.396 1.00 33.05 1104 SER F CA 1
ATOM 6343 C C . SER F 1 129 ? 3.026 23.206 50.706 1.00 35.08 1104 SER F C 1
ATOM 6344 O O . SER F 1 129 ? 3.979 22.642 51.249 1.00 36.67 1104 SER F O 1
ATOM 6347 N N . GLU F 1 130 ? 3.107 23.785 49.517 1.00 36.98 1105 GLU F N 1
ATOM 6348 C CA . GLU F 1 130 ? 4.332 23.751 48.738 1.00 38.63 1105 GLU F CA 1
ATOM 6349 C C . GLU F 1 130 ? 5.583 24.168 49.511 1.00 38.68 1105 GLU F C 1
ATOM 6350 O O . GLU F 1 130 ? 6.561 23.420 49.547 1.00 38.02 1105 GLU F O 1
ATOM 6356 N N . THR F 1 131 ? 5.565 25.343 50.138 1.00 50.39 1106 THR F N 1
ATOM 6357 C CA . THR F 1 131 ? 6.753 25.798 50.856 1.00 49.99 1106 THR F CA 1
ATOM 6358 C C . THR F 1 131 ? 7.092 24.935 52.064 1.00 48.73 1106 THR F C 1
ATOM 6359 O O . THR F 1 131 ? 8.260 24.814 52.437 1.00 48.14 1106 THR F O 1
ATOM 6363 N N . GLU F 1 132 ? 6.082 24.332 52.678 1.00 33.68 1107 GLU F N 1
ATOM 6364 C CA . GLU F 1 132 ? 6.354 23.478 53.818 1.00 33.35 1107 GLU F CA 1
ATOM 6365 C C . GLU F 1 132 ? 7.118 22.277 53.271 1.00 32.90 1107 GLU F C 1
ATOM 6366 O O . GLU F 1 132 ? 8.208 21.947 53.751 1.00 32.36 1107 GLU F O 1
ATOM 6372 N N . ILE F 1 133 ? 6.539 21.636 52.254 1.00 36.62 1108 ILE F N 1
ATOM 6373 C CA . ILE F 1 133 ? 7.149 20.475 51.610 1.00 36.17 1108 ILE F CA 1
ATOM 6374 C C . ILE F 1 133 ? 8.564 20.796 51.137 1.00 35.97 1108 ILE F C 1
ATOM 6375 O O . ILE F 1 133 ? 9.487 20.009 51.323 1.00 36.24 1108 ILE F O 1
ATOM 6380 N N . LYS F 1 134 ? 8.727 21.957 50.522 1.00 29.13 1109 LYS F N 1
ATOM 6381 C CA . LYS F 1 134 ? 10.031 22.373 50.029 1.00 30.39 1109 LYS F CA 1
ATOM 6382 C C . LYS F 1 134 ? 11.079 22.409 51.156 1.00 30.65 1109 LYS F C 1
ATOM 6383 O O . LYS F 1 134 ? 12.124 21.763 51.064 1.00 29.67 1109 LYS F O 1
ATOM 6389 N N . GLU F 1 135 ? 10.791 23.152 52.223 1.00 37.72 1110 GLU F N 1
ATOM 6390 C CA . GLU F 1 135 ? 11.718 23.260 53.345 1.00 36.71 1110 GLU F CA 1
ATOM 6391 C C . GLU F 1 135 ? 11.883 21.906 53.998 1.00 34.52 1110 GLU F C 1
ATOM 6392 O O . GLU F 1 135 ? 12.933 21.593 54.563 1.00 34.90 1110 GLU F O 1
ATOM 6398 N N . PHE F 1 136 ? 10.830 21.106 53.928 1.00 36.64 1111 PHE F N 1
ATOM 6399 C CA . PHE F 1 136 ? 10.868 19.782 54.517 1.00 34.94 1111 PHE F CA 1
ATOM 6400 C C . PHE F 1 136 ? 11.909 18.955 53.802 1.00 35.81 1111 PHE F C 1
ATOM 6401 O O . PHE F 1 136 ? 12.826 18.404 54.420 1.00 35.17 1111 PHE F O 1
ATOM 6409 N N . ILE F 1 137 ? 11.748 18.867 52.484 1.00 45.89 1112 ILE F N 1
ATOM 6410 C CA . ILE F 1 137 ? 12.655 18.090 51.667 1.00 46.12 1112 ILE F CA 1
ATOM 6411 C C . ILE F 1 137 ? 14.065 18.655 51.608 1.00 45.33 1112 ILE F C 1
ATOM 6412 O O . ILE F 1 137 ? 15.026 17.904 51.441 1.00 43.81 1112 ILE F O 1
ATOM 6417 N N . ASP F 1 138 ? 14.191 19.970 51.765 1.00 40.74 1113 ASP F N 1
ATOM 6418 C CA . ASP F 1 138 ? 15.509 20.589 51.786 1.00 41.47 1113 ASP F CA 1
ATOM 6419 C C . ASP F 1 138 ? 16.183 20.113 53.052 1.00 40.47 1113 ASP F C 1
ATOM 6420 O O . ASP F 1 138 ? 17.400 19.965 53.091 1.00 40.11 1113 ASP F O 1
ATOM 6425 N N . PHE F 1 139 ? 15.365 19.863 54.074 1.00 31.33 1114 PHE F N 1
ATOM 6426 C CA . PHE F 1 139 ? 15.827 19.388 55.375 1.00 30.54 1114 PHE F CA 1
ATOM 6427 C C . PHE F 1 139 ? 16.216 17.907 55.299 1.00 29.94 1114 PHE F C 1
ATOM 6428 O O . PHE F 1 139 ? 17.303 17.520 55.731 1.00 29.40 1114 PHE F O 1
ATOM 6436 N N . VAL F 1 140 ? 15.318 17.094 54.744 1.00 31.66 1115 VAL F N 1
ATOM 6437 C CA . VAL F 1 140 ? 15.540 15.662 54.577 1.00 31.23 1115 VAL F CA 1
ATOM 6438 C C . VAL F 1 140 ? 16.873 15.419 53.877 1.00 31.64 1115 VAL F C 1
ATOM 6439 O O . VAL F 1 140 ? 17.677 14.612 54.327 1.00 31.51 1115 VAL F O 1
ATOM 6443 N N . SER F 1 141 ? 17.088 16.122 52.767 1.00 42.78 1116 SER F N 1
ATOM 6444 C CA . SER F 1 141 ? 18.312 16.009 51.970 1.00 43.82 1116 SER F CA 1
ATOM 6445 C C . SER F 1 141 ? 19.572 16.363 52.765 1.00 44.66 1116 SER F C 1
ATOM 6446 O O . SER F 1 141 ? 20.621 15.719 52.616 1.00 44.47 1116 SER F O 1
ATOM 6449 N N . LYS F 1 142 ? 19.474 17.401 53.595 1.00 43.10 1117 LYS F N 1
ATOM 6450 C CA . LYS F 1 142 ? 20.607 17.833 54.407 1.00 43.91 1117 LYS F CA 1
ATOM 6451 C C . LYS F 1 142 ? 20.834 16.802 55.480 1.00 43.35 1117 LYS F C 1
ATOM 6452 O O . LYS F 1 142 ? 21.860 16.788 56.152 1.00 43.38 1117 LYS F O 1
ATOM 6458 N N . ARG F 1 143 ? 19.868 15.914 55.621 1.00 28.46 1118 ARG F N 1
ATOM 6459 C CA . ARG F 1 143 ? 19.966 14.903 56.629 1.00 27.15 1118 ARG F CA 1
ATOM 6460 C C . ARG F 1 143 ? 20.057 13.460 56.181 1.00 26.67 1118 ARG F C 1
ATOM 6461 O O . ARG F 1 143 ? 20.504 12.650 56.969 1.00 26.72 1118 ARG F O 1
ATOM 6469 N N . CYS F 1 144 ? 19.631 13.088 54.972 1.00 46.63 1119 CYS F N 1
ATOM 6470 C CA . CYS F 1 144 ? 19.778 11.668 54.625 1.00 46.57 1119 CYS F CA 1
ATOM 6471 C C . CYS F 1 144 ? 21.277 11.389 54.529 1.00 45.23 1119 CYS F C 1
ATOM 6472 O O . CYS F 1 144 ? 22.017 12.120 53.871 1.00 45.80 1119 CYS F O 1
ATOM 6475 N N . PRO F 1 145 ? 21.751 10.353 55.233 1.00 37.34 1120 PRO F N 1
ATOM 6476 C CA . PRO F 1 145 ? 23.170 9.984 55.220 1.00 36.66 1120 PRO F CA 1
ATOM 6477 C C . PRO F 1 145 ? 23.746 9.816 53.815 1.00 36.12 1120 PRO F C 1
ATOM 6478 O O . PRO F 1 145 ? 24.783 10.399 53.484 1.00 38.16 1120 PRO F O 1
ATOM 6482 N N . ALA F 1 146 ? 23.081 9.012 52.995 1.00 25.17 1121 ALA F N 1
ATOM 6483 C CA . ALA F 1 146 ? 23.556 8.780 51.647 1.00 23.38 1121 ALA F CA 1
ATOM 6484 C C . ALA F 1 146 ? 23.672 10.113 50.909 1.00 24.32 1121 ALA F C 1
ATOM 6485 O O . ALA F 1 146 ? 24.763 10.503 50.489 1.00 26.37 1121 ALA F O 1
ATOM 6487 N N . HIS F 1 147 ? 22.557 10.816 50.756 1.00 29.25 1122 HIS F N 1
ATOM 6488 C CA . HIS F 1 147 ? 22.558 12.108 50.076 1.00 29.73 1122 HIS F CA 1
ATOM 6489 C C . HIS F 1 147 ? 23.711 12.976 50.622 1.00 30.60 1122 HIS F C 1
ATOM 6490 O O . HIS F 1 147 ? 24.329 13.727 49.879 1.00 29.64 1122 HIS F O 1
ATOM 6497 N N . ASN F 1 148 ? 24.009 12.864 51.914 1.00 46.57 1123 ASN F N 1
ATOM 6498 C CA . ASN F 1 148 ? 25.101 13.635 52.511 1.00 49.54 1123 ASN F CA 1
ATOM 6499 C C . ASN F 1 148 ? 26.407 13.176 51.877 1.00 50.89 1123 ASN F C 1
ATOM 6500 O O . ASN F 1 148 ? 27.237 13.983 51.455 1.00 51.87 1123 ASN F O 1
ATOM 6505 N N . THR F 1 149 ? 26.571 11.859 51.831 1.00 33.29 1124 THR F N 1
ATOM 6506 C CA . THR F 1 149 ? 27.748 11.221 51.274 1.00 33.12 1124 THR F CA 1
ATOM 6507 C C . THR F 1 149 ? 28.003 11.689 49.852 1.00 33.46 1124 THR F C 1
ATOM 6508 O O . THR F 1 149 ? 29.091 12.178 49.533 1.00 34.22 1124 THR F O 1
ATOM 6512 N N . LEU F 1 150 ? 26.993 11.550 49.002 1.00 35.09 1125 LEU F N 1
ATOM 6513 C CA . LEU F 1 150 ? 27.119 11.928 47.596 1.00 36.76 1125 LEU F CA 1
ATOM 6514 C C . LEU F 1 150 ? 27.191 13.430 47.319 1.00 38.12 1125 LEU F C 1
ATOM 6515 O O . LEU F 1 150 ? 27.537 13.849 46.213 1.00 37.22 1125 LEU F O 1
ATOM 6520 N N . GLN F 1 151 ? 26.857 14.239 48.317 1.00 45.82 1126 GLN F N 1
ATOM 6521 C CA . GLN F 1 151 ? 26.892 15.676 48.142 1.00 48.61 1126 GLN F CA 1
ATOM 6522 C C . GLN F 1 151 ? 28.303 16.129 47.796 1.00 50.12 1126 GLN F C 1
ATOM 6523 O O . GLN F 1 151 ? 28.509 16.956 46.902 1.00 49.59 1126 GLN F O 1
ATOM 6529 N N . GLY F 1 152 ? 29.280 15.559 48.488 1.00 69.09 1127 GLY F N 1
ATOM 6530 C CA . GLY F 1 152 ? 30.652 15.964 48.265 1.00 70.47 1127 GLY F CA 1
ATOM 6531 C C . GLY F 1 152 ? 31.369 15.490 47.015 1.00 71.65 1127 GLY F C 1
ATOM 6532 O O . GLY F 1 152 ? 32.548 15.807 46.849 1.00 72.39 1127 GLY F O 1
ATOM 6533 N N . VAL F 1 153 ? 30.698 14.761 46.126 1.00 49.74 1128 VAL F N 1
ATOM 6534 C CA . VAL F 1 153 ? 31.382 14.268 44.930 1.00 50.45 1128 VAL F CA 1
ATOM 6535 C C . VAL F 1 153 ? 32.024 15.356 44.049 1.00 50.15 1128 VAL F C 1
ATOM 6536 O O . VAL F 1 153 ? 33.261 15.416 43.949 1.00 50.47 1128 VAL F O 1
ATOM 6540 N N . SER F 1 154 ? 31.203 16.186 43.402 1.00 57.90 1129 SER F N 1
ATOM 6541 C CA . SER F 1 154 ? 31.669 17.294 42.542 1.00 58.99 1129 SER F CA 1
ATOM 6542 C C . SER F 1 154 ? 31.645 16.908 41.088 1.00 58.98 1129 SER F C 1
ATOM 6543 O O . SER F 1 154 ? 31.497 17.748 40.219 1.00 59.65 1129 SER F O 1
ATOM 6546 N N . GLN F 1 155 ? 31.825 15.624 40.827 1.00 52.93 1130 GLN F N 1
ATOM 6547 C CA . GLN F 1 155 ? 32.063 15.180 39.438 1.00 51.04 1130 GLN F CA 1
ATOM 6548 C C . GLN F 1 155 ? 30.627 14.687 39.219 1.00 49.65 1130 GLN F C 1
ATOM 6549 O O . GLN F 1 155 ? 30.242 14.251 38.129 1.00 49.76 1130 GLN F O 1
ATOM 6555 N N . LEU F 1 156 ? 29.857 14.753 40.302 1.00 41.40 1131 LEU F N 1
ATOM 6556 C CA . LEU F 1 156 ? 28.478 14.344 40.326 1.00 39.34 1131 LEU F CA 1
ATOM 6557 C C . LEU F 1 156 ? 27.597 15.556 40.522 1.00 39.03 1131 LEU F C 1
ATOM 6558 O O . LEU F 1 156 ? 27.949 16.496 41.226 1.00 39.35 1131 LEU F O 1
ATOM 6563 N N . LYS F 1 157 ? 26.464 15.544 39.844 1.00 41.61 1132 LYS F N 1
ATOM 6564 C CA . LYS F 1 157 ? 25.493 16.592 40.031 1.00 42.26 1132 LYS F CA 1
ATOM 6565 C C . LYS F 1 157 ? 24.240 15.873 40.505 1.00 41.05 1132 LYS F C 1
ATOM 6566 O O . LYS F 1 157 ? 23.745 14.966 39.832 1.00 41.13 1132 LYS F O 1
ATOM 6572 N N . ILE F 1 158 ? 23.745 16.241 41.680 1.00 35.54 1133 ILE F N 1
ATOM 6573 C CA . ILE F 1 158 ? 22.534 15.616 42.183 1.00 34.27 1133 ILE F CA 1
ATOM 6574 C C . ILE F 1 158 ? 21.349 16.539 41.984 1.00 33.72 1133 ILE F C 1
ATOM 6575 O O . ILE F 1 158 ? 21.242 17.558 42.643 1.00 33.02 1133 ILE F O 1
ATOM 6580 N N . ASN F 1 159 ? 20.462 16.179 41.070 1.00 40.00 1134 ASN F N 1
ATOM 6581 C CA . ASN F 1 159 ? 19.286 16.990 40.808 1.00 41.53 1134 ASN F CA 1
ATOM 6582 C C . ASN F 1 159 ? 18.096 16.531 41.637 1.00 41.07 1134 ASN F C 1
ATOM 6583 O O . ASN F 1 159 ? 17.831 15.334 41.763 1.00 41.73 1134 ASN F O 1
ATOM 6588 N N . VAL F 1 160 ? 17.381 17.484 42.213 1.00 28.28 1135 VAL F N 1
ATOM 6589 C CA . VAL F 1 160 ? 16.206 17.147 43.010 1.00 29.17 1135 VAL F CA 1
ATOM 6590 C C . VAL F 1 160 ? 14.983 17.971 42.619 1.00 30.18 1135 VAL F C 1
ATOM 6591 O O . VAL F 1 160 ? 15.084 19.181 42.407 1.00 31.65 1135 VAL F O 1
ATOM 6595 N N . ASN F 1 161 ? 13.836 17.313 42.509 1.00 36.44 1136 ASN F N 1
ATOM 6596 C CA . ASN F 1 161 ? 12.575 17.997 42.221 1.00 38.43 1136 ASN F CA 1
ATOM 6597 C C . ASN F 1 161 ? 11.476 17.097 42.756 1.00 37.79 1136 ASN F C 1
ATOM 6598 O O . ASN F 1 161 ? 11.642 15.883 42.832 1.00 35.94 1136 ASN F O 1
ATOM 6603 N N . VAL F 1 162 ? 10.365 17.690 43.164 1.00 41.25 1137 VAL F N 1
ATOM 6604 C CA . VAL F 1 162 ? 9.291 16.897 43.737 1.00 40.55 1137 VAL F CA 1
ATOM 6605 C C . VAL F 1 162 ? 7.921 17.161 43.137 1.00 40.26 1137 VAL F C 1
ATOM 6606 O O . VAL F 1 162 ? 7.634 18.253 42.655 1.00 41.22 1137 VAL F O 1
ATOM 6610 N N . THR F 1 163 ? 7.083 16.134 43.156 1.00 38.65 1138 THR F N 1
ATOM 6611 C CA . THR F 1 163 ? 5.725 16.251 42.657 1.00 38.69 1138 THR F CA 1
ATOM 6612 C C . THR F 1 163 ? 4.835 16.145 43.888 1.00 38.94 1138 THR F C 1
ATOM 6613 O O . THR F 1 163 ? 4.669 15.067 44.458 1.00 38.13 1138 THR F O 1
ATOM 6617 N N . LEU F 1 164 ? 4.290 17.277 44.316 1.00 33.49 1139 LEU F N 1
ATOM 6618 C CA . LEU F 1 164 ? 3.431 17.303 45.489 1.00 32.71 1139 LEU F CA 1
ATOM 6619 C C . LEU F 1 164 ? 1.999 17.001 45.066 1.00 32.67 1139 LEU F C 1
ATOM 6620 O O . LEU F 1 164 ? 1.455 17.668 44.185 1.00 32.79 1139 LEU F O 1
ATOM 6625 N N . VAL F 1 165 ? 1.388 15.996 45.682 1.00 33.81 1140 VAL F N 1
ATOM 6626 C CA . VAL F 1 165 ? 0.011 15.663 45.347 1.00 34.64 1140 VAL F CA 1
ATOM 6627 C C . VAL F 1 165 ? -0.921 15.802 46.549 1.00 34.95 1140 VAL F C 1
ATOM 6628 O O . VAL F 1 165 ? -0.814 15.069 47.539 1.00 33.64 1140 VAL F O 1
ATOM 6632 N N . HIS F 1 166 ? -1.846 16.746 46.451 1.00 35.91 1141 HIS F N 1
ATOM 6633 C CA . HIS F 1 166 ? -2.801 16.993 47.525 1.00 36.64 1141 HIS F CA 1
ATOM 6634 C C . HIS F 1 166 ? -4.034 16.072 47.457 1.00 37.15 1141 HIS F C 1
ATOM 6635 O O . HIS F 1 166 ? -4.656 15.821 48.519 1.00 37.05 1141 HIS F O 1
ATOM 6643 N N . MET G 1 26 ? 49.761 72.162 30.232 1.00 93.79 1201 MET G N 1
ATOM 6644 C CA . MET G 1 26 ? 49.293 70.744 30.194 1.00 93.51 1201 MET G CA 1
ATOM 6645 C C . MET G 1 26 ? 48.020 70.553 31.020 1.00 91.05 1201 MET G C 1
ATOM 6646 O O . MET G 1 26 ? 47.631 69.424 31.332 1.00 90.55 1201 MET G O 1
ATOM 6651 N N . ASP G 1 27 ? 47.374 71.664 31.358 1.00 72.47 1202 ASP G N 1
ATOM 6652 C CA . ASP G 1 27 ? 46.154 71.641 32.154 1.00 69.57 1202 ASP G CA 1
ATOM 6653 C C . ASP G 1 27 ? 44.987 70.919 31.479 1.00 66.81 1202 ASP G C 1
ATOM 6654 O O . ASP G 1 27 ? 44.582 69.847 31.922 1.00 66.75 1202 ASP G O 1
ATOM 6659 N N . LYS G 1 28 ? 44.457 71.518 30.410 1.00 63.30 1203 LYS G N 1
ATOM 6660 C CA . LYS G 1 28 ? 43.299 70.981 29.689 1.00 59.54 1203 LYS G CA 1
ATOM 6661 C C . LYS G 1 28 ? 43.527 69.782 28.787 1.00 56.76 1203 LYS G C 1
ATOM 6662 O O . LYS G 1 28 ? 44.276 69.846 27.812 1.00 56.69 1203 LYS G O 1
ATOM 6668 N N . LYS G 1 29 ? 42.840 68.694 29.119 1.00 48.17 1204 LYS G N 1
ATOM 6669 C CA . LYS G 1 29 ? 42.920 67.452 28.367 1.00 44.95 1204 LYS G CA 1
ATOM 6670 C C . LYS G 1 29 ? 41.649 67.298 27.529 1.00 42.49 1204 LYS G C 1
ATOM 6671 O O . LYS G 1 29 ? 40.602 67.864 27.847 1.00 41.42 1204 LYS G O 1
ATOM 6677 N N . TYR G 1 30 ? 41.750 66.538 26.448 1.00 40.49 1205 TYR G N 1
ATOM 6678 C CA . TYR G 1 30 ? 40.606 66.290 25.593 1.00 38.22 1205 TYR G CA 1
ATOM 6679 C C . TYR G 1 30 ? 40.592 64.803 25.295 1.00 37.40 1205 TYR G C 1
ATOM 6680 O O . TYR G 1 30 ? 41.624 64.211 24.992 1.00 37.70 1205 TYR G O 1
ATOM 6689 N N . ASP G 1 31 ? 39.419 64.200 25.409 1.00 37.99 1206 ASP G N 1
ATOM 6690 C CA . ASP G 1 31 ? 39.258 62.780 25.176 1.00 37.45 1206 ASP G CA 1
ATOM 6691 C C . ASP G 1 31 ? 38.078 62.552 24.235 1.00 36.98 1206 ASP G C 1
ATOM 6692 O O . ASP G 1 31 ? 36.912 62.638 24.639 1.00 37.61 1206 ASP G O 1
ATOM 6697 N N . ILE G 1 32 ? 38.398 62.249 22.984 1.00 46.86 1207 ILE G N 1
ATOM 6698 C CA . ILE G 1 32 ? 37.413 62.012 21.940 1.00 45.89 1207 ILE G CA 1
ATOM 6699 C C . ILE G 1 32 ? 37.613 60.617 21.347 1.00 46.49 1207 ILE G C 1
ATOM 6700 O O . ILE G 1 32 ? 38.712 60.069 21.419 1.00 47.09 1207 ILE G O 1
ATOM 6705 N N . THR G 1 33 ? 36.554 60.029 20.791 1.00 47.96 1208 THR G N 1
ATOM 6706 C CA . THR G 1 33 ? 36.676 58.732 20.110 1.00 48.91 1208 THR G CA 1
ATOM 6707 C C . THR G 1 33 ? 35.730 58.734 18.911 1.00 48.19 1208 THR G C 1
ATOM 6708 O O . THR G 1 33 ? 34.622 59.273 18.971 1.00 49.13 1208 THR G O 1
ATOM 6712 N N . ALA G 1 34 ? 36.175 58.135 17.818 1.00 34.04 1209 ALA G N 1
ATOM 6713 C CA . ALA G 1 34 ? 35.373 58.086 16.604 1.00 32.88 1209 ALA G CA 1
ATOM 6714 C C . ALA G 1 34 ? 35.263 56.653 16.087 1.00 32.36 1209 ALA G C 1
ATOM 6715 O O . ALA G 1 34 ? 36.248 55.928 16.053 1.00 31.24 1209 ALA G O 1
ATOM 6717 N N . VAL G 1 35 ? 34.062 56.242 15.700 1.00 32.77 1210 VAL G N 1
ATOM 6718 C CA . VAL G 1 35 ? 33.862 54.896 15.177 1.00 34.45 1210 VAL G CA 1
ATOM 6719 C C . VAL G 1 35 ? 33.432 54.936 13.717 1.00 36.13 1210 VAL G C 1
ATOM 6720 O O . VAL G 1 35 ? 32.693 55.828 13.295 1.00 37.21 1210 VAL G O 1
ATOM 6724 N N . LEU G 1 36 ? 33.906 53.977 12.936 1.00 43.89 1211 LEU G N 1
ATOM 6725 C CA . LEU G 1 36 ? 33.515 53.905 11.537 1.00 45.02 1211 LEU G CA 1
ATOM 6726 C C . LEU G 1 36 ? 32.378 52.920 11.492 1.00 47.48 1211 LEU G C 1
ATOM 6727 O O . LEU G 1 36 ? 32.590 51.729 11.724 1.00 48.07 1211 LEU G O 1
ATOM 6732 N N . ASN G 1 37 ? 31.172 53.415 11.221 1.00 45.59 1212 ASN G N 1
ATOM 6733 C CA . ASN G 1 37 ? 29.985 52.566 11.147 1.00 49.06 1212 ASN G CA 1
ATOM 6734 C C . ASN G 1 37 ? 29.922 52.006 9.745 1.00 51.87 1212 ASN G C 1
ATOM 6735 O O . ASN G 1 37 ? 30.731 52.382 8.894 1.00 51.89 1212 ASN G O 1
ATOM 6740 N N . GLU G 1 38 ? 28.976 51.106 9.494 1.00 64.42 1213 GLU G N 1
ATOM 6741 C CA . GLU G 1 38 ? 28.831 50.561 8.151 1.00 67.42 1213 GLU G CA 1
ATOM 6742 C C . GLU G 1 38 ? 28.360 51.759 7.350 1.00 68.52 1213 GLU G C 1
ATOM 6743 O O . GLU G 1 38 ? 28.217 52.846 7.903 1.00 69.38 1213 GLU G O 1
ATOM 6749 N N . ASP G 1 39 ? 28.115 51.586 6.062 1.00 85.18 1214 ASP G N 1
ATOM 6750 C CA . ASP G 1 39 ? 27.667 52.709 5.240 1.00 85.28 1214 ASP G CA 1
ATOM 6751 C C . ASP G 1 39 ? 28.665 53.870 5.336 1.00 83.54 1214 ASP G C 1
ATOM 6752 O O . ASP G 1 39 ? 28.332 55.022 5.073 1.00 83.97 1214 ASP G O 1
ATOM 6757 N N . SER G 1 40 ? 29.892 53.538 5.725 1.00 74.53 1215 SER G N 1
ATOM 6758 C CA . SER G 1 40 ? 30.989 54.496 5.846 1.00 72.43 1215 SER G CA 1
ATOM 6759 C C . SER G 1 40 ? 30.771 55.778 6.659 1.00 69.84 1215 SER G C 1
ATOM 6760 O O . SER G 1 40 ? 31.639 56.656 6.678 1.00 70.53 1215 SER G O 1
ATOM 6763 N N . SER G 1 41 ? 29.634 55.910 7.327 1.00 53.30 1216 SER G N 1
ATOM 6764 C CA . SER G 1 41 ? 29.423 57.109 8.130 1.00 50.28 1216 SER G CA 1
ATOM 6765 C C . SER G 1 41 ? 30.126 56.890 9.472 1.00 48.32 1216 SER G C 1
ATOM 6766 O O . SER G 1 41 ? 30.211 55.762 9.965 1.00 48.58 1216 SER G O 1
ATOM 6769 N N . MET G 1 42 ? 30.629 57.964 10.063 1.00 41.24 1217 MET G N 1
ATOM 6770 C CA . MET G 1 42 ? 31.340 57.853 11.326 1.00 38.35 1217 MET G CA 1
ATOM 6771 C C . MET G 1 42 ? 30.608 58.595 12.429 1.00 38.98 1217 MET G C 1
ATOM 6772 O O . MET G 1 42 ? 29.805 59.488 12.163 1.00 39.21 1217 MET G O 1
ATOM 6777 N N . THR G 1 43 ? 30.869 58.226 13.675 1.00 42.81 1218 THR G N 1
ATOM 6778 C CA . THR G 1 43 ? 30.224 58.920 14.782 1.00 43.45 1218 THR G CA 1
ATOM 6779 C C . THR G 1 43 ? 31.242 59.231 15.874 1.00 42.78 1218 THR G C 1
ATOM 6780 O O . THR G 1 43 ? 31.949 58.335 16.356 1.00 41.79 1218 THR G O 1
ATOM 6784 N N . ALA G 1 44 ? 31.317 60.508 16.247 1.00 33.29 1219 ALA G N 1
ATOM 6785 C CA . ALA G 1 44 ? 32.237 60.953 17.283 1.00 33.64 1219 ALA G CA 1
ATOM 6786 C C . ALA G 1 44 ? 31.485 61.080 18.594 1.00 34.58 1219 ALA G C 1
ATOM 6787 O O . ALA G 1 44 ? 30.303 61.440 18.613 1.00 34.07 1219 ALA G O 1
ATOM 6789 N N . ILE G 1 45 ? 32.184 60.780 19.684 1.00 40.01 1220 ILE G N 1
ATOM 6790 C CA . ILE G 1 45 ? 31.615 60.859 21.018 1.00 42.46 1220 ILE G CA 1
ATOM 6791 C C . ILE G 1 45 ? 32.517 61.663 21.938 1.00 43.69 1220 ILE G C 1
ATOM 6792 O O . ILE G 1 45 ? 33.721 61.401 22.043 1.00 43.33 1220 ILE G O 1
ATOM 6797 N N . SER G 1 46 ? 31.933 62.656 22.592 1.00 53.84 1221 SER G N 1
ATOM 6798 C CA . SER G 1 46 ? 32.659 63.461 23.562 1.00 56.46 1221 SER G CA 1
ATOM 6799 C C . SER G 1 46 ? 31.702 63.532 24.733 1.00 58.80 1221 SER G C 1
ATOM 6800 O O . SER G 1 46 ? 30.617 64.101 24.611 1.00 59.50 1221 SER G O 1
ATOM 6803 N N . ASP G 1 47 ? 32.092 62.944 25.858 1.00 56.10 1222 ASP G N 1
ATOM 6804 C CA . ASP G 1 47 ? 31.231 62.922 27.033 1.00 58.82 1222 ASP G CA 1
ATOM 6805 C C . ASP G 1 47 ? 29.852 62.379 26.650 1.00 59.73 1222 ASP G C 1
ATOM 6806 O O . ASP G 1 47 ? 29.752 61.315 26.032 1.00 59.09 1222 ASP G O 1
ATOM 6811 N N . GLN G 1 48 ? 28.793 63.095 27.019 1.00 62.76 1223 GLN G N 1
ATOM 6812 C CA . GLN G 1 48 ? 27.450 62.637 26.686 1.00 63.49 1223 GLN G CA 1
ATOM 6813 C C . GLN G 1 48 ? 26.939 63.178 25.361 1.00 62.00 1223 GLN G C 1
ATOM 6814 O O . GLN G 1 48 ? 25.737 63.157 25.091 1.00 62.23 1223 GLN G O 1
ATOM 6820 N N . PHE G 1 49 ? 27.858 63.636 24.521 1.00 48.53 1224 PHE G N 1
ATOM 6821 C CA . PHE G 1 49 ? 27.482 64.182 23.229 1.00 46.92 1224 PHE G CA 1
ATOM 6822 C C . PHE G 1 49 ? 27.938 63.315 22.053 1.00 45.88 1224 PHE G C 1
ATOM 6823 O O . PHE G 1 49 ? 28.907 62.562 22.162 1.00 44.62 1224 PHE G O 1
ATOM 6831 N N . GLN G 1 50 ? 27.235 63.442 20.929 1.00 42.93 1225 GLN G N 1
ATOM 6832 C CA . GLN G 1 50 ? 27.538 62.680 19.721 1.00 42.38 1225 GLN G CA 1
ATOM 6833 C C . GLN G 1 50 ? 27.375 63.507 18.455 1.00 41.01 1225 GLN G C 1
ATOM 6834 O O . GLN G 1 50 ? 26.485 64.354 18.357 1.00 40.22 1225 GLN G O 1
ATOM 6840 N N . ILE G 1 51 ? 28.246 63.253 17.490 1.00 42.69 1226 ILE G N 1
ATOM 6841 C CA . ILE G 1 51 ? 28.177 63.916 16.193 1.00 41.41 1226 ILE G CA 1
ATOM 6842 C C . ILE G 1 51 ? 28.400 62.826 15.149 1.00 40.24 1226 ILE G C 1
ATOM 6843 O O . ILE G 1 51 ? 29.222 61.934 15.347 1.00 40.10 1226 ILE G O 1
ATOM 6848 N N . THR G 1 52 ? 27.654 62.871 14.055 1.00 40.98 1227 THR G N 1
ATOM 6849 C CA . THR G 1 52 ? 27.850 61.872 13.018 1.00 40.60 1227 THR G CA 1
ATOM 6850 C C . THR G 1 52 ? 28.545 62.567 11.853 1.00 39.69 1227 THR G C 1
ATOM 6851 O O . THR G 1 52 ? 27.997 63.479 11.242 1.00 39.64 1227 THR G O 1
ATOM 6855 N N . LEU G 1 53 ? 29.779 62.171 11.581 1.00 42.64 1228 LEU G N 1
ATOM 6856 C CA . LEU G 1 53 ? 30.529 62.768 10.487 1.00 42.69 1228 LEU G CA 1
ATOM 6857 C C . LEU G 1 53 ? 30.402 61.857 9.283 1.00 43.28 1228 LEU G C 1
ATOM 6858 O O . LEU G 1 53 ? 29.966 60.711 9.404 1.00 43.45 1228 LEU G O 1
ATOM 6863 N N . ASP G 1 54 ? 30.799 62.353 8.121 1.00 41.23 1229 ASP G N 1
ATOM 6864 C CA . ASP G 1 54 ? 30.665 61.567 6.912 1.00 41.81 1229 ASP G CA 1
ATOM 6865 C C . ASP G 1 54 ? 31.523 62.177 5.819 1.00 43.07 1229 ASP G C 1
ATOM 6866 O O . ASP G 1 54 ? 31.469 63.387 5.584 1.00 43.21 1229 ASP G O 1
ATOM 6871 N N . ALA G 1 55 ? 32.308 61.342 5.147 1.00 43.61 1230 ALA G N 1
ATOM 6872 C CA . ALA G 1 55 ? 33.171 61.823 4.082 1.00 46.41 1230 ALA G CA 1
ATOM 6873 C C . ALA G 1 55 ? 32.535 61.631 2.706 1.00 48.77 1230 ALA G C 1
ATOM 6874 O O . ALA G 1 55 ? 33.086 62.060 1.694 1.00 48.67 1230 ALA G O 1
ATOM 6876 N N . ARG G 1 56 ? 31.374 60.987 2.671 1.00 62.52 1231 ARG G N 1
ATOM 6877 C CA . ARG G 1 56 ? 30.669 60.770 1.415 1.00 66.34 1231 ARG G CA 1
ATOM 6878 C C . ARG G 1 56 ? 30.319 62.156 0.879 1.00 68.29 1231 ARG G C 1
ATOM 6879 O O . ARG G 1 56 ? 30.267 63.116 1.645 1.00 68.07 1231 ARG G O 1
ATOM 6887 N N . PRO G 1 57 ? 30.078 62.278 -0.444 1.00 67.77 1232 PRO G N 1
ATOM 6888 C CA . PRO G 1 57 ? 29.727 63.560 -1.071 1.00 68.32 1232 PRO G CA 1
ATOM 6889 C C . PRO G 1 57 ? 28.373 64.107 -0.608 1.00 68.78 1232 PRO G C 1
ATOM 6890 O O . PRO G 1 57 ? 27.553 63.380 -0.052 1.00 67.79 1232 PRO G O 1
ATOM 6894 N N . LYS G 1 58 ? 28.148 65.394 -0.852 1.00 62.45 1233 LYS G N 1
ATOM 6895 C CA . LYS G 1 58 ? 26.907 66.061 -0.457 1.00 64.51 1233 LYS G CA 1
ATOM 6896 C C . LYS G 1 58 ? 25.621 65.252 -0.639 1.00 65.47 1233 LYS G C 1
ATOM 6897 O O . LYS G 1 58 ? 24.796 65.184 0.275 1.00 65.04 1233 LYS G O 1
ATOM 6903 N N . HIS G 1 59 ? 25.433 64.665 -1.819 1.00 75.16 1234 HIS G N 1
ATOM 6904 C CA . HIS G 1 59 ? 24.228 63.889 -2.066 1.00 76.29 1234 HIS G CA 1
ATOM 6905 C C . HIS G 1 59 ? 24.124 62.697 -1.141 1.00 77.13 1234 HIS G C 1
ATOM 6906 O O . HIS G 1 59 ? 23.207 62.634 -0.315 1.00 77.20 1234 HIS G O 1
ATOM 6913 N N . THR G 1 60 ? 25.058 61.757 -1.262 1.00 91.01 1235 THR G N 1
ATOM 6914 C CA . THR G 1 60 ? 25.026 60.574 -0.414 1.00 90.72 1235 THR G CA 1
ATOM 6915 C C . THR G 1 60 ? 24.859 60.984 1.024 1.00 89.99 1235 THR G C 1
ATOM 6916 O O . THR G 1 60 ? 23.933 60.523 1.666 1.00 90.33 1235 THR G O 1
ATOM 6920 N N . ALA G 1 61 ? 25.738 61.836 1.627 1.00 66.45 1236 ALA G N 1
ATOM 6921 C CA . ALA G 1 61 ? 25.734 62.510 3.007 1.00 66.36 1236 ALA G CA 1
ATOM 6922 C C . ALA G 1 61 ? 25.200 61.883 4.343 1.00 66.14 1236 ALA G C 1
ATOM 6923 O O . ALA G 1 61 ? 24.790 60.716 4.370 1.00 66.77 1236 ALA G O 1
ATOM 6925 N N . LYS G 1 62 ? 25.219 62.728 5.447 1.00 49.84 1237 LYS G N 1
ATOM 6926 C CA . LYS G 1 62 ? 24.724 62.326 6.826 1.00 51.24 1237 LYS G CA 1
ATOM 6927 C C . LYS G 1 62 ? 25.156 63.202 8.064 1.00 50.16 1237 LYS G C 1
ATOM 6928 O O . LYS G 1 62 ? 24.531 63.128 9.125 1.00 50.29 1237 LYS G O 1
ATOM 6934 N N . GLY G 1 63 ? 26.216 63.999 7.904 1.00 43.40 1238 GLY G N 1
ATOM 6935 C CA . GLY G 1 63 ? 26.819 64.850 8.915 1.00 39.89 1238 GLY G CA 1
ATOM 6936 C C . GLY G 1 63 ? 27.987 65.573 8.282 1.00 38.13 1238 GLY G C 1
ATOM 6937 O O . GLY G 1 63 ? 28.267 65.368 7.092 1.00 37.61 1238 GLY G O 1
ATOM 6938 N N . PHE G 1 64 ? 28.645 66.422 9.070 1.00 32.22 1239 PHE G N 1
ATOM 6939 C CA . PHE G 1 64 ? 29.794 67.193 8.623 1.00 30.34 1239 PHE G CA 1
ATOM 6940 C C . PHE G 1 64 ? 30.843 66.271 8.035 1.00 29.12 1239 PHE G C 1
ATOM 6941 O O . PHE G 1 64 ? 30.914 65.088 8.384 1.00 28.65 1239 PHE G O 1
ATOM 6949 N N . GLY G 1 65 ? 31.645 66.811 7.131 1.00 30.39 1240 GLY G N 1
ATOM 6950 C CA . GLY G 1 65 ? 32.714 66.024 6.567 1.00 29.32 1240 GLY G CA 1
ATOM 6951 C C . GLY G 1 65 ? 33.818 66.136 7.601 1.00 28.65 1240 GLY G C 1
ATOM 6952 O O . GLY G 1 65 ? 33.803 67.067 8.421 1.00 27.89 1240 GLY G O 1
ATOM 6953 N N . PRO G 1 66 ? 34.786 65.216 7.615 1.00 27.72 1241 PRO G N 1
ATOM 6954 C CA . PRO G 1 66 ? 35.857 65.316 8.612 1.00 27.31 1241 PRO G CA 1
ATOM 6955 C C . PRO G 1 66 ? 36.472 66.713 8.719 1.00 26.25 1241 PRO G C 1
ATOM 6956 O O . PRO G 1 66 ? 36.509 67.313 9.797 1.00 25.45 1241 PRO G O 1
ATOM 6960 N N . LEU G 1 67 ? 36.946 67.227 7.594 1.00 38.16 1242 LEU G N 1
ATOM 6961 C CA . LEU G 1 67 ? 37.573 68.538 7.570 1.00 36.92 1242 LEU G CA 1
ATOM 6962 C C . LEU G 1 67 ? 36.650 69.694 7.923 1.00 35.35 1242 LEU G C 1
ATOM 6963 O O . LEU G 1 67 ? 37.104 70.704 8.454 1.00 36.26 1242 LEU G O 1
ATOM 6968 N N . ALA G 1 68 ? 35.364 69.552 7.624 1.00 25.82 1243 ALA G N 1
ATOM 6969 C CA . ALA G 1 68 ? 34.400 70.596 7.949 1.00 25.27 1243 ALA G CA 1
ATOM 6970 C C . ALA G 1 68 ? 34.338 70.687 9.463 1.00 25.25 1243 ALA G C 1
ATOM 6971 O O . ALA G 1 68 ? 34.293 71.777 10.023 1.00 25.55 1243 ALA G O 1
ATOM 6973 N N . ALA G 1 69 ? 34.338 69.531 10.117 1.00 33.84 1244 ALA G N 1
ATOM 6974 C CA . ALA G 1 69 ? 34.314 69.473 11.570 1.00 33.94 1244 ALA G CA 1
ATOM 6975 C C . ALA G 1 69 ? 35.529 70.207 12.123 1.00 34.67 1244 ALA G C 1
ATOM 6976 O O . ALA G 1 69 ? 35.402 71.156 12.903 1.00 33.78 1244 ALA G O 1
ATOM 6978 N N . LEU G 1 70 ? 36.710 69.755 11.713 1.00 34.78 1245 LEU G N 1
ATOM 6979 C CA . LEU G 1 70 ? 37.948 70.356 12.164 1.00 34.28 1245 LEU G CA 1
ATOM 6980 C C . LEU G 1 70 ? 37.896 71.890 12.050 1.00 34.37 1245 LEU G C 1
ATOM 6981 O O . LEU G 1 70 ? 38.249 72.621 12.991 1.00 34.33 1245 LEU G O 1
ATOM 6986 N N . LEU G 1 71 ? 37.444 72.372 10.897 1.00 28.51 1246 LEU G N 1
ATOM 6987 C CA . LEU G 1 71 ? 37.340 73.801 10.668 1.00 28.01 1246 LEU G CA 1
ATOM 6988 C C . LEU G 1 71 ? 36.245 74.429 11.515 1.00 28.54 1246 LEU G C 1
ATOM 6989 O O . LEU G 1 71 ? 36.285 75.628 11.783 1.00 29.29 1246 LEU G O 1
ATOM 6994 N N . SER G 1 72 ? 35.255 73.639 11.926 1.00 34.74 1247 SER G N 1
ATOM 6995 C CA . SER G 1 72 ? 34.181 74.169 12.764 1.00 34.44 1247 SER G CA 1
ATOM 6996 C C . SER G 1 72 ? 34.731 74.263 14.175 1.00 34.89 1247 SER G C 1
ATOM 6997 O O . SER G 1 72 ? 34.394 75.171 14.937 1.00 34.29 1247 SER G O 1
ATOM 7000 N N . GLY G 1 73 ? 35.586 73.301 14.511 1.00 34.21 1248 GLY G N 1
ATOM 7001 C CA . GLY G 1 73 ? 36.221 73.296 15.813 1.00 35.61 1248 GLY G CA 1
ATOM 7002 C C . GLY G 1 73 ? 37.098 74.530 15.914 1.00 36.15 1248 GLY G C 1
ATOM 7003 O O . GLY G 1 73 ? 37.178 75.142 16.973 1.00 37.33 1248 GLY G O 1
ATOM 7004 N N . LEU G 1 74 ? 37.751 74.894 14.809 1.00 29.99 1249 LEU G N 1
ATOM 7005 C CA . LEU G 1 74 ? 38.610 76.078 14.764 1.00 29.26 1249 LEU G CA 1
ATOM 7006 C C . LEU G 1 74 ? 37.740 77.308 14.986 1.00 28.99 1249 LEU G C 1
ATOM 7007 O O . LEU G 1 74 ? 38.027 78.144 15.833 1.00 29.88 1249 LEU G O 1
ATOM 7012 N N . ALA G 1 75 ? 36.673 77.401 14.201 1.00 31.85 1250 ALA G N 1
ATOM 7013 C CA . ALA G 1 75 ? 35.733 78.511 14.277 1.00 32.41 1250 ALA G CA 1
ATOM 7014 C C . ALA G 1 75 ? 35.135 78.661 15.671 1.00 32.95 1250 ALA G C 1
ATOM 7015 O O . ALA G 1 75 ? 34.999 79.775 16.173 1.00 33.57 1250 ALA G O 1
ATOM 7017 N N . ALA G 1 76 ? 34.782 77.548 16.298 1.00 37.48 1251 ALA G N 1
ATOM 7018 C CA . ALA G 1 76 ? 34.190 77.611 17.625 1.00 39.88 1251 ALA G CA 1
ATOM 7019 C C . ALA G 1 76 ? 35.178 78.144 18.668 1.00 41.03 1251 ALA G C 1
ATOM 7020 O O . ALA G 1 76 ? 34.796 78.891 19.571 1.00 41.01 1251 ALA G O 1
ATOM 7022 N N . CYS G 1 77 ? 36.440 77.747 18.536 1.00 39.73 1252 CYS G N 1
ATOM 7023 C CA . CYS G 1 77 ? 37.504 78.162 19.445 1.00 40.01 1252 CYS G CA 1
ATOM 7024 C C . CYS G 1 77 ? 37.692 79.648 19.273 1.00 39.35 1252 CYS G C 1
ATOM 7025 O O . CYS G 1 77 ? 37.762 80.400 20.250 1.00 38.27 1252 CYS G O 1
ATOM 7028 N N . GLU G 1 78 ? 37.789 80.070 18.018 1.00 32.96 1253 GLU G N 1
ATOM 7029 C CA . GLU G 1 78 ? 37.967 81.474 17.735 1.00 33.23 1253 GLU G CA 1
ATOM 7030 C C . GLU G 1 78 ? 36.837 82.204 18.446 1.00 33.13 1253 GLU G C 1
ATOM 7031 O O . GLU G 1 78 ? 37.087 83.041 19.314 1.00 33.33 1253 GLU G O 1
ATOM 7037 N N . LEU G 1 79 ? 35.598 81.860 18.097 1.00 32.17 1254 LEU G N 1
ATOM 7038 C CA . LEU G 1 79 ? 34.440 82.491 18.705 1.00 32.06 1254 LEU G CA 1
ATOM 7039 C C . LEU G 1 79 ? 34.540 82.467 20.219 1.00 32.06 1254 LEU G C 1
ATOM 7040 O O . LEU G 1 79 ? 34.585 83.513 20.871 1.00 33.64 1254 LEU G O 1
ATOM 7045 N N . ALA G 1 80 ? 34.582 81.269 20.781 1.00 32.68 1255 ALA G N 1
ATOM 7046 C CA . ALA G 1 80 ? 34.674 81.114 22.224 1.00 33.10 1255 ALA G CA 1
ATOM 7047 C C . ALA G 1 80 ? 35.756 81.976 22.895 1.00 33.85 1255 ALA G C 1
ATOM 7048 O O . ALA G 1 80 ? 35.495 82.630 23.915 1.00 35.11 1255 ALA G O 1
ATOM 7050 N N . THR G 1 81 ? 36.966 81.999 22.348 1.00 28.10 1256 THR G N 1
ATOM 7051 C CA . THR G 1 81 ? 37.981 82.790 23.018 1.00 29.06 1256 THR G CA 1
ATOM 7052 C C . THR G 1 81 ? 37.686 84.278 22.845 1.00 28.84 1256 THR G C 1
ATOM 7053 O O . THR G 1 81 ? 37.888 85.069 23.774 1.00 30.58 1256 THR G O 1
ATOM 7057 N N . ALA G 1 82 ? 37.184 84.662 21.678 1.00 30.05 1257 ALA G N 1
ATOM 7058 C CA . ALA G 1 82 ? 36.862 86.063 21.443 1.00 29.78 1257 ALA G CA 1
ATOM 7059 C C . ALA G 1 82 ? 35.913 86.474 22.556 1.00 30.07 1257 ALA G C 1
ATOM 7060 O O . ALA G 1 82 ? 36.072 87.519 23.193 1.00 29.72 1257 ALA G O 1
ATOM 7062 N N . ASN G 1 83 ? 34.933 85.617 22.795 1.00 36.52 1258 ASN G N 1
ATOM 7063 C CA . ASN G 1 83 ? 33.946 85.879 23.815 1.00 37.46 1258 ASN G CA 1
ATOM 7064 C C . ASN G 1 83 ? 34.513 85.880 25.232 1.00 38.81 1258 ASN G C 1
ATOM 7065 O O . ASN G 1 83 ? 34.046 86.635 26.084 1.00 40.10 1258 ASN G O 1
ATOM 7070 N N . LEU G 1 84 ? 35.517 85.051 25.493 1.00 34.67 1259 LEU G N 1
ATOM 7071 C CA . LEU G 1 84 ? 36.102 85.013 26.827 1.00 34.59 1259 LEU G CA 1
ATOM 7072 C C . LEU G 1 84 ? 37.029 86.181 27.099 1.00 34.81 1259 LEU G C 1
ATOM 7073 O O . LEU G 1 84 ? 37.220 86.565 28.256 1.00 35.82 1259 LEU G O 1
ATOM 7078 N N . MET G 1 85 ? 37.604 86.735 26.035 1.00 40.13 1260 MET G N 1
ATOM 7079 C CA . MET G 1 85 ? 38.532 87.859 26.143 1.00 40.68 1260 MET G CA 1
ATOM 7080 C C . MET G 1 85 ? 37.825 89.208 26.046 1.00 41.18 1260 MET G C 1
ATOM 7081 O O . MET G 1 85 ? 38.302 90.207 26.578 1.00 41.80 1260 MET G O 1
ATOM 7086 N N . ALA G 1 86 ? 36.694 89.229 25.352 1.00 39.60 1261 ALA G N 1
ATOM 7087 C CA . ALA G 1 86 ? 35.927 90.455 25.168 1.00 41.57 1261 ALA G CA 1
ATOM 7088 C C . ALA G 1 86 ? 35.926 91.382 26.384 1.00 42.69 1261 ALA G C 1
ATOM 7089 O O . ALA G 1 86 ? 36.315 92.546 26.277 1.00 43.79 1261 ALA G O 1
ATOM 7091 N N . PRO G 1 87 ? 35.487 90.879 27.555 1.00 43.32 1262 PRO G N 1
ATOM 7092 C CA . PRO G 1 87 ? 35.429 91.664 28.793 1.00 43.27 1262 PRO G CA 1
ATOM 7093 C C . PRO G 1 87 ? 36.717 92.401 29.139 1.00 43.99 1262 PRO G C 1
ATOM 7094 O O . PRO G 1 87 ? 36.730 93.624 29.251 1.00 44.38 1262 PRO G O 1
ATOM 7098 N N . ALA G 1 88 ? 37.802 91.654 29.306 1.00 53.85 1263 ALA G N 1
ATOM 7099 C CA . ALA G 1 88 ? 39.083 92.255 29.655 1.00 54.79 1263 ALA G CA 1
ATOM 7100 C C . ALA G 1 88 ? 39.543 93.330 28.679 1.00 55.17 1263 ALA G C 1
ATOM 7101 O O . ALA G 1 88 ? 40.333 94.200 29.043 1.00 55.97 1263 ALA G O 1
ATOM 7103 N N . LYS G 1 89 ? 39.053 93.272 27.446 1.00 47.14 1264 LYS G N 1
ATOM 7104 C CA . LYS G 1 89 ? 39.448 94.244 26.433 1.00 47.26 1264 LYS G CA 1
ATOM 7105 C C . LYS G 1 89 ? 38.447 95.377 26.274 1.00 47.10 1264 LYS G C 1
ATOM 7106 O O . LYS G 1 89 ? 38.668 96.310 25.501 1.00 47.08 1264 LYS G O 1
ATOM 7112 N N . MET G 1 90 ? 37.342 95.280 27.006 1.00 41.17 1265 MET G N 1
ATOM 7113 C CA . MET G 1 90 ? 36.288 96.283 26.972 1.00 40.83 1265 MET G CA 1
ATOM 7114 C C . MET G 1 90 ? 35.539 96.297 25.646 1.00 41.18 1265 MET G C 1
ATOM 7115 O O . MET G 1 90 ? 34.941 97.304 25.267 1.00 41.87 1265 MET G O 1
ATOM 7120 N N . ILE G 1 91 ? 35.559 95.166 24.950 1.00 38.96 1266 ILE G N 1
ATOM 7121 C CA . ILE G 1 91 ? 34.862 95.045 23.677 1.00 38.42 1266 ILE G CA 1
ATOM 7122 C C . ILE G 1 91 ? 33.466 94.467 23.897 1.00 37.97 1266 ILE G C 1
ATOM 7123 O O . ILE G 1 91 ? 33.322 93.414 24.524 1.00 38.38 1266 ILE G O 1
ATOM 7128 N N . THR G 1 92 ? 32.434 95.150 23.402 1.00 32.78 1267 THR G N 1
ATOM 7129 C CA . THR G 1 92 ? 31.074 94.625 23.557 1.00 33.48 1267 THR G CA 1
ATOM 7130 C C . THR G 1 92 ? 30.675 94.017 22.230 1.00 34.46 1267 THR G C 1
ATOM 7131 O O . THR G 1 92 ? 30.895 94.605 21.173 1.00 33.72 1267 THR G O 1
ATOM 7135 N N . ILE G 1 93 ? 30.065 92.843 22.302 1.00 53.86 1268 ILE G N 1
ATOM 7136 C CA . ILE G 1 93 ? 29.670 92.102 21.117 1.00 53.89 1268 ILE G CA 1
ATOM 7137 C C . ILE G 1 93 ? 28.171 91.829 21.079 1.00 54.19 1268 ILE G C 1
ATOM 7138 O O . ILE G 1 93 ? 27.617 91.266 22.021 1.00 54.43 1268 ILE G O 1
ATOM 7143 N N . ASN G 1 94 ? 27.515 92.230 19.992 1.00 30.21 1269 ASN G N 1
ATOM 7144 C CA . ASN G 1 94 ? 26.070 92.012 19.855 1.00 31.78 1269 ASN G CA 1
ATOM 7145 C C . ASN G 1 94 ? 25.777 90.789 19.018 1.00 32.86 1269 ASN G C 1
ATOM 7146 O O . ASN G 1 94 ? 24.796 90.086 19.252 1.00 32.38 1269 ASN G O 1
ATOM 7151 N N . LYS G 1 95 ? 26.624 90.573 18.018 1.00 37.71 1270 LYS G N 1
ATOM 7152 C CA . LYS G 1 95 ? 26.529 89.431 17.123 1.00 38.77 1270 LYS G CA 1
ATOM 7153 C C . LYS G 1 95 ? 27.971 89.085 16.821 1.00 38.12 1270 LYS G C 1
ATOM 7154 O O . LYS G 1 95 ? 28.851 89.955 16.832 1.00 37.80 1270 LYS G O 1
ATOM 7160 N N . LEU G 1 96 ? 28.216 87.815 16.549 1.00 47.66 1271 LEU G N 1
ATOM 7161 C CA . LEU G 1 96 ? 29.562 87.379 16.258 1.00 46.72 1271 LEU G CA 1
ATOM 7162 C C . LEU G 1 96 ? 29.474 86.042 15.555 1.00 46.06 1271 LEU G C 1
ATOM 7163 O O . LEU G 1 96 ? 28.932 85.077 16.101 1.00 46.42 1271 LEU G O 1
ATOM 7168 N N . LEU G 1 97 ? 29.981 85.992 14.332 1.00 39.37 1272 LEU G N 1
ATOM 7169 C CA . LEU G 1 97 ? 29.989 84.751 13.573 1.00 38.65 1272 LEU G CA 1
ATOM 7170 C C . LEU G 1 97 ? 31.273 84.693 12.781 1.00 36.89 1272 LEU G C 1
ATOM 7171 O O . LEU G 1 97 ? 31.932 85.712 12.569 1.00 37.19 1272 LEU G O 1
ATOM 7176 N N . MET G 1 98 ? 31.638 83.498 12.350 1.00 42.23 1273 MET G N 1
ATOM 7177 C CA . MET G 1 98 ? 32.848 83.343 11.566 1.00 41.72 1273 MET G CA 1
ATOM 7178 C C . MET G 1 98 ? 32.648 82.348 10.453 1.00 41.21 1273 MET G C 1
ATOM 7179 O O . MET G 1 98 ? 32.184 81.234 10.669 1.00 41.64 1273 MET G O 1
ATOM 7184 N N . ASN G 1 99 ? 32.983 82.770 9.250 1.00 39.47 1274 ASN G N 1
ATOM 7185 C CA . ASN G 1 99 ? 32.880 81.896 8.106 1.00 40.67 1274 ASN G CA 1
ATOM 7186 C C . ASN G 1 99 ? 34.312 81.442 7.885 1.00 39.94 1274 ASN G C 1
ATOM 7187 O O . ASN G 1 99 ? 35.245 82.249 7.951 1.00 40.18 1274 ASN G O 1
ATOM 7192 N N . VAL G 1 100 ? 34.492 80.146 7.658 1.00 47.45 1275 VAL G N 1
ATOM 7193 C CA . VAL G 1 100 ? 35.823 79.607 7.440 1.00 46.23 1275 VAL G CA 1
ATOM 7194 C C . VAL G 1 100 ? 35.897 78.758 6.187 1.00 45.80 1275 VAL G C 1
ATOM 7195 O O . VAL G 1 100 ? 35.101 77.831 5.991 1.00 44.46 1275 VAL G O 1
ATOM 7199 N N . THR G 1 101 ? 36.859 79.085 5.333 1.00 40.60 1276 THR G N 1
ATOM 7200 C CA . THR G 1 101 ? 37.043 78.332 4.111 1.00 41.09 1276 THR G CA 1
ATOM 7201 C C . THR G 1 101 ? 38.459 77.789 4.077 1.00 42.54 1276 THR G C 1
ATOM 7202 O O . THR G 1 101 ? 39.342 78.282 4.778 1.00 43.81 1276 THR G O 1
ATOM 7206 N N . GLY G 1 102 ? 38.659 76.761 3.263 1.00 41.41 1277 GLY G N 1
ATOM 7207 C CA . GLY G 1 102 ? 39.965 76.146 3.144 1.00 41.19 1277 GLY G CA 1
ATOM 7208 C C . GLY G 1 102 ? 40.026 75.200 1.958 1.00 41.94 1277 GLY G C 1
ATOM 7209 O O . GLY G 1 102 ? 39.000 74.759 1.428 1.00 41.46 1277 GLY G O 1
ATOM 7210 N N . SER G 1 103 ? 41.241 74.875 1.539 1.00 49.06 1278 SER G N 1
ATOM 7211 C CA . SER G 1 103 ? 41.420 73.988 0.411 1.00 49.89 1278 SER G CA 1
ATOM 7212 C C . SER G 1 103 ? 42.693 73.175 0.538 1.00 50.43 1278 SER G C 1
ATOM 7213 O O . SER G 1 103 ? 43.593 73.509 1.319 1.00 50.25 1278 SER G O 1
ATOM 7216 N N . ARG G 1 104 ? 42.751 72.102 -0.245 1.00 47.15 1279 ARG G N 1
ATOM 7217 C CA . ARG G 1 104 ? 43.902 71.210 -0.262 1.00 47.16 1279 ARG G CA 1
ATOM 7218 C C . ARG G 1 104 ? 44.029 70.558 -1.633 1.00 47.94 1279 ARG G C 1
ATOM 7219 O O . ARG G 1 104 ? 43.089 70.571 -2.432 1.00 47.67 1279 ARG G O 1
ATOM 7227 N N . SER G 1 105 ? 45.202 69.994 -1.892 1.00 38.96 1280 SER G N 1
ATOM 7228 C CA . SER G 1 105 ? 45.474 69.312 -3.146 1.00 40.90 1280 SER G CA 1
ATOM 7229 C C . SER G 1 105 ? 45.131 67.839 -2.951 1.00 41.21 1280 SER G C 1
ATOM 7230 O O . SER G 1 105 ? 45.433 67.272 -1.903 1.00 41.32 1280 SER G O 1
ATOM 7233 N N . THR G 1 106 ? 44.497 67.226 -3.950 1.00 46.56 1281 THR G N 1
ATOM 7234 C CA . THR G 1 106 ? 44.125 65.811 -3.870 1.00 47.65 1281 THR G CA 1
ATOM 7235 C C . THR G 1 106 ? 45.285 65.001 -4.402 1.00 47.54 1281 THR G C 1
ATOM 7236 O O . THR G 1 106 ? 45.512 63.862 -3.998 1.00 46.91 1281 THR G O 1
ATOM 7240 N N . ASN G 1 107 ? 46.029 65.616 -5.308 1.00 49.25 1282 ASN G N 1
ATOM 7241 C CA . ASN G 1 107 ? 47.166 64.961 -5.926 1.00 51.52 1282 ASN G CA 1
ATOM 7242 C C . ASN G 1 107 ? 48.328 65.952 -5.906 1.00 52.18 1282 ASN G C 1
ATOM 7243 O O . ASN G 1 107 ? 48.640 66.577 -6.914 1.00 52.69 1282 ASN G O 1
ATOM 7248 N N . PRO G 1 108 ? 48.980 66.104 -4.740 1.00 57.32 1283 PRO G N 1
ATOM 7249 C CA . PRO G 1 108 ? 50.109 67.012 -4.515 1.00 58.10 1283 PRO G CA 1
ATOM 7250 C C . PRO G 1 108 ? 51.512 66.555 -4.927 1.00 58.26 1283 PRO G C 1
ATOM 7251 O O . PRO G 1 108 ? 51.829 65.368 -4.915 1.00 58.89 1283 PRO G O 1
ATOM 7255 N N . THR G 1 109 ? 52.344 67.535 -5.273 1.00 40.26 1284 THR G N 1
ATOM 7256 C CA . THR G 1 109 ? 53.737 67.322 -5.679 1.00 41.45 1284 THR G CA 1
ATOM 7257 C C . THR G 1 109 ? 54.641 67.371 -4.431 1.00 41.58 1284 THR G C 1
ATOM 7258 O O . THR G 1 109 ? 55.731 66.776 -4.397 1.00 40.15 1284 THR G O 1
ATOM 7262 N N . ASP G 1 110 ? 54.170 68.120 -3.432 1.00 69.58 1285 ASP G N 1
ATOM 7263 C CA . ASP G 1 110 ? 54.845 68.291 -2.149 1.00 68.60 1285 ASP G CA 1
ATOM 7264 C C . ASP G 1 110 ? 54.842 66.955 -1.464 1.00 68.16 1285 ASP G C 1
ATOM 7265 O O . ASP G 1 110 ? 55.848 66.496 -0.919 1.00 67.74 1285 ASP G O 1
ATOM 7270 N N . GLY G 1 111 ? 53.653 66.366 -1.479 1.00 87.67 1286 GLY G N 1
ATOM 7271 C CA . GLY G 1 111 ? 53.409 65.117 -0.801 1.00 85.19 1286 GLY G CA 1
ATOM 7272 C C . GLY G 1 111 ? 52.593 65.600 0.382 1.00 83.34 1286 GLY G C 1
ATOM 7273 O O . GLY G 1 111 ? 52.282 64.854 1.317 1.00 84.52 1286 GLY G O 1
ATOM 7274 N N . TYR G 1 112 ? 52.256 66.887 0.325 1.00 36.85 1287 TYR G N 1
ATOM 7275 C CA . TYR G 1 112 ? 51.475 67.532 1.370 1.00 33.97 1287 TYR G CA 1
ATOM 7276 C C . TYR G 1 112 ? 49.988 67.491 1.034 1.00 32.42 1287 TYR G C 1
ATOM 7277 O O . TYR G 1 112 ? 49.491 68.248 0.192 1.00 30.10 1287 TYR G O 1
ATOM 7286 N N . PHE G 1 113 ? 49.282 66.603 1.718 1.00 47.04 1288 PHE G N 1
ATOM 7287 C CA . PHE G 1 113 ? 47.864 66.429 1.496 1.00 47.10 1288 PHE G CA 1
ATOM 7288 C C . PHE G 1 113 ? 47.059 67.334 2.404 1.00 46.58 1288 PHE G C 1
ATOM 7289 O O . PHE G 1 113 ? 45.858 67.533 2.195 1.00 47.23 1288 PHE G O 1
ATOM 7297 N N . GLY G 1 114 ? 47.744 67.897 3.396 1.00 56.24 1289 GLY G N 1
ATOM 7298 C CA . GLY G 1 114 ? 47.104 68.779 4.356 1.00 56.31 1289 GLY G CA 1
ATOM 7299 C C . GLY G 1 114 ? 46.604 70.095 3.801 1.00 55.60 1289 GLY G C 1
ATOM 7300 O O . GLY G 1 114 ? 46.834 70.423 2.633 1.00 56.48 1289 GLY G O 1
ATOM 7301 N N . LEU G 1 115 ? 45.909 70.847 4.652 1.00 30.04 1290 LEU G N 1
ATOM 7302 C CA . LEU G 1 115 ? 45.359 72.142 4.275 1.00 28.69 1290 LEU G CA 1
ATOM 7303 C C . LEU G 1 115 ? 46.490 73.091 3.905 1.00 28.35 1290 LEU G C 1
ATOM 7304 O O . LEU G 1 115 ? 47.458 73.233 4.652 1.00 26.20 1290 LEU G O 1
ATOM 7309 N N . ARG G 1 116 ? 46.384 73.721 2.742 1.00 45.62 1291 ARG G N 1
ATOM 7310 C CA . ARG G 1 116 ? 47.418 74.659 2.316 1.00 49.16 1291 ARG G CA 1
ATOM 7311 C C . ARG G 1 116 ? 47.034 76.058 2.742 1.00 51.17 1291 ARG G C 1
ATOM 7312 O O . ARG G 1 116 ? 47.891 76.886 3.049 1.00 51.97 1291 ARG G O 1
ATOM 7320 N N . GLU G 1 117 ? 45.731 76.311 2.753 1.00 72.57 1292 GLU G N 1
ATOM 7321 C CA . GLU G 1 117 ? 45.194 77.611 3.122 1.00 73.61 1292 GLU G CA 1
ATOM 7322 C C . GLU G 1 117 ? 43.857 77.496 3.834 1.00 73.32 1292 GLU G C 1
ATOM 7323 O O . GLU G 1 117 ? 43.006 76.692 3.462 1.00 74.03 1292 GLU G O 1
ATOM 7329 N N . ILE G 1 118 ? 43.678 78.316 4.858 1.00 49.30 1293 ILE G N 1
ATOM 7330 C CA . ILE G 1 118 ? 42.433 78.337 5.603 1.00 49.47 1293 ILE G CA 1
ATOM 7331 C C . ILE G 1 118 ? 42.110 79.826 5.812 1.00 49.60 1293 ILE G C 1
ATOM 7332 O O . ILE G 1 118 ? 42.886 80.564 6.426 1.00 49.28 1293 ILE G O 1
ATOM 7337 N N . ASN G 1 119 ? 40.977 80.266 5.261 1.00 48.66 1294 ASN G N 1
ATOM 7338 C CA . ASN G 1 119 ? 40.554 81.666 5.347 1.00 48.55 1294 ASN G CA 1
ATOM 7339 C C . ASN G 1 119 ? 39.473 81.930 6.391 1.00 48.54 1294 ASN G C 1
ATOM 7340 O O . ASN G 1 119 ? 38.305 81.572 6.193 1.00 48.95 1294 ASN G O 1
ATOM 7345 N N . LEU G 1 120 ? 39.864 82.579 7.487 1.00 36.24 1295 LEU G N 1
ATOM 7346 C CA . LEU G 1 120 ? 38.944 82.915 8.570 1.00 35.73 1295 LEU G CA 1
ATOM 7347 C C . LEU G 1 120 ? 38.333 84.264 8.270 1.00 36.57 1295 LEU G C 1
ATOM 7348 O O . LEU G 1 120 ? 39.046 85.193 7.899 1.00 37.40 1295 LEU G O 1
ATOM 7353 N N . HIS G 1 121 ? 37.020 84.379 8.427 1.00 50.11 1296 HIS G N 1
ATOM 7354 C CA . HIS G 1 121 ? 36.354 85.650 8.192 1.00 50.62 1296 HIS G CA 1
ATOM 7355 C C . HIS G 1 121 ? 35.455 86.003 9.369 1.00 50.63 1296 HIS G C 1
ATOM 7356 O O . HIS G 1 121 ? 34.447 85.334 9.599 1.00 50.82 1296 HIS G O 1
ATOM 7363 N N . TRP G 1 122 ? 35.808 87.047 10.114 1.00 50.20 1297 TRP G N 1
ATOM 7364 C CA . TRP G 1 122 ? 34.972 87.465 11.235 1.00 49.85 1297 TRP G CA 1
ATOM 7365 C C . TRP G 1 122 ? 33.865 88.410 10.762 1.00 51.21 1297 TRP G C 1
ATOM 7366 O O . TRP G 1 122 ? 34.025 89.140 9.776 1.00 51.21 1297 TRP G O 1
ATOM 7377 N N . GLU G 1 123 ? 32.740 88.379 11.467 1.00 61.06 1298 GLU G N 1
ATOM 7378 C CA . GLU G 1 123 ? 31.626 89.277 11.191 1.00 61.51 1298 GLU G CA 1
ATOM 7379 C C . GLU G 1 123 ? 31.134 89.693 12.575 1.00 61.51 1298 GLU G C 1
ATOM 7380 O O . GLU G 1 123 ? 30.295 89.018 13.183 1.00 60.95 1298 GLU G O 1
ATOM 7386 N N . ILE G 1 124 ? 31.680 90.794 13.084 1.00 48.57 1299 ILE G N 1
ATOM 7387 C CA . ILE G 1 124 ? 31.300 91.268 14.405 1.00 48.13 1299 ILE G CA 1
ATOM 7388 C C . ILE G 1 124 ? 30.356 92.448 14.366 1.00 48.33 1299 ILE G C 1
ATOM 7389 O O . ILE G 1 124 ? 30.534 93.381 13.581 1.00 48.29 1299 ILE G O 1
ATOM 7394 N N . HIS G 1 125 ? 29.349 92.396 15.226 1.00 60.16 1300 HIS G N 1
ATOM 7395 C CA . HIS G 1 125 ? 28.398 93.487 15.358 1.00 60.33 1300 HIS G CA 1
ATOM 7396 C C . HIS G 1 125 ? 28.730 94.138 16.689 1.00 60.19 1300 HIS G C 1
ATOM 7397 O O . HIS G 1 125 ? 28.306 93.686 17.755 1.00 59.80 1300 HIS G O 1
ATOM 7404 N N . SER G 1 126 ? 29.520 95.199 16.607 1.00 64.61 1301 SER G N 1
ATOM 7405 C CA . SER G 1 126 ? 29.970 95.907 17.786 1.00 64.56 1301 SER G CA 1
ATOM 7406 C C . SER G 1 126 ? 30.054 97.418 17.627 1.00 64.93 1301 SER G C 1
ATOM 7407 O O . SER G 1 126 ? 30.171 97.941 16.516 1.00 65.76 1301 SER G O 1
ATOM 7410 N N . PRO G 1 127 ? 29.980 98.142 18.753 1.00 45.46 1302 PRO G N 1
ATOM 7411 C CA . PRO G 1 127 ? 30.059 99.606 18.770 1.00 44.54 1302 PRO G CA 1
ATOM 7412 C C . PRO G 1 127 ? 31.528 100.083 18.855 1.00 44.54 1302 PRO G C 1
ATOM 7413 O O . PRO G 1 127 ? 31.831 101.245 18.589 1.00 43.54 1302 PRO G O 1
ATOM 7417 N N . ASN G 1 128 ? 32.429 99.172 19.215 1.00 33.60 1303 ASN G N 1
ATOM 7418 C CA . ASN G 1 128 ? 33.856 99.476 19.328 1.00 34.59 1303 ASN G CA 1
ATOM 7419 C C . ASN G 1 128 ? 34.436 100.024 18.015 1.00 36.26 1303 ASN G C 1
ATOM 7420 O O . ASN G 1 128 ? 33.849 99.865 16.936 1.00 35.11 1303 ASN G O 1
ATOM 7425 N N . SER G 1 129 ? 35.597 100.665 18.108 1.00 71.47 1304 SER G N 1
ATOM 7426 C CA . SER G 1 129 ? 36.243 101.241 16.932 1.00 73.76 1304 SER G CA 1
ATOM 7427 C C . SER G 1 129 ? 37.028 100.195 16.165 1.00 75.54 1304 SER G C 1
ATOM 7428 O O . SER G 1 129 ? 37.466 99.191 16.735 1.00 75.57 1304 SER G O 1
ATOM 7431 N N . GLU G 1 130 ? 37.219 100.445 14.873 1.00 64.24 1305 GLU G N 1
ATOM 7432 C CA . GLU G 1 130 ? 37.955 99.519 14.032 1.00 65.48 1305 GLU G CA 1
ATOM 7433 C C . GLU G 1 130 ? 39.259 99.152 14.715 1.00 65.55 1305 GLU G C 1
ATOM 7434 O O . GLU G 1 130 ? 39.539 97.973 14.938 1.00 65.65 1305 GLU G O 1
ATOM 7440 N N . THR G 1 131 ? 40.049 100.159 15.070 1.00 100.96 1306 THR G N 1
ATOM 7441 C CA . THR G 1 131 ? 41.323 99.904 15.728 1.00 101.15 1306 THR G CA 1
ATOM 7442 C C . THR G 1 131 ? 41.141 99.033 16.976 1.00 100.31 1306 THR G C 1
ATOM 7443 O O . THR G 1 131 ? 41.879 98.065 17.167 1.00 101.37 1306 THR G O 1
ATOM 7447 N N . GLU G 1 132 ? 40.159 99.365 17.815 1.00 70.29 1307 GLU G N 1
ATOM 7448 C CA . GLU G 1 132 ? 39.901 98.581 19.026 1.00 69.39 1307 GLU G CA 1
ATOM 7449 C C . GLU G 1 132 ? 39.678 97.123 18.615 1.00 68.73 1307 GLU G C 1
ATOM 7450 O O . GLU G 1 132 ? 40.335 96.210 19.127 1.00 67.55 1307 GLU G O 1
ATOM 7456 N N . ILE G 1 133 ? 38.750 96.929 17.677 1.00 63.00 1308 ILE G N 1
ATOM 7457 C CA . ILE G 1 133 ? 38.395 95.607 17.161 1.00 62.01 1308 ILE G CA 1
ATOM 7458 C C . ILE G 1 133 ? 39.584 94.894 16.560 1.00 62.66 1308 ILE G C 1
ATOM 7459 O O . ILE G 1 133 ? 39.852 93.730 16.868 1.00 63.03 1308 ILE G O 1
ATOM 7464 N N . LYS G 1 134 ? 40.273 95.604 15.677 1.00 60.34 1309 LYS G N 1
ATOM 7465 C CA . LYS G 1 134 ? 41.448 95.073 15.016 1.00 60.94 1309 LYS G CA 1
ATOM 7466 C C . LYS G 1 134 ? 42.349 94.469 16.090 1.00 60.81 1309 LYS G C 1
ATOM 7467 O O . LYS G 1 134 ? 42.627 93.270 16.069 1.00 61.24 1309 LYS G O 1
ATOM 7473 N N . GLU G 1 135 ? 42.783 95.296 17.039 1.00 58.35 1310 GLU G N 1
ATOM 7474 C CA . GLU G 1 135 ? 43.641 94.820 18.120 1.00 58.45 1310 GLU G CA 1
ATOM 7475 C C . GLU G 1 135 ? 42.995 93.657 18.859 1.00 56.18 1310 GLU G C 1
ATOM 7476 O O . GLU G 1 135 ? 43.685 92.725 19.275 1.00 55.97 1310 GLU G O 1
ATOM 7482 N N . PHE G 1 136 ? 41.676 93.722 19.037 1.00 56.34 1311 PHE G N 1
ATOM 7483 C CA . PHE G 1 136 ? 40.949 92.669 19.738 1.00 53.89 1311 PHE G CA 1
ATOM 7484 C C . PHE G 1 136 ? 41.131 91.316 19.058 1.00 54.56 1311 PHE G C 1
ATOM 7485 O O . PHE G 1 136 ? 41.500 90.323 19.693 1.00 54.05 1311 PHE G O 1
ATOM 7493 N N . ILE G 1 137 ? 40.855 91.278 17.761 1.00 56.69 1312 ILE G N 1
ATOM 7494 C CA . ILE G 1 137 ? 40.993 90.044 17.017 1.00 56.33 1312 ILE G CA 1
ATOM 7495 C C . ILE G 1 137 ? 42.434 89.550 17.050 1.00 56.26 1312 ILE G C 1
ATOM 7496 O O . ILE G 1 137 ? 42.687 88.354 17.214 1.00 55.85 1312 ILE G O 1
ATOM 7501 N N . ASP G 1 138 ? 43.378 90.471 16.917 1.00 50.54 1313 ASP G N 1
ATOM 7502 C CA . ASP G 1 138 ? 44.786 90.103 16.981 1.00 51.17 1313 ASP G CA 1
ATOM 7503 C C . ASP G 1 138 ? 45.042 89.382 18.299 1.00 49.94 1313 ASP G C 1
ATOM 7504 O O . ASP G 1 138 ? 45.764 88.391 18.346 1.00 49.94 1313 ASP G O 1
ATOM 7509 N N . PHE G 1 139 ? 44.451 89.890 19.373 1.00 47.89 1314 PHE G N 1
ATOM 7510 C CA . PHE G 1 139 ? 44.625 89.288 20.688 1.00 47.16 1314 PHE G CA 1
ATOM 7511 C C . PHE G 1 139 ? 43.975 87.907 20.687 1.00 47.25 1314 PHE G C 1
ATOM 7512 O O . PHE G 1 139 ? 44.486 86.961 21.296 1.00 46.99 1314 PHE G O 1
ATOM 7520 N N . VAL G 1 140 ? 42.851 87.795 19.985 1.00 53.38 1315 VAL G N 1
ATOM 7521 C CA . VAL G 1 140 ? 42.136 86.532 19.909 1.00 53.22 1315 VAL G CA 1
ATOM 7522 C C . VAL G 1 140 ? 42.948 85.498 19.134 1.00 53.52 1315 VAL G C 1
ATOM 7523 O O . VAL G 1 140 ? 43.208 84.405 19.636 1.00 53.22 1315 VAL G O 1
ATOM 7527 N N . SER G 1 141 ? 43.349 85.840 17.914 1.00 49.26 1316 SER G N 1
ATOM 7528 C CA . SER G 1 141 ? 44.129 84.913 17.106 1.00 50.86 1316 SER G CA 1
ATOM 7529 C C . SER G 1 141 ? 45.335 84.383 17.881 1.00 52.01 1316 SER G C 1
ATOM 7530 O O . SER G 1 141 ? 45.659 83.195 17.802 1.00 52.88 1316 SER G O 1
ATOM 7533 N N . LYS G 1 142 ? 45.991 85.261 18.636 1.00 45.07 1317 LYS G N 1
ATOM 7534 C CA . LYS G 1 142 ? 47.160 84.868 19.413 1.00 46.06 1317 LYS G CA 1
ATOM 7535 C C . LYS G 1 142 ? 46.761 84.118 20.663 1.00 45.34 1317 LYS G C 1
ATOM 7536 O O . LYS G 1 142 ? 47.611 83.600 21.385 1.00 45.49 1317 LYS G O 1
ATOM 7542 N N . ARG G 1 143 ? 45.462 84.037 20.908 1.00 48.61 1318 ARG G N 1
ATOM 7543 C CA . ARG G 1 143 ? 44.989 83.382 22.107 1.00 47.93 1318 ARG G CA 1
ATOM 7544 C C . ARG G 1 143 ? 44.247 82.059 21.911 1.00 46.59 1318 ARG G C 1
ATOM 7545 O O . ARG G 1 143 ? 44.504 81.114 22.658 1.00 47.49 1318 ARG G O 1
ATOM 7553 N N . CYS G 1 144 ? 43.332 81.965 20.939 1.00 55.00 1319 CYS G N 1
ATOM 7554 C CA . CYS G 1 144 ? 42.614 80.698 20.762 1.00 54.16 1319 CYS G CA 1
ATOM 7555 C C . CYS G 1 144 ? 43.611 79.570 20.493 1.00 52.41 1319 CYS G C 1
ATOM 7556 O O . CYS G 1 144 ? 44.450 79.670 19.594 1.00 52.88 1319 CYS G O 1
ATOM 7559 N N . PRO G 1 145 ? 43.543 78.492 21.297 1.00 38.04 1320 PRO G N 1
ATOM 7560 C CA . PRO G 1 145 ? 44.404 77.308 21.196 1.00 36.60 1320 PRO G CA 1
ATOM 7561 C C . PRO G 1 145 ? 44.521 76.788 19.766 1.00 35.65 1320 PRO G C 1
ATOM 7562 O O . PRO G 1 145 ? 45.625 76.597 19.245 1.00 36.48 1320 PRO G O 1
ATOM 7566 N N . ALA G 1 146 ? 43.371 76.558 19.142 1.00 31.88 1321 ALA G N 1
ATOM 7567 C CA . ALA G 1 146 ? 43.306 76.048 17.780 1.00 30.71 1321 ALA G CA 1
ATOM 7568 C C . ALA G 1 146 ? 44.049 76.925 16.760 1.00 31.56 1321 ALA G C 1
ATOM 7569 O O . ALA G 1 146 ? 44.738 76.403 15.873 1.00 31.84 1321 ALA G O 1
ATOM 7571 N N . HIS G 1 147 ? 43.915 78.246 16.882 1.00 30.82 1322 HIS G N 1
ATOM 7572 C CA . HIS G 1 147 ? 44.605 79.166 15.979 1.00 32.58 1322 HIS G CA 1
ATOM 7573 C C . HIS G 1 147 ? 46.099 79.022 16.265 1.00 35.13 1322 HIS G C 1
ATOM 7574 O O . HIS G 1 147 ? 46.925 79.014 15.353 1.00 35.61 1322 HIS G O 1
ATOM 7581 N N . ASN G 1 148 ? 46.452 78.906 17.538 1.00 49.73 1323 ASN G N 1
ATOM 7582 C CA . ASN G 1 148 ? 47.849 78.740 17.884 1.00 51.88 1323 ASN G CA 1
ATOM 7583 C C . ASN G 1 148 ? 48.329 77.508 17.156 1.00 52.75 1323 ASN G C 1
ATOM 7584 O O . ASN G 1 148 ? 49.218 77.585 16.317 1.00 53.91 1323 ASN G O 1
ATOM 7589 N N . THR G 1 149 ? 47.720 76.371 17.474 1.00 45.22 1324 THR G N 1
ATOM 7590 C CA . THR G 1 149 ? 48.094 75.106 16.860 1.00 45.41 1324 THR G CA 1
ATOM 7591 C C . THR G 1 149 ? 48.370 75.203 15.362 1.00 47.07 1324 THR G C 1
ATOM 7592 O O . THR G 1 149 ? 49.433 74.794 14.897 1.00 48.77 1324 THR G O 1
ATOM 7596 N N . LEU G 1 150 ? 47.423 75.745 14.604 1.00 43.13 1325 LEU G N 1
ATOM 7597 C CA . LEU G 1 150 ? 47.596 75.853 13.158 1.00 44.44 1325 LEU G CA 1
ATOM 7598 C C . LEU G 1 150 ? 48.549 76.951 12.701 1.00 45.89 1325 LEU G C 1
ATOM 7599 O O . LEU G 1 150 ? 48.920 77.008 11.526 1.00 45.91 1325 LEU G O 1
ATOM 7604 N N . GLN G 1 151 ? 48.942 77.826 13.616 1.00 53.82 1326 GLN G N 1
ATOM 7605 C CA . GLN G 1 151 ? 49.841 78.905 13.249 1.00 55.71 1326 GLN G CA 1
ATOM 7606 C C . GLN G 1 151 ? 51.191 78.337 12.840 1.00 56.22 1326 GLN G C 1
ATOM 7607 O O . GLN G 1 151 ? 51.795 78.767 11.850 1.00 54.51 1326 GLN G O 1
ATOM 7613 N N . GLY G 1 152 ? 51.650 77.344 13.592 1.00 64.70 1327 GLY G N 1
ATOM 7614 C CA . GLY G 1 152 ? 52.940 76.749 13.302 1.00 66.95 1327 GLY G CA 1
ATOM 7615 C C . GLY G 1 152 ? 53.031 75.786 12.125 1.00 68.41 1327 GLY G C 1
ATOM 7616 O O . GLY G 1 152 ? 54.054 75.125 11.949 1.00 69.11 1327 GLY G O 1
ATOM 7617 N N . VAL G 1 153 ? 51.996 75.693 11.301 1.00 65.65 1328 VAL G N 1
ATOM 7618 C CA . VAL G 1 153 ? 52.068 74.761 10.186 1.00 66.00 1328 VAL G CA 1
ATOM 7619 C C . VAL G 1 153 ? 53.097 75.187 9.145 1.00 65.67 1328 VAL G C 1
ATOM 7620 O O . VAL G 1 153 ? 54.098 74.485 8.955 1.00 67.68 1328 VAL G O 1
ATOM 7624 N N . SER G 1 154 ? 52.853 76.311 8.469 1.00 52.81 1329 SER G N 1
ATOM 7625 C CA . SER G 1 154 ? 53.772 76.854 7.447 1.00 53.50 1329 SER G CA 1
ATOM 7626 C C . SER G 1 154 ? 53.391 76.459 6.045 1.00 53.19 1329 SER G C 1
ATOM 7627 O O . SER G 1 154 ? 53.694 77.158 5.099 1.00 54.05 1329 SER G O 1
ATOM 7630 N N . GLN G 1 155 ? 52.763 75.306 5.901 1.00 48.52 1330 GLN G N 1
ATOM 7631 C CA . GLN G 1 155 ? 52.616 74.753 4.538 1.00 47.36 1330 GLN G CA 1
ATOM 7632 C C . GLN G 1 155 ? 51.189 75.308 4.405 1.00 46.54 1330 GLN G C 1
ATOM 7633 O O . GLN G 1 155 ? 50.579 75.326 3.320 1.00 47.32 1330 GLN G O 1
ATOM 7639 N N . LEU G 1 156 ? 50.679 75.768 5.550 1.00 48.44 1331 LEU G N 1
ATOM 7640 C CA . LEU G 1 156 ? 49.350 76.334 5.678 1.00 46.09 1331 LEU G CA 1
ATOM 7641 C C . LEU G 1 156 ? 49.429 77.823 5.825 1.00 46.29 1331 LEU G C 1
ATOM 7642 O O . LEU G 1 156 ? 50.297 78.346 6.513 1.00 46.22 1331 LEU G O 1
ATOM 7647 N N . LYS G 1 157 ? 48.505 78.495 5.159 1.00 62.78 1332 LYS G N 1
ATOM 7648 C CA . LYS G 1 157 ? 48.412 79.936 5.248 1.00 63.55 1332 LYS G CA 1
ATOM 7649 C C . LYS G 1 157 ? 47.033 80.287 5.810 1.00 63.77 1332 LYS G C 1
ATOM 7650 O O . LYS G 1 157 ? 45.999 79.952 5.219 1.00 63.76 1332 LYS G O 1
ATOM 7656 N N . ILE G 1 158 ? 47.026 80.941 6.970 1.00 47.70 1333 ILE G N 1
ATOM 7657 C CA . ILE G 1 158 ? 45.779 81.340 7.622 1.00 46.76 1333 ILE G CA 1
ATOM 7658 C C . ILE G 1 158 ? 45.483 82.817 7.358 1.00 46.56 1333 ILE G C 1
ATOM 7659 O O . ILE G 1 158 ? 46.136 83.700 7.907 1.00 45.85 1333 ILE G O 1
ATOM 7664 N N . ASN G 1 159 ? 44.494 83.079 6.515 1.00 52.80 1334 ASN G N 1
ATOM 7665 C CA . ASN G 1 159 ? 44.122 84.447 6.181 1.00 53.38 1334 ASN G CA 1
ATOM 7666 C C . ASN G 1 159 ? 42.972 84.935 7.049 1.00 53.02 1334 ASN G C 1
ATOM 7667 O O . ASN G 1 159 ? 41.829 84.496 6.916 1.00 52.91 1334 ASN G O 1
ATOM 7672 N N . VAL G 1 160 ? 43.289 85.858 7.941 1.00 55.65 1335 VAL G N 1
ATOM 7673 C CA . VAL G 1 160 ? 42.290 86.410 8.831 1.00 55.33 1335 VAL G CA 1
ATOM 7674 C C . VAL G 1 160 ? 41.876 87.786 8.373 1.00 56.29 1335 VAL G C 1
ATOM 7675 O O . VAL G 1 160 ? 42.704 88.578 7.944 1.00 58.31 1335 VAL G O 1
ATOM 7679 N N . ASN G 1 161 ? 40.586 88.061 8.449 1.00 65.19 1336 ASN G N 1
ATOM 7680 C CA . ASN G 1 161 ? 40.076 89.371 8.090 1.00 68.00 1336 ASN G CA 1
ATOM 7681 C C . ASN G 1 161 ? 38.706 89.522 8.734 1.00 68.90 1336 ASN G C 1
ATOM 7682 O O . ASN G 1 161 ? 37.974 88.541 8.921 1.00 69.29 1336 ASN G O 1
ATOM 7687 N N . VAL G 1 162 ? 38.367 90.753 9.095 1.00 57.38 1337 VAL G N 1
ATOM 7688 C CA . VAL G 1 162 ? 37.107 90.994 9.762 1.00 55.43 1337 VAL G CA 1
ATOM 7689 C C . VAL G 1 162 ? 36.255 92.068 9.138 1.00 54.67 1337 VAL G C 1
ATOM 7690 O O . VAL G 1 162 ? 36.759 93.009 8.531 1.00 55.12 1337 VAL G O 1
ATOM 7694 N N . THR G 1 163 ? 34.950 91.890 9.292 1.00 47.61 1338 THR G N 1
ATOM 7695 C CA . THR G 1 163 ? 33.961 92.840 8.826 1.00 47.35 1338 THR G CA 1
ATOM 7696 C C . THR G 1 163 ? 33.325 93.351 10.110 1.00 47.76 1338 THR G C 1
ATOM 7697 O O . THR G 1 163 ? 32.745 92.576 10.884 1.00 48.10 1338 THR G O 1
ATOM 7701 N N . LEU G 1 164 ? 33.458 94.650 10.349 1.00 43.96 1339 LEU G N 1
ATOM 7702 C CA . LEU G 1 164 ? 32.897 95.247 11.541 1.00 43.68 1339 LEU G CA 1
ATOM 7703 C C . LEU G 1 164 ? 31.531 95.808 11.198 1.00 44.32 1339 LEU G C 1
ATOM 7704 O O . LEU G 1 164 ? 31.396 96.556 10.240 1.00 44.42 1339 LEU G O 1
ATOM 7709 N N . VAL G 1 165 ? 30.520 95.444 11.976 1.00 65.03 1340 VAL G N 1
ATOM 7710 C CA . VAL G 1 165 ? 29.165 95.932 11.739 1.00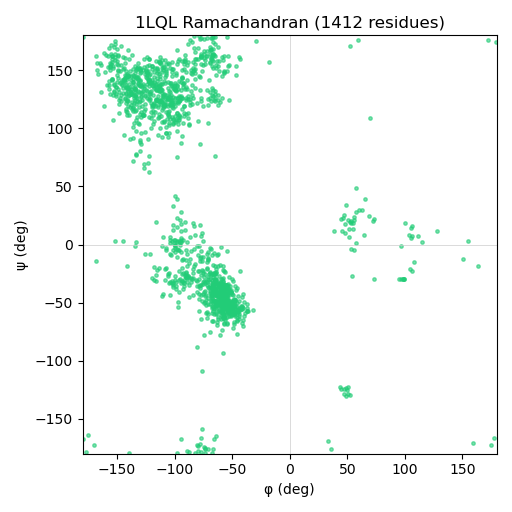 65.66 1340 VAL G CA 1
ATOM 7711 C C . VAL G 1 165 ? 28.636 96.702 12.953 1.00 67.08 1340 VAL G C 1
ATOM 7712 O O . VAL G 1 165 ? 28.189 96.100 13.935 1.00 66.44 1340 VAL G O 1
ATOM 7716 N N . HIS G 1 166 ? 28.688 98.031 12.884 1.00 72.96 1341 HIS G N 1
ATOM 7717 C CA . HIS G 1 166 ? 28.208 98.869 13.979 1.00 73.66 1341 HIS G CA 1
ATOM 7718 C C . HIS G 1 166 ? 26.696 98.770 14.141 1.00 74.67 1341 HIS G C 1
ATOM 7719 O O . HIS G 1 166 ? 26.230 98.637 15.295 1.00 74.71 1341 HIS G O 1
ATOM 7727 N N . MET H 1 26 ? 44.941 72.139 -5.077 1.00 110.77 1401 MET H N 1
ATOM 7728 C CA . MET H 1 26 ? 43.836 73.067 -4.712 1.00 110.53 1401 MET H CA 1
ATOM 7729 C C . MET H 1 26 ? 42.524 72.604 -5.322 1.00 108.28 1401 MET H C 1
ATOM 7730 O O . MET H 1 26 ? 41.855 73.358 -6.024 1.00 109.32 1401 MET H O 1
ATOM 7735 N N . ASP H 1 27 ? 42.155 71.362 -5.048 1.00 68.44 1402 ASP H N 1
ATOM 7736 C CA . ASP H 1 27 ? 40.921 70.819 -5.585 1.00 65.65 1402 ASP H CA 1
ATOM 7737 C C . ASP H 1 27 ? 39.775 70.900 -4.588 1.00 63.16 1402 ASP H C 1
ATOM 7738 O O . ASP H 1 27 ? 38.686 71.372 -4.926 1.00 63.30 1402 ASP H O 1
ATOM 7743 N N . LYS H 1 28 ? 40.020 70.450 -3.361 1.00 60.74 1403 LYS H N 1
ATOM 7744 C CA . LYS H 1 28 ? 38.977 70.465 -2.339 1.00 57.97 1403 LYS H CA 1
ATOM 7745 C C . LYS H 1 28 ? 38.864 71.766 -1.556 1.00 54.81 1403 LYS H C 1
ATOM 7746 O O . LYS H 1 28 ? 39.821 72.229 -0.938 1.00 54.02 1403 LYS H O 1
ATOM 7752 N N . LYS H 1 29 ? 37.669 72.345 -1.608 1.00 49.66 1404 LYS H N 1
ATOM 7753 C CA . LYS H 1 29 ? 37.361 73.588 -0.923 1.00 46.61 1404 LYS H CA 1
ATOM 7754 C C . LYS H 1 29 ? 36.468 73.207 0.241 1.00 44.26 1404 LYS H C 1
ATOM 7755 O O . LYS H 1 29 ? 35.733 72.220 0.174 1.00 43.48 1404 LYS H O 1
ATOM 7761 N N . TYR H 1 30 ? 36.530 73.987 1.310 1.00 36.37 1405 TYR H N 1
ATOM 7762 C CA . TYR H 1 30 ? 35.709 73.728 2.476 1.00 33.38 1405 TYR H CA 1
ATOM 7763 C C . TYR H 1 30 ? 35.096 75.021 2.935 1.00 32.40 1405 TYR H C 1
ATOM 7764 O O . TYR H 1 30 ? 35.774 76.042 3.018 1.00 31.00 1405 TYR H O 1
ATOM 7773 N N . ASP H 1 31 ? 33.803 74.981 3.216 1.00 46.08 1406 ASP H N 1
ATOM 7774 C CA . ASP H 1 31 ? 33.120 76.171 3.666 1.00 46.42 1406 ASP H CA 1
ATOM 7775 C C . ASP H 1 31 ? 32.287 75.899 4.913 1.00 45.29 1406 ASP H C 1
ATOM 7776 O O . ASP H 1 31 ? 31.355 75.091 4.895 1.00 46.77 1406 ASP H O 1
ATOM 7781 N N . ILE H 1 32 ? 32.628 76.584 5.997 1.00 42.72 1407 ILE H N 1
ATOM 7782 C CA . ILE H 1 32 ? 31.918 76.422 7.256 1.00 41.95 1407 ILE H CA 1
ATOM 7783 C C . ILE H 1 32 ? 31.630 77.800 7.838 1.00 41.71 1407 ILE H C 1
ATOM 7784 O O . ILE H 1 32 ? 32.336 78.768 7.543 1.00 41.48 1407 ILE H O 1
ATOM 7789 N N . THR H 1 33 ? 30.576 77.903 8.634 1.00 37.20 1408 THR H N 1
ATOM 7790 C CA . THR H 1 33 ? 30.299 79.168 9.297 1.00 38.96 1408 THR H CA 1
ATOM 7791 C C . THR H 1 33 ? 29.796 78.825 10.686 1.00 38.06 1408 THR H C 1
ATOM 7792 O O . THR H 1 33 ? 29.012 77.891 10.861 1.00 37.61 1408 THR H O 1
ATOM 7796 N N . ALA H 1 34 ? 30.281 79.562 11.675 1.00 48.18 1409 ALA H N 1
ATOM 7797 C CA . ALA H 1 34 ? 29.884 79.331 13.051 1.00 48.77 1409 ALA H CA 1
ATOM 7798 C C . ALA H 1 34 ? 29.234 80.579 13.610 1.00 49.68 1409 ALA H C 1
ATOM 7799 O O . ALA H 1 34 ? 29.543 81.702 13.207 1.00 50.58 1409 ALA H O 1
ATOM 7801 N N . VAL H 1 35 ? 28.333 80.369 14.554 1.00 35.48 1410 VAL H N 1
ATOM 7802 C CA . VAL H 1 35 ? 27.612 81.461 15.170 1.00 36.40 1410 VAL H CA 1
ATOM 7803 C C . VAL H 1 35 ? 27.578 81.334 16.666 1.00 37.53 1410 VAL H C 1
ATOM 7804 O O . VAL H 1 35 ? 27.225 80.274 17.202 1.00 36.78 1410 VAL H O 1
ATOM 7808 N N . LEU H 1 36 ? 27.957 82.423 17.330 1.00 43.79 1411 LEU H N 1
ATOM 7809 C CA . LEU H 1 36 ? 27.928 82.488 18.785 1.00 44.91 1411 LEU H CA 1
ATOM 7810 C C . LEU H 1 36 ? 26.497 82.882 19.128 1.00 46.61 1411 LEU H C 1
ATOM 7811 O O . LEU H 1 36 ? 25.997 83.915 18.680 1.00 47.08 1411 LEU H O 1
ATOM 7816 N N . ASN H 1 37 ? 25.831 82.033 19.892 1.00 37.85 1412 ASN H N 1
ATOM 7817 C CA . ASN H 1 37 ? 24.456 82.290 20.274 1.00 40.60 1412 ASN H CA 1
ATOM 7818 C C . ASN H 1 37 ? 24.507 82.893 21.651 1.00 42.92 1412 ASN H C 1
ATOM 7819 O O . ASN H 1 37 ? 25.591 83.084 22.216 1.00 41.42 1412 ASN H O 1
ATOM 7824 N N . GLU H 1 38 ? 23.333 83.199 22.187 1.00 86.62 1413 GLU H N 1
ATOM 7825 C CA . GLU H 1 38 ? 23.245 83.730 23.529 1.00 90.82 1413 GLU H CA 1
ATOM 7826 C C . GLU H 1 38 ? 23.598 82.510 24.365 1.00 92.17 1413 GLU H C 1
ATOM 7827 O O . GLU H 1 38 ? 23.932 81.469 23.801 1.00 94.25 1413 GLU H O 1
ATOM 7833 N N . ASP H 1 39 ? 23.540 82.609 25.686 1.00 71.02 1414 ASP H N 1
ATOM 7834 C CA . ASP H 1 39 ? 23.892 81.464 26.534 1.00 70.72 1414 ASP H CA 1
ATOM 7835 C C . ASP H 1 39 ? 25.277 80.914 26.166 1.00 69.01 1414 ASP H C 1
ATOM 7836 O O . ASP H 1 39 ? 25.603 79.767 26.456 1.00 70.23 1414 ASP H O 1
ATOM 7841 N N . SER H 1 40 ? 26.072 81.755 25.511 1.00 60.41 1415 SER H N 1
ATOM 7842 C CA . SER H 1 40 ? 27.441 81.454 25.085 1.00 58.30 1415 SER H CA 1
ATOM 7843 C C . SER H 1 40 ? 27.702 80.230 24.197 1.00 56.07 1415 SER H C 1
ATOM 7844 O O . SER H 1 40 ? 28.841 80.015 23.768 1.00 56.21 1415 SER H O 1
ATOM 7847 N N . SER H 1 41 ? 26.680 79.426 23.917 1.00 50.04 1416 SER H N 1
ATOM 7848 C CA . SER H 1 41 ? 26.886 78.260 23.060 1.00 46.68 1416 SER H CA 1
ATOM 7849 C C . SER H 1 41 ? 27.199 78.754 21.648 1.00 44.40 1416 SER H C 1
ATOM 7850 O O . SER H 1 41 ? 27.197 79.955 21.386 1.00 46.33 1416 SER H O 1
ATOM 7853 N N . MET H 1 42 ? 27.466 77.836 20.732 1.00 33.50 1417 MET H N 1
ATOM 7854 C CA . MET H 1 42 ? 27.769 78.228 19.363 1.00 30.63 1417 MET H CA 1
ATOM 7855 C C . MET H 1 42 ? 27.170 77.166 18.480 1.00 30.58 1417 MET H C 1
ATOM 7856 O O . MET H 1 42 ? 27.016 76.027 18.915 1.00 30.39 1417 MET H O 1
ATOM 7861 N N . THR H 1 43 ? 26.804 77.526 17.255 1.00 32.85 1418 THR H N 1
ATOM 7862 C CA . THR H 1 43 ? 26.251 76.526 16.350 1.00 34.19 1418 THR H CA 1
ATOM 7863 C C . THR H 1 43 ? 26.972 76.618 15.017 1.00 33.35 1418 THR H C 1
ATOM 7864 O O . THR H 1 43 ? 27.150 77.700 14.460 1.00 32.73 1418 THR H O 1
ATOM 7868 N N . ALA H 1 44 ? 27.402 75.464 14.524 1.00 33.79 1419 ALA H N 1
ATOM 7869 C CA . ALA H 1 44 ? 28.126 75.379 13.266 1.00 33.95 1419 ALA H CA 1
ATOM 7870 C C . ALA H 1 44 ? 27.221 74.887 12.156 1.00 34.17 1419 ALA H C 1
ATOM 7871 O O . ALA H 1 44 ? 26.302 74.099 12.393 1.00 33.81 1419 ALA H O 1
ATOM 7873 N N . ILE H 1 45 ? 27.508 75.361 10.948 1.00 25.55 1420 ILE H N 1
ATOM 7874 C CA . ILE H 1 45 ? 26.749 75.012 9.766 1.00 28.23 1420 ILE H CA 1
ATOM 7875 C C . ILE H 1 45 ? 27.646 74.548 8.624 1.00 29.94 1420 ILE H C 1
ATOM 7876 O O . ILE H 1 45 ? 28.638 75.205 8.284 1.00 30.90 1420 ILE H O 1
ATOM 7881 N N . SER H 1 46 ? 27.299 73.406 8.044 1.00 47.91 1421 SER H N 1
ATOM 7882 C CA . SER H 1 46 ? 28.018 72.876 6.892 1.00 50.63 1421 SER H CA 1
ATOM 7883 C C . SER H 1 46 ? 26.917 72.302 6.016 1.00 53.14 1421 SER H C 1
ATOM 7884 O O . SER H 1 46 ? 26.149 71.459 6.475 1.00 53.19 1421 SER H O 1
ATOM 7887 N N . ASP H 1 47 ? 26.836 72.753 4.766 1.00 52.96 1422 ASP H N 1
ATOM 7888 C CA . ASP H 1 47 ? 25.784 72.296 3.866 1.00 55.52 1422 ASP H CA 1
ATOM 7889 C C . ASP H 1 47 ? 24.496 72.329 4.672 1.00 56.85 1422 ASP H C 1
ATOM 7890 O O . ASP H 1 47 ? 24.165 73.374 5.212 1.00 58.42 1422 ASP H O 1
ATOM 7895 N N . GLN H 1 48 ? 23.765 71.221 4.769 1.00 50.40 1423 GLN H N 1
ATOM 7896 C CA . GLN H 1 48 ? 22.538 71.255 5.556 1.00 51.11 1423 GLN H CA 1
ATOM 7897 C C . GLN H 1 48 ? 22.593 70.665 6.950 1.00 49.46 1423 GLN H C 1
ATOM 7898 O O . GLN H 1 48 ? 21.551 70.384 7.540 1.00 48.55 1423 GLN H O 1
ATOM 7904 N N . PHE H 1 49 ? 23.796 70.481 7.482 1.00 44.89 1424 PHE H N 1
ATOM 7905 C CA . PHE H 1 49 ? 23.957 69.934 8.824 1.00 43.23 1424 PHE H CA 1
ATOM 7906 C C . PHE H 1 49 ? 24.317 70.993 9.868 1.00 42.24 1424 PHE H C 1
ATOM 7907 O O . PHE H 1 49 ? 24.938 72.013 9.553 1.00 41.91 1424 PHE H O 1
ATOM 7915 N N . GLN H 1 50 ? 23.934 70.733 11.114 1.00 49.93 1425 GLN H N 1
ATOM 7916 C CA . GLN H 1 50 ? 24.196 71.665 12.195 1.00 49.68 1425 GLN H CA 1
ATOM 7917 C C . GLN H 1 50 ? 24.788 70.964 13.387 1.00 47.93 1425 GLN H C 1
ATOM 7918 O O . GLN H 1 50 ? 24.394 69.850 13.722 1.00 47.87 1425 GLN H O 1
ATOM 7924 N N . ILE H 1 51 ? 25.736 71.634 14.026 1.00 58.79 1426 ILE H N 1
ATOM 7925 C CA . ILE H 1 51 ? 26.398 71.115 15.212 1.00 58.01 1426 ILE H CA 1
ATOM 7926 C C . ILE H 1 51 ? 26.478 72.240 16.231 1.00 56.42 1426 ILE H C 1
ATOM 7927 O O . ILE H 1 51 ? 26.791 73.375 15.879 1.00 56.08 1426 ILE H O 1
ATOM 7932 N N . THR H 1 52 ? 26.155 71.952 17.485 1.00 38.27 1427 THR H N 1
ATOM 7933 C CA . THR H 1 52 ? 26.285 72.986 18.505 1.00 38.51 1427 THR H CA 1
ATOM 7934 C C . THR H 1 52 ? 27.538 72.641 19.308 1.00 36.93 1427 THR H C 1
ATOM 7935 O O . THR H 1 52 ? 27.716 71.504 19.757 1.00 36.87 1427 THR H O 1
ATOM 7939 N N . LEU H 1 53 ? 28.423 73.619 19.447 1.00 41.87 1428 LEU H N 1
ATOM 7940 C CA . LEU H 1 53 ? 29.661 73.432 20.184 1.00 42.91 1428 LEU H CA 1
ATOM 7941 C C . LEU H 1 53 ? 29.654 74.350 21.405 1.00 43.79 1428 LEU H C 1
ATOM 7942 O O . LEU H 1 53 ? 29.337 75.544 21.310 1.00 43.94 1428 LEU H O 1
ATOM 7947 N N . ASP H 1 54 ? 30.005 73.788 22.555 1.00 45.37 1429 ASP H N 1
ATOM 7948 C CA . ASP H 1 54 ? 30.039 74.565 23.775 1.00 46.07 1429 ASP H CA 1
ATOM 7949 C C . ASP H 1 54 ? 31.402 74.435 24.453 1.00 47.14 1429 ASP H C 1
ATOM 7950 O O . ASP H 1 54 ? 31.945 73.337 24.571 1.00 46.47 1429 ASP H O 1
ATOM 7955 N N . ALA H 1 55 ? 31.953 75.557 24.897 1.00 55.81 1430 ALA H N 1
ATOM 7956 C CA . ALA H 1 55 ? 33.245 75.548 25.567 1.00 57.53 1430 ALA H CA 1
ATOM 7957 C C . ALA H 1 55 ? 33.070 75.607 27.081 1.00 59.89 1430 ALA H C 1
ATOM 7958 O O . ALA H 1 55 ? 34.046 75.595 27.823 1.00 59.83 1430 ALA H O 1
ATOM 7960 N N . ARG H 1 56 ? 31.826 75.689 27.538 1.00 56.80 1431 ARG H N 1
ATOM 7961 C CA . ARG H 1 56 ? 31.556 75.732 28.970 1.00 59.75 1431 ARG H CA 1
ATOM 7962 C C . ARG H 1 56 ? 31.932 74.372 29.533 1.00 61.35 1431 ARG H C 1
ATOM 7963 O O . ARG H 1 56 ? 32.073 73.401 28.789 1.00 60.77 1431 ARG H O 1
ATOM 7971 N N . PRO H 1 57 ? 32.096 74.286 30.861 1.00 71.48 1432 PRO H N 1
ATOM 7972 C CA . PRO H 1 57 ? 32.448 73.019 31.503 1.00 72.91 1432 PRO H CA 1
ATOM 7973 C C . PRO H 1 57 ? 31.294 72.029 31.355 1.00 73.86 1432 PRO H C 1
ATOM 7974 O O . PRO H 1 57 ? 30.167 72.415 31.045 1.00 73.60 1432 PRO H O 1
ATOM 7978 N N . LYS H 1 58 ? 31.585 70.756 31.588 1.00 66.59 1433 LYS H N 1
ATOM 7979 C CA . LYS H 1 58 ? 30.596 69.686 31.469 1.00 68.32 1433 LYS H CA 1
ATOM 7980 C C . LYS H 1 58 ? 29.227 69.995 32.086 1.00 69.28 1433 LYS H C 1
ATOM 7981 O O . LYS H 1 58 ? 28.196 69.908 31.409 1.00 68.98 1433 LYS H O 1
ATOM 7987 N N . HIS H 1 59 ? 29.219 70.351 33.368 1.00 69.19 1434 HIS H N 1
ATOM 7988 C CA . HIS H 1 59 ? 27.974 70.636 34.071 1.00 70.19 1434 HIS H CA 1
ATOM 7989 C C . HIS H 1 59 ? 27.049 71.605 33.344 1.00 70.37 1434 HIS H C 1
ATOM 7990 O O . HIS H 1 59 ? 25.842 71.383 33.279 1.00 70.28 1434 HIS H O 1
ATOM 7997 N N . THR H 1 60 ? 27.624 72.664 32.780 1.00 79.42 1435 THR H N 1
ATOM 7998 C CA . THR H 1 60 ? 26.855 73.692 32.077 1.00 79.61 1435 THR H CA 1
ATOM 7999 C C . THR H 1 60 ? 26.425 73.347 30.666 1.00 78.98 1435 THR H C 1
ATOM 8000 O O . THR H 1 60 ? 25.352 73.747 30.236 1.00 78.93 1435 THR H O 1
ATOM 8004 N N . ALA H 1 61 ? 27.276 72.605 29.907 1.00 86.96 1436 ALA H N 1
ATOM 8005 C CA . ALA H 1 61 ? 27.267 72.204 28.448 1.00 86.76 1436 ALA H CA 1
ATOM 8006 C C . ALA H 1 61 ? 26.052 71.637 27.689 1.00 86.55 1436 ALA H C 1
ATOM 8007 O O . ALA H 1 61 ? 25.131 71.027 28.256 1.00 86.23 1436 ALA H O 1
ATOM 8009 N N . LYS H 1 62 ? 26.110 71.889 26.313 1.00 65.49 1437 LYS H N 1
ATOM 8010 C CA . LYS H 1 62 ? 25.081 71.552 25.284 1.00 65.99 1437 LYS H CA 1
ATOM 8011 C C . LYS H 1 62 ? 25.639 70.905 23.969 1.00 64.36 1437 LYS H C 1
ATOM 8012 O O . LYS H 1 62 ? 24.888 70.576 23.062 1.00 64.86 1437 LYS H O 1
ATOM 8018 N N . GLY H 1 63 ? 26.962 70.735 23.886 1.00 52.54 1438 GLY H N 1
ATOM 8019 C CA . GLY H 1 63 ? 27.645 70.082 22.787 1.00 49.22 1438 GLY H CA 1
ATOM 8020 C C . GLY H 1 63 ? 29.145 69.974 23.020 1.00 47.33 1438 GLY H C 1
ATOM 8021 O O . GLY H 1 63 ? 29.682 70.362 24.062 1.00 46.53 1438 GLY H O 1
ATOM 8022 N N . PHE H 1 64 ? 29.806 69.410 22.018 1.00 39.85 1439 PHE H N 1
ATOM 8023 C CA . PHE H 1 64 ? 31.240 69.211 21.992 1.00 37.02 1439 PHE H CA 1
ATOM 8024 C C . PHE H 1 64 ? 31.899 70.542 22.232 1.00 35.70 1439 PHE H C 1
ATOM 8025 O O . PHE H 1 64 ? 31.350 71.589 21.852 1.00 34.31 1439 PHE H O 1
ATOM 8033 N N . GLY H 1 65 ? 33.074 70.492 22.855 1.00 42.57 1440 GLY H N 1
ATOM 8034 C CA . GLY H 1 65 ? 33.847 71.694 23.077 1.00 40.69 1440 GLY H CA 1
ATOM 8035 C C . GLY H 1 65 ? 34.517 71.926 21.734 1.00 40.48 1440 GLY H C 1
ATOM 8036 O O . GLY H 1 65 ? 34.624 70.993 20.941 1.00 40.83 1440 GLY H O 1
ATOM 8037 N N . PRO H 1 66 ? 34.974 73.143 21.438 1.00 36.68 1441 PRO H N 1
ATOM 8038 C CA . PRO H 1 66 ? 35.626 73.419 20.157 1.00 35.88 1441 PRO H CA 1
ATOM 8039 C C . PRO H 1 66 ? 36.660 72.358 19.769 1.00 34.94 1441 PRO H C 1
ATOM 8040 O O . PRO H 1 66 ? 36.513 71.668 18.753 1.00 34.25 1441 PRO H O 1
ATOM 8044 N N . LEU H 1 67 ? 37.699 72.235 20.588 1.00 30.23 1442 LEU H N 1
ATOM 8045 C CA . LEU H 1 67 ? 38.763 71.270 20.353 1.00 27.16 1442 LEU H CA 1
ATOM 8046 C C . LEU H 1 67 ? 38.311 69.814 20.341 1.00 26.39 1442 LEU H C 1
ATOM 8047 O O . LEU H 1 67 ? 38.949 68.968 19.710 1.00 26.66 1442 LEU H O 1
ATOM 8052 N N . ALA H 1 68 ? 37.236 69.509 21.053 1.00 32.03 1443 ALA H N 1
ATOM 8053 C CA . ALA H 1 68 ? 36.736 68.148 21.056 1.00 32.57 1443 ALA H CA 1
ATOM 8054 C C . ALA H 1 68 ? 36.281 67.894 19.633 1.00 32.60 1443 ALA H C 1
ATOM 8055 O O . ALA H 1 68 ? 36.358 66.781 19.126 1.00 34.02 1443 ALA H O 1
ATOM 8057 N N . ALA H 1 69 ? 35.819 68.955 18.986 1.00 28.74 1444 ALA H N 1
ATOM 8058 C CA . ALA H 1 69 ? 35.340 68.868 17.617 1.00 28.53 1444 ALA H CA 1
ATOM 8059 C C . ALA H 1 69 ? 36.507 68.899 16.659 1.00 28.10 1444 ALA H C 1
ATOM 8060 O O . ALA H 1 69 ? 36.453 68.328 15.573 1.00 27.88 1444 ALA H O 1
ATOM 8062 N N . LEU H 1 70 ? 37.570 69.579 17.053 1.00 25.20 1445 LEU H N 1
ATOM 8063 C CA . LEU H 1 70 ? 38.734 69.654 16.198 1.00 25.49 1445 LEU H CA 1
ATOM 8064 C C . LEU H 1 70 ? 39.371 68.265 16.165 1.00 24.97 1445 LEU H C 1
ATOM 8065 O O . LEU H 1 70 ? 39.639 67.706 15.100 1.00 24.21 1445 LEU H O 1
ATOM 8070 N N . LEU H 1 71 ? 39.598 67.703 17.344 1.00 26.24 1446 LEU H N 1
ATOM 8071 C CA . LEU H 1 71 ? 40.174 66.380 17.437 1.00 26.28 1446 LEU H CA 1
ATOM 8072 C C . LEU H 1 71 ? 39.221 65.383 16.798 1.00 25.97 1446 LEU H C 1
ATOM 8073 O O . LEU H 1 71 ? 39.655 64.388 16.230 1.00 25.99 1446 LEU H O 1
ATOM 8078 N N . SER H 1 72 ? 37.921 65.644 16.888 1.00 24.06 1447 SER H N 1
ATOM 8079 C CA . SER H 1 72 ? 36.949 64.746 16.281 1.00 24.73 1447 SER H CA 1
ATOM 8080 C C . SER H 1 72 ? 37.107 64.782 14.757 1.00 25.91 1447 SER H C 1
ATOM 8081 O O . SER H 1 72 ? 37.027 63.746 14.077 1.00 25.58 1447 SER H O 1
ATOM 8084 N N . GLY H 1 73 ? 37.338 65.982 14.228 1.00 25.59 1448 GLY H N 1
ATOM 8085 C CA . GLY H 1 73 ? 37.523 66.124 12.801 1.00 25.10 1448 GLY H CA 1
ATOM 8086 C C . GLY H 1 73 ? 38.748 65.322 12.424 1.00 24.62 1448 GLY H C 1
ATOM 8087 O O . GLY H 1 73 ? 38.727 64.550 11.470 1.00 24.40 1448 GLY H O 1
ATOM 8088 N N . LEU H 1 74 ? 39.817 65.502 13.192 1.00 28.51 1449 LEU H N 1
ATOM 8089 C CA . LEU H 1 74 ? 41.060 64.788 12.958 1.00 29.10 1449 LEU H CA 1
ATOM 8090 C C . LEU H 1 74 ? 40.741 63.307 12.879 1.00 30.86 1449 LEU H C 1
ATOM 8091 O O . LEU H 1 74 ? 41.005 62.652 11.869 1.00 32.02 1449 LEU H O 1
ATOM 8096 N N . ALA H 1 75 ? 40.170 62.785 13.960 1.00 34.36 1450 ALA H N 1
ATOM 8097 C CA . ALA H 1 75 ? 39.804 61.378 14.044 1.00 34.52 1450 ALA H CA 1
ATOM 8098 C C . ALA H 1 75 ? 39.084 60.912 12.783 1.00 34.88 1450 ALA H C 1
ATOM 8099 O O . ALA H 1 75 ? 39.520 59.972 12.128 1.00 34.92 1450 ALA H O 1
ATOM 8101 N N . ALA H 1 76 ? 37.984 61.582 12.453 1.00 33.25 1451 ALA H N 1
ATOM 8102 C CA . ALA H 1 76 ? 37.187 61.238 11.287 1.00 34.57 1451 ALA H CA 1
ATOM 8103 C C . ALA H 1 76 ? 37.987 61.156 9.978 1.00 36.51 1451 ALA H C 1
ATOM 8104 O O . ALA H 1 76 ? 37.734 60.287 9.140 1.00 37.46 1451 ALA H O 1
ATOM 8106 N N . CYS H 1 77 ? 38.945 62.059 9.798 1.00 30.25 1452 CYS H N 1
ATOM 8107 C CA . CYS H 1 77 ? 39.779 62.064 8.596 1.00 30.86 1452 CYS H CA 1
ATOM 8108 C C . CYS H 1 77 ? 40.643 60.809 8.606 1.00 30.16 1452 CYS H C 1
ATOM 8109 O O . CYS H 1 77 ? 40.836 60.161 7.584 1.00 30.11 1452 CYS H O 1
ATOM 8112 N N . GLU H 1 78 ? 41.174 60.481 9.773 1.00 28.42 1453 GLU H N 1
ATOM 8113 C CA . GLU H 1 78 ? 42.000 59.296 9.917 1.00 26.96 1453 GLU H CA 1
ATOM 8114 C C . GLU H 1 78 ? 41.159 58.102 9.476 1.00 26.18 1453 GLU H C 1
ATOM 8115 O O . GLU H 1 78 ? 41.507 57.370 8.541 1.00 24.12 1453 GLU H O 1
ATOM 8121 N N . LEU H 1 79 ? 40.033 57.921 10.149 1.00 37.47 1454 LEU H N 1
ATOM 8122 C CA . LEU H 1 79 ? 39.157 56.823 9.823 1.00 37.46 1454 LEU H CA 1
ATOM 8123 C C . LEU H 1 79 ? 38.768 56.824 8.349 1.00 37.69 1454 LEU H C 1
ATOM 8124 O O . LEU H 1 79 ? 38.852 55.796 7.674 1.00 37.85 1454 LEU H O 1
ATOM 8129 N N . ALA H 1 80 ? 38.367 57.981 7.841 1.00 39.21 1455 ALA H N 1
ATOM 8130 C CA . ALA H 1 80 ? 37.945 58.078 6.451 1.00 38.75 1455 ALA H CA 1
ATOM 8131 C C . ALA H 1 80 ? 39.007 57.689 5.433 1.00 38.30 1455 ALA H C 1
ATOM 8132 O O . ALA H 1 80 ? 38.731 56.933 4.495 1.00 37.99 1455 ALA H O 1
ATOM 8134 N N . THR H 1 81 ? 40.220 58.193 5.608 1.00 34.18 1456 THR H N 1
ATOM 8135 C CA . THR H 1 81 ? 41.273 57.893 4.650 1.00 34.54 1456 THR H CA 1
ATOM 8136 C C . THR H 1 81 ? 41.713 56.453 4.770 1.00 34.23 1456 THR H C 1
ATOM 8137 O O . THR H 1 81 ? 42.193 55.860 3.810 1.00 34.50 1456 THR H O 1
ATOM 8141 N N . ALA H 1 82 ? 41.564 55.893 5.961 1.00 32.85 1457 ALA H N 1
ATOM 8142 C CA . ALA H 1 82 ? 41.945 54.506 6.169 1.00 32.79 1457 ALA H CA 1
ATOM 8143 C C . ALA H 1 82 ? 40.953 53.634 5.393 1.00 32.53 1457 ALA H C 1
ATOM 8144 O O . ALA H 1 82 ? 41.339 52.655 4.752 1.00 32.60 1457 ALA H O 1
ATOM 8146 N N . ASN H 1 83 ? 39.679 54.015 5.437 1.00 31.82 1458 ASN H N 1
ATOM 8147 C CA . ASN H 1 83 ? 38.639 53.278 4.741 1.00 32.94 1458 ASN H CA 1
ATOM 8148 C C . ASN H 1 83 ? 38.738 53.429 3.221 1.00 34.54 1458 ASN H C 1
ATOM 8149 O O . ASN H 1 83 ? 38.279 52.561 2.464 1.00 34.81 1458 ASN H O 1
ATOM 8154 N N . LEU H 1 84 ? 39.343 54.530 2.781 1.00 40.74 1459 LEU H N 1
ATOM 8155 C CA . LEU H 1 84 ? 39.523 54.793 1.359 1.00 40.89 1459 LEU H CA 1
ATOM 8156 C C . LEU H 1 84 ? 40.824 54.221 0.816 1.00 40.60 1459 LEU H C 1
ATOM 8157 O O . LEU H 1 84 ? 41.051 54.267 -0.383 1.00 43.28 1459 LEU H O 1
ATOM 8162 N N . MET H 1 85 ? 41.695 53.713 1.675 1.00 32.62 1460 MET H N 1
ATOM 8163 C CA . MET H 1 85 ? 42.950 53.148 1.187 1.00 32.79 1460 MET H CA 1
ATOM 8164 C C . MET H 1 85 ? 42.981 51.645 1.441 1.00 34.77 1460 MET H C 1
ATOM 8165 O O . MET H 1 85 ? 43.748 50.915 0.807 1.00 34.75 1460 MET H O 1
ATOM 8170 N N . ALA H 1 86 ? 42.156 51.187 2.379 1.00 40.88 1461 ALA H N 1
ATOM 8171 C CA . ALA H 1 86 ? 42.103 49.767 2.701 1.00 41.01 1461 ALA H CA 1
ATOM 8172 C C . ALA H 1 86 ? 42.166 48.934 1.426 1.00 41.97 1461 ALA H C 1
ATOM 8173 O O . ALA H 1 86 ? 43.049 48.087 1.278 1.00 42.34 1461 ALA H O 1
ATOM 8175 N N . PRO H 1 87 ? 41.244 49.181 0.477 1.00 40.13 1462 PRO H N 1
ATOM 8176 C CA . PRO H 1 87 ? 41.176 48.461 -0.801 1.00 39.90 1462 PRO H CA 1
ATOM 8177 C C . PRO H 1 87 ? 42.505 48.268 -1.554 1.00 40.00 1462 PRO H C 1
ATOM 8178 O O . PRO H 1 87 ? 42.965 47.144 -1.742 1.00 40.98 1462 PRO H O 1
ATOM 8182 N N . ALA H 1 88 ? 43.113 49.362 -1.998 1.00 32.56 1463 ALA H N 1
ATOM 8183 C CA . ALA H 1 88 ? 44.372 49.286 -2.738 1.00 31.91 1463 ALA H CA 1
ATOM 8184 C C . ALA H 1 88 ? 45.499 48.701 -1.903 1.00 31.22 1463 ALA H C 1
ATOM 8185 O O . ALA H 1 88 ? 46.581 48.423 -2.416 1.00 31.95 1463 ALA H O 1
ATOM 8187 N N . LYS H 1 89 ? 45.256 48.525 -0.613 1.00 34.80 1464 LYS H N 1
ATOM 8188 C CA . LYS H 1 89 ? 46.283 47.985 0.265 1.00 36.82 1464 LYS H CA 1
ATOM 8189 C C . LYS H 1 89 ? 45.955 46.563 0.673 1.00 35.89 1464 LYS H C 1
ATOM 8190 O O . LYS H 1 89 ? 46.717 45.897 1.369 1.00 35.37 1464 LYS H O 1
ATOM 8196 N N . MET H 1 90 ? 44.805 46.099 0.227 1.00 54.99 1465 MET H N 1
ATOM 8197 C CA . MET H 1 90 ? 44.411 44.748 0.530 1.00 55.51 1465 MET H CA 1
ATOM 8198 C C . MET H 1 90 ? 44.315 44.538 2.034 1.00 55.62 1465 MET H C 1
ATOM 8199 O O . MET H 1 90 ? 44.562 43.441 2.534 1.00 56.03 1465 MET H O 1
ATOM 8204 N N . ILE H 1 91 ? 43.979 45.607 2.754 1.00 38.73 1466 ILE H N 1
ATOM 8205 C CA . ILE H 1 91 ? 43.785 45.514 4.198 1.00 37.68 1466 ILE H CA 1
ATOM 8206 C C . ILE H 1 91 ? 42.284 45.324 4.419 1.00 38.01 1466 ILE H C 1
ATOM 8207 O O . ILE H 1 91 ? 41.470 46.113 3.949 1.00 38.05 1466 ILE H O 1
ATOM 8212 N N . THR H 1 92 ? 41.908 44.263 5.114 1.00 55.72 1467 THR H N 1
ATOM 8213 C CA . THR H 1 92 ? 40.498 44.039 5.363 1.00 57.10 1467 THR H CA 1
ATOM 8214 C C . THR H 1 92 ? 40.233 44.507 6.783 1.00 57.81 1467 THR H C 1
ATOM 8215 O O . THR H 1 92 ? 40.992 44.207 7.695 1.00 58.36 1467 THR H O 1
ATOM 8219 N N . ILE H 1 93 ? 39.158 45.263 6.954 1.00 41.09 1468 ILE H N 1
ATOM 8220 C CA . ILE H 1 93 ? 38.799 45.841 8.239 1.00 40.14 1468 ILE H CA 1
ATOM 8221 C C . ILE H 1 93 ? 37.406 45.385 8.667 1.00 42.16 1468 ILE H C 1
ATOM 8222 O O . ILE H 1 93 ? 36.458 45.478 7.890 1.00 43.08 1468 ILE H O 1
ATOM 8227 N N . ASN H 1 94 ? 37.275 44.884 9.893 1.00 50.07 1469 ASN H N 1
ATOM 8228 C CA . ASN H 1 94 ? 35.969 44.435 10.373 1.00 52.16 1469 ASN H CA 1
ATOM 8229 C C . ASN H 1 94 ? 35.384 45.434 11.358 1.00 53.38 1469 ASN H C 1
ATOM 8230 O O . ASN H 1 94 ? 34.170 45.489 11.550 1.00 53.78 1469 ASN H O 1
ATOM 8235 N N . LYS H 1 95 ? 36.264 46.205 11.992 1.00 36.62 1470 LYS H N 1
ATOM 8236 C CA . LYS H 1 95 ? 35.880 47.230 12.957 1.00 37.16 1470 LYS H CA 1
ATOM 8237 C C . LYS H 1 95 ? 37.041 48.210 12.997 1.00 36.42 1470 LYS H C 1
ATOM 8238 O O . LYS H 1 95 ? 38.212 47.816 12.991 1.00 35.49 1470 LYS H O 1
ATOM 8244 N N . LEU H 1 96 ? 36.715 49.492 13.015 1.00 49.48 1471 LEU H N 1
ATOM 8245 C CA . LEU H 1 96 ? 37.734 50.520 13.040 1.00 48.61 1471 LEU H CA 1
ATOM 8246 C C . LEU H 1 96 ? 37.219 51.629 13.926 1.00 49.01 1471 LEU H C 1
ATOM 8247 O O . LEU H 1 96 ? 36.026 51.961 13.899 1.00 49.90 1471 LEU H O 1
ATOM 8252 N N . LEU H 1 97 ? 38.114 52.192 14.723 1.00 49.69 1472 LEU H N 1
ATOM 8253 C CA . LEU H 1 97 ? 37.758 53.293 15.590 1.00 48.94 1472 LEU H CA 1
ATOM 8254 C C . LEU H 1 97 ? 39.023 53.906 16.132 1.00 47.96 1472 LEU H C 1
ATOM 8255 O O . LEU H 1 97 ? 40.048 53.235 16.274 1.00 49.23 1472 LEU H O 1
ATOM 8260 N N . MET H 1 98 ? 38.955 55.199 16.408 1.00 49.20 1473 MET H N 1
ATOM 8261 C CA . MET H 1 98 ? 40.101 55.903 16.924 1.00 47.84 1473 MET H CA 1
ATOM 8262 C C . MET H 1 98 ? 39.729 56.727 18.115 1.00 47.50 1473 MET H C 1
ATOM 8263 O O . MET H 1 98 ? 38.742 57.453 18.103 1.00 46.03 1473 MET H O 1
ATOM 8268 N N . ASN H 1 99 ? 40.531 56.603 19.154 1.00 40.97 1474 ASN H N 1
ATOM 8269 C CA . ASN H 1 99 ? 40.318 57.383 20.341 1.00 39.94 1474 ASN H CA 1
ATOM 8270 C C . ASN H 1 99 ? 41.453 58.401 20.364 1.00 38.04 1474 ASN H C 1
ATOM 8271 O O . ASN H 1 99 ? 42.623 58.032 20.334 1.00 37.44 1474 ASN H O 1
ATOM 8276 N N . VAL H 1 100 ? 41.099 59.680 20.391 1.00 32.16 1475 VAL H N 1
ATOM 8277 C CA . VAL H 1 100 ? 42.085 60.741 20.407 1.00 31.60 1475 VAL H CA 1
ATOM 8278 C C . VAL H 1 100 ? 42.065 61.504 21.725 1.00 32.43 1475 VAL H C 1
ATOM 8279 O O . VAL H 1 100 ? 41.000 61.789 22.272 1.00 32.71 1475 VAL H O 1
ATOM 8283 N N . THR H 1 101 ? 43.250 61.822 22.237 1.00 36.27 1476 THR H N 1
ATOM 8284 C CA . THR H 1 101 ? 43.379 62.598 23.464 1.00 35.47 1476 THR H CA 1
ATOM 8285 C C . THR H 1 101 ? 44.407 63.653 23.144 1.00 35.89 1476 THR H C 1
ATOM 8286 O O . THR H 1 101 ? 45.271 63.447 22.297 1.00 36.58 1476 THR H O 1
ATOM 8290 N N . GLY H 1 102 ? 44.311 64.788 23.814 1.00 33.26 1477 GLY H N 1
ATOM 8291 C CA . GLY H 1 102 ? 45.255 65.857 23.573 1.00 34.52 1477 GLY H CA 1
ATOM 8292 C C . GLY H 1 102 ? 45.207 66.810 24.740 1.00 36.62 1477 GLY H C 1
ATOM 8293 O O . GLY H 1 102 ? 44.277 66.759 25.545 1.00 35.73 1477 GLY H O 1
ATOM 8294 N N . SER H 1 103 ? 46.208 67.673 24.848 1.00 43.65 1478 SER H N 1
ATOM 8295 C CA . SER H 1 103 ? 46.243 68.633 25.938 1.00 44.43 1478 SER H CA 1
ATOM 8296 C C . SER H 1 103 ? 46.885 69.935 25.509 1.00 44.26 1478 SER H C 1
ATOM 8297 O O . SER H 1 103 ? 47.436 70.044 24.411 1.00 44.33 1478 SER H O 1
ATOM 8300 N N . ARG H 1 104 ? 46.791 70.928 26.385 1.00 43.44 1479 ARG H N 1
ATOM 8301 C CA . ARG H 1 104 ? 47.346 72.245 26.119 1.00 44.62 1479 ARG H CA 1
ATOM 8302 C C . ARG H 1 104 ? 47.525 72.956 27.439 1.00 45.81 1479 ARG H C 1
ATOM 8303 O O . ARG H 1 104 ? 46.960 72.546 28.447 1.00 45.65 1479 ARG H O 1
ATOM 8311 N N . SER H 1 105 ? 48.321 74.014 27.440 1.00 82.77 1480 SER H N 1
ATOM 8312 C CA . SER H 1 105 ? 48.533 74.757 28.666 1.00 84.65 1480 SER H CA 1
ATOM 8313 C C . SER H 1 105 ? 47.535 75.898 28.712 1.00 85.74 1480 SER H C 1
ATOM 8314 O O . SER H 1 105 ? 47.188 76.470 27.673 1.00 87.98 1480 SER H O 1
ATOM 8317 N N . THR H 1 106 ? 47.059 76.201 29.919 1.00 59.64 1481 THR H N 1
ATOM 8318 C CA . THR H 1 106 ? 46.095 77.279 30.139 1.00 60.58 1481 THR H CA 1
ATOM 8319 C C . THR H 1 106 ? 46.896 78.522 30.449 1.00 61.72 1481 THR H C 1
ATOM 8320 O O . THR H 1 106 ? 46.502 79.634 30.117 1.00 61.63 1481 THR H O 1
ATOM 8324 N N . ASN H 1 107 ? 48.031 78.302 31.103 1.00 70.01 1482 ASN H N 1
ATOM 8325 C CA . ASN H 1 107 ? 48.942 79.368 31.483 1.00 71.41 1482 ASN H CA 1
ATOM 8326 C C . ASN H 1 107 ? 50.309 78.903 30.999 1.00 70.89 1482 ASN H C 1
ATOM 8327 O O . ASN H 1 107 ? 51.042 78.235 31.721 1.00 71.52 1482 ASN H O 1
ATOM 8332 N N . PRO H 1 108 ? 50.656 79.224 29.749 1.00 50.18 1483 PRO H N 1
ATOM 8333 C CA . PRO H 1 108 ? 51.949 78.804 29.217 1.00 51.71 1483 PRO H CA 1
ATOM 8334 C C . PRO H 1 108 ? 53.045 79.857 29.266 1.00 53.01 1483 PRO H C 1
ATOM 8335 O O . PRO H 1 108 ? 52.778 81.060 29.273 1.00 53.16 1483 PRO H O 1
ATOM 8339 N N . THR H 1 109 ? 54.286 79.383 29.280 1.00 65.97 1484 THR H N 1
ATOM 8340 C CA . THR H 1 109 ? 55.442 80.262 29.291 1.00 66.65 1484 THR H CA 1
ATOM 8341 C C . THR H 1 109 ? 55.836 80.486 27.838 1.00 66.85 1484 THR H C 1
ATOM 8342 O O . THR H 1 109 ? 56.281 81.568 27.460 1.00 67.77 1484 THR H O 1
ATOM 8346 N N . ASP H 1 110 ? 55.667 79.439 27.035 1.00 46.96 1485 ASP H N 1
ATOM 8347 C CA . ASP H 1 110 ? 55.976 79.479 25.615 1.00 46.18 1485 ASP H CA 1
ATOM 8348 C C . ASP H 1 110 ? 55.366 80.706 24.957 1.00 45.40 1485 ASP H C 1
ATOM 8349 O O . ASP H 1 110 ? 56.055 81.633 24.539 1.00 46.20 1485 ASP H O 1
ATOM 8354 N N . GLY H 1 111 ? 54.045 80.689 24.888 1.00 72.55 1486 GLY H N 1
ATOM 8355 C CA . GLY H 1 111 ? 53.293 81.738 24.233 1.00 69.46 1486 GLY H CA 1
ATOM 8356 C C . GLY H 1 111 ? 52.451 80.884 23.312 1.00 67.62 1486 GLY H C 1
ATOM 8357 O O . GLY H 1 111 ? 51.779 81.353 22.387 1.00 67.61 1486 GLY H O 1
ATOM 8358 N N . TYR H 1 112 ? 52.515 79.587 23.606 1.00 58.30 1487 TYR H N 1
ATOM 8359 C CA . TYR H 1 112 ? 51.804 78.561 22.866 1.00 56.53 1487 TYR H CA 1
ATOM 8360 C C . TYR H 1 112 ? 50.612 77.981 23.648 1.00 55.17 1487 TYR H C 1
ATOM 8361 O O . TYR H 1 112 ? 50.752 77.073 24.473 1.00 53.82 1487 TYR H O 1
ATOM 8370 N N . PHE H 1 113 ? 49.434 78.517 23.366 1.00 52.12 1488 PHE H N 1
ATOM 8371 C CA . PHE H 1 113 ? 48.214 78.072 24.014 1.00 51.23 1488 PHE H CA 1
ATOM 8372 C C . PHE H 1 113 ? 47.664 76.882 23.246 1.00 50.92 1488 PHE H C 1
ATOM 8373 O O . PHE H 1 113 ? 46.693 76.257 23.668 1.00 51.11 1488 PHE H O 1
ATOM 8381 N N . GLY H 1 114 ? 48.304 76.579 22.117 1.00 42.04 1489 GLY H N 1
ATOM 8382 C CA . GLY H 1 114 ? 47.877 75.475 21.275 1.00 40.36 1489 GLY H CA 1
ATOM 8383 C C . GLY H 1 114 ? 48.048 74.104 21.897 1.00 39.10 1489 GLY H C 1
ATOM 8384 O O . GLY H 1 114 ? 48.536 73.981 23.018 1.00 39.39 1489 GLY H O 1
ATOM 8385 N N . LEU H 1 115 ? 47.632 73.075 21.165 1.00 44.55 1490 LEU H N 1
ATOM 8386 C CA . LEU H 1 115 ? 47.734 71.699 21.624 1.00 43.86 1490 LEU H CA 1
ATOM 8387 C C . LEU H 1 115 ? 49.188 71.267 21.620 1.00 44.65 1490 LEU H C 1
ATOM 8388 O O . LEU H 1 115 ? 49.847 71.286 20.584 1.00 44.00 1490 LEU H O 1
ATOM 8393 N N . ARG H 1 116 ? 49.701 70.885 22.782 1.00 48.93 1491 ARG H N 1
ATOM 8394 C CA . ARG H 1 116 ? 51.091 70.466 22.860 1.00 51.32 1491 ARG H CA 1
ATOM 8395 C C . ARG H 1 116 ? 51.241 69.001 22.486 1.00 51.96 1491 ARG H C 1
ATOM 8396 O O . ARG H 1 116 ? 52.144 68.632 21.732 1.00 51.77 1491 ARG H O 1
ATOM 8404 N N . GLU H 1 117 ? 50.339 68.174 23.002 1.00 45.57 1492 GLU H N 1
ATOM 8405 C CA . GLU H 1 117 ? 50.356 66.753 22.707 1.00 46.84 1492 GLU H CA 1
ATOM 8406 C C . GLU H 1 117 ? 48.988 66.207 22.324 1.00 47.04 1492 GLU H C 1
ATOM 8407 O O . GLU H 1 117 ? 48.025 66.325 23.080 1.00 46.74 1492 GLU H O 1
ATOM 8413 N N . ILE H 1 118 ? 48.929 65.605 21.138 1.00 41.46 1493 ILE H N 1
ATOM 8414 C CA . ILE H 1 118 ? 47.722 64.973 20.610 1.00 40.33 1493 ILE H CA 1
ATOM 8415 C C . ILE H 1 118 ? 48.078 63.478 20.451 1.00 39.27 1493 ILE H C 1
ATOM 8416 O O . ILE H 1 118 ? 49.034 63.125 19.769 1.00 38.66 1493 ILE H O 1
ATOM 8421 N N . ASN H 1 119 ? 47.320 62.606 21.106 1.00 36.53 1494 ASN H N 1
ATOM 8422 C CA . ASN H 1 119 ? 47.581 61.161 21.061 1.00 37.36 1494 ASN H CA 1
ATOM 8423 C C . ASN H 1 119 ? 46.545 60.354 20.275 1.00 37.20 1494 ASN H C 1
ATOM 8424 O O . ASN H 1 119 ? 45.378 60.301 20.659 1.00 36.33 1494 ASN H O 1
ATOM 8429 N N . LEU H 1 120 ? 46.989 59.706 19.198 1.00 53.86 1495 LEU H N 1
ATOM 8430 C CA . LEU H 1 120 ? 46.116 58.888 18.356 1.00 53.85 1495 LEU H CA 1
ATOM 8431 C C . LEU H 1 120 ? 46.201 57.416 18.736 1.00 53.30 1495 LEU H C 1
ATOM 8432 O O . LEU H 1 120 ? 47.294 56.856 18.779 1.00 53.78 1495 LEU H O 1
ATOM 8437 N N . HIS H 1 121 ? 45.057 56.794 19.005 1.00 37.98 1496 HIS H N 1
ATOM 8438 C CA . HIS H 1 121 ? 45.014 55.370 19.341 1.00 39.17 1496 HIS H CA 1
ATOM 8439 C C . HIS H 1 121 ? 43.983 54.602 18.500 1.00 39.23 1496 HIS H C 1
ATOM 8440 O O . HIS H 1 121 ? 42.798 54.573 18.834 1.00 38.05 1496 HIS H O 1
ATOM 8447 N N . TRP H 1 122 ? 44.428 53.982 17.411 1.00 39.97 1497 TRP H N 1
ATOM 8448 C CA . TRP H 1 122 ? 43.521 53.213 16.571 1.00 39.28 1497 TRP H CA 1
ATOM 8449 C C . TRP H 1 122 ? 43.166 51.900 17.250 1.00 40.41 1497 TRP H C 1
ATOM 8450 O O . TRP H 1 122 ? 43.873 51.428 18.143 1.00 41.17 1497 TRP H O 1
ATOM 8461 N N . GLU H 1 123 ? 42.068 51.309 16.804 1.00 47.03 1498 GLU H N 1
ATOM 8462 C CA . GLU H 1 123 ? 41.646 50.008 17.287 1.00 47.81 1498 GLU H CA 1
ATOM 8463 C C . GLU H 1 123 ? 41.047 49.332 16.074 1.00 48.02 1498 GLU H C 1
ATOM 8464 O O . GLU H 1 123 ? 39.873 49.518 15.753 1.00 47.93 1498 GLU H O 1
ATOM 8470 N N . ILE H 1 124 ? 41.882 48.558 15.394 1.00 43.47 1499 ILE H N 1
ATOM 8471 C CA . ILE H 1 124 ? 41.487 47.861 14.188 1.00 43.28 1499 ILE H CA 1
ATOM 8472 C C . ILE H 1 124 ? 41.163 46.418 14.464 1.00 43.19 1499 ILE H C 1
ATOM 8473 O O . ILE H 1 124 ? 41.875 45.752 15.213 1.00 43.43 1499 ILE H O 1
ATOM 8478 N N . HIS H 1 125 ? 40.081 45.944 13.860 1.00 49.30 1500 HIS H N 1
ATOM 8479 C CA . HIS H 1 125 ? 39.692 44.546 13.963 1.00 49.56 1500 HIS H CA 1
ATOM 8480 C C . HIS H 1 125 ? 39.932 44.046 12.565 1.00 48.61 1500 HIS H C 1
ATOM 8481 O O . HIS H 1 125 ? 39.068 44.159 11.696 1.00 47.83 1500 HIS H O 1
ATOM 8488 N N . SER H 1 126 ? 41.132 43.518 12.353 1.00 61.56 1501 SER H N 1
ATOM 8489 C CA . SER H 1 126 ? 41.540 43.041 11.045 1.00 62.94 1501 SER H CA 1
ATOM 8490 C C . SER H 1 126 ? 42.391 41.775 11.085 1.00 63.67 1501 SER H C 1
ATOM 8491 O O . SER H 1 126 ? 43.187 41.583 12.008 1.00 64.62 1501 SER H O 1
ATOM 8494 N N . PRO H 1 127 ? 42.228 40.890 10.080 1.00 52.21 1502 PRO H N 1
ATOM 8495 C CA . PRO H 1 127 ? 42.993 39.642 9.998 1.00 51.16 1502 PRO H CA 1
ATOM 8496 C C . PRO H 1 127 ? 44.404 39.900 9.491 1.00 50.94 1502 PRO H C 1
ATOM 8497 O O . PRO H 1 127 ? 45.267 39.045 9.593 1.00 51.55 1502 PRO H O 1
ATOM 8501 N N . ASN H 1 128 ? 44.633 41.086 8.945 1.00 55.14 1503 ASN H N 1
ATOM 8502 C CA . ASN H 1 128 ? 45.951 41.446 8.429 1.00 56.66 1503 ASN H CA 1
ATOM 8503 C C . ASN H 1 128 ? 47.039 41.337 9.493 1.00 57.57 1503 ASN H C 1
ATOM 8504 O O . ASN H 1 128 ? 46.784 41.537 10.680 1.00 58.87 1503 ASN H O 1
ATOM 8509 N N . SER H 1 129 ? 48.256 41.025 9.066 1.00 52.76 1504 SER H N 1
ATOM 8510 C CA . SER H 1 129 ? 49.370 40.910 9.995 1.00 54.63 1504 SER H CA 1
ATOM 8511 C C . SER H 1 129 ? 49.687 42.285 10.579 1.00 56.69 1504 SER H C 1
ATOM 8512 O O . SER H 1 129 ? 49.191 43.306 10.097 1.00 56.84 1504 SER H O 1
ATOM 8515 N N . GLU H 1 130 ? 50.522 42.305 11.613 1.00 65.56 1505 GLU H N 1
ATOM 8516 C CA . GLU H 1 130 ? 50.908 43.555 12.243 1.00 66.58 1505 GLU H CA 1
ATOM 8517 C C . GLU H 1 130 ? 51.676 44.379 11.234 1.00 65.71 1505 GLU H C 1
ATOM 8518 O O . GLU H 1 130 ? 51.336 45.527 10.968 1.00 65.56 1505 GLU H O 1
ATOM 8524 N N . THR H 1 131 ? 52.718 43.779 10.670 1.00 59.92 1506 THR H N 1
ATOM 8525 C CA . THR H 1 131 ? 53.544 44.468 9.690 1.00 58.99 1506 THR H CA 1
ATOM 8526 C C . THR H 1 131 ? 52.688 45.038 8.578 1.00 57.97 1506 THR H C 1
ATOM 8527 O O . THR H 1 131 ? 52.937 46.137 8.089 1.00 57.60 1506 THR H O 1
ATOM 8531 N N . GLU H 1 132 ? 51.671 44.296 8.169 1.00 56.84 1507 GLU H N 1
ATOM 8532 C CA . GLU H 1 132 ? 50.819 44.798 7.111 1.00 57.04 1507 GLU H CA 1
ATOM 8533 C C . GLU H 1 132 ? 50.118 46.055 7.616 1.00 57.15 1507 GLU H C 1
ATOM 8534 O O . GLU H 1 132 ? 50.161 47.100 6.966 1.00 57.36 1507 GLU H O 1
ATOM 8540 N N . ILE H 1 133 ? 49.504 45.949 8.792 1.00 50.80 1508 ILE H N 1
ATOM 8541 C CA . ILE H 1 133 ? 48.795 47.061 9.416 1.00 49.61 1508 ILE H CA 1
ATOM 8542 C C . ILE H 1 133 ? 49.714 48.241 9.722 1.00 49.80 1508 ILE H C 1
ATOM 8543 O O . ILE H 1 133 ? 49.347 49.400 9.496 1.00 49.19 1508 ILE H O 1
ATOM 8548 N N . LYS H 1 134 ? 50.907 47.939 10.230 1.00 45.02 1509 LYS H N 1
ATOM 8549 C CA . LYS H 1 134 ? 51.881 48.967 10.588 1.00 46.23 1509 LYS H CA 1
ATOM 8550 C C . LYS H 1 134 ? 52.243 49.862 9.408 1.00 46.47 1509 LYS H C 1
ATOM 8551 O O . LYS H 1 134 ? 52.448 51.058 9.577 1.00 46.68 1509 LYS H O 1
ATOM 8557 N N . GLU H 1 135 ? 52.324 49.289 8.213 1.00 57.42 1510 GLU H N 1
ATOM 8558 C CA . GLU H 1 135 ? 52.644 50.083 7.031 1.00 56.95 1510 GLU H CA 1
ATOM 8559 C C . GLU H 1 135 ? 51.381 50.799 6.543 1.00 54.68 1510 GLU H C 1
ATOM 8560 O O . GLU H 1 135 ? 51.421 51.966 6.149 1.00 53.34 1510 GLU H O 1
ATOM 8566 N N . PHE H 1 136 ? 50.260 50.088 6.579 1.00 56.30 1511 PHE H N 1
ATOM 8567 C CA . PHE H 1 136 ? 48.986 50.646 6.156 1.00 53.74 1511 PHE H CA 1
ATOM 8568 C C . PHE H 1 136 ? 48.702 51.966 6.850 1.00 54.71 1511 PHE H C 1
ATOM 8569 O O . PHE H 1 136 ? 48.411 52.966 6.200 1.00 54.44 1511 PHE H O 1
ATOM 8577 N N . ILE H 1 137 ? 48.770 51.962 8.178 1.00 46.90 1512 ILE H N 1
ATOM 8578 C CA . ILE H 1 137 ? 48.502 53.170 8.939 1.00 46.75 1512 ILE H CA 1
ATOM 8579 C C . ILE H 1 137 ? 49.518 54.256 8.623 1.00 46.53 1512 ILE H C 1
ATOM 8580 O O . ILE H 1 137 ? 49.154 55.417 8.455 1.00 45.91 1512 ILE H O 1
ATOM 8585 N N . ASP H 1 138 ? 50.789 53.888 8.517 1.00 37.37 1513 ASP H N 1
ATOM 8586 C CA . ASP H 1 138 ? 51.812 54.882 8.203 1.00 37.62 1513 ASP H CA 1
ATOM 8587 C C . ASP H 1 138 ? 51.429 55.577 6.901 1.00 35.81 1513 ASP H C 1
ATOM 8588 O O . ASP H 1 138 ? 51.644 56.779 6.733 1.00 34.84 1513 ASP H O 1
ATOM 8593 N N . PHE H 1 139 ? 50.835 54.809 5.995 1.00 47.23 1514 PHE H N 1
ATOM 8594 C CA . PHE H 1 139 ? 50.398 55.322 4.704 1.00 46.84 1514 PHE H CA 1
ATOM 8595 C C . PHE H 1 139 ? 49.147 56.186 4.912 1.00 47.90 1514 PHE H C 1
ATOM 8596 O O . PHE H 1 139 ? 49.044 57.277 4.348 1.00 48.61 1514 PHE H O 1
ATOM 8604 N N . VAL H 1 140 ? 48.204 55.711 5.728 1.00 27.79 1515 VAL H N 1
ATOM 8605 C CA . VAL H 1 140 ? 47.004 56.488 6.003 1.00 26.96 1515 VAL H CA 1
ATOM 8606 C C . VAL H 1 140 ? 47.435 57.801 6.654 1.00 27.47 1515 VAL H C 1
ATOM 8607 O O . VAL H 1 140 ? 46.821 58.848 6.423 1.00 26.40 1515 VAL H O 1
ATOM 8611 N N . SER H 1 141 ? 48.487 57.736 7.468 1.00 50.58 1516 SER H N 1
ATOM 8612 C CA . SER H 1 141 ? 49.004 58.921 8.152 1.00 53.27 1516 SER H CA 1
ATOM 8613 C C . SER H 1 141 ? 49.627 59.891 7.167 1.00 54.10 1516 SER H C 1
ATOM 8614 O O . SER H 1 141 ? 49.409 61.102 7.248 1.00 55.09 1516 SER H O 1
ATOM 8617 N N . LYS H 1 142 ? 50.411 59.356 6.240 1.00 40.65 1517 LYS H N 1
ATOM 8618 C CA . LYS H 1 142 ? 51.057 60.186 5.239 1.00 41.84 1517 LYS H CA 1
ATOM 8619 C C . LYS H 1 142 ? 50.003 60.757 4.319 1.00 40.88 1517 LYS H C 1
ATOM 8620 O O . LYS H 1 142 ? 50.282 61.648 3.524 1.00 40.35 1517 LYS H O 1
ATOM 8626 N N . ARG H 1 143 ? 48.776 60.270 4.465 1.00 38.06 1518 ARG H N 1
ATOM 8627 C CA . ARG H 1 143 ? 47.701 60.702 3.585 1.00 37.30 1518 ARG H CA 1
ATOM 8628 C C . ARG H 1 143 ? 46.484 61.460 4.125 1.00 36.58 1518 ARG H C 1
ATOM 8629 O O . ARG H 1 143 ? 45.916 62.253 3.374 1.00 35.92 1518 ARG H O 1
ATOM 8637 N N . CYS H 1 144 ? 46.040 61.228 5.368 1.00 47.41 1519 CYS H N 1
ATOM 8638 C CA . CYS H 1 144 ? 44.871 61.990 5.819 1.00 46.22 1519 CYS H CA 1
ATOM 8639 C C . CYS H 1 144 ? 45.250 63.456 5.871 1.00 43.59 1519 CYS H C 1
ATOM 8640 O O . CYS H 1 144 ? 46.237 63.836 6.494 1.00 44.65 1519 CYS H O 1
ATOM 8643 N N . PRO H 1 145 ? 44.471 64.304 5.199 1.00 32.52 1520 PRO H N 1
ATOM 8644 C CA . PRO H 1 145 ? 44.733 65.744 5.176 1.00 30.96 1520 PRO H CA 1
ATOM 8645 C C . PRO H 1 145 ? 44.967 66.331 6.569 1.00 28.63 1520 PRO H C 1
ATOM 8646 O O . PRO H 1 145 ? 45.924 67.070 6.787 1.00 28.16 1520 PRO H O 1
ATOM 8650 N N . ALA H 1 146 ? 44.086 65.999 7.506 1.00 28.05 1521 ALA H N 1
ATOM 8651 C CA . ALA H 1 146 ? 44.186 66.513 8.866 1.00 27.89 1521 ALA H CA 1
ATOM 8652 C C . ALA H 1 146 ? 45.517 66.190 9.540 1.00 28.86 1521 ALA H C 1
ATOM 8653 O O . ALA H 1 146 ? 46.131 67.053 10.170 1.00 28.57 1521 ALA H O 1
ATOM 8655 N N . HIS H 1 147 ? 45.953 64.942 9.412 1.00 31.51 1522 HIS H N 1
ATOM 8656 C CA . HIS H 1 147 ? 47.192 64.500 10.019 1.00 31.15 1522 HIS H CA 1
ATOM 8657 C C . HIS H 1 147 ? 48.347 65.275 9.401 1.00 33.83 1522 HIS H C 1
ATOM 8658 O O . HIS H 1 147 ? 49.247 65.740 10.114 1.00 34.33 1522 HIS H O 1
ATOM 8665 N N . ASN H 1 148 ? 48.318 65.412 8.075 1.00 48.76 1523 ASN H N 1
ATOM 8666 C CA . ASN H 1 148 ? 49.358 66.140 7.359 1.00 50.62 1523 ASN H CA 1
ATOM 8667 C C . ASN H 1 148 ? 49.460 67.536 7.932 1.00 51.22 1523 ASN H C 1
ATOM 8668 O O . ASN H 1 148 ? 50.559 68.049 8.163 1.00 51.83 1523 ASN H O 1
ATOM 8673 N N . THR H 1 149 ? 48.303 68.145 8.165 1.00 31.75 1524 THR H N 1
ATOM 8674 C CA . THR H 1 149 ? 48.252 69.494 8.695 1.00 32.43 1524 THR H CA 1
ATOM 8675 C C . THR H 1 149 ? 48.920 69.652 10.059 1.00 33.09 1524 THR H C 1
ATOM 8676 O O . THR H 1 149 ? 49.829 70.463 10.224 1.00 34.37 1524 THR H O 1
ATOM 8680 N N . LEU H 1 150 ? 48.476 68.887 11.044 1.00 37.47 1525 LEU H N 1
ATOM 8681 C CA . LEU H 1 150 ? 49.060 68.987 12.375 1.00 38.69 1525 LEU H CA 1
ATOM 8682 C C . LEU H 1 150 ? 50.470 68.410 12.412 1.00 39.59 1525 LEU H C 1
ATOM 8683 O O . LEU H 1 150 ? 51.169 68.507 13.417 1.00 38.87 1525 LEU H O 1
ATOM 8688 N N . GLN H 1 151 ? 50.889 67.805 11.312 1.00 41.71 1526 GLN H N 1
ATOM 8689 C CA . GLN H 1 151 ? 52.216 67.209 11.256 1.00 44.96 1526 GLN H CA 1
ATOM 8690 C C . GLN H 1 151 ? 53.315 68.261 11.241 1.00 45.32 1526 GLN H C 1
ATOM 8691 O O . GLN H 1 151 ? 54.368 68.078 11.852 1.00 45.16 1526 GLN H O 1
ATOM 8697 N N . GLY H 1 152 ? 53.064 69.369 10.551 1.00 67.04 1527 GLY H N 1
ATOM 8698 C CA . GLY H 1 152 ? 54.068 70.412 10.463 1.00 69.22 1527 GLY H CA 1
ATOM 8699 C C . GLY H 1 152 ? 54.109 71.376 11.631 1.00 70.65 1527 GLY H C 1
ATOM 8700 O O . GLY H 1 152 ? 54.723 72.440 11.534 1.00 70.56 1527 GLY H O 1
ATOM 8701 N N . VAL H 1 153 ? 53.480 71.013 12.743 1.00 79.29 1528 VAL H N 1
ATOM 8702 C CA . VAL H 1 153 ? 53.449 71.898 13.900 1.00 80.24 1528 VAL H CA 1
ATOM 8703 C C . VAL H 1 153 ? 54.809 72.063 14.602 1.00 80.93 1528 VAL H C 1
ATOM 8704 O O . VAL H 1 153 ? 55.443 73.115 14.459 1.00 81.15 1528 VAL H O 1
ATOM 8708 N N . SER H 1 154 ? 55.245 71.054 15.359 1.00 60.88 1529 SER H N 1
ATOM 8709 C CA . SER H 1 154 ? 56.543 71.075 16.068 1.00 61.02 1529 SER H CA 1
ATOM 8710 C C . SER H 1 154 ? 56.405 71.433 17.531 1.00 60.69 1529 SER H C 1
ATOM 8711 O O . SER H 1 154 ? 57.215 71.044 18.366 1.00 60.52 1529 SER H O 1
ATOM 8714 N N . GLN H 1 155 ? 55.391 72.219 17.837 1.00 55.48 1530 GLN H N 1
ATOM 8715 C CA . GLN H 1 155 ? 55.188 72.642 19.204 1.00 54.15 1530 GLN H CA 1
ATOM 8716 C C . GLN H 1 155 ? 54.233 71.553 19.693 1.00 52.09 1530 GLN H C 1
ATOM 8717 O O . GLN H 1 155 ? 53.986 71.381 20.888 1.00 51.72 1530 GLN H O 1
ATOM 8723 N N . LEU H 1 156 ? 53.728 70.803 18.716 1.00 58.47 1531 LEU H N 1
ATOM 8724 C CA . LEU H 1 156 ? 52.803 69.702 18.926 1.00 56.92 1531 LEU H CA 1
ATOM 8725 C C . LEU H 1 156 ? 53.476 68.391 18.581 1.00 56.51 1531 LEU H C 1
ATOM 8726 O O . LEU H 1 156 ? 54.158 68.270 17.564 1.00 57.03 1531 LEU H O 1
ATOM 8731 N N . LYS H 1 157 ? 53.283 67.414 19.452 1.00 41.25 1532 LYS H N 1
ATOM 8732 C CA . LYS H 1 157 ? 53.832 66.094 19.246 1.00 41.29 1532 LYS H CA 1
ATOM 8733 C C . LYS H 1 157 ? 52.666 65.118 19.083 1.00 41.13 1532 LYS H C 1
ATOM 8734 O O . LYS H 1 157 ? 51.772 65.032 19.933 1.00 40.07 1532 LYS H O 1
ATOM 8740 N N . ILE H 1 158 ? 52.671 64.394 17.971 1.00 43.58 1533 ILE H N 1
ATOM 8741 C CA . ILE H 1 158 ? 51.623 63.429 17.701 1.00 42.79 1533 ILE H CA 1
ATOM 8742 C C . ILE H 1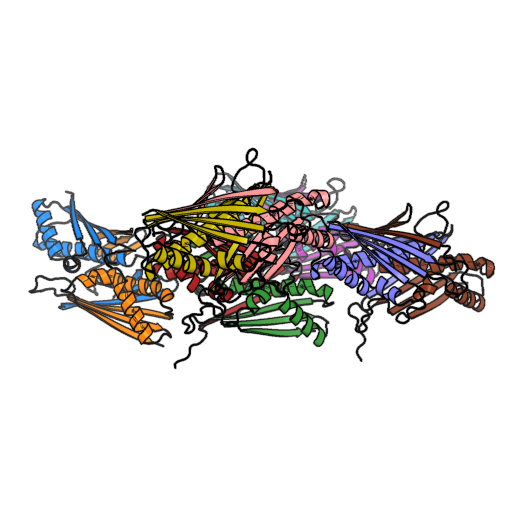 158 ? 52.117 62.013 18.005 1.00 42.83 1533 ILE H C 1
ATOM 8743 O O . ILE H 1 158 ? 53.105 61.543 17.441 1.00 42.65 1533 ILE H O 1
ATOM 8748 N N . ASN H 1 159 ? 51.435 61.342 18.922 1.00 58.75 1534 ASN H N 1
ATOM 8749 C CA . ASN H 1 159 ? 51.808 59.982 19.276 1.00 59.44 1534 ASN H CA 1
ATOM 8750 C C . ASN H 1 159 ? 50.794 59.033 18.659 1.00 59.40 1534 ASN H C 1
ATOM 8751 O O . ASN H 1 159 ? 49.593 59.089 18.935 1.00 60.19 1534 ASN H O 1
ATOM 8756 N N . VAL H 1 160 ? 51.293 58.163 17.799 1.00 45.85 1535 VAL H N 1
ATOM 8757 C CA . VAL H 1 160 ? 50.436 57.221 17.121 1.00 45.07 1535 VAL H CA 1
ATOM 8758 C C . VAL H 1 160 ? 50.689 55.784 17.558 1.00 46.05 1535 VAL H C 1
ATOM 8759 O O . VAL H 1 160 ? 51.815 55.295 17.513 1.00 47.08 1535 VAL H O 1
ATOM 8763 N N . ASN H 1 161 ? 49.638 55.117 18.008 1.00 43.78 1536 ASN H N 1
ATOM 8764 C CA . ASN H 1 161 ? 49.750 53.723 18.395 1.00 46.09 1536 ASN H CA 1
ATOM 8765 C C . ASN H 1 161 ? 48.404 53.056 18.121 1.00 46.09 1536 ASN H C 1
ATOM 8766 O O . ASN H 1 161 ? 47.361 53.699 18.189 1.00 45.10 1536 ASN H O 1
ATOM 8771 N N . VAL H 1 162 ? 48.437 51.768 17.798 1.00 33.08 1537 VAL H N 1
ATOM 8772 C CA . VAL H 1 162 ? 47.232 51.036 17.453 1.00 30.96 1537 VAL H CA 1
ATOM 8773 C C . VAL H 1 162 ? 47.080 49.730 18.196 1.00 30.65 1537 VAL H C 1
ATOM 8774 O O . VAL H 1 162 ? 48.063 49.121 18.592 1.00 31.50 1537 VAL H O 1
ATOM 8778 N N . THR H 1 163 ? 45.833 49.318 18.398 1.00 45.23 1538 THR H N 1
ATOM 8779 C CA . THR H 1 163 ? 45.538 48.044 19.035 1.00 45.19 1538 THR H CA 1
ATOM 8780 C C . THR H 1 163 ? 45.019 47.202 17.875 1.00 45.34 1538 THR H C 1
ATOM 8781 O O . THR H 1 163 ? 44.032 47.561 17.230 1.00 45.24 1538 THR H O 1
ATOM 8785 N N . LEU H 1 164 ? 45.704 46.099 17.593 1.00 36.94 1539 LEU H N 1
ATOM 8786 C CA . LEU H 1 164 ? 45.335 45.253 16.478 1.00 37.37 1539 LEU H CA 1
ATOM 8787 C C . LEU H 1 164 ? 44.657 43.994 16.958 1.00 37.49 1539 LEU H C 1
ATOM 8788 O O . LEU H 1 164 ? 45.326 43.077 17.416 1.00 38.44 1539 LEU H O 1
ATOM 8793 N N . VAL H 1 165 ? 43.338 43.936 16.831 1.00 58.24 1540 VAL H N 1
ATOM 8794 C CA . VAL H 1 165 ? 42.582 42.774 17.288 1.00 58.92 1540 VAL H CA 1
ATOM 8795 C C . VAL H 1 165 ? 42.294 41.775 16.178 1.00 60.16 1540 VAL H C 1
ATOM 8796 O O . VAL H 1 165 ? 41.692 42.121 15.161 1.00 60.40 1540 VAL H O 1
ATOM 8800 N N . HIS H 1 166 ? 42.724 40.532 16.395 1.00 48.31 1541 HIS H N 1
ATOM 8801 C CA . HIS H 1 166 ? 42.530 39.444 15.433 1.00 48.60 1541 HIS H CA 1
ATOM 8802 C C . HIS H 1 166 ? 41.342 38.533 15.785 1.00 49.96 1541 HIS H C 1
ATOM 8803 O O . HIS H 1 166 ? 40.860 37.819 14.873 1.00 51.69 1541 HIS H O 1
ATOM 8811 N N . TYR I 1 21 ? 77.707 22.954 40.446 1.00 72.65 1596 TYR I N 1
ATOM 8812 C CA . TYR I 1 21 ? 77.844 22.104 41.666 1.00 72.80 1596 TYR I CA 1
ATOM 8813 C C . TYR I 1 21 ? 76.549 21.355 41.974 1.00 71.38 1596 TYR I C 1
ATOM 8814 O O . TYR I 1 21 ? 76.499 20.526 42.880 1.00 73.68 1596 TYR I O 1
ATOM 8823 N N . PHE I 1 22 ? 75.500 21.655 41.217 1.00 40.18 1597 PHE I N 1
ATOM 8824 C CA . PHE I 1 22 ? 74.204 21.007 41.390 1.00 35.60 1597 PHE I CA 1
ATOM 8825 C C . PHE I 1 22 ? 73.624 20.646 40.035 1.00 34.29 1597 PHE I C 1
ATOM 8826 O O . PHE I 1 22 ? 73.109 21.520 39.338 1.00 33.83 1597 PHE I O 1
ATOM 8834 N N . GLN I 1 23 ? 73.738 19.376 39.641 1.00 36.91 1598 GLN I N 1
ATOM 8835 C CA . GLN I 1 23 ? 73.189 18.932 38.363 1.00 36.25 1598 GLN I CA 1
ATOM 8836 C C . GLN I 1 23 ? 71.704 18.669 38.611 1.00 35.19 1598 GLN I C 1
ATOM 8837 O O . GLN I 1 23 ? 71.333 18.193 39.676 1.00 34.03 1598 GLN I O 1
ATOM 8843 N N . GLY I 1 24 ? 70.853 18.996 37.645 1.00 41.63 1599 GLY I N 1
ATOM 8844 C CA . GLY I 1 24 ? 69.436 18.750 37.826 1.00 43.38 1599 GLY I CA 1
ATOM 8845 C C . GLY I 1 24 ? 69.225 17.259 37.974 1.00 45.63 1599 GLY I C 1
ATOM 8846 O O . GLY I 1 24 ? 70.155 16.481 37.753 1.00 46.04 1599 GLY I O 1
ATOM 8847 N N . HIS I 1 25 ? 68.022 16.843 38.349 1.00 38.50 1600 HIS I N 1
ATOM 8848 C CA . HIS I 1 25 ? 67.752 15.418 38.503 1.00 41.42 1600 HIS I CA 1
ATOM 8849 C C . HIS I 1 25 ? 67.208 14.874 37.180 1.00 42.90 1600 HIS I C 1
ATOM 8850 O O . HIS I 1 25 ? 66.652 15.637 36.381 1.00 43.61 1600 HIS I O 1
ATOM 8857 N N . MET I 1 26 ? 67.370 13.570 36.941 1.00 39.34 1601 MET I N 1
ATOM 8858 C CA . MET I 1 26 ? 66.871 12.957 35.711 1.00 41.70 1601 MET I CA 1
ATOM 8859 C C . MET I 1 26 ? 65.517 12.275 35.926 1.00 44.02 1601 MET I C 1
ATOM 8860 O O . MET I 1 26 ? 65.432 11.054 35.977 1.00 44.21 1601 MET I O 1
ATOM 8865 N N . ASP I 1 27 ? 64.462 13.082 36.034 1.00 50.92 1602 ASP I N 1
ATOM 8866 C CA . ASP I 1 27 ? 63.099 12.597 36.267 1.00 52.61 1602 ASP I CA 1
ATOM 8867 C C . ASP I 1 27 ? 62.577 11.646 35.207 1.00 52.01 1602 ASP I C 1
ATOM 8868 O O . ASP I 1 27 ? 62.452 10.451 35.443 1.00 53.23 1602 ASP I O 1
ATOM 8873 N N . LYS I 1 28 ? 62.257 12.194 34.040 1.00 56.33 1603 LYS I N 1
ATOM 8874 C CA . LYS I 1 28 ? 61.693 11.413 32.947 1.00 54.23 1603 LYS I CA 1
ATOM 8875 C C . LYS I 1 28 ? 62.544 10.302 32.370 1.00 51.29 1603 LYS I C 1
ATOM 8876 O O . LYS I 1 28 ? 63.671 10.512 31.928 1.00 50.60 1603 LYS I O 1
ATOM 8882 N N . LYS I 1 29 ? 61.973 9.107 32.381 1.00 48.18 1604 LYS I N 1
ATOM 8883 C CA . LYS I 1 29 ? 62.630 7.926 31.851 1.00 45.73 1604 LYS I CA 1
ATOM 8884 C C . LYS I 1 29 ? 61.782 7.416 30.694 1.00 43.79 1604 LYS I C 1
ATOM 8885 O O . LYS I 1 29 ? 60.555 7.554 30.699 1.00 42.88 1604 LYS I O 1
ATOM 8891 N N . TYR I 1 30 ? 62.438 6.821 29.708 1.00 56.81 1605 TYR I N 1
ATOM 8892 C CA . TYR I 1 30 ? 61.735 6.293 28.553 1.00 55.75 1605 TYR I CA 1
ATOM 8893 C C . TYR I 1 30 ? 62.143 4.842 28.256 1.00 55.50 1605 TYR I C 1
ATOM 8894 O O . TYR I 1 30 ? 63.319 4.467 28.418 1.00 54.54 1605 TYR I O 1
ATOM 8903 N N . ASP I 1 31 ? 61.168 4.023 27.850 1.00 50.88 1606 ASP I N 1
ATOM 8904 C CA . ASP I 1 31 ? 61.440 2.624 27.536 1.00 51.09 1606 ASP I CA 1
ATOM 8905 C C . ASP I 1 31 ? 60.663 2.111 26.332 1.00 50.26 1606 ASP I C 1
ATOM 8906 O O . ASP I 1 31 ? 59.430 1.988 26.369 1.00 50.85 1606 ASP I O 1
ATOM 8911 N N . ILE I 1 32 ? 61.405 1.787 25.276 1.00 41.52 1607 ILE I N 1
ATOM 8912 C CA . ILE I 1 32 ? 60.831 1.287 24.037 1.00 40.61 1607 ILE I CA 1
ATOM 8913 C C . ILE I 1 32 ? 61.586 0.046 23.578 1.00 41.03 1607 ILE I C 1
ATOM 8914 O O . ILE I 1 32 ? 62.754 -0.158 23.935 1.00 40.76 1607 ILE I O 1
ATOM 8919 N N . THR I 1 33 ? 60.909 -0.780 22.787 1.00 53.32 1608 THR I N 1
ATOM 8920 C CA . THR I 1 33 ? 61.512 -1.988 22.244 1.00 54.58 1608 THR I CA 1
ATOM 8921 C C . THR I 1 33 ? 61.073 -2.132 20.789 1.00 54.64 1608 THR I C 1
ATOM 8922 O O . THR I 1 33 ? 59.895 -1.938 20.457 1.00 53.95 1608 THR I O 1
ATOM 8926 N N . ALA I 1 34 ? 62.034 -2.463 19.929 1.00 55.00 1609 ALA I N 1
ATOM 8927 C CA . ALA I 1 34 ? 61.781 -2.611 18.499 1.00 55.12 1609 ALA I CA 1
ATOM 8928 C C . ALA I 1 34 ? 62.021 -4.029 18.037 1.00 54.98 1609 ALA I C 1
ATOM 8929 O O . ALA I 1 34 ? 63.109 -4.573 18.225 1.00 54.26 1609 ALA I O 1
ATOM 8931 N N . VAL I 1 35 ? 61.009 -4.619 17.414 1.00 72.63 1610 VAL I N 1
ATOM 8932 C CA . VAL I 1 35 ? 61.133 -5.980 16.923 1.00 74.55 1610 VAL I CA 1
ATOM 8933 C C . VAL I 1 35 ? 61.167 -6.049 15.400 1.00 75.54 1610 VAL I C 1
ATOM 8934 O O . VAL I 1 35 ? 60.298 -5.496 14.721 1.00 75.71 1610 VAL I O 1
ATOM 8938 N N . LEU I 1 36 ? 62.196 -6.719 14.881 1.00 62.10 1611 LEU I N 1
ATOM 8939 C CA . LEU I 1 36 ? 62.355 -6.913 13.446 1.00 63.12 1611 LEU I CA 1
ATOM 8940 C C . LEU I 1 36 ? 61.602 -8.181 13.101 1.00 65.21 1611 LEU I C 1
ATOM 8941 O O . LEU I 1 36 ? 62.016 -9.279 13.465 1.00 65.23 1611 LEU I O 1
ATOM 8946 N N . ASN I 1 37 ? 60.482 -8.023 12.411 1.00 69.00 1612 ASN I N 1
ATOM 8947 C CA . ASN I 1 37 ? 59.660 -9.163 12.032 1.00 72.78 1612 ASN I CA 1
ATOM 8948 C C . ASN I 1 37 ? 60.181 -9.722 10.722 1.00 74.93 1612 ASN I C 1
ATOM 8949 O O . ASN I 1 37 ? 61.106 -9.158 10.132 1.00 74.90 1612 ASN I O 1
ATOM 8954 N N . GLU I 1 38 ? 59.598 -10.833 10.270 1.00 90.42 1613 GLU I N 1
ATOM 8955 C CA . GLU I 1 38 ? 59.990 -11.392 8.985 1.00 93.48 1613 GLU I CA 1
ATOM 8956 C C . GLU I 1 38 ? 59.558 -10.284 8.040 1.00 93.87 1613 GLU I C 1
ATOM 8957 O O . GLU I 1 38 ? 59.272 -9.172 8.479 1.00 94.54 1613 GLU I O 1
ATOM 8963 N N . ASP I 1 39 ? 59.487 -10.570 6.751 1.00 73.61 1614 ASP I N 1
ATOM 8964 C CA . ASP I 1 39 ? 59.081 -9.544 5.794 1.00 73.61 1614 ASP I CA 1
ATOM 8965 C C . ASP I 1 39 ? 59.775 -8.195 6.060 1.00 71.51 1614 ASP I C 1
ATOM 8966 O O . ASP I 1 39 ? 59.293 -7.140 5.648 1.00 71.28 1614 ASP I O 1
ATOM 8971 N N . SER I 1 40 ? 60.911 -8.257 6.754 1.00 80.80 1615 SER I N 1
ATOM 8972 C CA . SER I 1 40 ? 61.737 -7.094 7.088 1.00 79.30 1615 SER I CA 1
ATOM 8973 C C . SER I 1 40 ? 61.067 -5.898 7.781 1.00 77.36 1615 SER I C 1
ATOM 8974 O O . SER I 1 40 ? 61.750 -4.928 8.134 1.00 77.70 1615 SER I O 1
ATOM 8977 N N . SER I 1 41 ? 59.750 -5.949 7.973 1.00 58.70 1616 SER I N 1
ATOM 8978 C CA . SER I 1 41 ? 59.047 -4.854 8.643 1.00 55.26 1616 SER I CA 1
ATOM 8979 C C . SER I 1 41 ? 59.333 -4.920 10.141 1.00 53.75 1616 SER I C 1
ATOM 8980 O O . SER I 1 41 ? 59.623 -5.989 10.687 1.00 54.05 1616 SER I O 1
ATOM 8983 N N . MET I 1 42 ? 59.229 -3.776 10.805 1.00 54.40 1617 MET I N 1
ATOM 8984 C CA . MET I 1 42 ? 59.503 -3.696 12.231 1.00 51.71 1617 MET I CA 1
ATOM 8985 C C . MET I 1 42 ? 58.294 -3.227 13.041 1.00 51.23 1617 MET I C 1
ATOM 8986 O O . MET I 1 42 ? 57.407 -2.546 12.519 1.00 50.09 1617 MET I O 1
ATOM 8991 N N . THR I 1 43 ? 58.249 -3.621 14.310 1.00 56.14 1618 THR I N 1
ATOM 8992 C CA . THR I 1 43 ? 57.165 -3.211 15.196 1.00 57.35 1618 THR I CA 1
ATOM 8993 C C . THR I 1 43 ? 57.766 -2.762 16.519 1.00 57.65 1618 THR I C 1
ATOM 8994 O O . THR I 1 43 ? 58.645 -3.431 17.075 1.00 58.39 1618 THR I O 1
ATOM 8998 N N . ALA I 1 44 ? 57.296 -1.616 17.006 1.00 71.04 1619 ALA I N 1
ATOM 8999 C CA . ALA I 1 44 ? 57.772 -1.050 18.259 1.00 70.65 1619 ALA I CA 1
ATOM 9000 C C . ALA I 1 44 ? 56.665 -1.120 19.301 1.00 71.49 1619 ALA I C 1
ATOM 9001 O O . ALA I 1 44 ? 55.479 -1.033 18.972 1.00 70.39 1619 ALA I O 1
ATOM 9003 N N . ILE I 1 45 ? 57.072 -1.277 20.558 1.00 54.73 1620 ILE I N 1
ATOM 9004 C CA . ILE I 1 45 ? 56.148 -1.380 21.678 1.00 56.49 1620 ILE I CA 1
ATOM 9005 C C . ILE I 1 45 ? 56.429 -0.331 22.739 1.00 58.05 1620 ILE I C 1
ATOM 9006 O O . ILE I 1 45 ? 57.555 -0.207 23.231 1.00 58.05 1620 ILE I O 1
ATOM 9011 N N . SER I 1 46 ? 55.392 0.427 23.080 1.00 61.29 1621 SER I N 1
ATOM 9012 C CA . SER I 1 46 ? 55.469 1.459 24.119 1.00 64.50 1621 SER I CA 1
ATOM 9013 C C . SER I 1 46 ? 54.326 1.180 25.080 1.00 65.75 1621 SER I C 1
ATOM 9014 O O . SER I 1 46 ? 53.165 1.359 24.714 1.00 65.27 1621 SER I O 1
ATOM 9017 N N . ASP I 1 47 ? 54.638 0.752 26.302 1.00 63.53 1622 ASP I N 1
ATOM 9018 C CA . ASP I 1 47 ? 53.584 0.439 27.262 1.00 65.81 1622 ASP I CA 1
ATOM 9019 C C . ASP I 1 47 ? 52.622 -0.457 26.499 1.00 66.52 1622 ASP I C 1
ATOM 9020 O O . ASP I 1 47 ? 53.039 -1.488 25.991 1.00 65.95 1622 ASP I O 1
ATOM 9025 N N . GLN I 1 48 ? 51.350 -0.082 26.423 1.00 71.18 1623 GLN I N 1
ATOM 9026 C CA . GLN I 1 48 ? 50.394 -0.883 25.669 1.00 72.02 1623 GLN I CA 1
ATOM 9027 C C . GLN I 1 48 ? 50.114 -0.330 24.282 1.00 70.83 1623 GLN I C 1
ATOM 9028 O O . GLN I 1 48 ? 48.961 -0.294 23.851 1.00 70.86 1623 GLN I O 1
ATOM 9034 N N . PHE I 1 49 ? 51.159 0.118 23.591 1.00 85.33 1624 PHE I N 1
ATOM 9035 C CA . PHE I 1 49 ? 51.001 0.657 22.240 1.00 84.13 1624 PHE I CA 1
ATOM 9036 C C . PHE I 1 49 ? 52.036 0.105 21.249 1.00 83.54 1624 PHE I C 1
ATOM 9037 O O . PHE I 1 49 ? 53.197 -0.129 21.606 1.00 82.93 1624 PHE I O 1
ATOM 9045 N N . GLN I 1 50 ? 51.602 -0.093 20.005 1.00 69.55 1625 GLN I N 1
ATOM 9046 C CA . GLN I 1 50 ? 52.461 -0.638 18.960 1.00 69.13 1625 GLN I CA 1
ATOM 9047 C C . GLN I 1 50 ? 52.422 0.191 17.689 1.00 68.47 1625 GLN I C 1
ATOM 9048 O O . GLN I 1 50 ? 51.358 0.627 17.244 1.00 68.48 1625 GLN I O 1
ATOM 9054 N N . ILE I 1 51 ? 53.600 0.395 17.115 1.00 69.65 1626 ILE I N 1
ATOM 9055 C CA . ILE I 1 51 ? 53.767 1.139 15.877 1.00 67.87 1626 ILE I CA 1
ATOM 9056 C C . ILE I 1 51 ? 54.595 0.235 14.978 1.00 66.82 1626 ILE I C 1
ATOM 9057 O O . ILE I 1 51 ? 55.672 -0.207 15.375 1.00 67.14 1626 ILE I O 1
ATOM 9062 N N . THR I 1 52 ? 54.092 -0.064 13.784 1.00 55.30 1627 THR I N 1
ATOM 9063 C CA . THR I 1 52 ? 54.836 -0.925 12.863 1.00 54.86 1627 THR I CA 1
ATOM 9064 C C . THR I 1 52 ? 55.647 -0.094 11.861 1.00 54.47 1627 THR I C 1
ATOM 9065 O O . THR I 1 52 ? 55.096 0.577 10.990 1.00 54.45 1627 THR I O 1
ATOM 9069 N N . LEU I 1 53 ? 56.966 -0.142 11.999 1.00 61.05 1628 LEU I N 1
ATOM 9070 C CA . LEU I 1 53 ? 57.857 0.610 11.129 1.00 60.88 1628 LEU I CA 1
ATOM 9071 C C . LEU I 1 53 ? 58.361 -0.261 9.980 1.00 60.83 1628 LEU I C 1
ATOM 9072 O O . LEU I 1 53 ? 58.327 -1.486 10.066 1.00 61.28 1628 LEU I O 1
ATOM 9077 N N . ASP I 1 54 ? 58.830 0.379 8.910 1.00 48.75 1629 ASP I N 1
ATOM 9078 C CA . ASP I 1 54 ? 59.296 -0.330 7.721 1.00 50.26 1629 ASP I CA 1
ATOM 9079 C C . ASP I 1 54 ? 60.264 0.556 6.935 1.00 51.36 1629 ASP I C 1
ATOM 9080 O O . ASP I 1 54 ? 59.984 1.728 6.722 1.00 51.23 1629 ASP I O 1
ATOM 9085 N N . ALA I 1 55 ? 61.394 0.003 6.501 1.00 63.18 1630 ALA I N 1
ATOM 9086 C CA . ALA I 1 55 ? 62.370 0.771 5.724 1.00 64.67 1630 ALA I CA 1
ATOM 9087 C C . ALA I 1 55 ? 62.248 0.462 4.227 1.00 66.74 1630 ALA I C 1
ATOM 9088 O O . ALA I 1 55 ? 63.029 0.955 3.413 1.00 66.32 1630 ALA I O 1
ATOM 9090 N N . ARG I 1 56 ? 61.262 -0.361 3.879 1.00 93.02 1631 ARG I N 1
ATOM 9091 C CA . ARG I 1 56 ? 61.006 -0.744 2.491 1.00 96.73 1631 ARG I CA 1
ATOM 9092 C C . ARG I 1 56 ? 60.493 0.456 1.704 1.00 98.10 1631 ARG I C 1
ATOM 9093 O O . ARG I 1 56 ? 59.989 1.415 2.283 1.00 97.95 1631 ARG I O 1
ATOM 9101 N N . PRO I 1 57 ? 60.608 0.419 0.368 1.00 101.26 1632 PRO I N 1
ATOM 9102 C CA . PRO I 1 57 ? 60.111 1.569 -0.391 1.00 102.42 1632 PRO I CA 1
ATOM 9103 C C . PRO I 1 57 ? 58.585 1.634 -0.322 1.00 102.84 1632 PRO I C 1
ATOM 9104 O O . PRO I 1 57 ? 57.934 0.680 0.100 1.00 102.55 1632 PRO I O 1
ATOM 9108 N N . LYS I 1 58 ? 58.023 2.764 -0.739 1.00 103.91 1633 LYS I N 1
ATOM 9109 C CA . LYS I 1 58 ? 56.576 2.966 -0.721 1.00 105.73 1633 LYS I CA 1
ATOM 9110 C C . LYS I 1 58 ? 55.770 1.773 -1.236 1.00 106.76 1633 LYS I C 1
ATOM 9111 O O . LYS I 1 58 ? 54.941 1.222 -0.511 1.00 106.24 1633 LYS I O 1
ATOM 9117 N N . HIS I 1 59 ? 56.011 1.384 -2.489 1.00 128.59 1634 HIS I N 1
ATOM 9118 C CA . HIS I 1 59 ? 55.294 0.270 -3.113 1.00 129.27 1634 HIS I CA 1
ATOM 9119 C C . HIS I 1 59 ? 55.189 -0.953 -2.225 1.00 129.37 1634 HIS I C 1
ATOM 9120 O O . HIS I 1 59 ? 54.088 -1.432 -1.941 1.00 129.62 1634 HIS I O 1
ATOM 9127 N N . THR I 1 60 ? 56.337 -1.466 -1.800 1.00 82.89 1635 THR I N 1
ATOM 9128 C CA . THR I 1 60 ? 56.376 -2.628 -0.928 1.00 82.88 1635 THR I CA 1
ATOM 9129 C C . THR I 1 60 ? 55.646 -2.308 0.362 1.00 82.68 1635 THR I C 1
ATOM 9130 O O . THR I 1 60 ? 54.699 -3.004 0.710 1.00 82.80 1635 THR I O 1
ATOM 9134 N N . ALA I 1 61 ? 55.990 -1.251 1.208 1.00 91.87 1636 ALA I N 1
ATOM 9135 C CA . ALA I 1 61 ? 55.168 -0.712 2.428 1.00 91.17 1636 ALA I CA 1
ATOM 9136 C C . ALA I 1 61 ? 54.732 -1.539 3.729 1.00 90.49 1636 ALA I C 1
ATOM 9137 O O . ALA I 1 61 ? 54.967 -2.743 3.793 1.00 90.84 1636 ALA I O 1
ATOM 9139 N N . LYS I 1 62 ? 54.064 -0.837 4.754 1.00 63.67 1637 LYS I N 1
ATOM 9140 C CA . LYS I 1 62 ? 53.516 -1.470 6.057 1.00 64.14 1637 LYS I CA 1
ATOM 9141 C C . LYS I 1 62 ? 53.462 -0.559 7.360 1.00 63.49 1637 LYS I C 1
ATOM 9142 O O . LYS I 1 62 ? 52.822 -0.932 8.357 1.00 63.04 1637 LYS I O 1
ATOM 9148 N N . GLY I 1 63 ? 54.111 0.603 7.330 1.00 69.48 1638 GLY I N 1
ATOM 9149 C CA . GLY I 1 63 ? 54.246 1.604 8.379 1.00 66.85 1638 GLY I CA 1
ATOM 9150 C C . GLY I 1 63 ? 55.183 2.731 7.976 1.00 64.33 1638 GLY I C 1
ATOM 9151 O O . GLY I 1 63 ? 55.607 2.817 6.823 1.00 64.32 1638 GLY I O 1
ATOM 9152 N N . PHE I 1 64 ? 55.482 3.611 8.926 1.00 58.34 1639 PHE I N 1
ATOM 9153 C CA . PHE I 1 64 ? 56.391 4.727 8.705 1.00 56.11 1639 PHE I CA 1
ATOM 9154 C C . PHE I 1 64 ? 57.796 4.169 8.520 1.00 54.03 1639 PHE I C 1
ATOM 9155 O O . PHE I 1 64 ? 58.043 2.995 8.801 1.00 53.48 1639 PHE I O 1
ATOM 9163 N N . GLY I 1 65 ? 58.707 5.014 8.046 1.00 41.07 1640 GLY I N 1
ATOM 9164 C CA . GLY I 1 65 ? 60.082 4.595 7.895 1.00 39.79 1640 GLY I CA 1
ATOM 9165 C C . GLY I 1 65 ? 60.740 4.988 9.198 1.00 39.29 1640 GLY I C 1
ATOM 9166 O O . GLY I 1 65 ? 60.221 5.856 9.896 1.00 38.99 1640 GLY I O 1
ATOM 9167 N N . PRO I 1 66 ? 61.869 4.372 9.569 1.00 44.34 1641 PRO I N 1
ATOM 9168 C CA . PRO I 1 66 ? 62.581 4.687 10.817 1.00 43.24 1641 PRO I CA 1
ATOM 9169 C C . PRO I 1 66 ? 62.618 6.191 11.092 1.00 42.26 1641 PRO I C 1
ATOM 9170 O O . PRO I 1 66 ? 61.966 6.693 12.015 1.00 42.29 1641 PRO I O 1
ATOM 9174 N N . LEU I 1 67 ? 63.396 6.897 10.276 1.00 30.99 1642 LEU I N 1
ATOM 9175 C CA . LEU I 1 67 ? 63.533 8.341 10.383 1.00 28.68 1642 LEU I CA 1
ATOM 9176 C C . LEU I 1 67 ? 62.207 9.069 10.299 1.00 27.80 1642 LEU I C 1
ATOM 9177 O O . LEU I 1 67 ? 62.003 10.056 10.989 1.00 27.74 1642 LEU I O 1
ATOM 9182 N N . ALA I 1 68 ? 61.310 8.604 9.438 1.00 36.69 1643 ALA I N 1
ATOM 9183 C CA . ALA I 1 68 ? 60.017 9.266 9.317 1.00 36.48 1643 ALA I CA 1
ATOM 9184 C C . ALA I 1 68 ? 59.382 9.335 10.698 1.00 36.04 1643 ALA I C 1
ATOM 9185 O O . ALA I 1 68 ? 58.934 10.393 11.125 1.00 36.17 1643 ALA I O 1
ATOM 9187 N N . ALA I 1 69 ? 59.359 8.208 11.399 1.00 43.61 1644 ALA I N 1
ATOM 9188 C CA . ALA I 1 69 ? 58.769 8.174 12.728 1.00 43.69 1644 ALA I CA 1
ATOM 9189 C C . ALA I 1 69 ? 59.577 9.039 13.674 1.00 44.11 1644 ALA I C 1
ATOM 9190 O O . ALA I 1 69 ? 59.018 9.777 14.485 1.00 43.66 1644 ALA I O 1
ATOM 9192 N N . LEU I 1 70 ? 60.897 8.944 13.580 1.00 41.45 1645 LEU I N 1
ATOM 9193 C CA . LEU I 1 70 ? 61.739 9.738 14.450 1.00 41.06 1645 LEU I CA 1
ATOM 9194 C C . LEU I 1 70 ? 61.343 11.219 14.330 1.00 41.76 1645 LEU I C 1
ATOM 9195 O O . LEU I 1 70 ? 61.064 11.883 15.327 1.00 42.83 1645 LEU I O 1
ATOM 9200 N N . LEU I 1 71 ? 61.294 11.729 13.108 1.00 39.44 1646 LEU I N 1
ATOM 9201 C CA . LEU I 1 71 ? 60.912 13.112 12.891 1.00 38.69 1646 LEU I CA 1
ATOM 9202 C C . LEU I 1 71 ? 59.496 13.370 13.409 1.00 39.64 1646 LEU I C 1
ATOM 9203 O O . LEU I 1 71 ? 59.191 14.476 13.867 1.00 39.53 1646 LEU I O 1
ATOM 9208 N N . SER I 1 72 ? 58.624 12.366 13.333 1.00 32.07 1647 SER I N 1
ATOM 9209 C CA . SER I 1 72 ? 57.258 12.535 13.832 1.00 32.75 1647 SER I CA 1
ATOM 9210 C C . SER I 1 72 ? 57.318 12.705 15.347 1.00 34.38 1647 SER I C 1
ATOM 9211 O O . SER I 1 72 ? 56.503 13.410 15.944 1.00 34.21 1647 SER I O 1
ATOM 9214 N N . GLY I 1 73 ? 58.291 12.044 15.965 1.00 37.16 1648 GLY I N 1
ATOM 9215 C CA . GLY I 1 73 ? 58.444 12.162 17.397 1.00 36.21 1648 GLY I CA 1
ATOM 9216 C C . GLY I 1 73 ? 58.791 13.614 17.596 1.00 35.63 1648 GLY I C 1
ATOM 9217 O O . GLY I 1 73 ? 58.148 14.320 18.381 1.00 36.16 1648 GLY I O 1
ATOM 9218 N N . LEU I 1 74 ? 59.805 14.059 16.855 1.00 34.98 1649 LEU I N 1
ATOM 9219 C CA . LEU I 1 74 ? 60.247 15.444 16.921 1.00 35.42 1649 LEU I CA 1
ATOM 9220 C C . LEU I 1 74 ? 58.995 16.299 16.796 1.00 36.31 1649 LEU I C 1
ATOM 9221 O O . LEU I 1 74 ? 58.691 17.102 17.671 1.00 37.19 1649 LEU I O 1
ATOM 9226 N N . ALA I 1 75 ? 58.262 16.112 15.710 1.00 33.87 1650 ALA I N 1
ATOM 9227 C CA . ALA I 1 75 ? 57.040 16.873 15.501 1.00 35.66 1650 ALA I CA 1
ATOM 9228 C C . ALA I 1 75 ? 56.178 16.847 16.751 1.00 36.64 1650 ALA I C 1
ATOM 9229 O O . ALA I 1 75 ? 55.879 17.890 17.319 1.00 37.58 1650 ALA I O 1
ATOM 9231 N N . ALA I 1 76 ? 55.794 15.650 17.182 1.00 40.65 1651 ALA I N 1
ATOM 9232 C CA . ALA I 1 76 ? 54.944 15.480 18.362 1.00 41.70 1651 ALA I CA 1
ATOM 9233 C C . ALA I 1 76 ? 55.472 16.176 19.617 1.00 42.04 1651 ALA I C 1
ATOM 9234 O O . ALA I 1 76 ? 54.689 16.647 20.444 1.00 41.12 1651 ALA I O 1
ATOM 9236 N N . CYS I 1 77 ? 56.793 16.219 19.767 1.00 48.57 1652 CYS I N 1
ATOM 9237 C CA . CYS I 1 77 ? 57.422 16.875 20.914 1.00 50.75 1652 CYS I CA 1
ATOM 9238 C C . CYS I 1 77 ? 57.059 18.350 20.827 1.00 51.23 1652 CYS I C 1
ATOM 9239 O O . CYS I 1 77 ? 56.546 18.946 21.779 1.00 51.98 1652 CYS I O 1
ATOM 9242 N N . GLU I 1 78 ? 57.324 18.920 19.657 1.00 40.06 1653 GLU I N 1
ATOM 9243 C CA . GLU I 1 78 ? 57.044 20.317 19.380 1.00 38.51 1653 GLU I CA 1
ATOM 9244 C C . GLU I 1 78 ? 55.586 20.651 19.693 1.00 38.21 1653 GLU I C 1
ATOM 9245 O O . GLU I 1 78 ? 55.305 21.526 20.506 1.00 38.62 1653 GLU I O 1
ATOM 9251 N N . LEU I 1 79 ? 54.657 19.948 19.061 1.00 49.99 1654 LEU I N 1
ATOM 9252 C CA . LEU I 1 79 ? 53.241 20.211 19.287 1.00 50.63 1654 LEU I CA 1
ATOM 9253 C C . LEU I 1 79 ? 52.857 20.124 20.760 1.00 50.35 1654 LEU I C 1
ATOM 9254 O O . LEU I 1 79 ? 52.170 21.000 21.290 1.00 50.93 1654 LEU I O 1
ATOM 9259 N N . ALA I 1 80 ? 53.302 19.058 21.413 1.00 45.93 1655 ALA I N 1
ATOM 9260 C CA . ALA I 1 80 ? 53.005 18.835 22.818 1.00 44.91 1655 ALA I CA 1
ATOM 9261 C C . ALA I 1 80 ? 53.530 19.946 23.729 1.00 45.06 1655 ALA I C 1
ATOM 9262 O O . ALA I 1 80 ? 52.776 20.495 24.532 1.00 45.32 1655 ALA I O 1
ATOM 9264 N N . THR I 1 81 ? 54.808 20.290 23.620 1.00 52.19 1656 THR I N 1
ATOM 9265 C CA . THR I 1 81 ? 55.309 21.340 24.492 1.00 53.00 1656 THR I CA 1
ATOM 9266 C C . THR I 1 81 ? 54.638 22.680 24.154 1.00 53.47 1656 THR I C 1
ATOM 9267 O O . THR I 1 81 ? 54.295 23.454 25.052 1.00 54.18 1656 THR I O 1
ATOM 9271 N N . ALA I 1 82 ? 54.433 22.956 22.871 1.00 46.81 1657 ALA I N 1
ATOM 9272 C CA . ALA I 1 82 ? 53.778 24.202 22.484 1.00 46.83 1657 ALA I CA 1
ATOM 9273 C C . ALA I 1 82 ? 52.353 24.220 23.051 1.00 47.57 1657 ALA I C 1
ATOM 9274 O O . ALA I 1 82 ? 51.823 25.270 23.423 1.00 49.23 1657 ALA I O 1
ATOM 9276 N N . ASN I 1 83 ? 51.734 23.050 23.112 1.00 28.18 1658 ASN I N 1
ATOM 9277 C CA . ASN I 1 83 ? 50.391 22.954 23.637 1.00 29.31 1658 ASN I CA 1
ATOM 9278 C C . ASN I 1 83 ? 50.388 22.956 25.166 1.00 31.26 1658 ASN I C 1
ATOM 9279 O O . ASN I 1 83 ? 49.328 23.064 25.792 1.00 31.19 1658 ASN I O 1
ATOM 9284 N N . LEU I 1 84 ? 51.573 22.850 25.765 1.00 72.32 1659 LEU I N 1
ATOM 9285 C CA . LEU I 1 84 ? 51.709 22.858 27.221 1.00 72.36 1659 LEU I CA 1
ATOM 9286 C C . LEU I 1 84 ? 52.122 24.218 27.761 1.00 73.27 1659 LEU I C 1
ATOM 9287 O O . LEU I 1 84 ? 51.766 24.572 28.885 1.00 75.72 1659 LEU I O 1
ATOM 9292 N N . MET I 1 85 ? 52.874 24.977 26.966 1.00 39.33 1660 MET I N 1
ATOM 9293 C CA . MET I 1 85 ? 53.337 26.289 27.398 1.00 38.64 1660 MET I CA 1
ATOM 9294 C C . MET I 1 85 ? 52.377 27.430 27.033 1.00 39.57 1660 MET I C 1
ATOM 9295 O O . MET I 1 85 ? 52.353 28.479 27.691 1.00 38.33 1660 MET I O 1
ATOM 9300 N N . ALA I 1 86 ? 51.573 27.217 25.999 1.00 54.37 1661 ALA I N 1
ATOM 9301 C CA . ALA I 1 86 ? 50.614 28.227 25.556 1.00 55.77 1661 ALA I CA 1
ATOM 9302 C C . ALA I 1 86 ? 49.928 28.994 26.698 1.00 55.52 1661 ALA I C 1
ATOM 9303 O O . ALA I 1 86 ? 50.025 30.216 26.770 1.00 56.06 1661 ALA I O 1
ATOM 9305 N N . PRO I 1 87 ? 49.225 28.292 27.600 1.00 41.02 1662 PRO I N 1
ATOM 9306 C CA . PRO I 1 87 ? 48.552 28.970 28.704 1.00 40.33 1662 PRO I CA 1
ATOM 9307 C C . PRO I 1 87 ? 49.420 29.953 29.470 1.00 41.07 1662 PRO I C 1
ATOM 9308 O O . PRO I 1 87 ? 49.039 31.108 29.638 1.00 41.07 1662 PRO I O 1
ATOM 9312 N N . ALA I 1 88 ? 50.583 29.507 29.931 1.00 46.56 1663 ALA I N 1
ATOM 9313 C CA . ALA I 1 88 ? 51.456 30.392 30.695 1.00 47.96 1663 ALA I CA 1
ATOM 9314 C C . ALA I 1 88 ? 52.220 31.377 29.820 1.00 48.88 1663 ALA I C 1
ATOM 9315 O O . ALA I 1 88 ? 53.108 32.095 30.292 1.00 51.63 1663 ALA I O 1
ATOM 9317 N N . LYS I 1 89 ? 51.887 31.395 28.538 1.00 51.51 1664 LYS I N 1
ATOM 9318 C CA . LYS I 1 89 ? 52.524 32.306 27.596 1.00 51.65 1664 LYS I CA 1
ATOM 9319 C C . LYS I 1 89 ? 51.417 33.153 27.005 1.00 51.44 1664 LYS I C 1
ATOM 9320 O O . LYS I 1 89 ? 51.653 34.135 26.305 1.00 51.89 1664 LYS I O 1
ATOM 9326 N N . MET I 1 90 ? 50.196 32.754 27.331 1.00 47.25 1665 MET I N 1
ATOM 9327 C CA . MET I 1 90 ? 48.995 33.426 26.882 1.00 47.27 1665 MET I CA 1
ATOM 9328 C C . MET I 1 90 ? 48.881 33.520 25.372 1.00 46.92 1665 MET I C 1
ATOM 9329 O O . MET I 1 90 ? 48.615 34.579 24.796 1.00 47.74 1665 MET I O 1
ATOM 9334 N N . ILE I 1 91 ? 49.104 32.377 24.739 1.00 46.47 1666 ILE I N 1
ATOM 9335 C CA . ILE I 1 91 ? 48.971 32.251 23.307 1.00 45.38 1666 ILE I CA 1
ATOM 9336 C C . ILE I 1 91 ? 47.729 31.389 23.226 1.00 46.24 1666 ILE I C 1
ATOM 9337 O O . ILE I 1 91 ? 47.642 30.370 23.905 1.00 47.83 1666 ILE I O 1
ATOM 9342 N N . THR I 1 92 ? 46.741 31.799 22.450 1.00 54.05 1667 THR I N 1
ATOM 9343 C CA . THR I 1 92 ? 45.563 30.964 22.354 1.00 55.20 1667 THR I CA 1
ATOM 9344 C C . THR I 1 92 ? 45.635 30.291 20.998 1.00 57.12 1667 THR I C 1
ATOM 9345 O O . THR I 1 92 ? 45.698 30.951 19.959 1.00 57.93 1667 THR I O 1
ATOM 9349 N N . ILE I 1 93 ? 45.662 28.966 21.013 1.00 38.19 1668 ILE I N 1
ATOM 9350 C CA . ILE I 1 93 ? 45.757 28.218 19.778 1.00 38.01 1668 ILE I CA 1
ATOM 9351 C C . ILE I 1 93 ? 44.418 27.628 19.427 1.00 38.18 1668 ILE I C 1
ATOM 9352 O O . ILE I 1 93 ? 43.766 27.030 20.275 1.00 38.85 1668 ILE I O 1
ATOM 9357 N N . ASN I 1 94 ? 44.000 27.811 18.180 1.00 49.37 1669 ASN I N 1
ATOM 9358 C CA . ASN I 1 94 ? 42.714 27.277 17.729 1.00 51.10 1669 ASN I CA 1
ATOM 9359 C C . ASN I 1 94 ? 42.931 26.112 16.777 1.00 52.01 1669 ASN I C 1
ATOM 9360 O O . ASN I 1 94 ? 42.045 25.276 16.584 1.00 51.79 1669 ASN I O 1
ATOM 9365 N N . LYS I 1 95 ? 44.127 26.078 16.197 1.00 65.52 1670 LYS I N 1
ATOM 9366 C CA . LYS I 1 95 ? 44.558 25.036 15.275 1.00 66.84 1670 LYS I CA 1
ATOM 9367 C C . LYS I 1 95 ? 46.076 25.060 15.259 1.00 66.73 1670 LYS I C 1
ATOM 9368 O O . LYS I 1 95 ? 46.694 26.129 15.233 1.00 67.04 1670 LYS I O 1
ATOM 9374 N N . LEU I 1 96 ? 46.675 23.878 15.283 1.00 53.43 1671 LEU I N 1
ATOM 9375 C CA . LEU I 1 96 ? 48.123 23.773 15.261 1.00 52.46 1671 LEU I CA 1
ATOM 9376 C C . LEU I 1 96 ? 48.501 22.528 14.486 1.00 51.92 1671 LEU I C 1
ATOM 9377 O O . LEU I 1 96 ? 47.833 21.495 14.582 1.00 52.85 1671 LEU I O 1
ATOM 9382 N N . LEU I 1 97 ? 49.567 22.635 13.707 1.00 47.67 1672 LEU I N 1
ATOM 9383 C CA . LEU I 1 97 ? 50.058 21.507 12.933 1.00 46.66 1672 LEU I CA 1
ATOM 9384 C C . LEU I 1 97 ? 51.429 21.872 12.409 1.00 44.73 1672 LEU I C 1
ATOM 9385 O O . LEU I 1 97 ? 51.769 23.052 12.264 1.00 43.90 1672 LEU I O 1
ATOM 9390 N N . MET I 1 98 ? 52.216 20.854 12.116 1.00 44.98 1673 MET I N 1
ATOM 9391 C CA . MET I 1 98 ? 53.565 21.088 11.671 1.00 44.17 1673 MET I CA 1
ATOM 9392 C C . MET I 1 98 ? 54.019 20.093 10.622 1.00 44.25 1673 MET I C 1
ATOM 9393 O O . MET I 1 98 ? 53.672 18.912 10.668 1.00 43.56 1673 MET I O 1
ATOM 9398 N N . ASN I 1 99 ? 54.786 20.599 9.663 1.00 46.43 1674 ASN I N 1
ATOM 9399 C CA . ASN I 1 99 ? 55.340 19.779 8.604 1.00 45.25 1674 ASN I CA 1
ATOM 9400 C C . ASN I 1 99 ? 56.838 19.725 8.836 1.00 44.28 1674 ASN I C 1
ATOM 9401 O O . ASN I 1 99 ? 57.485 20.754 9.047 1.00 42.72 1674 ASN I O 1
ATOM 9406 N N . VAL I 1 100 ? 57.379 18.515 8.810 1.00 47.44 1675 VAL I N 1
ATOM 9407 C CA . VAL I 1 100 ? 58.802 18.305 9.019 1.00 46.16 1675 VAL I CA 1
ATOM 9408 C C . VAL I 1 100 ? 59.382 17.650 7.779 1.00 46.22 1675 VAL I C 1
ATOM 9409 O O . VAL I 1 100 ? 58.773 16.760 7.191 1.00 46.11 1675 VAL I O 1
ATOM 9413 N N . THR I 1 101 ? 60.552 18.118 7.368 1.00 38.34 1676 THR I N 1
ATOM 9414 C CA . THR I 1 101 ? 61.229 17.560 6.210 1.00 38.95 1676 THR I CA 1
ATOM 9415 C C . THR I 1 101 ? 62.695 17.466 6.575 1.00 39.76 1676 THR I C 1
ATOM 9416 O O . THR I 1 101 ? 63.219 18.315 7.298 1.00 40.72 1676 THR I O 1
ATOM 9420 N N . GLY I 1 102 ? 63.353 16.424 6.088 1.00 37.84 1677 GLY I N 1
ATOM 9421 C CA . GLY I 1 102 ? 64.758 16.253 6.388 1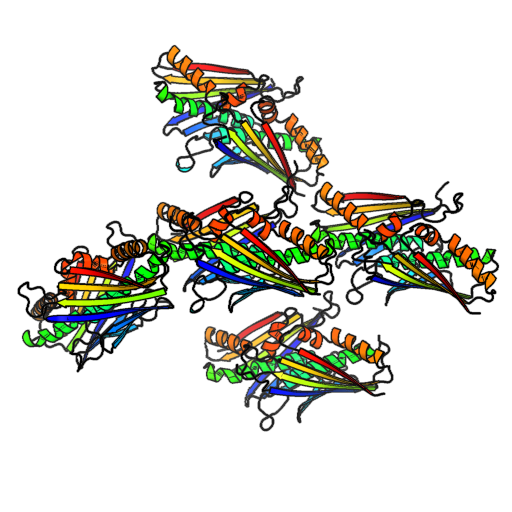.00 37.29 1677 GLY I CA 1
ATOM 9422 C C . GLY I 1 102 ? 65.444 15.504 5.274 1.00 37.90 1677 GLY I C 1
ATOM 9423 O O . GLY I 1 102 ? 64.795 15.014 4.353 1.00 36.98 1677 GLY I O 1
ATOM 9424 N N . SER I 1 103 ? 66.762 15.415 5.358 1.00 32.94 1678 SER I N 1
ATOM 9425 C CA . SER I 1 103 ? 67.525 14.724 4.340 1.00 34.08 1678 SER I CA 1
ATOM 9426 C C . SER I 1 103 ? 68.871 14.273 4.884 1.00 35.23 1678 SER I C 1
ATOM 9427 O O . SER I 1 103 ? 69.327 14.765 5.916 1.00 36.92 1678 SER I O 1
ATOM 9430 N N . ARG I 1 104 ? 69.492 13.332 4.176 1.00 46.88 1679 ARG I N 1
ATOM 9431 C CA . ARG I 1 104 ? 70.798 12.787 4.532 1.00 46.15 1679 ARG I CA 1
ATOM 9432 C C . ARG I 1 104 ? 71.444 12.264 3.258 1.00 46.60 1679 ARG I C 1
ATOM 9433 O O . ARG I 1 104 ? 70.761 12.001 2.268 1.00 46.10 1679 ARG I O 1
ATOM 9441 N N . SER I 1 105 ? 72.760 12.111 3.287 1.00 39.21 1680 SER I N 1
ATOM 9442 C CA . SER I 1 105 ? 73.482 11.610 2.131 1.00 41.84 1680 SER I CA 1
ATOM 9443 C C . SER I 1 105 ? 73.712 10.120 2.315 1.00 43.75 1680 SER I C 1
ATOM 9444 O O . SER I 1 105 ? 74.116 9.678 3.395 1.00 44.47 1680 SER I O 1
ATOM 9447 N N . THR I 1 106 ? 73.450 9.348 1.264 1.00 59.88 1681 THR I N 1
ATOM 9448 C CA . THR I 1 106 ? 73.643 7.900 1.311 1.00 61.14 1681 THR I CA 1
ATOM 9449 C C . THR I 1 106 ? 75.110 7.569 1.090 1.00 60.69 1681 THR I C 1
ATOM 9450 O O . THR I 1 106 ? 75.646 6.633 1.677 1.00 59.72 1681 THR I O 1
ATOM 9454 N N . ASN I 1 107 ? 75.762 8.349 0.243 1.00 53.15 1682 ASN I N 1
ATOM 9455 C CA . ASN I 1 107 ? 77.173 8.138 -0.017 1.00 56.09 1682 ASN I CA 1
ATOM 9456 C C . ASN I 1 107 ? 77.899 9.438 0.336 1.00 56.57 1682 ASN I C 1
ATOM 9457 O O . ASN I 1 107 ? 78.280 10.222 -0.533 1.00 55.72 1682 ASN I O 1
ATOM 9462 N N . PRO I 1 108 ? 78.078 9.686 1.638 1.00 70.73 1683 PRO I N 1
ATOM 9463 C CA . PRO I 1 108 ? 78.752 10.892 2.112 1.00 71.64 1683 PRO I CA 1
ATOM 9464 C C . PRO I 1 108 ? 80.269 10.782 2.125 1.00 72.22 1683 PRO I C 1
ATOM 9465 O O . PRO I 1 108 ? 80.828 9.687 2.178 1.00 73.42 1683 PRO I O 1
ATOM 9469 N N . THR I 1 109 ? 80.926 11.934 2.084 1.00 67.10 1684 THR I N 1
ATOM 9470 C CA . THR I 1 109 ? 82.379 11.988 2.118 1.00 68.37 1684 THR I CA 1
ATOM 9471 C C . THR I 1 109 ? 82.801 12.214 3.565 1.00 69.00 1684 THR I C 1
ATOM 9472 O O . THR I 1 109 ? 83.879 11.798 3.983 1.00 70.59 1684 THR I O 1
ATOM 9476 N N . ASP I 1 110 ? 81.941 12.893 4.318 1.00 78.03 1685 ASP I N 1
ATOM 9477 C CA . ASP I 1 110 ? 82.195 13.203 5.718 1.00 76.06 1685 ASP I CA 1
ATOM 9478 C C . ASP I 1 110 ? 82.339 11.961 6.561 1.00 74.59 1685 ASP I C 1
ATOM 9479 O O . ASP I 1 110 ? 83.283 11.822 7.333 1.00 75.23 1685 ASP I O 1
ATOM 9484 N N . GLY I 1 111 ? 81.382 11.059 6.403 1.00 61.13 1686 GLY I N 1
ATOM 9485 C CA . GLY I 1 111 ? 81.356 9.856 7.204 1.00 58.18 1686 GLY I CA 1
ATOM 9486 C C . GLY I 1 111 ? 80.135 10.074 8.078 1.00 56.42 1686 GLY I C 1
ATOM 9487 O O . GLY I 1 111 ? 79.847 9.318 9.009 1.00 56.41 1686 GLY I O 1
ATOM 9488 N N . TYR I 1 112 ? 79.419 11.150 7.757 1.00 54.84 1687 TYR I N 1
ATOM 9489 C CA . TYR I 1 112 ? 78.206 11.528 8.468 1.00 52.77 1687 TYR I CA 1
ATOM 9490 C C . TYR I 1 112 ? 77.015 11.016 7.679 1.00 51.47 1687 TYR I C 1
ATOM 9491 O O . TYR I 1 112 ? 76.745 11.473 6.569 1.00 51.75 1687 TYR I O 1
ATOM 9500 N N . PHE I 1 113 ? 76.303 10.067 8.263 1.00 46.55 1688 PHE I N 1
ATOM 9501 C CA . PHE I 1 113 ? 75.151 9.479 7.604 1.00 46.62 1688 PHE I CA 1
ATOM 9502 C C . PHE I 1 113 ? 73.852 10.000 8.191 1.00 46.60 1688 PHE I C 1
ATOM 9503 O O . PHE I 1 113 ? 72.765 9.740 7.662 1.00 47.10 1688 PHE I O 1
ATOM 9511 N N . GLY I 1 114 ? 73.973 10.741 9.285 1.00 54.57 1689 GLY I N 1
ATOM 9512 C CA . GLY I 1 114 ? 72.796 11.266 9.939 1.00 54.01 1689 GLY I CA 1
ATOM 9513 C C . GLY I 1 114 ? 72.176 12.364 9.124 1.00 54.15 1689 GLY I C 1
ATOM 9514 O O . GLY I 1 114 ? 72.695 12.728 8.070 1.00 56.61 1689 GLY I O 1
ATOM 9515 N N . LEU I 1 115 ? 71.062 12.886 9.617 1.00 47.83 1690 LEU I N 1
ATOM 9516 C CA . LEU I 1 115 ? 70.356 13.967 8.949 1.00 47.12 1690 LEU I CA 1
ATOM 9517 C C . LEU I 1 115 ? 71.196 15.243 8.908 1.00 48.04 1690 LEU I C 1
ATOM 9518 O O . LEU I 1 115 ? 71.631 15.744 9.948 1.00 46.91 1690 LEU I O 1
ATOM 9523 N N . ARG I 1 116 ? 71.430 15.763 7.705 1.00 54.87 1691 ARG I N 1
ATOM 9524 C CA . ARG I 1 116 ? 72.204 16.990 7.546 1.00 55.91 1691 ARG I CA 1
ATOM 9525 C C . ARG I 1 116 ? 71.274 18.175 7.692 1.00 55.94 1691 ARG I C 1
ATOM 9526 O O . ARG I 1 116 ? 71.682 19.251 8.117 1.00 57.31 1691 ARG I O 1
ATOM 9534 N N . GLU I 1 117 ? 70.013 17.979 7.343 1.00 35.56 1692 GLU I N 1
ATOM 9535 C CA . GLU I 1 117 ? 69.062 19.065 7.469 1.00 38.46 1692 GLU I CA 1
ATOM 9536 C C . GLU I 1 117 ? 67.663 18.605 7.815 1.00 38.81 1692 GLU I C 1
ATOM 9537 O O . GLU I 1 117 ? 67.175 17.603 7.292 1.00 39.27 1692 GLU I O 1
ATOM 9543 N N . ILE I 1 118 ? 67.024 19.353 8.707 1.00 41.67 1693 ILE I N 1
ATOM 9544 C CA . ILE I 1 118 ? 65.661 19.068 9.120 1.00 42.43 1693 ILE I CA 1
ATOM 9545 C C . ILE I 1 118 ? 64.958 20.424 9.155 1.00 41.75 1693 ILE I C 1
ATOM 9546 O O . ILE I 1 118 ? 65.471 21.398 9.714 1.00 41.67 1693 ILE I O 1
ATOM 9551 N N . ASN I 1 119 ? 63.790 20.486 8.528 1.00 45.62 1694 ASN I N 1
ATOM 9552 C CA . ASN I 1 119 ? 63.042 21.727 8.450 1.00 45.80 1694 ASN I CA 1
ATOM 9553 C C . ASN I 1 119 ? 61.693 21.592 9.116 1.00 45.93 1694 ASN I C 1
ATOM 9554 O O . ASN I 1 119 ? 60.872 20.766 8.717 1.00 45.92 1694 ASN I O 1
ATOM 9559 N N . LEU I 1 120 ? 61.474 22.414 10.137 1.00 54.15 1695 LEU I N 1
ATOM 9560 C CA . LEU I 1 120 ? 60.223 22.410 10.878 1.00 53.89 1695 LEU I CA 1
ATOM 9561 C C . LEU I 1 120 ? 59.366 23.578 10.439 1.00 53.79 1695 LEU I C 1
ATOM 9562 O O . LEU I 1 120 ? 59.773 24.734 10.548 1.00 53.58 1695 LEU I O 1
ATOM 9567 N N . HIS I 1 121 ? 58.183 23.280 9.928 1.00 41.40 1696 HIS I N 1
ATOM 9568 C CA . HIS I 1 121 ? 57.299 24.348 9.507 1.00 41.68 1696 HIS I CA 1
ATOM 9569 C C . HIS I 1 121 ? 56.066 24.370 10.385 1.00 40.39 1696 HIS I C 1
ATOM 9570 O O . HIS I 1 121 ? 55.314 23.398 10.437 1.00 39.29 1696 HIS I O 1
ATOM 9577 N N . TRP I 1 122 ? 55.861 25.493 11.066 1.00 49.47 1697 TRP I N 1
ATOM 9578 C CA . TRP I 1 122 ? 54.719 25.664 11.952 1.00 49.14 1697 TRP I CA 1
ATOM 9579 C C . TRP I 1 122 ? 53.527 26.319 11.273 1.00 49.92 1697 TRP I C 1
ATOM 9580 O O . TRP I 1 122 ? 53.688 27.212 10.446 1.00 50.37 1697 TRP I O 1
ATOM 9591 N N . GLU I 1 123 ? 52.326 25.885 11.628 1.00 56.01 1698 GLU I N 1
ATOM 9592 C CA . GLU I 1 123 ? 51.142 26.543 11.110 1.00 58.03 1698 GLU I CA 1
ATOM 9593 C C . GLU I 1 123 ? 50.164 26.720 12.259 1.00 58.83 1698 GLU I C 1
ATOM 9594 O O . GLU I 1 123 ? 49.353 25.839 12.547 1.00 59.90 1698 GLU I O 1
ATOM 9600 N N . ILE I 1 124 ? 50.256 27.871 12.917 1.00 59.22 1699 ILE I N 1
ATOM 9601 C CA . ILE I 1 124 ? 49.402 28.194 14.051 1.00 58.97 1699 ILE I CA 1
ATOM 9602 C C . ILE I 1 124 ? 48.248 29.101 13.641 1.00 59.36 1699 ILE I C 1
ATOM 9603 O O . ILE I 1 124 ? 48.436 30.088 12.926 1.00 59.54 1699 ILE I O 1
ATOM 9608 N N . HIS I 1 125 ? 47.047 28.748 14.077 1.00 48.74 1700 HIS I N 1
ATOM 9609 C CA . HIS I 1 125 ? 45.873 29.565 13.803 1.00 49.32 1700 HIS I CA 1
ATOM 9610 C C . HIS I 1 125 ? 45.619 30.201 15.160 1.00 49.13 1700 HIS I C 1
ATOM 9611 O O . HIS I 1 125 ? 44.957 29.621 16.015 1.00 50.24 1700 HIS I O 1
ATOM 9618 N N . SER I 1 126 ? 46.185 31.388 15.355 1.00 70.13 1701 SER I N 1
ATOM 9619 C CA . SER I 1 126 ? 46.088 32.102 16.623 1.00 69.94 1701 SER I CA 1
ATOM 9620 C C . SER I 1 126 ? 45.733 33.588 16.512 1.00 70.32 1701 SER I C 1
ATOM 9621 O O . SER I 1 126 ? 46.177 34.275 15.587 1.00 71.26 1701 SER I O 1
ATOM 9624 N N . PRO I 1 127 ? 44.923 34.102 17.460 1.00 50.34 1702 PRO I N 1
ATOM 9625 C CA . PRO I 1 127 ? 44.537 35.519 17.438 1.00 49.56 1702 PRO I CA 1
ATOM 9626 C C . PRO I 1 127 ? 45.689 36.348 17.999 1.00 49.03 1702 PRO I C 1
ATOM 9627 O O . PRO I 1 127 ? 45.629 37.571 18.068 1.00 49.78 1702 PRO I O 1
ATOM 9631 N N . ASN I 1 128 ? 46.747 35.652 18.391 1.00 40.20 1703 ASN I N 1
ATOM 9632 C CA . ASN I 1 128 ? 47.944 36.277 18.943 1.00 40.96 1703 ASN I CA 1
ATOM 9633 C C . ASN I 1 128 ? 48.757 36.968 17.846 1.00 40.85 1703 ASN I C 1
ATOM 9634 O O . ASN I 1 128 ? 48.686 36.597 16.676 1.00 40.84 1703 ASN I O 1
ATOM 9639 N N . SER I 1 129 ? 49.547 37.960 18.238 1.00 33.06 1704 SER I N 1
ATOM 9640 C CA . SER I 1 129 ? 50.345 38.720 17.292 1.00 36.05 1704 SER I CA 1
ATOM 9641 C C . SER I 1 129 ? 51.553 37.952 16.778 1.00 37.64 1704 SER I C 1
ATOM 9642 O O . SER I 1 129 ? 51.952 36.956 17.366 1.00 37.63 1704 SER I O 1
ATOM 9645 N N . GLU I 1 130 ? 52.126 38.437 15.678 1.00 47.90 1705 GLU I N 1
ATOM 9646 C CA . GLU I 1 130 ? 53.307 37.840 15.061 1.00 49.28 1705 GLU I CA 1
ATOM 9647 C C . GLU I 1 130 ? 54.396 37.688 16.111 1.00 49.20 1705 GLU I C 1
ATOM 9648 O O . GLU I 1 130 ? 54.842 36.583 16.407 1.00 49.45 1705 GLU I O 1
ATOM 9654 N N . THR I 1 131 ? 54.826 38.821 16.657 1.00 62.73 1706 THR I N 1
ATOM 9655 C CA . THR I 1 131 ? 55.877 38.861 17.669 1.00 61.49 1706 THR I CA 1
ATOM 9656 C C . THR I 1 131 ? 55.582 37.956 18.869 1.00 60.61 1706 THR I C 1
ATOM 9657 O O . THR I 1 131 ? 56.493 37.375 19.450 1.00 59.07 1706 THR I O 1
ATOM 9661 N N . GLU I 1 132 ? 54.311 37.835 19.239 1.00 54.22 1707 GLU I N 1
ATOM 9662 C CA . GLU I 1 132 ? 53.936 36.968 20.347 1.00 53.40 1707 GLU I CA 1
ATOM 9663 C C . GLU I 1 132 ? 54.221 35.539 19.908 1.00 53.31 1707 GLU I C 1
ATOM 9664 O O . GLU I 1 132 ? 54.983 34.819 20.550 1.00 53.48 1707 GLU I O 1
ATOM 9670 N N . ILE I 1 133 ? 53.606 35.143 18.796 1.00 52.82 1708 ILE I N 1
ATOM 9671 C CA . ILE I 1 133 ? 53.778 33.808 18.233 1.00 51.65 1708 ILE I CA 1
ATOM 9672 C C . ILE I 1 133 ? 55.244 33.504 17.911 1.00 51.47 1708 ILE I C 1
ATOM 9673 O O . ILE I 1 133 ? 55.737 32.400 18.151 1.00 50.85 1708 ILE I O 1
ATOM 9678 N N . LYS I 1 134 ? 55.935 34.491 17.365 1.00 45.29 1709 LYS I N 1
ATOM 9679 C CA . LYS I 1 134 ? 57.334 34.342 17.024 1.00 45.68 1709 LYS I CA 1
ATOM 9680 C C . LYS I 1 134 ? 58.093 33.962 18.298 1.00 46.61 1709 LYS I C 1
ATOM 9681 O O . LYS I 1 134 ? 58.787 32.943 18.329 1.00 46.17 1709 LYS I O 1
ATOM 9687 N N . GLU I 1 135 ? 57.942 34.774 19.348 1.00 66.14 1710 GLU I N 1
ATOM 9688 C CA . GLU I 1 135 ? 58.606 34.541 20.633 1.00 64.77 1710 GLU I CA 1
ATOM 9689 C C . GLU I 1 135 ? 58.178 33.224 21.262 1.00 62.67 1710 GLU I C 1
ATOM 9690 O O . GLU I 1 135 ? 59.000 32.488 21.798 1.00 63.18 1710 GLU I O 1
ATOM 9696 N N . PHE I 1 136 ? 56.884 32.940 21.217 1.00 48.41 1711 PHE I N 1
ATOM 9697 C CA . PHE I 1 136 ? 56.364 31.704 21.780 1.00 46.73 1711 PHE I CA 1
ATOM 9698 C C . PHE I 1 136 ? 57.112 30.514 21.198 1.00 47.89 1711 PHE I C 1
ATOM 9699 O O . PHE I 1 136 ? 57.598 29.657 21.930 1.00 48.57 1711 PHE I O 1
ATOM 9707 N N . ILE I 1 137 ? 57.209 30.466 19.874 1.00 54.36 1712 ILE I N 1
ATOM 9708 C CA . ILE I 1 137 ? 57.895 29.371 19.206 1.00 54.48 1712 ILE I CA 1
ATOM 9709 C C . ILE I 1 137 ? 59.368 29.233 19.578 1.00 54.71 1712 ILE I C 1
ATOM 9710 O O . ILE I 1 137 ? 59.836 28.116 19.785 1.00 54.43 1712 ILE I O 1
ATOM 9715 N N . ASP I 1 138 ? 60.103 30.342 19.658 1.00 47.54 1713 ASP I N 1
ATOM 9716 C CA . ASP I 1 138 ? 61.518 30.274 20.042 1.00 47.45 1713 ASP I CA 1
ATOM 9717 C C . ASP I 1 138 ? 61.565 29.565 21.391 1.00 46.45 1713 ASP I C 1
ATOM 9718 O O . ASP I 1 138 ? 62.497 28.818 21.684 1.00 45.00 1713 ASP I O 1
ATOM 9723 N N . PHE I 1 139 ? 60.539 29.814 22.203 1.00 46.61 1714 PHE I N 1
ATOM 9724 C CA . PHE I 1 139 ? 60.420 29.221 23.529 1.00 45.54 1714 PHE I CA 1
ATOM 9725 C C . PHE I 1 139 ? 60.225 27.722 23.410 1.00 44.42 1714 PHE I C 1
ATOM 9726 O O . PHE I 1 139 ? 60.919 26.935 24.049 1.00 43.38 1714 PHE I O 1
ATOM 9734 N N . VAL I 1 140 ? 59.259 27.342 22.586 1.00 39.08 1715 VAL I N 1
ATOM 9735 C CA . VAL I 1 140 ? 58.941 25.945 22.347 1.00 38.59 1715 VAL I CA 1
ATOM 9736 C C . VAL I 1 140 ? 60.137 25.200 21.760 1.00 39.35 1715 VAL I C 1
ATOM 9737 O O . VAL I 1 140 ? 60.338 24.022 22.045 1.00 38.89 1715 VAL I O 1
ATOM 9741 N N . SER I 1 141 ? 60.938 25.897 20.959 1.00 52.77 1716 SER I N 1
ATOM 9742 C CA . SER I 1 141 ? 62.116 25.296 20.340 1.00 54.84 1716 SER I CA 1
ATOM 9743 C C . SER I 1 141 ? 63.257 25.068 21.335 1.00 56.23 1716 SER I C 1
ATOM 9744 O O . SER I 1 141 ? 64.109 24.191 21.132 1.00 56.66 1716 SER I O 1
ATOM 9747 N N . LYS I 1 142 ? 63.275 25.862 22.405 1.00 42.42 1717 LYS I N 1
ATOM 9748 C CA . LYS I 1 142 ? 64.303 25.736 23.437 1.00 42.65 1717 LYS I CA 1
ATOM 9749 C C . LYS I 1 142 ? 63.755 24.815 24.528 1.00 41.81 1717 LYS I C 1
ATOM 9750 O O . LYS I 1 142 ? 64.494 24.320 25.382 1.00 40.45 1717 LYS I O 1
ATOM 9756 N N . ARG I 1 143 ? 62.453 24.564 24.467 1.00 66.63 1718 ARG I N 1
ATOM 9757 C CA . ARG I 1 143 ? 61.797 23.738 25.464 1.00 67.03 1718 ARG I CA 1
ATOM 9758 C C . ARG I 1 143 ? 61.589 22.280 25.096 1.00 66.39 1718 ARG I C 1
ATOM 9759 O O . ARG I 1 143 ? 61.971 21.408 25.872 1.00 65.31 1718 ARG I O 1
ATOM 9767 N N . CYS I 1 144 ? 60.965 21.999 23.948 1.00 75.32 1719 CYS I N 1
ATOM 9768 C CA . CYS I 1 144 ? 60.754 20.600 23.567 1.00 74.14 1719 CYS I CA 1
ATOM 9769 C C . CYS I 1 144 ? 62.095 19.874 23.634 1.00 71.89 1719 CYS I C 1
ATOM 9770 O O . CYS I 1 144 ? 63.070 20.286 23.002 1.00 71.57 1719 CYS I O 1
ATOM 9773 N N . PRO I 1 145 ? 62.155 18.778 24.408 1.00 49.10 1720 PRO I N 1
ATOM 9774 C CA . PRO I 1 145 ? 63.357 17.961 24.595 1.00 46.88 1720 PRO I CA 1
ATOM 9775 C C . PRO I 1 145 ? 63.972 17.449 23.292 1.00 45.62 1720 PRO I C 1
ATOM 9776 O O . PRO I 1 145 ? 65.194 17.502 23.106 1.00 43.64 1720 PRO I O 1
ATOM 9780 N N . ALA I 1 146 ? 63.123 16.949 22.396 1.00 29.82 1721 ALA I N 1
ATOM 9781 C CA . ALA I 1 146 ? 63.591 16.434 21.106 1.00 27.79 1721 ALA I CA 1
ATOM 9782 C C . ALA I 1 146 ? 64.438 17.479 20.391 1.00 28.21 1721 ALA I C 1
ATOM 9783 O O . ALA I 1 146 ? 65.582 17.220 20.025 1.00 28.59 1721 ALA I O 1
ATOM 9785 N N . HIS I 1 147 ? 63.864 18.665 20.205 1.00 31.99 1722 HIS I N 1
ATOM 9786 C CA . HIS I 1 147 ? 64.546 19.773 19.538 1.00 32.31 1722 HIS I CA 1
ATOM 9787 C C . HIS I 1 147 ? 65.852 20.102 20.270 1.00 32.67 1722 HIS I C 1
ATOM 9788 O O . HIS I 1 147 ? 66.881 20.358 19.649 1.00 31.76 1722 HIS I O 1
ATOM 9795 N N . ASN I 1 148 ? 65.812 20.070 21.594 1.00 26.09 1723 ASN I N 1
ATOM 9796 C CA . ASN I 1 148 ? 66.991 20.397 22.372 1.00 29.06 1723 ASN I CA 1
ATOM 9797 C C . ASN I 1 148 ? 68.094 19.384 22.143 1.00 29.16 1723 ASN I C 1
ATOM 9798 O O . ASN I 1 148 ? 69.279 19.733 22.071 1.00 27.37 1723 ASN I O 1
ATOM 9803 N N . THR I 1 149 ? 67.697 18.123 22.033 1.00 40.91 1724 THR I N 1
ATOM 9804 C CA . THR I 1 149 ? 68.646 17.045 21.805 1.00 41.35 1724 THR I CA 1
ATOM 9805 C C . THR I 1 149 ? 69.345 17.290 20.474 1.00 41.18 1724 THR I C 1
ATOM 9806 O O . THR I 1 149 ? 70.567 17.394 20.398 1.00 41.06 1724 THR I O 1
ATOM 9810 N N . LEU I 1 150 ? 68.535 17.393 19.430 1.00 36.47 1725 LEU I N 1
ATOM 9811 C CA . LEU I 1 150 ? 69.010 17.607 18.069 1.00 37.21 1725 LEU I CA 1
ATOM 9812 C C . LEU I 1 150 ? 69.713 18.936 17.832 1.00 38.78 1725 LEU I C 1
ATOM 9813 O O . LEU I 1 150 ? 70.537 19.059 16.919 1.00 37.48 1725 LEU I O 1
ATOM 9818 N N . GLN I 1 151 ? 69.382 19.928 18.649 1.00 42.86 1726 GLN I N 1
ATOM 9819 C CA . GLN I 1 151 ? 69.963 21.252 18.502 1.00 45.62 1726 GLN I CA 1
ATOM 9820 C C . GLN I 1 151 ? 71.481 21.271 18.591 1.00 46.43 1726 GLN I C 1
ATOM 9821 O O . GLN I 1 151 ? 72.129 22.120 17.983 1.00 46.77 1726 GLN I O 1
ATOM 9827 N N . GLY I 1 152 ? 72.056 20.329 19.327 1.00 50.30 1727 GLY I N 1
ATOM 9828 C CA . GLY I 1 152 ? 73.498 20.322 19.479 1.00 51.71 1727 GLY I CA 1
ATOM 9829 C C . GLY I 1 152 ? 74.286 19.452 18.519 1.00 53.87 1727 GLY I C 1
ATOM 9830 O O . GLY I 1 152 ? 75.491 19.261 18.724 1.00 54.60 1727 GLY I O 1
ATOM 9831 N N . VAL I 1 153 ? 73.642 18.939 17.469 1.00 49.65 1728 VAL I N 1
ATOM 9832 C CA . VAL I 1 153 ? 74.326 18.071 16.505 1.00 50.18 1728 VAL I CA 1
ATOM 9833 C C . VAL I 1 153 ? 75.491 18.749 15.749 1.00 50.44 1728 VAL I C 1
ATOM 9834 O O . VAL I 1 153 ? 76.647 18.302 15.856 1.00 50.07 1728 VAL I O 1
ATOM 9838 N N . SER I 1 154 ? 75.183 19.792 14.976 1.00 66.81 1729 SER I N 1
ATOM 9839 C CA . SER I 1 154 ? 76.188 20.568 14.230 1.00 66.94 1729 SER I CA 1
ATOM 9840 C C . SER I 1 154 ? 76.310 20.178 12.778 1.00 67.23 1729 SER I C 1
ATOM 9841 O O . SER I 1 154 ? 76.649 20.991 11.939 1.00 67.28 1729 SER I O 1
ATOM 9844 N N . GLN I 1 155 ? 76.037 18.923 12.480 1.00 66.35 1730 GLN I N 1
ATOM 9845 C CA . GLN I 1 155 ? 76.389 18.417 11.139 1.00 64.94 1730 GLN I CA 1
ATOM 9846 C C . GLN I 1 155 ? 74.961 18.435 10.588 1.00 63.22 1730 GLN I C 1
ATOM 9847 O O . GLN I 1 155 ? 74.690 18.062 9.439 1.00 63.83 1730 GLN I O 1
ATOM 9853 N N . LEU I 1 156 ? 74.057 18.887 11.453 1.00 44.91 1731 LEU I N 1
ATOM 9854 C CA . LEU I 1 156 ? 72.637 18.992 11.172 1.00 43.65 1731 LEU I CA 1
ATOM 9855 C C . LEU I 1 156 ? 72.275 20.441 11.392 1.00 44.02 1731 LEU I C 1
ATOM 9856 O O . LEU I 1 156 ? 72.786 21.087 12.305 1.00 44.72 1731 LEU I O 1
ATOM 9861 N N . LYS I 1 157 ? 71.407 20.953 10.531 1.00 46.20 1732 LYS I N 1
ATOM 9862 C CA . LYS I 1 157 ? 70.956 22.334 10.635 1.00 47.15 1732 LYS I CA 1
ATOM 9863 C C . LYS I 1 157 ? 69.430 22.391 10.670 1.00 46.31 1732 LYS I C 1
ATOM 9864 O O . LYS I 1 157 ? 68.761 22.093 9.684 1.00 46.23 1732 LYS I O 1
ATOM 9870 N N . ILE I 1 158 ? 68.871 22.764 11.813 1.00 48.60 1733 ILE I N 1
ATOM 9871 C CA . ILE I 1 158 ? 67.423 22.835 11.921 1.00 48.01 1733 ILE I CA 1
ATOM 9872 C C . ILE I 1 158 ? 66.919 24.192 11.494 1.00 48.03 1733 ILE I C 1
ATOM 9873 O O . ILE I 1 158 ? 67.380 25.214 11.981 1.00 49.22 1733 ILE I O 1
ATOM 9878 N N . ASN I 1 159 ? 65.966 24.202 10.581 1.00 47.29 1734 ASN I N 1
ATOM 9879 C CA . ASN I 1 159 ? 65.410 25.453 10.113 1.00 47.56 1734 ASN I CA 1
ATOM 9880 C C . ASN I 1 159 ? 63.962 25.517 10.582 1.00 47.66 1734 ASN I C 1
ATOM 9881 O O . ASN I 1 159 ? 63.207 24.545 10.459 1.00 46.86 1734 ASN I O 1
ATOM 9886 N N . VAL I 1 160 ? 63.589 26.656 11.157 1.00 54.65 1735 VAL I N 1
ATOM 9887 C CA . VAL I 1 160 ? 62.234 26.841 11.645 1.00 53.93 1735 VAL I CA 1
ATOM 9888 C C . VAL I 1 160 ? 61.615 28.030 10.969 1.00 54.45 1735 VAL I C 1
ATOM 9889 O O . VAL I 1 160 ? 62.274 29.036 10.710 1.00 54.83 1735 VAL I O 1
ATOM 9893 N N . ASN I 1 161 ? 60.335 27.898 10.681 1.00 38.15 1736 ASN I N 1
ATOM 9894 C CA . ASN I 1 161 ? 59.576 28.961 10.072 1.00 40.54 1736 ASN I CA 1
ATOM 9895 C C . ASN I 1 161 ? 58.156 28.652 10.481 1.00 40.79 1736 ASN I C 1
ATOM 9896 O O . ASN I 1 161 ? 57.828 27.507 10.803 1.00 40.70 1736 ASN I O 1
ATOM 9901 N N . VAL I 1 162 ? 57.314 29.672 10.486 1.00 35.79 1737 VAL I N 1
ATOM 9902 C CA . VAL I 1 162 ? 55.949 29.489 10.912 1.00 35.62 1737 VAL I CA 1
ATOM 9903 C C . VAL I 1 162 ? 55.004 30.253 10.034 1.00 35.09 1737 VAL I C 1
ATOM 9904 O O . VAL I 1 162 ? 55.397 31.181 9.342 1.00 37.06 1737 VAL I O 1
ATOM 9908 N N . THR I 1 163 ? 53.750 29.838 10.058 1.00 46.46 1738 THR I N 1
ATOM 9909 C CA . THR I 1 163 ? 52.718 30.490 9.293 1.00 46.09 1738 THR I CA 1
ATOM 9910 C C . THR I 1 163 ? 51.622 30.806 10.286 1.00 46.68 1738 THR I C 1
ATOM 9911 O O . THR I 1 163 ? 50.973 29.904 10.827 1.00 46.19 1738 THR I O 1
ATOM 9915 N N . LEU I 1 164 ? 51.445 32.098 10.538 1.00 70.63 1739 LEU I N 1
ATOM 9916 C CA . LEU I 1 164 ? 50.444 32.569 11.478 1.00 70.72 1739 LEU I CA 1
ATOM 9917 C C . LEU I 1 164 ? 49.165 32.902 10.732 1.00 71.39 1739 LEU I C 1
ATOM 9918 O O . LEU I 1 164 ? 49.139 33.811 9.906 1.00 73.08 1739 LEU I O 1
ATOM 9923 N N . VAL I 1 165 ? 48.103 32.167 11.036 1.00 52.82 1740 VAL I N 1
ATOM 9924 C CA . VAL I 1 165 ? 46.823 32.366 10.375 1.00 52.60 1740 VAL I CA 1
ATOM 9925 C C . VAL I 1 165 ? 45.762 32.880 11.331 1.00 53.57 1740 VAL I C 1
ATOM 9926 O O . VAL I 1 165 ? 45.297 32.153 12.212 1.00 53.67 1740 VAL I O 1
ATOM 9930 N N . HIS I 1 166 ? 45.377 34.137 11.148 1.00 62.60 1741 HIS I N 1
ATOM 9931 C CA . HIS I 1 166 ? 44.351 34.750 11.974 1.00 63.00 1741 HIS I CA 1
ATOM 9932 C C . HIS I 1 166 ? 42.983 34.377 11.414 1.00 64.18 1741 HIS I C 1
ATOM 9933 O O . HIS I 1 166 ? 42.016 34.245 12.203 1.00 65.67 1741 HIS I O 1
ATOM 9941 N N . GLY J 1 24 ? 77.436 17.888 -1.163 1.00 94.65 1799 GLY J N 1
ATOM 9942 C CA . GLY J 1 24 ? 77.660 16.404 -1.258 1.00 95.01 1799 GLY J CA 1
ATOM 9943 C C . GLY J 1 24 ? 76.438 15.636 -1.752 1.00 94.77 1799 GLY J C 1
ATOM 9944 O O . GLY J 1 24 ? 76.467 14.413 -1.904 1.00 95.75 1799 GLY J O 1
ATOM 9945 N N . HIS J 1 25 ? 75.354 16.357 -2.013 1.00 114.76 1800 HIS J N 1
ATOM 9946 C CA . HIS J 1 25 ? 74.111 15.750 -2.500 1.00 112.96 1800 HIS J CA 1
ATOM 9947 C C . HIS J 1 25 ? 73.413 14.892 -1.430 1.00 110.05 1800 HIS J C 1
ATOM 9948 O O . HIS J 1 25 ? 73.883 13.818 -1.058 1.00 109.75 1800 HIS J O 1
ATOM 9955 N N . MET J 1 26 ? 72.285 15.398 -0.941 1.00 85.19 1801 MET J N 1
ATOM 9956 C CA . MET J 1 26 ? 71.475 14.726 0.057 1.00 81.09 1801 MET J CA 1
ATOM 9957 C C . MET J 1 26 ? 70.415 13.935 -0.700 1.00 77.61 1801 MET J C 1
ATOM 9958 O O . MET J 1 26 ? 69.356 14.461 -1.033 1.00 77.33 1801 MET J O 1
ATOM 9963 N N . ASP J 1 27 ? 70.725 12.665 -0.958 1.00 55.19 1802 ASP J N 1
ATOM 9964 C CA . ASP J 1 27 ? 69.861 11.733 -1.691 1.00 51.26 1802 ASP J CA 1
ATOM 9965 C C . ASP J 1 27 ? 68.482 11.466 -1.064 1.00 48.60 1802 ASP J C 1
ATOM 9966 O O . ASP J 1 27 ? 67.440 11.498 -1.745 1.00 48.41 1802 ASP J O 1
ATOM 9971 N N . LYS J 1 28 ? 68.475 11.181 0.236 1.00 66.77 1803 LYS J N 1
ATOM 9972 C CA . LYS J 1 28 ? 67.232 10.869 0.935 1.00 62.95 1803 LYS J CA 1
ATOM 9973 C C . LYS J 1 28 ? 66.499 12.050 1.547 1.00 59.63 1803 LYS J C 1
ATOM 9974 O O . LYS J 1 28 ? 67.059 12.825 2.312 1.00 58.69 1803 LYS J O 1
ATOM 9980 N N . LYS J 1 29 ? 65.228 12.165 1.183 1.00 50.17 1804 LYS J N 1
ATOM 9981 C CA . LYS J 1 29 ? 64.363 13.228 1.669 1.00 48.02 1804 LYS J CA 1
ATOM 9982 C C . LYS J 1 29 ? 63.265 12.609 2.518 1.00 45.89 1804 LYS J C 1
ATOM 9983 O O . LYS J 1 29 ? 62.848 11.481 2.281 1.00 46.02 1804 LYS J O 1
ATOM 9989 N N . TYR J 1 30 ? 62.799 13.357 3.508 1.00 57.51 1805 TYR J N 1
ATOM 9990 C CA . TYR J 1 30 ? 61.734 12.892 4.377 1.00 54.30 1805 TYR J CA 1
ATOM 9991 C C . TYR J 1 30 ? 60.777 14.045 4.495 1.00 53.52 1805 TYR J C 1
ATOM 9992 O O . TYR J 1 30 ? 61.189 15.203 4.431 1.00 53.63 1805 TYR J O 1
ATOM 10001 N N . ASP J 1 31 ? 59.500 13.726 4.644 1.00 38.78 1806 ASP J N 1
ATOM 10002 C CA . ASP J 1 31 ? 58.475 14.742 4.780 1.00 39.43 1806 ASP J CA 1
ATOM 10003 C C . ASP J 1 31 ? 57.390 14.153 5.665 1.00 39.79 1806 ASP J C 1
ATOM 10004 O O . ASP J 1 31 ? 56.700 13.201 5.287 1.00 40.60 1806 ASP J O 1
ATOM 10009 N N . ILE J 1 32 ? 57.255 14.735 6.850 1.00 46.04 1807 ILE J N 1
ATOM 10010 C CA . ILE J 1 32 ? 56.283 14.293 7.831 1.00 44.66 1807 ILE J CA 1
ATOM 10011 C C . ILE J 1 32 ? 55.364 15.457 8.192 1.00 44.69 1807 ILE J C 1
ATOM 10012 O O . ILE J 1 32 ? 55.693 16.623 7.956 1.00 44.21 1807 ILE J O 1
ATOM 10017 N N . THR J 1 33 ? 54.200 15.134 8.737 1.00 56.78 1808 THR J N 1
ATOM 10018 C CA . THR J 1 33 ? 53.265 16.164 9.156 1.00 58.46 1808 THR J CA 1
ATOM 10019 C C . THR J 1 33 ? 52.522 15.682 10.387 1.00 58.76 1808 THR J C 1
ATOM 10020 O O . THR J 1 33 ? 51.979 14.576 10.411 1.00 58.82 1808 THR J O 1
ATOM 10024 N N . ALA J 1 34 ? 52.513 16.515 11.418 1.00 56.48 1809 ALA J N 1
ATOM 10025 C CA . ALA J 1 34 ? 51.839 16.173 12.655 1.00 56.82 1809 ALA J CA 1
ATOM 10026 C C . ALA J 1 34 ? 50.683 17.136 12.869 1.00 57.20 1809 ALA J C 1
ATOM 10027 O O . ALA J 1 34 ? 50.720 18.274 12.406 1.00 57.92 1809 ALA J O 1
ATOM 10029 N N . VAL J 1 35 ? 49.652 16.674 13.562 1.00 46.23 1810 VAL J N 1
ATOM 10030 C CA . VAL J 1 35 ? 48.494 17.512 13.829 1.00 47.17 1810 VAL J CA 1
ATOM 10031 C C . VAL J 1 35 ? 48.051 17.420 15.270 1.00 48.45 1810 VAL J C 1
ATOM 10032 O O . VAL J 1 35 ? 47.835 16.331 15.798 1.00 49.47 1810 VAL J O 1
ATOM 10036 N N . LEU J 1 36 ? 47.918 18.571 15.909 1.00 53.01 1811 LEU J N 1
ATOM 10037 C CA . LEU J 1 36 ? 47.464 18.597 17.283 1.00 54.45 1811 LEU J CA 1
ATOM 10038 C C . LEU J 1 36 ? 45.949 18.632 17.252 1.00 55.80 1811 LEU J C 1
ATOM 10039 O O . LEU J 1 36 ? 45.360 19.667 16.960 1.00 55.75 1811 LEU J O 1
ATOM 10044 N N . ASN J 1 37 ? 45.327 17.489 17.530 1.00 51.01 1812 ASN J N 1
ATOM 10045 C CA . ASN J 1 37 ? 43.868 17.374 17.545 1.00 53.75 1812 ASN J CA 1
ATOM 10046 C C . ASN J 1 37 ? 43.384 17.943 18.874 1.00 56.44 1812 ASN J C 1
ATOM 10047 O O . ASN J 1 37 ? 44.176 18.495 19.641 1.00 57.16 1812 ASN J O 1
ATOM 10052 N N . GLU J 1 38 ? 42.087 17.814 19.146 1.00 84.52 1813 GLU J N 1
ATOM 10053 C CA . GLU J 1 38 ? 41.552 18.257 20.424 1.00 87.22 1813 GLU J CA 1
ATOM 10054 C C . GLU J 1 38 ? 41.986 17.118 21.324 1.00 88.10 1813 GLU J C 1
ATOM 10055 O O . GLU J 1 38 ? 42.737 16.251 20.889 1.00 89.17 1813 GLU J O 1
ATOM 10061 N N . ASP J 1 39 ? 41.519 17.087 22.560 1.00 80.25 1814 ASP J N 1
ATOM 10062 C CA . ASP J 1 39 ? 41.927 16.020 23.471 1.00 80.34 1814 ASP J CA 1
ATOM 10063 C C . ASP J 1 39 ? 43.457 15.841 23.462 1.00 78.70 1814 ASP J C 1
ATOM 10064 O O . ASP J 1 39 ? 43.971 14.733 23.611 1.00 79.79 1814 ASP J O 1
ATOM 10069 N N . SER J 1 40 ? 44.166 16.955 23.288 1.00 65.35 1815 SER J N 1
ATOM 10070 C CA . SER J 1 40 ? 45.632 17.017 23.260 1.00 63.43 1815 SER J CA 1
ATOM 10071 C C . SER J 1 40 ? 46.386 15.880 22.561 1.00 61.02 1815 SER J C 1
ATOM 10072 O O . SER J 1 40 ? 47.614 15.777 22.680 1.00 60.89 1815 SER J O 1
ATOM 10075 N N . SER J 1 41 ? 45.665 15.037 21.831 1.00 62.50 1816 SER J N 1
ATOM 10076 C CA . SER J 1 41 ? 46.296 13.933 21.121 1.00 59.89 1816 SER J CA 1
ATOM 10077 C C . SER J 1 41 ? 46.827 14.446 19.789 1.00 57.82 1816 SER J C 1
ATOM 10078 O O . SER J 1 41 ? 46.293 15.392 19.218 1.00 57.97 1816 SER J O 1
ATOM 10081 N N . MET J 1 42 ? 47.878 13.814 19.292 1.00 57.98 1817 MET J N 1
ATOM 10082 C CA . MET J 1 42 ? 48.460 14.213 18.023 1.00 55.25 1817 MET J CA 1
ATOM 10083 C C . MET J 1 42 ? 48.441 13.055 17.018 1.00 55.32 1817 MET J C 1
ATOM 10084 O O . MET J 1 42 ? 48.537 11.885 17.393 1.00 54.48 1817 MET J O 1
ATOM 10089 N N . THR J 1 43 ? 48.283 13.393 15.744 1.00 41.16 1818 THR J N 1
ATOM 10090 C CA . THR J 1 43 ? 48.271 12.400 14.683 1.00 41.98 1818 THR J CA 1
ATOM 10091 C C . THR J 1 43 ? 49.298 12.825 13.641 1.00 42.00 1818 THR J C 1
ATOM 10092 O O . THR J 1 43 ? 49.160 13.876 13.017 1.00 42.01 1818 THR J O 1
ATOM 10096 N N . ALA J 1 44 ? 50.342 12.027 13.472 1.00 48.15 1819 ALA J N 1
ATOM 10097 C CA . ALA J 1 44 ? 51.358 12.338 12.475 1.00 49.41 1819 ALA J CA 1
ATOM 10098 C C . ALA J 1 44 ? 50.987 11.599 11.187 1.00 50.33 1819 ALA J C 1
ATOM 10099 O O . ALA J 1 44 ? 50.258 10.603 11.225 1.00 50.65 1819 ALA J O 1
ATOM 10101 N N . ILE J 1 45 ? 51.489 12.084 10.056 1.00 63.50 1820 ILE J N 1
ATOM 10102 C CA . ILE J 1 45 ? 51.192 11.471 8.769 1.00 65.08 1820 ILE J CA 1
ATOM 10103 C C . ILE J 1 45 ? 52.429 11.286 7.896 1.00 66.16 1820 ILE J C 1
ATOM 10104 O O . ILE J 1 45 ? 53.193 12.234 7.660 1.00 65.54 1820 ILE J O 1
ATOM 10109 N N . SER J 1 46 ? 52.619 10.054 7.432 1.00 47.15 1821 SER J N 1
ATOM 10110 C CA . SER J 1 46 ? 53.726 9.715 6.538 1.00 49.86 1821 SER J CA 1
ATOM 10111 C C . SER J 1 46 ? 53.115 9.007 5.338 1.00 51.64 1821 SER J C 1
ATOM 10112 O O . SER J 1 46 ? 52.620 7.886 5.472 1.00 50.78 1821 SER J O 1
ATOM 10115 N N . ASP J 1 47 ? 53.153 9.661 4.176 1.00 71.32 1822 ASP J N 1
ATOM 10116 C CA . ASP J 1 47 ? 52.579 9.107 2.956 1.00 73.16 1822 ASP J CA 1
ATOM 10117 C C . ASP J 1 47 ? 51.167 8.646 3.281 1.00 74.68 1822 ASP J C 1
ATOM 10118 O O . ASP J 1 47 ? 50.370 9.438 3.765 1.00 75.66 1822 ASP J O 1
ATOM 10123 N N . GLN J 1 48 ? 50.847 7.384 3.017 1.00 67.12 1823 GLN J N 1
ATOM 10124 C CA . GLN J 1 48 ? 49.506 6.887 3.325 1.00 67.28 1823 GLN J CA 1
ATOM 10125 C C . GLN J 1 48 ? 49.370 6.187 4.678 1.00 66.01 1823 GLN J C 1
ATOM 10126 O O . GLN J 1 48 ? 48.433 5.424 4.892 1.00 65.05 1823 GLN J O 1
ATOM 10132 N N . PHE J 1 49 ? 50.294 6.461 5.591 1.00 72.72 1824 PHE J N 1
ATOM 10133 C CA . PHE J 1 49 ? 50.265 5.865 6.922 1.00 71.72 1824 PHE J CA 1
ATOM 10134 C C . PHE J 1 49 ? 49.997 6.905 8.001 1.00 70.99 1824 PHE J C 1
ATOM 10135 O O . PHE J 1 49 ? 50.275 8.087 7.805 1.00 71.18 1824 PHE J O 1
ATOM 10143 N N . GLN J 1 50 ? 49.479 6.461 9.144 1.00 51.88 1825 GLN J N 1
ATOM 10144 C CA . GLN J 1 50 ? 49.178 7.367 10.240 1.00 50.50 1825 GLN J CA 1
ATOM 10145 C C . GLN J 1 50 ? 49.520 6.767 11.575 1.00 49.45 1825 GLN J C 1
ATOM 10146 O O . GLN J 1 50 ? 49.406 5.556 11.778 1.00 50.08 1825 GLN J O 1
ATOM 10152 N N . ILE J 1 51 ? 49.949 7.633 12.483 1.00 59.64 1826 ILE J N 1
ATOM 10153 C CA . ILE J 1 51 ? 50.295 7.245 13.840 1.00 58.10 1826 ILE J CA 1
ATOM 10154 C C . ILE J 1 51 ? 49.680 8.292 14.757 1.00 57.62 1826 ILE J C 1
ATOM 10155 O O . ILE J 1 51 ? 49.682 9.479 14.423 1.00 57.51 1826 ILE J O 1
ATOM 10160 N N . THR J 1 52 ? 49.126 7.857 15.886 1.00 59.63 1827 THR J N 1
ATOM 10161 C CA . THR J 1 52 ? 48.550 8.798 16.842 1.00 58.74 1827 THR J CA 1
ATOM 10162 C C . THR J 1 52 ? 49.467 8.825 18.062 1.00 58.30 1827 THR J C 1
ATOM 10163 O O . THR J 1 52 ? 49.690 7.793 18.696 1.00 59.48 1827 THR J O 1
ATOM 10167 N N . LEU J 1 53 ? 50.010 10.003 18.370 1.00 55.03 1828 LEU J N 1
ATOM 10168 C CA . LEU J 1 53 ? 50.924 10.167 19.495 1.00 54.64 1828 LEU J CA 1
ATOM 10169 C C . LEU J 1 53 ? 50.326 11.037 20.583 1.00 55.44 1828 LEU J C 1
ATOM 10170 O O . LEU J 1 53 ? 49.748 12.086 20.310 1.00 55.98 1828 LEU J O 1
ATOM 10175 N N . ASP J 1 54 ? 50.498 10.608 21.825 1.00 51.34 1829 ASP J N 1
ATOM 10176 C CA . ASP J 1 54 ? 49.954 11.332 22.953 1.00 51.60 1829 ASP J CA 1
ATOM 10177 C C . ASP J 1 54 ? 51.038 11.677 23.943 1.00 51.72 1829 ASP J C 1
ATOM 10178 O O . ASP J 1 54 ? 52.001 10.935 24.098 1.00 51.62 1829 ASP J O 1
ATOM 10183 N N . ALA J 1 55 ? 50.876 12.805 24.620 1.00 43.04 1830 ALA J N 1
ATOM 10184 C CA . ALA J 1 55 ? 51.849 13.228 25.619 1.00 45.47 1830 ALA J CA 1
ATOM 10185 C C . ALA J 1 55 ? 51.252 13.047 27.005 1.00 47.40 1830 ALA J C 1
ATOM 10186 O O . ALA J 1 55 ? 51.920 13.269 28.012 1.00 47.58 1830 ALA J O 1
ATOM 10188 N N . ARG J 1 56 ? 49.985 12.650 27.049 1.00 75.03 1831 ARG J N 1
ATOM 10189 C CA . ARG J 1 56 ? 49.295 12.428 28.313 1.00 79.29 1831 ARG J CA 1
ATOM 10190 C C . ARG J 1 56 ? 49.934 11.234 29.020 1.00 80.86 1831 ARG J C 1
ATOM 10191 O O . ARG J 1 56 ? 50.578 10.396 28.382 1.00 81.19 1831 ARG J O 1
ATOM 10199 N N . PRO J 1 57 ? 49.765 11.141 30.351 1.00 63.50 1832 PRO J N 1
ATOM 10200 C CA . PRO J 1 57 ? 50.340 10.023 31.107 1.00 64.74 1832 PRO J CA 1
ATOM 10201 C C . PRO J 1 57 ? 49.670 8.708 30.725 1.00 65.90 1832 PRO J C 1
ATOM 10202 O O . PRO J 1 57 ? 48.600 8.709 30.116 1.00 65.91 1832 PRO J O 1
ATOM 10206 N N . LYS J 1 58 ? 50.304 7.594 31.084 1.00 93.13 1833 LYS J N 1
ATOM 10207 C CA . LYS J 1 58 ? 49.778 6.262 30.781 1.00 94.65 1833 LYS J CA 1
ATOM 10208 C C . LYS J 1 58 ? 48.255 6.160 30.889 1.00 95.74 1833 LYS J C 1
ATOM 10209 O O . LYS J 1 58 ? 47.580 5.746 29.949 1.00 95.41 1833 LYS J O 1
ATOM 10215 N N . HIS J 1 59 ? 47.734 6.548 32.049 1.00 100.56 1834 HIS J N 1
ATOM 10216 C CA . HIS J 1 59 ? 46.306 6.500 32.368 1.00 102.11 1834 HIS J CA 1
ATOM 10217 C C . HIS J 1 59 ? 45.400 7.165 31.342 1.00 102.99 1834 HIS J C 1
ATOM 10218 O O . HIS J 1 59 ? 44.449 6.556 30.857 1.00 103.82 1834 HIS J O 1
ATOM 10225 N N . THR J 1 60 ? 45.686 8.425 31.031 1.00 111.24 1835 THR J N 1
ATOM 10226 C CA . THR J 1 60 ? 44.879 9.165 30.076 1.00 111.11 1835 THR J CA 1
ATOM 10227 C C . THR J 1 60 ? 45.103 8.708 28.658 1.00 110.96 1835 THR J C 1
ATOM 10228 O O . THR J 1 60 ? 44.139 8.487 27.942 1.00 110.89 1835 THR J O 1
ATOM 10232 N N . ALA J 1 61 ? 46.370 8.547 28.192 1.00 96.12 1836 ALA J N 1
ATOM 10233 C CA . ALA J 1 61 ? 46.932 8.177 26.822 1.00 95.19 1836 ALA J CA 1
ATOM 10234 C C . ALA J 1 61 ? 46.090 7.496 25.677 1.00 95.20 1836 ALA J C 1
ATOM 10235 O O . ALA J 1 61 ? 45.089 6.847 25.966 1.00 95.32 1836 ALA J O 1
ATOM 10237 N N . LYS J 1 62 ? 46.541 7.654 24.376 1.00 68.29 1837 LYS J N 1
ATOM 10238 C CA . LYS J 1 62 ? 45.931 7.045 23.156 1.00 68.14 1837 LYS J CA 1
ATOM 10239 C C . LYS J 1 62 ? 46.977 6.639 22.088 1.00 67.42 1837 LYS J C 1
ATOM 10240 O O . LYS J 1 62 ? 46.594 6.167 21.022 1.00 68.41 1837 LYS J O 1
ATOM 10246 N N . GLY J 1 63 ? 48.258 6.792 22.358 1.00 46.68 1838 GLY J N 1
ATOM 10247 C CA . GLY J 1 63 ? 49.347 6.407 21.480 1.00 44.06 1838 GLY J CA 1
ATOM 10248 C C . GLY J 1 63 ? 50.651 6.772 22.166 1.00 42.76 1838 GLY J C 1
ATOM 10249 O O . GLY J 1 63 ? 50.640 7.380 23.236 1.00 43.17 1838 GLY J O 1
ATOM 10250 N N . PHE J 1 64 ? 51.760 6.381 21.547 1.00 51.91 1839 PHE J N 1
ATOM 10251 C CA . PHE J 1 64 ? 53.104 6.646 22.031 1.00 50.09 1839 PHE J CA 1
ATOM 10252 C C . PHE J 1 64 ? 53.264 8.077 22.513 1.00 48.83 1839 PHE J C 1
ATOM 10253 O O . PHE J 1 64 ? 52.468 8.951 22.181 1.00 49.20 1839 PHE J O 1
ATOM 10261 N N . GLY J 1 65 ? 54.303 8.308 23.301 1.00 58.63 1840 GLY J N 1
ATOM 10262 C CA . GLY J 1 65 ? 54.576 9.649 23.755 1.00 57.83 1840 GLY J CA 1
ATOM 10263 C C . GLY J 1 65 ? 55.497 10.133 22.660 1.00 58.17 1840 GLY J C 1
ATOM 10264 O O . GLY J 1 65 ? 56.011 9.305 21.898 1.00 59.07 1840 GLY J O 1
ATOM 10265 N N . PRO J 1 66 ? 55.714 11.447 22.524 1.00 57.09 1841 PRO J N 1
ATOM 10266 C CA . PRO J 1 66 ? 56.611 11.931 21.467 1.00 54.67 1841 PRO J CA 1
ATOM 10267 C C . PRO J 1 66 ? 57.943 11.165 21.469 1.00 52.74 1841 PRO J C 1
ATOM 10268 O O . PRO J 1 66 ? 58.199 10.346 20.588 1.00 53.35 1841 PRO J O 1
ATOM 10272 N N . LEU J 1 67 ? 58.772 11.425 22.474 1.00 37.27 1842 LEU J N 1
ATOM 10273 C CA . LEU J 1 67 ? 60.066 10.771 22.602 1.00 36.82 1842 LEU J CA 1
ATOM 10274 C C . LEU J 1 67 ? 60.026 9.243 22.486 1.00 36.44 1842 LEU J C 1
ATOM 10275 O O . LEU J 1 67 ? 61.008 8.621 22.068 1.00 36.30 1842 LEU J O 1
ATOM 10280 N N . ALA J 1 68 ? 58.914 8.630 22.878 1.00 41.88 1843 ALA J N 1
ATOM 10281 C CA . ALA J 1 68 ? 58.806 7.183 22.767 1.00 41.72 1843 ALA J CA 1
ATOM 10282 C C . ALA J 1 68 ? 58.964 6.916 21.276 1.00 41.97 1843 ALA J C 1
ATOM 10283 O O . ALA J 1 68 ? 59.829 6.145 20.842 1.00 42.31 1843 ALA J O 1
ATOM 10285 N N . ALA J 1 69 ? 58.128 7.600 20.503 1.00 43.27 1844 ALA J N 1
ATOM 10286 C CA . ALA J 1 69 ? 58.129 7.491 19.056 1.00 43.00 1844 ALA J CA 1
ATOM 10287 C C . ALA J 1 69 ? 59.493 7.856 18.462 1.00 42.57 1844 ALA J C 1
ATOM 10288 O O . ALA J 1 69 ? 59.918 7.288 17.460 1.00 43.06 1844 ALA J O 1
ATOM 10290 N N . LEU J 1 70 ? 60.186 8.801 19.079 1.00 37.61 1845 LEU J N 1
ATOM 10291 C CA . LEU J 1 70 ? 61.475 9.193 18.549 1.00 37.46 1845 LEU J CA 1
ATOM 10292 C C . LEU J 1 70 ? 62.492 8.104 18.835 1.00 37.07 1845 LEU J C 1
ATOM 10293 O O . LEU J 1 70 ? 63.319 7.792 17.982 1.00 38.02 1845 LEU J O 1
ATOM 10298 N N . LEU J 1 71 ? 62.432 7.516 20.026 1.00 41.35 1846 LEU J N 1
ATOM 10299 C CA . LEU J 1 71 ? 63.370 6.446 20.361 1.00 41.00 1846 LEU J CA 1
ATOM 10300 C C . LEU J 1 71 ? 63.050 5.197 19.534 1.00 40.69 1846 LEU J C 1
ATOM 10301 O O . LEU J 1 71 ? 63.935 4.409 19.216 1.00 39.58 1846 LEU J O 1
ATOM 10306 N N . SER J 1 72 ? 61.780 5.030 19.182 1.00 37.71 1847 SER J N 1
ATOM 10307 C CA . SER J 1 72 ? 61.369 3.900 18.355 1.00 39.39 1847 SER J CA 1
ATOM 10308 C C . SER J 1 72 ? 61.918 4.091 16.943 1.00 40.30 1847 SER J C 1
ATOM 10309 O O . SER J 1 72 ? 62.280 3.125 16.271 1.00 41.75 1847 SER J O 1
ATOM 10312 N N . GLY J 1 73 ? 61.958 5.342 16.491 1.00 31.09 1848 GLY J N 1
ATOM 10313 C CA . GLY J 1 73 ? 62.483 5.619 15.172 1.00 30.97 1848 GLY J CA 1
ATOM 10314 C C . GLY J 1 73 ? 63.943 5.234 15.214 1.00 31.05 1848 GLY J C 1
ATOM 10315 O O . GLY J 1 73 ? 64.420 4.466 14.378 1.00 32.47 1848 GLY J O 1
ATOM 10316 N N . LEU J 1 74 ? 64.651 5.759 16.210 1.00 35.40 1849 LEU J N 1
ATOM 10317 C CA . LEU J 1 74 ? 66.065 5.470 16.384 1.00 35.98 1849 LEU J CA 1
ATOM 10318 C C . LEU J 1 74 ? 66.243 3.961 16.271 1.00 38.03 1849 LEU J C 1
ATOM 10319 O O . LEU J 1 74 ? 67.113 3.481 15.547 1.00 39.87 1849 LEU J O 1
ATOM 10324 N N . ALA J 1 75 ? 65.400 3.219 16.984 1.00 32.58 1850 ALA J N 1
ATOM 10325 C CA . ALA J 1 75 ? 65.478 1.772 16.991 1.00 33.12 1850 ALA J CA 1
ATOM 10326 C C . ALA J 1 75 ? 65.309 1.226 15.593 1.00 33.48 1850 ALA J C 1
ATOM 10327 O O . ALA J 1 75 ? 66.212 0.589 15.056 1.00 32.69 1850 ALA J O 1
ATOM 10329 N N . ALA J 1 76 ? 64.153 1.484 14.998 1.00 39.77 1851 ALA J N 1
ATOM 10330 C CA . ALA J 1 76 ? 63.868 0.998 13.657 1.00 41.77 1851 ALA J CA 1
ATOM 10331 C C . ALA J 1 76 ? 65.050 1.214 12.725 1.00 42.52 1851 ALA J C 1
ATOM 10332 O O . ALA J 1 76 ? 65.407 0.316 11.961 1.00 43.51 1851 ALA J O 1
ATOM 10334 N N . CYS J 1 77 ? 65.653 2.397 12.782 1.00 38.93 1852 CYS J N 1
ATOM 10335 C CA . CYS J 1 77 ? 66.799 2.682 11.934 1.00 40.49 1852 CYS J CA 1
ATOM 10336 C C . CYS J 1 77 ? 67.889 1.681 12.293 1.00 39.87 1852 CYS J C 1
ATOM 10337 O O . CYS J 1 77 ? 68.451 1.030 11.418 1.00 40.25 1852 CYS J O 1
ATOM 10340 N N . GLU J 1 78 ? 68.171 1.552 13.586 1.00 38.09 1853 GLU J N 1
ATOM 10341 C CA . GLU J 1 78 ? 69.186 0.628 14.069 1.00 37.32 1853 GLU J CA 1
ATOM 10342 C C . GLU J 1 78 ? 69.009 -0.781 13.479 1.00 36.95 1853 GLU J C 1
ATOM 10343 O O . GLU J 1 78 ? 69.943 -1.361 12.908 1.00 35.62 1853 GLU J O 1
ATOM 10349 N N . LEU J 1 79 ? 67.805 -1.324 13.624 1.00 47.10 1854 LEU J N 1
ATOM 10350 C CA . LEU J 1 79 ? 67.492 -2.650 13.114 1.00 47.00 1854 LEU J CA 1
ATOM 10351 C C . LEU J 1 79 ? 67.630 -2.666 11.601 1.00 47.98 1854 LEU J C 1
ATOM 10352 O O . LEU J 1 79 ? 68.311 -3.515 11.033 1.00 49.03 1854 LEU J O 1
ATOM 10357 N N . ALA J 1 80 ? 66.986 -1.705 10.957 1.00 40.39 1855 ALA J N 1
ATOM 10358 C CA . ALA J 1 80 ? 67.002 -1.596 9.507 1.00 39.51 1855 ALA J CA 1
ATOM 10359 C C . ALA J 1 80 ? 68.373 -1.662 8.843 1.00 40.45 1855 ALA J C 1
ATOM 10360 O O . ALA J 1 80 ? 68.556 -2.397 7.865 1.00 41.03 1855 ALA J O 1
ATOM 10362 N N . THR J 1 81 ? 69.329 -0.893 9.358 1.00 42.39 1856 THR J N 1
ATOM 10363 C CA . THR J 1 81 ? 70.661 -0.858 8.767 1.00 42.73 1856 THR J CA 1
ATOM 10364 C C . THR J 1 81 ? 71.480 -2.101 9.094 1.00 43.59 1856 THR J C 1
ATOM 10365 O O . THR J 1 81 ? 72.428 -2.451 8.374 1.00 44.24 1856 THR J O 1
ATOM 10369 N N . ALA J 1 82 ? 71.112 -2.774 10.178 1.00 53.63 1857 ALA J N 1
ATOM 10370 C CA . ALA J 1 82 ? 71.805 -3.990 10.565 1.00 52.71 1857 ALA J CA 1
ATOM 10371 C C . ALA J 1 82 ? 71.358 -5.011 9.540 1.00 52.94 1857 ALA J C 1
ATOM 10372 O O . ALA J 1 82 ? 72.170 -5.667 8.896 1.00 53.50 1857 ALA J O 1
ATOM 10374 N N . ASN J 1 83 ? 70.044 -5.112 9.386 1.00 48.94 1858 ASN J N 1
ATOM 10375 C CA . ASN J 1 83 ? 69.439 -6.042 8.449 1.00 49.53 1858 ASN J CA 1
ATOM 10376 C C . ASN J 1 83 ? 69.937 -5.789 7.026 1.00 51.80 1858 ASN J C 1
ATOM 10377 O O . ASN J 1 83 ? 69.833 -6.658 6.160 1.00 53.55 1858 ASN J O 1
ATOM 10382 N N . LEU J 1 84 ? 70.498 -4.606 6.786 1.00 44.35 1859 LEU J N 1
ATOM 10383 C CA . LEU J 1 84 ? 71.021 -4.268 5.464 1.00 44.20 1859 LEU J CA 1
ATOM 10384 C C . LEU J 1 84 ? 72.516 -4.523 5.364 1.00 43.42 1859 LEU J C 1
ATOM 10385 O O . LEU J 1 84 ? 73.002 -5.008 4.343 1.00 45.63 1859 LEU J O 1
ATOM 10390 N N . MET J 1 85 ? 73.250 -4.177 6.410 1.00 38.97 1860 MET J N 1
ATOM 10391 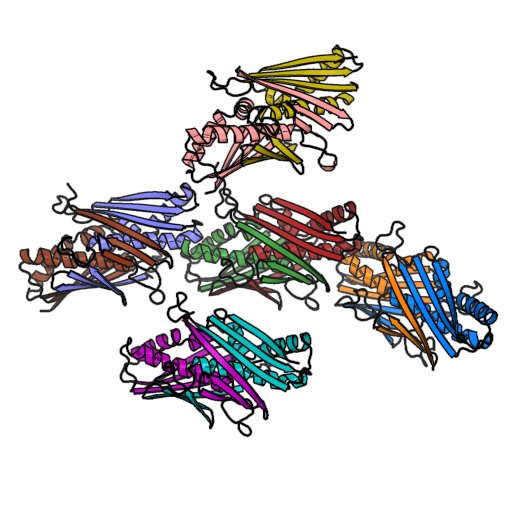C CA . MET J 1 85 ? 74.687 -4.392 6.384 1.00 40.12 1860 MET J CA 1
ATOM 10392 C C . MET J 1 85 ? 75.008 -5.862 6.653 1.00 41.83 1860 MET J C 1
ATOM 10393 O O . MET J 1 85 ? 76.139 -6.300 6.467 1.00 41.93 1860 MET J O 1
ATOM 10398 N N . ALA J 1 86 ? 74.008 -6.623 7.082 1.00 49.60 1861 ALA J N 1
ATOM 10399 C CA . ALA J 1 86 ? 74.210 -8.031 7.388 1.00 49.88 1861 ALA J CA 1
ATOM 10400 C C . ALA J 1 86 ? 74.868 -8.789 6.241 1.00 50.90 1861 ALA J C 1
ATOM 10401 O O . ALA J 1 86 ? 75.933 -9.385 6.409 1.00 51.86 1861 ALA J O 1
ATOM 10403 N N . PRO J 1 87 ? 74.243 -8.772 5.053 1.00 27.94 1862 PRO J N 1
ATOM 10404 C CA . PRO J 1 87 ? 74.773 -9.467 3.884 1.00 27.43 1862 PRO J CA 1
ATOM 10405 C C . PRO J 1 87 ? 76.258 -9.250 3.687 1.00 28.57 1862 PRO J C 1
ATOM 10406 O O . PRO J 1 87 ? 77.027 -10.197 3.675 1.00 29.69 1862 PRO J O 1
ATOM 10410 N N . ALA J 1 88 ? 76.656 -7.992 3.546 1.00 47.20 1863 ALA J N 1
ATOM 10411 C CA . ALA J 1 88 ? 78.055 -7.643 3.329 1.00 48.23 1863 ALA J CA 1
ATOM 10412 C C . ALA J 1 88 ? 78.967 -8.076 4.461 1.00 49.18 1863 ALA J C 1
ATOM 10413 O O . ALA J 1 88 ? 80.184 -8.155 4.293 1.00 50.28 1863 ALA J O 1
ATOM 10415 N N . LYS J 1 89 ? 78.385 -8.363 5.615 1.00 69.08 1864 LYS J N 1
ATOM 10416 C CA . LYS J 1 89 ? 79.191 -8.767 6.751 1.00 69.37 1864 LYS J CA 1
ATOM 10417 C C . LYS J 1 89 ? 79.156 -10.265 7.052 1.00 69.41 1864 LYS J C 1
ATOM 10418 O O . LYS J 1 89 ? 79.757 -10.740 8.018 1.00 68.90 1864 LYS J O 1
ATOM 10424 N N . MET J 1 90 ? 78.469 -11.009 6.196 1.00 81.43 1865 MET J N 1
ATOM 10425 C CA . MET J 1 90 ? 78.381 -12.451 6.344 1.00 80.77 1865 MET J CA 1
ATOM 10426 C C . MET J 1 90 ? 77.809 -12.823 7.697 1.00 81.08 1865 MET J C 1
ATOM 10427 O O . MET J 1 90 ? 78.101 -13.888 8.241 1.00 82.89 1865 MET J O 1
ATOM 10432 N N . ILE J 1 91 ? 76.994 -11.921 8.233 1.00 50.99 1866 ILE J N 1
ATOM 10433 C CA . ILE J 1 91 ? 76.327 -12.134 9.511 1.00 49.68 1866 ILE J CA 1
ATOM 10434 C C . ILE J 1 91 ? 74.906 -12.577 9.203 1.00 50.63 1866 ILE J C 1
ATOM 10435 O O . ILE J 1 91 ? 74.200 -11.911 8.448 1.00 50.59 1866 ILE J O 1
ATOM 10440 N N . THR J 1 92 ? 74.486 -13.707 9.758 1.00 62.92 1867 THR J N 1
ATOM 10441 C CA . THR J 1 92 ? 73.123 -14.151 9.522 1.00 62.80 1867 THR J CA 1
ATOM 10442 C C . THR J 1 92 ? 72.378 -13.874 10.826 1.00 65.11 1867 THR J C 1
ATOM 10443 O O . THR J 1 92 ? 72.883 -14.143 11.916 1.00 66.05 1867 THR J O 1
ATOM 10447 N N . ILE J 1 93 ? 71.188 -13.303 10.698 1.00 54.19 1868 ILE J N 1
ATOM 10448 C CA . ILE J 1 93 ? 70.374 -12.922 11.844 1.00 53.58 1868 ILE J CA 1
ATOM 10449 C C . ILE J 1 93 ? 69.023 -13.623 11.846 1.00 55.50 1868 ILE J C 1
ATOM 10450 O O . ILE J 1 93 ? 68.186 -13.358 10.981 1.00 55.42 1868 ILE J O 1
ATOM 10455 N N . ASN J 1 94 ? 68.796 -14.493 12.825 1.00 53.39 1869 ASN J N 1
ATOM 10456 C CA . ASN J 1 94 ? 67.526 -15.202 12.905 1.00 54.94 1869 ASN J CA 1
ATOM 10457 C C . ASN J 1 94 ? 66.514 -14.382 13.688 1.00 56.67 1869 ASN J C 1
ATOM 10458 O O . ASN J 1 94 ? 65.314 -14.407 13.395 1.00 55.74 1869 ASN J O 1
ATOM 10463 N N . LYS J 1 95 ? 67.005 -13.662 14.693 1.00 51.72 1870 LYS J N 1
ATOM 10464 C CA . LYS J 1 95 ? 66.147 -12.814 15.509 1.00 52.33 1870 LYS J CA 1
ATOM 10465 C C . LYS J 1 95 ? 66.888 -11.533 15.845 1.00 51.62 1870 LYS J C 1
ATOM 10466 O O . LYS J 1 95 ? 68.067 -11.552 16.224 1.00 50.11 1870 LYS J O 1
ATOM 10472 N N . LEU J 1 96 ? 66.190 -10.416 15.692 1.00 56.44 1871 LEU J N 1
ATOM 10473 C CA . LEU J 1 96 ? 66.792 -9.132 15.972 1.00 55.87 1871 LEU J CA 1
ATOM 10474 C C . LEU J 1 96 ? 65.793 -8.224 16.649 1.00 55.79 1871 LEU J C 1
ATOM 10475 O O . LEU J 1 96 ? 64.702 -7.982 16.126 1.00 55.81 1871 LEU J O 1
ATOM 10480 N N . LEU J 1 97 ? 66.163 -7.732 17.827 1.00 54.97 1872 LEU J N 1
ATOM 10481 C CA . LEU J 1 97 ? 65.302 -6.822 18.570 1.00 53.75 1872 LEU J CA 1
ATOM 10482 C C . LEU J 1 97 ? 66.154 -5.886 19.409 1.00 51.43 1872 LEU J C 1
ATOM 10483 O O . LEU J 1 97 ? 67.230 -6.264 19.893 1.00 49.76 1872 LEU J O 1
ATOM 10488 N N . MET J 1 98 ? 65.680 -4.654 19.555 1.00 56.45 1873 MET J N 1
ATOM 10489 C CA . MET J 1 98 ? 66.405 -3.667 20.333 1.00 55.95 1873 MET J CA 1
ATOM 10490 C C . MET J 1 98 ? 65.550 -3.022 21.404 1.00 55.71 1873 MET J C 1
ATOM 10491 O O . MET J 1 98 ? 64.382 -2.679 21.181 1.00 54.88 1873 MET J O 1
ATOM 10496 N N . ASN J 1 99 ? 66.152 -2.884 22.580 1.00 57.57 1874 ASN J N 1
ATOM 10497 C CA . ASN J 1 99 ? 65.505 -2.249 23.710 1.00 56.57 1874 ASN J CA 1
ATOM 10498 C C . ASN J 1 99 ? 66.265 -0.955 23.914 1.00 55.21 1874 ASN J C 1
ATOM 10499 O O . ASN J 1 99 ? 67.485 -0.951 24.079 1.00 54.27 1874 ASN J O 1
ATOM 10504 N N . VAL J 1 100 ? 65.529 0.146 23.870 1.00 53.07 1875 VAL J N 1
ATOM 10505 C CA . VAL J 1 100 ? 66.111 1.466 24.026 1.00 52.50 1875 VAL J CA 1
ATOM 10506 C C . VAL J 1 100 ? 65.529 2.136 25.264 1.00 51.87 1875 VAL J C 1
ATOM 10507 O O . VAL J 1 100 ? 64.335 1.995 25.557 1.00 51.95 1875 VAL J O 1
ATOM 10511 N N . THR J 1 101 ? 66.385 2.834 26.003 1.00 45.43 1876 THR J N 1
ATOM 10512 C CA . THR J 1 101 ? 65.946 3.571 27.183 1.00 47.60 1876 THR J CA 1
ATOM 10513 C C . THR J 1 101 ? 66.692 4.887 27.215 1.00 48.19 1876 THR J C 1
ATOM 10514 O O . THR J 1 101 ? 67.899 4.930 26.987 1.00 48.83 1876 THR J O 1
ATOM 10518 N N . GLY J 1 102 ? 65.965 5.962 27.484 1.00 58.27 1877 GLY J N 1
ATOM 10519 C CA . GLY J 1 102 ? 66.583 7.272 27.543 1.00 58.92 1877 GLY J CA 1
ATOM 10520 C C . GLY J 1 102 ? 66.046 8.049 28.723 1.00 60.13 1877 GLY J C 1
ATOM 10521 O O . GLY J 1 102 ? 65.008 7.698 29.292 1.00 60.39 1877 GLY J O 1
ATOM 10522 N N . SER J 1 103 ? 66.754 9.101 29.107 1.00 66.43 1878 SER J N 1
ATOM 10523 C CA . SER J 1 103 ? 66.312 9.917 30.223 1.00 66.78 1878 SER J CA 1
ATOM 10524 C C . SER J 1 103 ? 66.676 11.388 30.030 1.00 66.87 1878 SER J C 1
ATOM 10525 O O . SER J 1 103 ? 67.620 11.726 29.302 1.00 66.60 1878 SER J O 1
ATOM 10528 N N . ARG J 1 104 ? 65.899 12.254 30.677 1.00 40.63 1879 ARG J N 1
ATOM 10529 C CA . ARG J 1 104 ? 66.102 13.703 30.603 1.00 40.43 1879 ARG J CA 1
ATOM 10530 C C . ARG J 1 104 ? 65.650 14.386 31.903 1.00 41.29 1879 ARG J C 1
ATOM 10531 O O . ARG J 1 104 ? 64.841 13.841 32.666 1.00 40.27 1879 ARG J O 1
ATOM 10539 N N . SER J 1 105 ? 66.175 15.584 32.145 1.00 60.56 1880 SER J N 1
ATOM 10540 C CA . SER J 1 105 ? 65.816 16.350 33.333 1.00 61.79 1880 SER J CA 1
ATOM 10541 C C . SER J 1 105 ? 64.727 17.342 32.966 1.00 62.17 1880 SER J C 1
ATOM 10542 O O . SER J 1 105 ? 64.903 18.147 32.053 1.00 64.13 1880 SER J O 1
ATOM 10545 N N . THR J 1 106 ? 63.603 17.285 33.668 1.00 43.41 1881 THR J N 1
ATOM 10546 C CA . THR J 1 106 ? 62.513 18.206 33.391 1.00 44.51 1881 THR J CA 1
ATOM 10547 C C . THR J 1 106 ? 62.877 19.591 33.921 1.00 45.84 1881 THR J C 1
ATOM 10548 O O . THR J 1 106 ? 62.493 20.603 33.346 1.00 46.73 1881 THR J O 1
ATOM 10552 N N . ASN J 1 107 ? 63.614 19.638 35.023 1.00 46.67 1882 ASN J N 1
ATOM 10553 C CA . ASN J 1 107 ? 64.040 20.913 35.582 1.00 48.00 1882 ASN J CA 1
ATOM 10554 C C . ASN J 1 107 ? 65.559 20.871 35.664 1.00 48.18 1882 ASN J C 1
ATOM 10555 O O . ASN J 1 107 ? 66.141 20.798 36.744 1.00 48.75 1882 ASN J O 1
ATOM 10560 N N . PRO J 1 108 ? 66.224 20.912 34.503 1.00 39.20 1883 PRO J N 1
ATOM 10561 C CA . PRO J 1 108 ? 67.686 20.875 34.428 1.00 39.40 1883 PRO J CA 1
ATOM 10562 C C . PRO J 1 108 ? 68.307 22.172 34.897 1.00 39.98 1883 PRO J C 1
ATOM 10563 O O . PRO J 1 108 ? 67.625 23.175 35.041 1.00 40.80 1883 PRO J O 1
ATOM 10567 N N . THR J 1 109 ? 69.609 22.139 35.128 1.00 65.51 1884 THR J N 1
ATOM 10568 C CA . THR J 1 109 ? 70.337 23.319 35.544 1.00 66.18 1884 THR J CA 1
ATOM 10569 C C . THR J 1 109 ? 71.030 23.822 34.287 1.00 66.84 1884 THR J C 1
ATOM 10570 O O . THR J 1 109 ? 71.148 25.024 34.060 1.00 68.06 1884 THR J O 1
ATOM 10574 N N . ASP J 1 110 ? 71.469 22.865 33.473 1.00 60.31 1885 ASP J N 1
ATOM 10575 C CA . ASP J 1 110 ? 72.172 23.102 32.211 1.00 59.83 1885 ASP J CA 1
ATOM 10576 C C . ASP J 1 110 ? 71.472 24.033 31.229 1.00 58.41 1885 ASP J C 1
ATOM 10577 O O . ASP J 1 110 ? 72.106 24.871 30.586 1.00 58.41 1885 ASP J O 1
ATOM 10582 N N . GLY J 1 111 ? 70.163 23.853 31.109 1.00 55.78 1886 GLY J N 1
ATOM 10583 C CA . GLY J 1 111 ? 69.386 24.609 30.156 1.00 52.90 1886 GLY J CA 1
ATOM 10584 C C . GLY J 1 111 ? 69.129 23.573 29.080 1.00 51.36 1886 GLY J C 1
ATOM 10585 O O . GLY J 1 111 ? 68.562 23.868 28.024 1.00 51.47 1886 GLY J O 1
ATOM 10586 N N . TYR J 1 112 ? 69.552 22.340 29.375 1.00 44.42 1887 TYR J N 1
ATOM 10587 C CA . TYR J 1 112 ? 69.408 21.207 28.463 1.00 42.01 1887 TYR J CA 1
ATOM 10588 C C . TYR J 1 112 ? 68.230 20.293 28.779 1.00 41.02 1887 TYR J C 1
ATOM 10589 O O . TYR J 1 112 ? 68.273 19.475 29.712 1.00 41.10 1887 TYR J O 1
ATOM 10598 N N . PHE J 1 113 ? 67.191 20.407 27.963 1.00 47.22 1888 PHE J N 1
ATOM 10599 C CA . PHE J 1 113 ? 65.989 19.614 28.156 1.00 47.14 1888 PHE J CA 1
ATOM 10600 C C . PHE J 1 113 ? 65.946 18.331 27.329 1.00 47.13 1888 PHE J C 1
ATOM 10601 O O . PHE J 1 113 ? 64.970 17.579 27.384 1.00 46.81 1888 PHE J O 1
ATOM 10609 N N . GLY J 1 114 ? 67.008 18.078 26.575 1.00 74.17 1889 GLY J N 1
ATOM 10610 C CA . GLY J 1 114 ? 67.047 16.887 25.753 1.00 74.05 1889 GLY J CA 1
ATOM 10611 C C . GLY J 1 114 ? 67.425 15.660 26.556 1.00 73.92 1889 GLY J C 1
ATOM 10612 O O . GLY J 1 114 ? 67.528 15.714 27.787 1.00 74.63 1889 GLY J O 1
ATOM 10613 N N . LEU J 1 115 ? 67.634 14.554 25.847 1.00 54.36 1890 LEU J N 1
ATOM 10614 C CA . LEU J 1 115 ? 68.012 13.286 26.456 1.00 52.91 1890 LEU J CA 1
ATOM 10615 C C . LEU J 1 115 ? 69.485 13.354 26.824 1.00 53.83 1890 LEU J C 1
ATOM 10616 O O . LEU J 1 115 ? 70.323 13.627 25.969 1.00 53.13 1890 LEU J O 1
ATOM 10621 N N . ARG J 1 116 ? 69.800 13.122 28.094 1.00 53.39 1891 ARG J N 1
ATOM 10622 C CA . ARG J 1 116 ? 71.192 13.158 28.538 1.00 55.20 1891 ARG J CA 1
ATOM 10623 C C . ARG J 1 116 ? 71.770 11.766 28.391 1.00 56.42 1891 ARG J C 1
ATOM 10624 O O . ARG J 1 116 ? 72.978 11.586 28.226 1.00 56.38 1891 ARG J O 1
ATOM 10632 N N . GLU J 1 117 ? 70.884 10.782 28.461 1.00 45.94 1892 GLU J N 1
ATOM 10633 C CA . GLU J 1 117 ? 71.282 9.395 28.330 1.00 47.41 1892 GLU J CA 1
ATOM 10634 C C . GLU J 1 117 ? 70.256 8.566 27.569 1.00 47.58 1892 GLU J C 1
ATOM 10635 O O . GLU J 1 117 ? 69.036 8.740 27.705 1.00 47.27 1892 GLU J O 1
ATOM 10641 N N . ILE J 1 118 ? 70.790 7.638 26.786 1.00 34.94 1893 ILE J N 1
ATOM 10642 C CA . ILE J 1 118 ? 70.004 6.746 25.959 1.00 34.98 1893 ILE J CA 1
ATOM 10643 C C . ILE J 1 118 ? 70.799 5.434 25.900 1.00 34.83 1893 ILE J C 1
ATOM 10644 O O . ILE J 1 118 ? 72.015 5.450 25.673 1.00 35.16 1893 ILE J O 1
ATOM 10649 N N . ASN J 1 119 ? 70.132 4.306 26.138 1.00 43.19 1894 ASN J N 1
ATOM 10650 C CA . ASN J 1 119 ? 70.807 3.008 26.117 1.00 42.99 1894 ASN J CA 1
ATOM 10651 C C . ASN J 1 119 ? 70.261 2.075 25.064 1.00 43.61 1894 ASN J C 1
ATOM 10652 O O . ASN J 1 119 ? 69.045 1.817 24.988 1.00 42.65 1894 ASN J O 1
ATOM 10657 N N . LEU J 1 120 ? 71.186 1.550 24.271 1.00 56.66 1895 LEU J N 1
ATOM 10658 C CA . LEU J 1 120 ? 70.848 0.636 23.200 1.00 56.58 1895 LEU J CA 1
ATOM 10659 C C . LEU J 1 120 ? 71.233 -0.784 23.556 1.00 57.22 1895 LEU J C 1
ATOM 10660 O O . LEU J 1 120 ? 72.417 -1.110 23.684 1.00 57.28 1895 LEU J O 1
ATOM 10665 N N . HIS J 1 121 ? 70.225 -1.625 23.735 1.00 60.10 1896 HIS J N 1
ATOM 10666 C CA . HIS J 1 121 ? 70.481 -3.023 24.025 1.00 60.68 1896 HIS J CA 1
ATOM 10667 C C . HIS J 1 121 ? 70.023 -3.847 22.830 1.00 59.10 1896 HIS J C 1
ATOM 10668 O O . HIS J 1 121 ? 68.858 -3.794 22.430 1.00 58.13 1896 HIS J O 1
ATOM 10675 N N . TRP J 1 122 ? 70.955 -4.593 22.253 1.00 50.19 1897 TRP J N 1
ATOM 10676 C CA . TRP J 1 122 ? 70.650 -5.434 21.111 1.00 50.39 1897 TRP J CA 1
ATOM 10677 C C . TRP J 1 122 ? 70.436 -6.859 21.581 1.00 51.42 1897 TRP J C 1
ATOM 10678 O O . TRP J 1 122 ? 71.062 -7.294 22.543 1.00 52.01 1897 TRP J O 1
ATOM 10689 N N . GLU J 1 123 ? 69.561 -7.591 20.905 1.00 55.24 1898 GLU J N 1
ATOM 10690 C CA . GLU J 1 123 ? 69.342 -8.993 21.244 1.00 56.18 1898 GLU J CA 1
ATOM 10691 C C . GLU J 1 123 ? 69.446 -9.725 19.916 1.00 55.97 1898 GLU J C 1
ATOM 10692 O O . GLU J 1 123 ? 68.448 -9.884 19.206 1.00 56.11 1898 GLU J O 1
ATOM 10698 N N . ILE J 1 124 ? 70.660 -10.154 19.578 1.00 58.55 1899 ILE J N 1
ATOM 10699 C CA . ILE J 1 124 ? 70.895 -10.843 18.313 1.00 59.33 1899 ILE J CA 1
ATOM 10700 C C . ILE J 1 124 ? 70.975 -12.367 18.362 1.00 59.62 1899 ILE J C 1
ATOM 10701 O O . ILE J 1 124 ? 71.930 -12.935 18.895 1.00 59.88 1899 ILE J O 1
ATOM 10706 N N . HIS J 1 125 ? 69.967 -13.025 17.801 1.00 63.49 1900 HIS J N 1
ATOM 10707 C CA . HIS J 1 125 ? 69.973 -14.475 17.715 1.00 63.31 1900 HIS J CA 1
ATOM 10708 C C . HIS J 1 125 ? 70.718 -14.712 16.406 1.00 62.93 1900 HIS J C 1
ATOM 10709 O O . HIS J 1 125 ? 70.157 -14.539 15.322 1.00 62.06 1900 HIS J O 1
ATOM 10716 N N . SER J 1 126 ? 71.988 -15.088 16.512 1.00 69.02 1901 SER J N 1
ATOM 10717 C CA . SER J 1 126 ? 72.803 -15.312 15.332 1.00 69.44 1901 SER J CA 1
ATOM 10718 C C . SER J 1 126 ? 73.938 -16.316 15.534 1.00 70.29 1901 SER J C 1
ATOM 10719 O O . SER J 1 126 ? 74.599 -16.319 16.575 1.00 72.37 1901 SER J O 1
ATOM 10722 N N . PRO J 1 127 ? 74.167 -17.200 14.540 1.00 49.76 1902 PRO J N 1
ATOM 10723 C CA . PRO J 1 127 ? 75.247 -18.193 14.641 1.00 48.07 1902 PRO J CA 1
ATOM 10724 C C . PRO J 1 127 ? 76.639 -17.563 14.627 1.00 47.24 1902 PRO J C 1
ATOM 10725 O O . PRO J 1 127 ? 77.617 -18.184 15.021 1.00 47.29 1902 PRO J O 1
ATOM 10729 N N . ASN J 1 128 ? 76.721 -16.321 14.176 1.00 42.77 1903 ASN J N 1
ATOM 10730 C CA . ASN J 1 128 ? 77.993 -15.617 14.118 1.00 44.22 1903 ASN J CA 1
ATOM 10731 C C . ASN J 1 128 ? 78.682 -15.531 15.484 1.00 45.10 1903 ASN J C 1
ATOM 10732 O O . ASN J 1 128 ? 78.024 -15.451 16.529 1.00 44.78 1903 ASN J O 1
ATOM 10737 N N . SER J 1 129 ? 80.011 -15.545 15.475 1.00 42.15 1904 SER J N 1
ATOM 10738 C CA . SER J 1 129 ? 80.751 -15.503 16.727 1.00 45.11 1904 SER J CA 1
ATOM 10739 C C . SER J 1 129 ? 80.582 -14.182 17.455 1.00 47.60 1904 SER J C 1
ATOM 10740 O O . SER J 1 129 ? 79.816 -13.322 17.025 1.00 48.52 1904 SER J O 1
ATOM 10743 N N . GLU J 1 130 ? 81.300 -14.031 18.565 1.00 74.55 1905 GLU J N 1
ATOM 10744 C CA . GLU J 1 130 ? 81.239 -12.814 19.357 1.00 76.42 1905 GLU J CA 1
ATOM 10745 C C . GLU J 1 130 ? 81.911 -11.640 18.650 1.00 76.64 1905 GLU J C 1
ATOM 10746 O O . GLU J 1 130 ? 81.266 -10.625 18.392 1.00 77.78 1905 GLU J O 1
ATOM 10752 N N . THR J 1 131 ? 83.202 -11.774 18.346 1.00 69.00 1906 THR J N 1
ATOM 10753 C CA . THR J 1 131 ? 83.936 -10.699 17.682 1.00 68.93 1906 THR J CA 1
ATOM 10754 C C . THR J 1 131 ? 83.294 -10.290 16.359 1.00 68.39 1906 THR J C 1
ATOM 10755 O O . THR J 1 131 ? 83.324 -9.117 15.988 1.00 68.51 1906 THR J O 1
ATOM 10759 N N . GLU J 1 132 ? 82.716 -11.246 15.642 1.00 81.58 1907 GLU J N 1
ATOM 10760 C CA . GLU J 1 132 ? 82.067 -10.905 14.385 1.00 81.45 1907 GLU J CA 1
ATOM 10761 C C . GLU J 1 132 ? 80.903 -9.989 14.725 1.00 80.89 1907 GLU J C 1
ATOM 10762 O O . GLU J 1 132 ? 80.845 -8.840 14.274 1.00 81.46 1907 GLU J O 1
ATOM 10768 N N . ILE J 1 133 ? 79.980 -10.508 15.534 1.00 62.68 1908 ILE J N 1
ATOM 10769 C CA . ILE J 1 133 ? 78.812 -9.744 15.947 1.00 61.69 1908 ILE J CA 1
ATOM 10770 C C . ILE J 1 133 ? 79.224 -8.420 16.582 1.00 62.28 1908 ILE J C 1
ATOM 10771 O O . ILE J 1 133 ? 78.575 -7.401 16.381 1.00 62.75 1908 ILE J O 1
ATOM 10776 N N . LYS J 1 134 ? 80.309 -8.439 17.346 1.00 68.49 1909 LYS J N 1
ATOM 10777 C CA . LYS J 1 134 ? 80.784 -7.232 17.997 1.00 69.58 1909 LYS J CA 1
ATOM 10778 C C . LYS J 1 134 ? 81.051 -6.170 16.935 1.00 70.14 1909 LYS J C 1
ATOM 10779 O O . LYS J 1 134 ? 80.393 -5.123 16.915 1.00 70.35 1909 LYS J O 1
ATOM 10785 N N . GLU J 1 135 ? 81.999 -6.451 16.045 1.00 68.81 1910 GLU J N 1
ATOM 10786 C CA . GLU J 1 135 ? 82.357 -5.516 14.976 1.00 68.26 1910 GLU J CA 1
ATOM 10787 C C . GLU J 1 135 ? 81.144 -5.131 14.126 1.00 65.25 1910 GLU J C 1
ATOM 10788 O O . GLU J 1 135 ? 80.986 -3.971 13.750 1.00 65.29 1910 GLU J O 1
ATOM 10794 N N . PHE J 1 136 ? 80.298 -6.112 13.825 1.00 52.85 1911 PHE J N 1
ATOM 10795 C CA . PHE J 1 136 ? 79.098 -5.888 13.029 1.00 50.97 1911 PHE J CA 1
ATOM 10796 C C . PHE J 1 136 ? 78.318 -4.684 13.546 1.00 52.52 1911 PHE J C 1
ATOM 10797 O O . PHE J 1 136 ? 77.923 -3.807 12.774 1.00 53.67 1911 PHE J O 1
ATOM 10805 N N . ILE J 1 137 ? 78.091 -4.652 14.856 1.00 73.53 1912 ILE J N 1
ATOM 10806 C CA . ILE J 1 137 ? 77.353 -3.560 15.472 1.00 73.66 1912 ILE J CA 1
ATOM 10807 C C . ILE J 1 137 ? 78.182 -2.275 15.500 1.00 73.67 1912 ILE J C 1
ATOM 10808 O O . ILE J 1 137 ? 77.633 -1.184 15.359 1.00 73.46 1912 ILE J O 1
ATOM 10813 N N . ASP J 1 138 ? 79.498 -2.395 15.675 1.00 46.92 1913 ASP J N 1
ATOM 10814 C CA . ASP J 1 138 ? 80.361 -1.212 15.669 1.00 47.80 1913 ASP J CA 1
ATOM 10815 C C . ASP J 1 138 ? 80.158 -0.588 14.300 1.00 47.68 1913 ASP J C 1
ATOM 10816 O O . ASP J 1 138 ? 80.171 0.631 14.150 1.00 48.64 1913 ASP J O 1
ATOM 10821 N N . PHE J 1 139 ? 79.987 -1.454 13.302 1.00 55.48 1914 PHE J N 1
ATOM 10822 C CA . PHE J 1 139 ? 79.754 -1.043 11.926 1.00 53.52 1914 PHE J CA 1
ATOM 10823 C C . PHE J 1 139 ? 78.339 -0.480 11.884 1.00 53.17 1914 PHE J C 1
ATOM 10824 O O . PHE J 1 139 ? 78.143 0.707 11.614 1.00 52.80 1914 PHE J O 1
ATOM 10832 N N . VAL J 1 140 ? 77.354 -1.323 12.172 1.00 42.48 1915 VAL J N 1
ATOM 10833 C CA . VAL J 1 140 ? 75.978 -0.867 12.169 1.00 43.17 1915 VAL J CA 1
ATOM 10834 C C . VAL J 1 140 ? 75.840 0.458 12.928 1.00 43.88 1915 VAL J C 1
ATOM 10835 O O . VAL J 1 140 ? 75.089 1.340 12.512 1.00 43.74 1915 VAL J O 1
ATOM 10839 N N . SER J 1 141 ? 76.562 0.612 14.034 1.00 52.47 1916 SER J N 1
ATOM 10840 C CA . SER J 1 141 ? 76.475 1.861 14.789 1.00 53.59 1916 SER J CA 1
ATOM 10841 C C . SER J 1 141 ? 77.056 3.013 13.983 1.00 54.43 1916 SER J C 1
ATOM 10842 O O . SER J 1 141 ? 76.475 4.101 13.933 1.00 55.34 1916 SER J O 1
ATOM 10845 N N . LYS J 1 142 ? 78.194 2.778 13.337 1.00 43.78 1917 LYS J N 1
ATOM 10846 C CA . LYS J 1 142 ? 78.810 3.825 12.531 1.00 44.08 1917 LYS J CA 1
ATOM 10847 C C . LYS J 1 142 ? 77.938 4.107 11.318 1.00 44.12 1917 LYS J C 1
ATOM 10848 O O . LYS J 1 142 ? 78.217 5.032 10.548 1.00 44.52 1917 LYS J O 1
ATOM 10854 N N . ARG J 1 143 ? 76.862 3.338 11.164 1.00 51.50 1918 ARG J N 1
ATOM 10855 C CA . ARG J 1 143 ? 76.030 3.513 9.992 1.00 51.51 1918 ARG J CA 1
ATOM 10856 C C . ARG J 1 143 ? 74.555 3.897 10.062 1.00 50.60 1918 ARG J C 1
ATOM 10857 O O . ARG J 1 143 ? 74.082 4.505 9.102 1.00 51.20 1918 ARG J O 1
ATOM 10865 N N . CYS J 1 144 ? 73.794 3.562 11.110 1.00 57.65 1919 CYS J N 1
ATOM 10866 C CA . CYS J 1 144 ? 72.400 4.016 11.054 1.00 57.57 1919 CYS J CA 1
ATOM 10867 C C . CYS J 1 144 ? 72.400 5.541 11.085 1.00 55.27 1919 CYS J C 1
ATOM 10868 O O . CYS J 1 144 ? 73.082 6.157 11.905 1.00 55.95 1919 CYS J O 1
ATOM 10871 N N . PRO J 1 145 ? 71.641 6.172 10.179 1.00 58.89 1920 PRO J N 1
ATOM 10872 C CA . PRO J 1 145 ? 71.580 7.636 10.143 1.00 58.01 1920 PRO J CA 1
ATOM 10873 C C . PRO J 1 145 ? 71.183 8.214 11.502 1.00 55.80 1920 PRO J C 1
ATOM 10874 O O . PRO J 1 145 ? 71.774 9.186 11.976 1.00 56.16 1920 PRO J O 1
ATOM 10878 N N . ALA J 1 146 ? 70.181 7.603 12.127 1.00 34.00 1921 ALA J N 1
ATOM 10879 C CA . ALA J 1 146 ? 69.686 8.056 13.425 1.00 32.41 1921 ALA J CA 1
ATOM 10880 C C . ALA J 1 146 ? 70.785 8.072 14.475 1.00 32.96 1921 ALA J C 1
ATOM 10881 O O . ALA J 1 146 ? 70.909 9.027 15.243 1.00 34.23 1921 ALA J O 1
ATOM 10883 N N . HIS J 1 147 ? 71.584 7.014 14.502 1.00 26.58 1922 HIS J N 1
ATOM 10884 C CA . HIS J 1 147 ? 72.671 6.907 15.461 1.00 27.71 1922 HIS J CA 1
ATOM 10885 C C . HIS J 1 147 ? 73.735 7.949 15.136 1.00 29.29 1922 HIS J C 1
ATOM 10886 O O . HIS J 1 147 ? 74.239 8.626 16.030 1.00 29.33 1922 HIS J O 1
ATOM 10893 N N . ASN J 1 148 ? 74.070 8.091 13.857 1.00 46.90 1923 ASN J N 1
ATOM 10894 C CA . ASN J 1 148 ? 75.073 9.076 13.442 1.00 48.66 1923 ASN J CA 1
ATOM 10895 C C . ASN J 1 148 ? 74.679 10.475 13.911 1.00 48.99 1923 ASN J C 1
ATOM 10896 O O . ASN J 1 148 ? 75.504 11.236 14.429 1.00 50.30 1923 ASN J O 1
ATOM 10901 N N . THR J 1 149 ? 73.407 10.799 13.712 1.00 40.44 1924 THR J N 1
ATOM 10902 C CA . THR J 1 149 ? 72.843 12.080 14.113 1.00 40.86 1924 THR J CA 1
ATOM 10903 C C . THR J 1 149 ? 73.044 12.310 15.611 1.00 42.02 1924 THR J C 1
ATOM 10904 O O . THR J 1 149 ? 73.795 13.186 16.035 1.00 42.15 1924 THR J O 1
ATOM 10908 N N . LEU J 1 150 ? 72.362 11.502 16.409 1.00 49.89 1925 LEU J N 1
ATOM 10909 C CA . LEU J 1 150 ? 72.439 11.613 17.853 1.00 50.71 1925 LEU J CA 1
ATOM 10910 C C . LEU J 1 150 ? 73.847 11.361 18.379 1.00 52.43 1925 LEU J C 1
ATOM 10911 O O . LEU J 1 150 ? 74.121 11.572 19.555 1.00 53.38 1925 LEU J O 1
ATOM 10916 N N . GLN J 1 151 ? 74.747 10.923 17.511 1.00 42.71 1926 GLN J N 1
ATOM 10917 C CA . GLN J 1 151 ? 76.103 10.635 17.947 1.00 45.11 1926 GLN J CA 1
ATOM 10918 C C . GLN J 1 151 ? 76.881 11.867 18.401 1.00 46.27 1926 GLN J C 1
ATOM 10919 O O . GLN J 1 151 ? 77.595 11.823 19.407 1.00 44.86 1926 GLN J O 1
ATOM 10925 N N . GLY J 1 152 ? 76.740 12.966 17.667 1.00 67.34 1927 GLY J N 1
ATOM 10926 C CA . GLY J 1 152 ? 77.459 14.178 18.026 1.00 68.75 1927 GLY J CA 1
ATOM 10927 C C . GLY J 1 152 ? 76.669 15.201 18.825 1.00 70.00 1927 GLY J C 1
ATOM 10928 O O . GLY J 1 152 ? 76.811 16.397 18.588 1.00 70.51 1927 GLY J O 1
ATOM 10929 N N . VAL J 1 153 ? 75.844 14.749 19.769 1.00 67.76 1928 VAL J N 1
ATOM 10930 C CA . VAL J 1 153 ? 75.044 15.662 20.586 1.00 68.47 1928 VAL J CA 1
ATOM 10931 C C . VAL J 1 153 ? 75.848 16.181 21.782 1.00 68.94 1928 VAL J C 1
ATOM 10932 O O . VAL J 1 153 ? 75.604 17.299 22.263 1.00 70.41 1928 VAL J O 1
ATOM 10936 N N . SER J 1 154 ? 76.787 15.370 22.266 1.00 77.85 1929 SER J N 1
ATOM 10937 C CA . SER J 1 154 ? 77.671 15.749 23.376 1.00 78.39 1929 SER J CA 1
ATOM 10938 C C . SER J 1 154 ? 77.033 15.779 24.754 1.00 77.64 1929 SER J C 1
ATOM 10939 O O . SER J 1 154 ? 77.699 15.553 25.743 1.00 78.31 1929 SER J O 1
ATOM 10942 N N . GLN J 1 155 ? 75.746 16.057 24.830 1.00 63.49 1930 GLN J N 1
ATOM 10943 C CA . GLN J 1 155 ? 75.174 16.369 26.166 1.00 62.92 1930 GLN J CA 1
ATOM 10944 C C . GLN J 1 155 ? 74.327 15.091 26.335 1.00 61.64 1930 GLN J C 1
ATOM 10945 O O . GLN J 1 155 ? 73.548 14.936 27.291 1.00 61.38 1930 GLN J O 1
ATOM 10951 N N . LEU J 1 156 ? 74.508 14.182 25.377 1.00 56.99 1931 LEU J N 1
ATOM 10952 C CA . LEU J 1 156 ? 73.806 12.916 25.301 1.00 54.49 1931 LEU J CA 1
ATOM 10953 C C . LEU J 1 156 ? 74.814 11.808 25.335 1.00 53.77 1931 LEU J C 1
ATOM 10954 O O . LEU J 1 156 ? 75.800 11.835 24.616 1.00 54.14 1931 LEU J O 1
ATOM 10959 N N . LYS J 1 157 ? 74.558 10.828 26.182 1.00 44.35 1932 LYS J N 1
ATOM 10960 C CA . LYS J 1 157 ? 75.444 9.685 26.260 1.00 45.37 1932 LYS J CA 1
ATOM 10961 C C . LYS J 1 157 ? 74.744 8.432 25.709 1.00 45.06 1932 LYS J C 1
ATOM 10962 O O . LYS J 1 157 ? 73.735 7.978 26.260 1.00 42.90 1932 LYS J O 1
ATOM 10968 N N . ILE J 1 158 ? 75.267 7.890 24.605 1.00 56.29 1933 ILE J N 1
ATOM 10969 C CA . ILE J 1 158 ? 74.684 6.689 24.010 1.00 55.35 1933 ILE J CA 1
ATOM 10970 C C . ILE J 1 158 ? 75.490 5.471 24.434 1.00 55.16 1933 ILE J C 1
ATOM 10971 O O . ILE J 1 158 ? 76.686 5.377 24.156 1.00 54.88 1933 ILE J O 1
ATOM 10976 N N . ASN J 1 159 ? 74.821 4.547 25.114 1.00 51.67 1934 ASN J N 1
ATOM 10977 C CA . ASN J 1 159 ? 75.455 3.330 25.597 1.00 51.65 1934 ASN J CA 1
ATOM 10978 C C . ASN J 1 159 ? 74.969 2.150 24.802 1.00 51.13 1934 ASN J C 1
ATOM 10979 O O . ASN J 1 159 ? 73.773 1.842 24.781 1.00 51.13 1934 ASN J O 1
ATOM 10984 N N . VAL J 1 160 ? 75.905 1.488 24.142 1.00 48.43 1935 VAL J N 1
ATOM 10985 C CA . VAL J 1 160 ? 75.552 0.328 23.357 1.00 48.48 1935 VAL J CA 1
ATOM 10986 C C . VAL J 1 160 ? 76.122 -0.940 23.970 1.00 48.78 1935 VAL J C 1
ATOM 10987 O O . VAL J 1 160 ? 77.290 -1.005 24.375 1.00 47.35 1935 VAL J O 1
ATOM 10991 N N . ASN J 1 161 ? 75.264 -1.940 24.051 1.00 47.99 1936 ASN J N 1
ATOM 10992 C CA . ASN J 1 161 ? 75.640 -3.238 24.557 1.00 50.74 1936 ASN J CA 1
ATOM 10993 C C . ASN J 1 161 ? 74.665 -4.207 23.898 1.00 51.21 1936 ASN J C 1
ATOM 10994 O O . ASN J 1 161 ? 73.484 -3.887 23.695 1.00 50.24 1936 ASN J O 1
ATOM 10999 N N . VAL J 1 162 ? 75.174 -5.380 23.543 1.00 63.87 1937 VAL J N 1
ATOM 11000 C CA . VAL J 1 162 ? 74.368 -6.386 22.874 1.00 63.16 1937 VAL J CA 1
ATOM 11001 C C . VAL J 1 162 ? 74.439 -7.759 23.527 1.00 63.10 1937 VAL J C 1
ATOM 11002 O O . VAL J 1 162 ? 75.455 -8.145 24.110 1.00 63.76 1937 VAL J O 1
ATOM 11006 N N . THR J 1 163 ? 73.333 -8.483 23.423 1.00 68.32 1938 THR J N 1
ATOM 11007 C CA . THR J 1 163 ? 73.214 -9.826 23.965 1.00 68.00 1938 THR J CA 1
ATOM 11008 C C . THR J 1 163 ? 73.175 -10.804 22.798 1.00 68.20 1938 THR J C 1
ATOM 11009 O O . THR J 1 163 ? 72.167 -10.890 22.092 1.00 69.26 1938 THR J O 1
ATOM 11013 N N . LEU J 1 164 ? 74.274 -11.530 22.595 1.00 55.73 1939 LEU J N 1
ATOM 11014 C CA . LEU J 1 164 ? 74.361 -12.502 21.513 1.00 55.72 1939 LEU J CA 1
ATOM 11015 C C . LEU J 1 164 ? 73.742 -13.807 21.984 1.00 56.04 1939 LEU J C 1
ATOM 11016 O O . LEU J 1 164 ? 74.130 -14.340 23.022 1.00 56.70 1939 LEU J O 1
ATOM 11021 N N . VAL J 1 165 ? 72.786 -14.323 21.221 1.00 77.10 1940 VAL J N 1
ATOM 11022 C CA . VAL J 1 165 ? 72.128 -15.568 21.590 1.00 78.18 1940 VAL J CA 1
ATOM 11023 C C . VAL J 1 165 ? 72.235 -16.637 20.507 1.00 79.33 1940 VAL J C 1
ATOM 11024 O O . VAL J 1 165 ? 71.388 -16.717 19.612 1.00 79.52 1940 VAL J O 1
ATOM 11028 N N . HIS J 1 166 ? 73.282 -17.453 20.587 1.00 104.03 1941 HIS J N 1
ATOM 11029 C CA . HIS J 1 166 ? 73.464 -18.529 19.627 1.00 104.08 1941 HIS J CA 1
ATOM 11030 C C . HIS J 1 166 ? 72.220 -19.387 19.740 1.00 104.49 1941 HIS J C 1
ATOM 11031 O O . HIS J 1 166 ? 71.636 -19.708 18.687 1.00 60.05 1941 HIS J O 1
#

Sequence (1432 aa):
MDKKYDITAVLNEDSSMTAISDQFQITLDARPKHTAKGFGPLAALLSGLAACELATANLMAPAKMITINKLLMNVTGSRSTNPTDGYFGLREINLHWEIHSPNSETEIKEFIDFVSKRCPAHNTLQGVSQLKINVNVTLVHMDKKYDITAVLNEDSSMTAISDQFQITLDARPKHTAKGFGPLAALLSGLAACELATANLMAPAKMITINKLLMNVTGSRSTNPTDGYFGLREINLHWEIHSPNSETEIKEFIDFVSKRCPAHNTLQGVSQLKINVNVTLVHYFQGHMDKKYDITAVLNEDSSMTAISDQFQITLDARPKHTAKGFGPLAALLSGLAACELATANLMAPAKMITINKLLMNVTGSRSTNPTDGYFGLREINLHWEIHSPNSETEIKEFIDFVSKRCPAHNTLQGVSQLKINVNVTLVHYFQGHMDKKYDITAVLNEDSSMTAISDQFQITLDARPKHTAKGFGPLAALLSGLAACELATANLMAPAKMITINKLLMNVTGSRSTNPTDGYFGLREINLHWEIHSPNSETEIKEFIDFVSKRCPAHNTLQGVSQLKINVNVTLVHMDKKYDITAVLNEDSSMTAISDQFQITLDARPKHTAKGFGPLAALLSGLAACELATANLMAPAKMITINKLLMNVTGSRSTNPTDGYFGLREINLHWEIHSPNSETEIKEFIDFVSKRCPAHNTLQGVSQLKINVNVTLVHYFQGHMDKKYDITAVLNEDSSMTAISDQFQITLDARPKHTAKGFGPLAALLSGLAACELATANLMAPAKMITINKLLMNVTGSRSTNPTDGYFGLREINLHWEIHSPNSETEIKEFIDFVSKRCPAHNTLQGVSQLKINVNVTLVHMDKKYDITAVLNEDSSMTAISDQFQITLDARPKHTAKGFGPLAALLSGLAACELATANLMAPAKMITINKLLMNVTGSRSTNPTDGYFGLREINLHWEIHSPNSETEIKEFIDFVSKRCPAHNTLQGVSQLKINVNVTLVHMDKKYDITAVLNEDSSMTAISDQFQITLDARPKHTAKGFGPLAALLSGLAACELATANLMAPAKMITINKLLMNVTGSRSTNPTDGYFGLREINLHWEIHSPNSETEIKEFIDFVSKRCPAHNTLQGVSQLKINVNVTLVHYFQGHMDKKYDITAVLNEDSSMTAISDQFQITLDARPKHTAKGFGPLAALLSGLAACELATANLMAPAKMITINKLLMNVTGSRSTNPTDGYFGLREINLHWEIHSPNSETEIKEFIDFVSKRCPAHNTLQGVSQLKINVNVTLVHGHMDKKYDITAVLNEDSSMTAISDQFQITLDARPKHTAKGFGPLAALLSGLAACELATANLMAPAKMITINKLLMNVTGSRSTNPTDGYFGLREINLHWEIHSPNSETEIKEFIDFVSKRCPAHNTLQGVSQLKINVNVTLVH

Nearest PDB structures (foldseek):
  1lql-assembly4_G  TM=1.007E+00  e=1.033E-29  Mycoplasmoides pneumoniae
  1nye-assembly1_A  TM=7.773E-01  e=7.846E-08  Escherichia coli
  1ukk-assembly1_B  TM=7.712E-01  e=1.777E-07  Thermus thermophilus HB8
  2pn2-assembly1_A-2  TM=8.148E-01  e=3.781E-07  Psychrobacter arcticus 273-4
  1qwi-assembly1_B  TM=6.873E-01  e=1.382E-07  Escherichia coli

Secondary structure (DSSP, 8-state):
--EEEEEEEEE-GGG-EEEEETTEEEEE--S-TTT-SS--HHHHHHHHHHHHHHHHHHHHHHHHT---SEEEEEEEEEE-SS-SSS--SEEEEEEEEEEE-SS-HHHHHHHHHHHHHH-HHHHHHHT-SS-EEEEEEEEE-/--EEEEEEEEE-GGG-EEEEETTEEEEE--S-TTT--SB-HHHHHHHHHHHHHHHHHHHHTGGGT---SEEEEEEEEEE-SS-SSS--SEEEEEEEEEEE-SS-HHHHHHHHHHHHHH-HHHHHHHT-SSSEEEEEEEEE-/-EE----EEEEEEEEE-STT-EEEEETTEEEEE--S-TTT--SB-HHHHHHHHHHHHHHHHHHHHHHHHT---SEEEEEEEEEE-SS-SSS--S-SEEEEEEEEE-SS-HHHHHHHHHHHHHH-HHHHHHHT-SS-EEEEEEEEE-/-------EEEEEEEEE-STTEEEEEETTEEEEEE-S-TTS-SS--HHHHHHHHHHHHHHHHHHHHHHHHT---SEEEEEEEEEE-SS-SSS--S--EEEEEEEEE-SS-HHHHHHHHHHHHHH-HHHHHHHT-SSSEEEEEEEE--/--EEEEEEEEE-STTEEEEEETTEEEEEE-S-TTT--SB-HHHHHHHHHHHHHHHHHHHHTGGGT---SEEEEEEEEEE-SS-SSS--SEEEEEEEEEEE-SS-HHHHHHHHHHHHHHSHHHHHHHT-SS-EEEEEEEE--/-------EEEEEEEEE-STTEEEEEETTEEEEEE-S-SSS--S--HHHHHHHHHHHHHHHHHHHHHHHHT---SEEEEEEEEEE-SS-SSS--SEEEEEEEEEEE-SS-HHHHHHHHHHHHHH-HHHHHHHT-SS-EEEEEEEEE-/--EEEEEEEEE-STT-EEEEETTEEEEE--S-TTT--S--HHHHHHHHHHHHHHHHHHHHHHHHT---SEEEEEEEEEE-SS-SSS--S-SEEEEEEEEE-SS-HHHHHHHHHHHHTT-HHHHHHHT-SSSEEEEEEEE--/--EEEEEEEEE-STT-EEEEETTEEEEE--S-TTT-SSB-HHHHHHHHHHHHHHHHHHHHHHHHT---SB-EEEEEEEE-SS-SSS--SEEEEEEEEEEE-SS-HHHHHHHHHHHHHH-HHHHHHHT-SSSEEEEEEEEE-/--PPP--EEEEEEEEE-STT-EEEEETTEEEEE--S-TTT-SS--HHHHHHHHHHHHHHHHHHHHHHHHT---SEEEEEEEEEE-SS-SSS--S-SEEEEEEEEE-SS-HHHHHHHHHHHHHHSHHHHHHHT-SSSEEEEEEEE--/----EEEEEEEEE-STT-EEEEETTEEEEE--S-TTT-SS--HHHHHHHHHHHHHHHHHHHHHHHHT---SEEEEEEEEEE-SS-SSS--SEEEEEEEEEEE-SS-HHHHHHHHHHHHHH-HHHHHHHT-SS-EEEEEEEE--

Organism: Mycoplasma pneumoniae (strain ATCC 29342 / M129 / Subtype 1) (NCBI:txid272634)

Solvent-accessible surface area: 64661 Å² total; per-residue (Å²): 96,88,102,127,43,87,2,40,0,50,22,49,105,45,35,8,2,28,0,48,11,91,183,63,128,20,59,0,3,53,48,82,169,99,50,21,98,6,3,21,15,5,6,8,0,0,2,0,0,0,0,3,0,0,11,14,0,50,118,41,7,99,84,86,152,14,71,41,92,120,3,52,0,37,0,36,4,3,34,13,21,59,22,144,106,44,5,19,0,0,47,59,0,42,0,60,0,50,0,57,2,83,14,49,131,103,80,4,124,126,3,6,49,43,0,18,138,98,0,12,0,8,18,0,2,106,26,3,100,82,20,128,27,50,62,81,53,54,41,51,162,94,84,99,127,40,87,2,41,0,44,24,50,156,73,41,7,2,27,0,52,10,84,178,63,127,26,55,0,2,52,81,80,171,157,58,25,102,7,1,18,14,4,6,6,1,0,1,0,1,0,0,4,0,0,9,15,0,51,87,6,8,37,10,81,50,14,41,40,95,132,3,53,0,43,0,35,4,1,33,10,58,133,27,146,104,44,6,31,0,0,46,47,0,42,0,54,2,50,1,56,2,84,9,53,132,96,49,3,120,123,3,9,45,38,0,16,138,44,0,11,0,6,17,0,2,113,24,4,100,76,16,134,29,43,64,78,57,55,41,48,163,100,48,62,24,64,51,58,94,131,42,88,2,40,0,49,26,49,103,46,38,7,0,28,0,53,12,89,180,68,134,22,60,0,2,53,48,80,162,107,34,22,109,7,1,19,13,6,5,8,2,0,2,0,2,0,0,4,0,0,17,16,0,55,89,5,8,69,10,78,55,10,70,42,100,130,4,49,0,36,0,36,4,4,30,6,17,56,22,122,106,45,8,21,0,0,50,50,0,42,0,65,2,56,6,46,2,89,5,49,142,103,51,3,118,112,10,5,44,45,0,16,135,53,0,12,0,6,18,1,2,101,28,4,102,74,9,131,27,47,60,76,54,57,45,57,169,239,184,163,50,138,67,60,94,139,42,84,1,48,0,48,24,49,156,73,41,8,2,26,0,47,12,90,180,64,130,19,57,1,3,61,86,81,162,159,62,14,74,9,3,21,13,7,8,3,2,0,2,0,1,0,0,4,0,0,10,13,0,50,82,8,7,39,10,80,54,11,42,41,101,124,3,53,0,32,0,36,3,2,31,0,26,37,21,88,92,48,4,25,0,1,48,50,0,42,0,58,1,46,1,48,0,89,5,49,128,99,57,2,121,122,4,6,50,45,0,20,144,34,0,12,0,6,18,1,3,112,26,3,103,84,17,127,30,50,60,77,52,58,36,55,155,100,88,104,128,46,83,2,43,0,45,22,45,157,71,34,8,1,27,0,52,12,76,183,63,127,24,58,0,2,51,80,82,168,162,52,24,114,7,2,22,15,6,6,9,4,0,2,0,1,0,0,5,0,0,10,13,0,47,96,39,7,93,84,84,166,13,68,41,100,126,5,48,0,34,0,36,3,2,35,4,56,126,26,131,104,50,6,30,0,1,50,56,0,40,0,62,0,50,1,53,0,85,16,47,126,100,79,2,115,118,4,5,51,47,0,14,114,89,0,12,0,8,17,0,2,106,27,4,101,86,15,137,24,46,61,80,50,56,37,56,160,242,188,162,58,141,58,64,93,128,44,83,0,43,0,49,24,52,158,81,22,6,1,23,1,56,11,88,178,61,128,24,59,0,2,48,90,107,152,167,77,6,100,7,3,23,13,7,5,8,1,0,2,0,1,0,0,5,0,0,7,15,0,52,117,44,6,94,80,88,159,13,71,39,97,127,4,50,0,36,0,35,4,2,36,10,60,135,24,86,108,45,7,23,0,1,50,47,0,39,0,53,0,51,0,52,2,86,16,52,129,98,81,3,121,125,2,5,48,41,0,15,135,92,0,12,0,9,14,2,4,111,30,2,63,82,16,128,29,42,63,86,53,57,37,51,154,104,89,102,128,39,88,1,38,0,48,26,46,158,73,38,9,1,27,0,53,11,92,181,55,130,26,63,2,3,53,82,79,162,157,65,19,109,10,3,23,14,7,8,8,0,0,2,0,0,0,0,5,0,0,11,15,1,52,122,41,8,97,89,77,156,13,70,42,93,128,4,49,0,35,0,36,3,2,34,12,63,136,24,147,101,39,7,29,0,0,53,48,0,40,0,56,1,54,2,52,0,85,10,48,128,100,78,2,120,127,4,8,41,49,0,16,133,92,0,14,0,7,15,1,1,104,26,3,97,82,13,134,25,49,57,82,52,59,39,46,156,105,85,97,133,44,89,1,40,0,48,25,46,156,74,40,7,2,30,0,57,12,90,179,62,137,21,58,1,3,53,83,80,167,159,52,27,107,7,3,18,13,4,6,8,1,0,3,0,2,0,0,4,0,0,11,15,0,57,120,40,10,97,90,77,161,16,69,44,99,124,3,45,0,36,0,39,2,3,36,12,60,136,25,144,104,47,6,35,0,0,46,55,0,37,0,51,1,42,1,47,2,58,12,24,13,81,84,0,84,122,5,0,34,49,0,18,137,93,0,10,0,10,16,0,2,104,29,4,102,83,12,132,29,47,37,35,0,6,20,20,59,250,160,137,14,143,50,62,98,135,48,84,3,39,2,52,26,44,161,69,38,7,2,24,0,59,10,86,162,61,129,19,59,1,5,59,84,78,159,154,56,25,104,11,2,20,15,6,8,6,4,0,2,0,0,0,0,3,0,0,9,18,1,52,106,11,8,64,3,70,43,12,70,44,96,132,5,58,0,33,0,34,4,3,36,2,58,135,22,138,105,42,4,31,0,2,49,52,0,36,0,49,1,46,2,55,2,52,9,14,48,86,43,2,117,120,5,7,47,35,0,14,129,37,0,13,0,4,20,1,5,101,32,4,98,85,14,135,23,43,64,77,52,54,40,52,72,108,154,64,70,88,135,42,85,2,37,0,45,20,48,156,55,36,10,1,28,0,65,10,94,182,61,124,23,62,1,3,49,68,86,156,154,49,23,102,7,2,23,16,7,7,6,3,0,1,0,2,0,0,5,0,0,11,13,0,59,119,40,10,97,79,81,162,13,73,41,94,119,4,52,0,39,0,35,4,2,31,0,41,40,15,98,98,45,4,23,0,0,26,50,0,41,0,53,1,51,1,54,1,87,12,51,130,97,78,2,122,112,4,7,45,46,0,17,136,93,0,14,0,11,17,3,2,96,30,1,105,84,12,132,30,45,61,80,52,55,42,54,162

CATH classification: 2.20.25.10 (+1 more: 3.30.300.20)

B-factor: mean 50.8, std 20.43, range [3.9, 164.62]

Radius of gyration: 43.38 Å; Cα contacts (8 Å, |Δi|>4): 3536; chains: 10; bounding box: 108×120×101 Å